Protein 7XKX (pdb70)

Radius of gyration: 36.02 Å; Cα contacts (8 Å, |Δi|>4): 1647; chains: 2; bounding box: 86×100×76 Å

Foldseek 3Di:
DDVLVVLLVLLVVCLVDLWFDWFFALLQLLLLLQFQPPCPDHVLSVVVNVVQQDPQLFHADVPQTQNNLLSNLSNLLHPPDPCSVVSNLSSVLSQVVQCPDVVRDEAHDLFQPSLQSRLLSQVVCCVSPVDSHCRHDHPSHNVVVNVVVLVCQVVLNADPLSCLQPCSSNQQRALSSLVVFDCDPQQHSQFGLSSSSSSVSNGDSNVVVNVCQCPVVRGRGRGTIFQSLLLLLLLLLLCLPLPDVRDRDVSSLVVLVVQQDPLGHDSGPSDDDFLQSRLRNQQSCVSVVHDHDCVNNCSQQDDQAGARDPPPPDGWLLSLLSNLLSQLVCCVVVVHNPVVVNLVSSLVVSLVQADPQLFHATSWFGKSLQNLLSNLSSLLSRPDCDCSSVVSNVSSLVSLLVQQDPLLAHTPPDGDLLSRLSSLSSLLSQLVVDDPCNVSSLVSLLSCQRNLVDDPDDDRFGTHHSGGIDSPSSSVSSSVSSNSSSVVD/DLLVVLLVLQVVCLVDLKFFWFFALQLLLLLLLQVPDDPRDCLSLVVLVVQADPQLFHADPLARQNNSLSNLNNLVNQPDPCSVVSNQSSLLSVQVQCDDDPGHSAHALFPCSQLRRLLSCVVPVPSNVPSHCSTDHHPHPVVVNVVVLVQSVLQVLSSNLQQDPVRLVVFDDDPCLDRQWGLSSSSSSVVDDSVVVNNVCQCPVVRRRGGGTIQQSLLLLLLSLLLCLVQPPVSDHDVSSVVVLVVQQDLLAHASHVNGDAFLQSRLSSQQNQVSVVHDHDLVNSCNQPDPQAGAGDPPHPDGWLLSLLSNLLSLLCCPPPVPDNPPLVVNVSSLVVSLVQQDPQLFHDTSFWAWSLQSLLSNLSNLVRRPCCDPSSVVSNCSSLVSLLVQQDQQLAHTPPDGALLSRLSSLNSLLSVLVVDDVSVVSSLVSLLSSQSNLVPPVGDHGQTTRHSGGIDSCSSSSSSSSSSNSSSVVD

Structure (mmCIF, N/CA/C/O backbone):
data_7XKX
#
_entry.id   7XKX
#
_cell.length_a   92.539
_cell.length_b   92.539
_cell.length_c   127.911
_cell.angle_alpha   90.000
_cell.angle_beta   90.000
_cell.angle_gamma   120.000
#
_symmetry.space_group_name_H-M   'P 31'
#
loop_
_entity.id
_entity.type
_entity.pdbx_description
1 polymer 'SQHop_cyclase_C domain-containing protein'
2 water water
#
loop_
_atom_site.group_PDB
_atom_site.id
_atom_site.type_symbol
_atom_site.label_atom_id
_atom_site.label_alt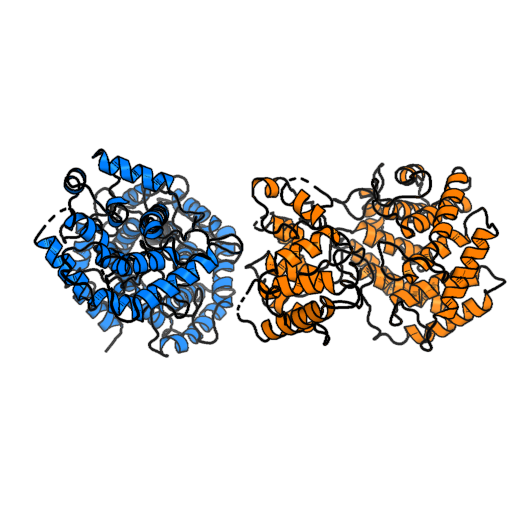_id
_atom_site.label_comp_id
_atom_site.label_asym_id
_atom_site.label_entity_id
_atom_site.label_seq_id
_atom_site.pdbx_PDB_ins_code
_atom_site.Cartn_x
_atom_site.Cartn_y
_atom_site.Cartn_z
_atom_site.occupancy
_atom_site.B_iso_or_equiv
_atom_site.auth_seq_id
_atom_site.auth_comp_id
_atom_site.auth_asym_id
_atom_site.auth_atom_id
_atom_site.pdbx_PDB_model_num
ATOM 1 N N . MET A 1 24 ? -74.282 55.073 8.597 1.00 83.70 1 MET A N 1
ATOM 2 C CA . MET A 1 24 ? -73.451 55.358 7.384 1.00 83.53 1 MET A CA 1
ATOM 3 C C . MET A 1 24 ? -72.635 54.115 7.028 1.00 80.23 1 MET A C 1
ATOM 4 O O . MET A 1 24 ? -71.621 53.839 7.710 1.00 75.00 1 MET A O 1
ATOM 9 N N . SER A 1 25 ? -73.054 53.427 5.967 1.00 77.37 2 SER A N 1
ATOM 10 C CA . SER A 1 25 ? -72.658 52.033 5.648 1.00 70.41 2 SER A CA 1
ATOM 11 C C . SER A 1 25 ? -71.454 52.026 4.704 1.00 66.29 2 SER A C 1
ATOM 12 O O . SER A 1 25 ? -71.250 53.024 3.988 1.00 66.95 2 SER A O 1
ATOM 15 N N . ASP A 1 26 ? -70.680 50.940 4.731 1.00 65.67 3 ASP A N 1
ATOM 16 C CA . ASP A 1 26 ? -69.678 50.618 3.680 1.00 69.63 3 ASP A CA 1
ATOM 17 C C . ASP A 1 26 ? -70.430 50.391 2.361 1.00 65.74 3 ASP A C 1
ATOM 18 O O . ASP A 1 26 ? -69.960 50.891 1.318 1.00 61.19 3 ASP A O 1
ATOM 23 N N . ALA A 1 27 ? -71.560 49.677 2.412 1.00 62.10 4 ALA A N 1
ATOM 24 C CA . ALA A 1 27 ? -72.469 49.460 1.259 1.00 62.89 4 ALA A CA 1
ATOM 25 C C . ALA A 1 27 ? -72.789 50.814 0.624 1.00 63.55 4 ALA A C 1
ATOM 26 O O . ALA A 1 27 ? -72.540 50.975 -0.593 1.00 66.01 4 ALA A O 1
ATOM 28 N N . ASP A 1 28 ? -73.299 51.746 1.437 1.00 61.83 5 ASP A N 1
ATOM 29 C CA . ASP A 1 28 ? -73.587 53.153 1.039 1.00 60.93 5 ASP A CA 1
ATOM 30 C C . ASP A 1 28 ? -72.294 53.791 0.506 1.00 60.86 5 ASP A C 1
ATOM 31 O O . ASP A 1 28 ? -72.376 54.553 -0.478 1.00 56.72 5 ASP A O 1
ATOM 36 N N . ARG A 1 29 ? -71.143 53.470 1.110 1.00 59.01 6 ARG A N 1
ATOM 37 C CA . ARG A 1 29 ? -69.822 54.008 0.688 1.00 55.34 6 ARG A CA 1
ATOM 38 C C . ARG A 1 29 ? -69.488 53.491 -0.717 1.00 53.42 6 ARG A C 1
ATOM 39 O O . ARG A 1 29 ? -69.170 54.329 -1.577 1.00 52.68 6 ARG A O 1
ATOM 47 N N . ILE A 1 30 ? -69.556 52.176 -0.952 1.00 51.89 7 ILE A N 1
ATOM 48 C CA . ILE A 1 30 ? -69.251 51.584 -2.291 1.00 52.35 7 ILE A CA 1
ATOM 49 C C . ILE A 1 30 ? -70.129 52.280 -3.325 1.00 52.91 7 ILE A C 1
ATOM 50 O O . ILE A 1 30 ? -69.612 52.630 -4.399 1.00 54.07 7 ILE A O 1
ATOM 55 N N . ALA A 1 31 ? -71.415 52.430 -3.008 1.00 53.47 8 ALA A N 1
ATOM 56 C CA . ALA A 1 31 ? -72.419 53.083 -3.876 1.00 51.04 8 ALA A CA 1
ATOM 57 C C . ALA A 1 31 ? -71.996 54.536 -4.115 1.00 51.54 8 ALA A C 1
ATOM 58 O O . ALA A 1 31 ? -72.140 55.019 -5.260 1.00 54.69 8 ALA A O 1
ATOM 60 N N . ALA A 1 32 ? -71.465 55.195 -3.080 1.00 50.39 9 ALA A N 1
ATOM 61 C CA . ALA A 1 32 ? -70.920 56.574 -3.157 1.00 48.42 9 ALA A CA 1
ATOM 62 C C . ALA A 1 32 ? -69.634 56.570 -3.997 1.00 48.62 9 ALA A C 1
ATOM 63 O O . ALA A 1 32 ? -69.482 57.460 -4.862 1.00 48.71 9 ALA A O 1
ATOM 65 N N . LEU A 1 33 ? -68.752 55.591 -3.777 1.00 47.15 10 LEU A N 1
ATOM 66 C CA . LEU A 1 33 ? -67.532 55.410 -4.608 1.00 45.29 10 LEU A CA 1
ATOM 67 C C . LEU A 1 33 ? -67.968 55.252 -6.069 1.00 45.68 10 LEU A C 1
ATOM 68 O O . LEU A 1 33 ? -67.368 55.925 -6.933 1.00 47.64 10 LEU A O 1
ATOM 73 N N . LEU A 1 34 ? -68.975 54.411 -6.334 1.00 46.28 11 LEU A N 1
ATOM 74 C CA . LEU A 1 34 ? -69.369 54.032 -7.720 1.00 47.18 11 LEU A CA 1
ATOM 75 C C . LEU A 1 34 ? -69.909 55.264 -8.441 1.00 45.65 11 LEU A C 1
ATOM 76 O O . LEU A 1 34 ? -69.583 55.439 -9.619 1.00 45.27 11 LEU A O 1
ATOM 81 N N . LYS A 1 35 ? -70.634 56.124 -7.741 1.00 50.39 12 LYS A N 1
ATOM 82 C CA . LYS A 1 35 ? -71.143 57.380 -8.344 1.00 51.66 12 LYS A CA 1
ATOM 83 C C . LYS A 1 35 ? -69.973 58.310 -8.658 1.00 53.75 12 LYS A C 1
ATOM 84 O O . LYS A 1 35 ? -69.971 58.898 -9.748 1.00 55.88 12 LYS A O 1
ATOM 90 N N . ASP A 1 36 ? -69.011 58.425 -7.742 1.00 56.11 13 ASP A N 1
ATOM 91 C CA . ASP A 1 36 ? -67.855 59.342 -7.922 1.00 56.24 13 ASP A CA 1
ATOM 92 C C . ASP A 1 36 ? -66.923 58.798 -9.006 1.00 52.15 13 ASP A C 1
ATOM 93 O O . ASP A 1 36 ? -66.329 59.607 -9.714 1.00 50.79 13 ASP A O 1
ATOM 98 N N . ARG A 1 37 ? -66.793 57.480 -9.111 1.00 50.35 14 ARG A N 1
ATOM 99 C CA . ARG A 1 37 ? -65.975 56.852 -10.173 1.00 51.86 14 ARG A CA 1
ATOM 100 C C . ARG A 1 37 ? -66.537 57.261 -11.527 1.00 53.79 14 ARG A C 1
ATOM 101 O O . ARG A 1 37 ? -65.756 57.619 -12.414 1.00 51.95 14 ARG A O 1
ATOM 109 N N . ALA A 1 38 ? -67.857 57.233 -11.654 1.00 56.75 15 ALA A N 1
ATOM 110 C CA . ALA A 1 38 ? -68.517 57.604 -12.919 1.00 58.45 15 ALA A CA 1
ATOM 111 C C . ALA A 1 38 ? -68.379 59.105 -13.181 1.00 59.07 15 ALA A C 1
ATOM 112 O O . ALA A 1 38 ? -68.558 59.504 -14.341 1.00 57.94 15 ALA A O 1
ATOM 114 N N . ALA A 1 39 ? -68.083 59.895 -12.147 1.00 59.84 16 ALA A N 1
ATOM 115 C CA . ALA A 1 39 ? -67.947 61.359 -12.298 1.00 62.77 16 ALA A CA 1
ATOM 116 C C . ALA A 1 39 ? -66.533 61.704 -12.754 1.00 63.44 16 ALA A C 1
ATOM 117 O O . ALA A 1 39 ? -66.406 62.444 -13.735 1.00 63.92 16 ALA A O 1
ATOM 119 N N . ASP A 1 40 ? -65.527 61.203 -12.044 1.00 62.83 17 ASP A N 1
ATOM 120 C CA . ASP A 1 40 ? -64.112 61.427 -12.419 1.00 63.23 17 ASP A CA 1
ATOM 121 C C . ASP A 1 40 ? -63.543 60.114 -12.965 1.00 62.04 17 ASP A C 1
ATOM 122 O O . ASP A 1 40 ? -63.097 59.292 -12.158 1.00 62.60 17 ASP A O 1
ATOM 127 N N . PRO A 1 41 ? -63.567 59.853 -14.287 1.00 56.93 18 PRO A N 1
ATOM 128 C CA . PRO A 1 41 ? -62.962 58.642 -14.841 1.00 58.07 18 PRO A CA 1
ATOM 129 C C . PRO A 1 41 ? -61.424 58.713 -14.816 1.00 54.45 18 PRO A C 1
ATOM 130 O O . PRO A 1 41 ? -60.805 57.860 -15.411 1.00 53.55 18 PRO A O 1
ATOM 134 N N . VAL A 1 42 ? -60.855 59.701 -14.129 1.00 48.67 19 VAL A N 1
ATOM 135 C CA . VAL A 1 42 ? -59.379 59.880 -13.982 1.00 48.45 19 VAL A CA 1
ATOM 136 C C . VAL A 1 42 ? -58.867 58.795 -13.034 1.00 46.03 19 VAL A C 1
ATOM 137 O O . VAL A 1 42 ? -59.329 58.752 -11.876 1.00 44.63 19 VAL A O 1
ATOM 141 N N . THR A 1 43 ? -57.905 58.001 -13.496 1.00 43.40 20 THR A N 1
ATOM 142 C CA . THR A 1 43 ? -57.369 56.829 -12.766 1.00 45.89 20 THR A CA 1
ATOM 143 C C . THR A 1 43 ? -56.490 57.286 -11.606 1.00 44.14 20 THR A C 1
ATOM 144 O O . THR A 1 43 ? -55.784 58.291 -11.759 1.00 45.54 20 THR A O 1
ATOM 148 N N . LYS A 1 44 ? -56.530 56.535 -10.508 1.00 42.41 21 LYS A N 1
ATOM 149 C CA . LYS A 1 44 ? -55.828 56.868 -9.248 1.00 43.06 21 LYS A CA 1
ATOM 150 C C . LYS A 1 44 ? -54.810 55.776 -8.944 1.00 42.53 21 LYS A C 1
ATOM 151 O O . LYS A 1 44 ? -55.179 54.790 -8.275 1.00 43.31 21 LYS A O 1
ATOM 157 N N . PHE A 1 45 ? -53.595 55.945 -9.467 1.00 42.10 22 PHE A N 1
ATOM 158 C CA . PHE A 1 45 ? -52.403 55.125 -9.137 1.00 40.71 22 PHE A CA 1
ATOM 159 C C . PHE A 1 45 ? -51.465 55.968 -8.276 1.00 40.88 22 PHE A C 1
ATOM 160 O O . PHE A 1 45 ? -51.259 57.159 -8.597 1.00 45.07 22 PHE A O 1
ATOM 168 N N . SER A 1 46 ? -50.929 55.354 -7.221 1.00 39.55 23 SER A N 1
ATOM 169 C CA . SER A 1 46 ? -50.031 55.984 -6.220 1.00 39.06 23 SER A CA 1
ATOM 170 C C . SER A 1 46 ? -48.780 56.521 -6.912 1.00 41.06 23 SER A C 1
ATOM 171 O O . SER A 1 46 ? -48.337 55.991 -7.932 1.00 43.69 23 SER A O 1
ATOM 174 N N . PRO A 1 47 ? -48.174 57.597 -6.377 1.00 38.15 24 PRO A N 1
ATOM 175 C CA . PRO A 1 47 ? -46.918 58.098 -6.918 1.00 39.12 24 PRO A CA 1
ATOM 176 C C . PRO A 1 47 ? -45.790 57.069 -6.752 1.00 39.35 24 PRO A C 1
ATOM 177 O O . PRO A 1 47 ? -45.921 56.143 -5.960 1.00 39.61 24 PRO A O 1
ATOM 181 N N . SER A 1 48 ? -44.729 57.266 -7.534 1.00 38.98 25 SER A N 1
ATOM 182 C CA . SER A 1 48 ? -43.516 56.415 -7.614 1.00 42.20 25 SER A CA 1
ATOM 183 C C . SER A 1 48 ? -42.302 57.331 -7.637 1.00 44.29 25 SER A C 1
ATOM 184 O O . SER A 1 48 ? -42.378 58.431 -8.184 1.00 46.93 25 SER A O 1
ATOM 187 N N . PRO A 1 49 ? -41.189 56.960 -6.969 1.00 42.73 26 PRO A N 1
ATOM 188 C CA . PRO A 1 49 ? -39.933 57.690 -7.130 1.00 42.53 26 PRO A CA 1
ATOM 189 C C . PRO A 1 49 ? -39.339 57.617 -8.544 1.00 42.99 26 PRO A C 1
ATOM 190 O O . PRO A 1 49 ? -38.751 58.593 -8.959 1.00 44.90 26 PRO A O 1
ATOM 194 N N . TYR A 1 50 ? -39.487 56.483 -9.238 1.00 42.51 27 TYR A N 1
ATOM 195 C CA . TYR A 1 50 ? -39.062 56.322 -10.657 1.00 41.50 27 TYR A CA 1
ATOM 196 C C . TYR A 1 50 ? -39.752 57.371 -11.545 1.00 39.91 27 TYR A C 1
ATOM 197 O O . TYR A 1 50 ? -39.060 58.105 -12.276 1.00 34.47 27 TYR A O 1
ATOM 206 N N . GLU A 1 51 ? -41.085 57.426 -11.492 1.00 39.33 28 GLU A N 1
ATOM 207 C CA . GLU A 1 51 ? -41.911 58.249 -12.415 1.00 39.39 28 GLU A CA 1
ATOM 208 C C . GLU A 1 51 ? -41.717 59.740 -12.101 1.00 39.07 28 GLU A C 1
ATOM 209 O O . GLU A 1 51 ? -41.632 60.548 -13.056 1.00 36.75 28 GLU A O 1
ATOM 215 N N . THR A 1 52 ? -41.674 60.094 -10.815 1.00 39.30 29 THR A N 1
ATOM 216 C CA . THR A 1 52 ? -41.271 61.441 -10.324 1.00 41.43 29 THR A CA 1
ATOM 217 C C . THR A 1 52 ? -39.827 61.717 -10.773 1.00 41.49 29 THR A C 1
ATOM 218 O O . THR A 1 52 ? -39.565 62.813 -11.314 1.00 42.04 29 THR A O 1
ATOM 222 N N . GLY A 1 53 ? -38.931 60.751 -10.569 1.00 40.06 30 GLY A N 1
ATOM 223 C CA . GLY A 1 53 ? -37.504 60.848 -10.933 1.00 43.50 30 GLY A CA 1
ATOM 224 C C . GLY A 1 53 ? -37.269 61.158 -12.406 1.00 44.30 30 GLY A C 1
ATOM 225 O O . GLY A 1 53 ? -36.316 61.899 -12.703 1.00 47.88 30 GLY A O 1
ATOM 226 N N . GLN A 1 54 ? -38.085 60.605 -13.306 1.00 45.98 31 GLN A N 1
ATOM 227 C CA . GLN A 1 54 ? -37.949 60.777 -14.782 1.00 46.72 31 GLN A CA 1
ATOM 228 C C . GLN A 1 54 ? -38.614 62.085 -15.228 1.00 47.15 31 GLN A C 1
ATOM 229 O O . GLN A 1 54 ? -38.063 62.772 -16.128 1.00 42.96 31 GLN A O 1
ATOM 235 N N . PHE A 1 55 ? -39.781 62.387 -14.653 1.00 47.64 32 PHE A N 1
ATOM 236 C CA . PHE A 1 55 ? -40.569 63.614 -14.938 1.00 44.90 32 PHE A CA 1
ATOM 237 C C . PHE A 1 55 ? -39.713 64.846 -14.631 1.00 44.97 32 PHE A C 1
ATOM 238 O O . PHE A 1 55 ? -39.708 65.788 -15.448 1.00 46.60 32 PHE A O 1
ATOM 246 N N . LEU A 1 56 ? -39.004 64.832 -13.499 1.00 46.17 33 LEU A N 1
ATOM 247 C CA . LEU A 1 56 ? -38.147 65.964 -13.038 1.00 47.84 33 LEU A CA 1
ATOM 248 C C . LEU A 1 56 ? -37.068 66.220 -14.092 1.00 49.06 33 LEU A C 1
ATOM 249 O O . LEU A 1 56 ? -36.860 67.397 -14.466 1.00 49.52 33 LEU A O 1
ATOM 254 N N . ARG A 1 57 ? -36.469 65.135 -14.590 1.00 52.89 34 ARG A N 1
ATOM 255 C CA . ARG A 1 57 ? -35.375 65.142 -15.596 1.00 51.39 34 ARG A CA 1
ATOM 256 C C . ARG A 1 57 ? -35.867 65.659 -16.955 1.00 52.48 34 ARG A C 1
ATOM 257 O O . ARG A 1 57 ? -35.015 66.178 -17.706 1.00 55.07 34 ARG A O 1
ATOM 265 N N . ILE A 1 58 ? -37.159 65.522 -17.283 1.00 52.32 35 ILE A N 1
ATOM 266 C CA . ILE A 1 58 ? -37.612 65.605 -18.705 1.00 53.44 35 ILE A CA 1
ATOM 267 C C . ILE A 1 58 ? -38.530 66.819 -18.944 1.00 56.42 35 ILE A C 1
ATOM 268 O O . ILE A 1 58 ? -38.302 67.499 -19.967 1.00 58.88 35 ILE A O 1
ATOM 273 N N . SER A 1 59 ? -39.518 67.111 -18.087 1.00 56.11 36 SER A N 1
ATOM 274 C CA . SER A 1 59 ? -40.407 68.295 -18.286 1.00 59.79 36 SER A CA 1
ATOM 275 C C . SER A 1 59 ? -39.586 69.591 -18.181 1.00 59.54 36 SER A C 1
ATOM 276 O O . SER A 1 59 ? -39.123 69.939 -17.074 1.00 48.40 36 SER A O 1
ATOM 279 N N . GLU A 1 60 ? -39.416 70.276 -19.312 1.00 67.08 37 GLU A N 1
ATOM 280 C CA . GLU A 1 60 ? -38.269 71.199 -19.530 1.00 77.05 37 GLU A CA 1
ATOM 281 C C . GLU A 1 60 ? -38.602 72.589 -18.992 1.00 78.53 37 GLU A C 1
ATOM 282 O O . GLU A 1 60 ? -39.765 72.810 -18.589 1.00 79.66 37 GLU A O 1
ATOM 288 N N . ARG A 1 61 ? -37.597 73.473 -18.996 1.00 81.69 38 ARG A N 1
ATOM 289 C CA . ARG A 1 61 ? -37.689 74.903 -18.595 1.00 87.04 38 ARG A CA 1
ATOM 290 C C . ARG A 1 61 ? -38.137 74.990 -17.127 1.00 93.04 38 ARG A C 1
ATOM 291 O O . ARG A 1 61 ? -38.542 76.095 -16.709 1.00 95.78 38 ARG A O 1
ATOM 299 N N . ALA A 1 62 ? -38.152 73.842 -16.437 1.00 95.03 39 ALA A N 1
ATOM 300 C CA . ALA A 1 62 ? -38.531 73.763 -15.008 1.00 92.70 39 ALA A CA 1
ATOM 301 C C . ALA A 1 62 ? -39.923 74.344 -14.789 1.00 88.37 39 ALA A C 1
ATOM 302 O O . ALA A 1 62 ? -40.055 75.198 -13.887 1.00 87.07 39 ALA A O 1
ATOM 304 N N . ASP A 1 63 ? -40.917 73.904 -15.570 1.00 80.66 40 ASP A N 1
ATOM 305 C CA . ASP A 1 63 ? -42.312 74.336 -15.290 1.00 74.48 40 ASP A CA 1
ATOM 306 C C . ASP A 1 63 ? -42.484 74.142 -13.783 1.00 73.08 40 ASP A C 1
ATOM 307 O O . ASP A 1 63 ? -43.055 75.044 -13.152 1.00 68.61 40 ASP A O 1
ATOM 312 N N . VAL A 1 64 ? -41.923 73.055 -13.249 1.00 69.35 41 VAL A N 1
ATOM 313 C CA . VAL A 1 64 ? -41.890 72.815 -11.777 1.00 65.80 41 VAL A CA 1
ATOM 314 C C . VAL A 1 64 ? -40.736 71.827 -11.531 1.00 64.79 41 VAL A C 1
ATOM 315 O O . VAL A 1 64 ? -40.521 70.943 -12.389 1.00 65.04 41 VAL A O 1
ATOM 319 N N . GLY A 1 65 ? -39.972 72.024 -10.454 1.00 59.79 42 GLY A N 1
ATOM 320 C CA . GLY A 1 65 ? -38.836 71.146 -10.125 1.00 56.75 42 GLY A CA 1
ATOM 321 C C . GLY A 1 65 ? -38.769 70.805 -8.650 1.00 54.58 42 GLY A C 1
ATOM 322 O O . GLY A 1 65 ? -38.775 69.619 -8.327 1.00 50.92 42 GLY A O 1
ATOM 323 N N . THR A 1 66 ? -38.715 71.816 -7.787 1.00 55.00 43 THR A N 1
ATOM 324 C CA . THR A 1 66 ? -38.671 71.603 -6.311 1.00 58.36 43 THR A CA 1
ATOM 325 C C . THR A 1 66 ? -39.836 70.735 -5.799 1.00 57.54 43 THR A C 1
ATOM 326 O O . THR A 1 66 ? -39.551 69.897 -4.930 1.00 59.55 43 THR A O 1
ATOM 330 N N . PRO A 1 67 ? -41.118 70.860 -6.228 1.00 51.18 44 PRO A N 1
ATOM 331 C CA . PRO A 1 67 ? -42.148 69.994 -5.654 1.00 50.95 44 PRO A CA 1
ATOM 332 C C . PRO A 1 67 ? -41.763 68.507 -5.740 1.00 50.73 44 PRO A C 1
ATOM 333 O O . PRO A 1 67 ? -41.950 67.802 -4.767 1.00 54.87 44 PRO A O 1
ATOM 337 N N . GLN A 1 68 ? -41.192 68.072 -6.864 1.00 47.99 45 GLN A N 1
ATOM 338 C CA . GLN A 1 68 ? -40.762 66.661 -7.057 1.00 48.99 45 GLN A CA 1
ATOM 339 C C . GLN A 1 68 ? -39.606 66.332 -6.106 1.00 50.73 45 GLN A C 1
ATOM 340 O O . GLN A 1 68 ? -39.591 65.210 -5.547 1.00 46.44 45 GLN A O 1
ATOM 346 N N . ILE A 1 69 ? -38.684 67.280 -5.920 1.00 54.01 46 ILE A N 1
ATOM 347 C CA . ILE A 1 69 ? -37.447 67.104 -5.101 1.00 53.16 46 ILE A CA 1
ATOM 348 C C . ILE A 1 69 ? -37.840 66.780 -3.656 1.00 52.85 46 ILE A C 1
ATOM 349 O O . ILE A 1 69 ? -37.361 65.752 -3.132 1.00 50.08 46 ILE A O 1
ATOM 354 N N . ASP A 1 70 ? -38.677 67.626 -3.051 1.00 52.79 47 ASP A N 1
ATOM 355 C CA . ASP A 1 70 ? -39.209 67.438 -1.675 1.00 53.69 47 ASP A CA 1
ATOM 356 C C . ASP A 1 70 ? -39.776 66.019 -1.542 1.00 55.06 47 ASP A C 1
ATOM 357 O O . ASP A 1 70 ? -39.442 65.319 -0.551 1.00 50.90 47 ASP A O 1
ATOM 362 N N . TYR A 1 71 ? -40.599 65.598 -2.505 1.00 55.51 48 TYR A N 1
ATOM 363 C CA . TYR A 1 71 ? -41.265 64.273 -2.460 1.00 52.50 48 TYR A CA 1
ATOM 364 C C . TYR A 1 71 ? -40.210 63.158 -2.535 1.00 51.28 48 TYR A C 1
ATOM 365 O O . TYR A 1 71 ? -40.368 62.157 -1.807 1.00 56.22 48 TYR A O 1
ATOM 374 N N . LEU A 1 72 ? -39.171 63.309 -3.365 1.00 47.50 49 LEU A N 1
ATOM 375 C CA . LEU A 1 72 ? -38.126 62.259 -3.543 1.00 47.64 49 LEU A CA 1
ATOM 376 C C . LEU A 1 72 ? -37.347 62.050 -2.234 1.00 51.10 49 LEU A C 1
ATOM 377 O O . LEU A 1 72 ? -37.067 60.882 -1.903 1.00 51.84 49 LEU A O 1
ATOM 382 N N . LEU A 1 73 ? -37.030 63.123 -1.499 1.00 53.45 50 LEU A N 1
ATOM 383 C CA . LEU A 1 73 ? -36.191 63.055 -0.268 1.00 50.91 50 LEU A CA 1
ATOM 384 C C . LEU A 1 73 ? -36.957 62.448 0.915 1.00 49.86 50 LEU A C 1
ATOM 385 O O . LEU A 1 73 ? -36.311 61.717 1.687 1.00 45.32 50 LEU A O 1
ATOM 390 N N . ALA A 1 74 ? -38.256 62.734 1.072 1.00 53.80 51 ALA A N 1
ATOM 391 C CA . ALA A 1 74 ? -39.070 62.242 2.216 1.00 56.32 51 ALA A CA 1
ATOM 392 C C . ALA A 1 74 ? -39.334 60.735 2.089 1.00 57.35 51 ALA A C 1
ATOM 393 O O . ALA A 1 74 ? -39.442 60.072 3.141 1.00 67.28 51 ALA A O 1
ATOM 395 N N . THR A 1 75 ? -39.426 60.213 0.862 1.00 55.92 52 THR A N 1
ATOM 396 C CA . THR A 1 75 ? -39.790 58.797 0.575 1.00 51.13 52 THR A CA 1
ATOM 397 C C . THR A 1 75 ? -38.539 57.925 0.466 1.00 53.35 52 THR A C 1
ATOM 398 O O . THR A 1 75 ? -38.697 56.688 0.523 1.00 58.69 52 THR A O 1
ATOM 402 N N . GLN A 1 76 ? -37.355 58.526 0.302 1.00 53.71 53 GLN A N 1
ATOM 403 C CA . GLN A 1 76 ? -36.072 57.774 0.310 1.00 53.62 53 GLN A CA 1
ATOM 404 C C . GLN A 1 76 ? -36.005 56.978 1.615 1.00 54.23 53 GLN A C 1
ATOM 405 O O . GLN A 1 76 ? -36.536 57.457 2.639 1.00 50.81 53 GLN A O 1
ATOM 411 N N . ARG A 1 77 ? -35.414 55.788 1.559 1.00 59.00 54 ARG A N 1
ATOM 412 C CA . ARG A 1 77 ? -35.318 54.881 2.727 1.00 64.57 54 ARG A CA 1
ATOM 413 C C . ARG A 1 77 ? -34.071 55.237 3.527 1.00 66.38 54 ARG A C 1
ATOM 414 O O . ARG A 1 77 ? -33.078 55.692 2.960 1.00 70.13 54 ARG A O 1
ATOM 422 N N . PRO A 1 78 ? -34.102 55.041 4.864 1.00 64.76 55 PRO A N 1
ATOM 423 C CA . PRO A 1 78 ? -32.915 55.179 5.703 1.00 65.83 55 PRO A CA 1
ATOM 424 C C . PRO A 1 78 ? -31.621 54.661 5.056 1.00 64.90 55 PRO A C 1
ATOM 425 O O . PRO A 1 78 ? -30.626 55.358 5.143 1.00 66.54 55 PRO A O 1
ATOM 429 N N . ASP A 1 79 ? -31.658 53.493 4.405 1.00 64.36 56 ASP A N 1
ATOM 430 C CA . ASP A 1 79 ? -30.449 52.900 3.765 1.00 65.52 56 ASP A CA 1
ATOM 431 C C . ASP A 1 79 ? -30.073 53.689 2.503 1.00 62.47 56 ASP A C 1
ATOM 432 O O . ASP A 1 79 ? -29.105 53.285 1.848 1.00 62.81 56 ASP A O 1
ATOM 437 N N . GLY A 1 80 ? -30.805 54.762 2.174 1.00 59.98 57 GLY A N 1
ATOM 438 C CA . GLY A 1 80 ? -30.482 55.675 1.059 1.00 57.03 57 GLY A CA 1
ATOM 439 C C . GLY A 1 80 ? -31.177 55.294 -0.233 1.00 56.49 57 GLY A C 1
ATOM 440 O O . GLY A 1 80 ? -31.131 56.107 -1.162 1.00 55.65 57 GLY A O 1
ATOM 441 N N . LEU A 1 81 ? -31.809 54.116 -0.288 1.00 61.15 58 LEU A N 1
ATOM 442 C CA . LEU A 1 81 ? -32.462 53.563 -1.510 1.00 57.81 58 LEU A CA 1
ATOM 443 C C . LEU A 1 81 ? -33.924 54.023 -1.590 1.00 56.89 58 LEU A C 1
ATOM 444 O O . LEU A 1 81 ? -34.431 54.607 -0.612 1.00 54.90 58 LEU A O 1
ATOM 449 N N . TRP A 1 82 ? -34.561 53.747 -2.733 1.00 56.00 59 TRP A N 1
ATOM 450 C CA . TRP A 1 82 ? -36.014 53.940 -2.990 1.00 53.60 59 TRP A CA 1
ATOM 451 C C . TRP A 1 82 ? -36.674 52.595 -3.306 1.00 53.59 59 TRP A C 1
ATOM 452 O O . TRP A 1 82 ? -36.022 51.742 -3.944 1.00 54.33 59 TRP A O 1
ATOM 463 N N . GLY A 1 83 ? -37.923 52.428 -2.866 1.00 53.05 60 GLY A N 1
ATOM 464 C CA . GLY A 1 83 ? -38.825 51.350 -3.312 1.00 51.05 60 GLY A CA 1
ATOM 465 C C . GLY A 1 83 ? -39.079 50.315 -2.236 1.00 50.41 60 GLY A C 1
ATOM 466 O O . GLY A 1 83 ? -38.676 50.525 -1.078 1.00 53.96 60 GLY A O 1
ATOM 467 N N . SER A 1 84 ? -39.751 49.233 -2.619 1.00 49.16 61 SER A N 1
ATOM 468 C CA . SER A 1 84 ? -40.103 48.091 -1.740 1.00 49.80 61 SER A CA 1
ATOM 469 C C . SER A 1 84 ? -39.009 47.025 -1.829 1.00 48.64 61 SER A C 1
ATOM 470 O O . SER A 1 84 ? -38.420 46.861 -2.918 1.00 44.32 61 SER A O 1
ATOM 473 N N . VAL A 1 85 ? -38.773 46.322 -0.720 1.00 47.88 62 VAL A N 1
ATOM 474 C CA . VAL A 1 85 ? -37.581 45.444 -0.516 1.00 48.33 62 VAL A CA 1
ATOM 475 C C . VAL A 1 85 ? -37.579 44.350 -1.589 1.00 49.57 62 VAL A C 1
ATOM 476 O O . VAL A 1 85 ? -38.452 43.451 -1.518 1.00 48.90 62 VAL A O 1
ATOM 480 N N . GLY A 1 86 ? -36.618 44.428 -2.521 1.00 50.11 63 GLY A N 1
ATOM 481 C CA . GLY A 1 86 ? -36.464 43.517 -3.673 1.00 51.47 63 GLY A CA 1
ATOM 482 C C . GLY A 1 86 ? -36.946 44.131 -4.983 1.00 55.06 63 GLY A C 1
ATOM 483 O O . GLY A 1 86 ? -36.931 43.410 -6.000 1.00 58.95 63 GLY A O 1
ATOM 484 N N . PHE A 1 87 ? -37.363 45.405 -4.977 1.00 53.29 64 PHE A N 1
ATOM 485 C CA . PHE A 1 87 ? -37.811 46.145 -6.189 1.00 51.88 64 PHE A CA 1
ATOM 486 C C . PHE A 1 87 ? -37.219 47.559 -6.202 1.00 51.29 64 PHE A C 1
ATOM 487 O O . PHE A 1 87 ? -37.913 48.500 -6.642 1.00 51.81 64 PHE A O 1
ATOM 495 N N . GLU A 1 88 ? -35.951 47.687 -5.804 1.00 49.81 65 GLU A N 1
ATOM 496 C CA . GLU A 1 88 ? -35.308 48.985 -5.465 1.00 51.25 65 GLU A CA 1
ATOM 497 C C . GLU A 1 88 ? -34.608 49.617 -6.675 1.00 48.56 65 GLU A C 1
ATOM 498 O O . GLU A 1 88 ? -34.674 50.862 -6.788 1.00 50.09 65 GLU A O 1
ATOM 504 N N . LEU A 1 89 ? -33.967 48.824 -7.537 1.00 44.70 66 LEU A N 1
ATOM 505 C CA . LEU A 1 89 ? -33.092 49.360 -8.618 1.00 46.24 66 LEU A CA 1
ATOM 506 C C . LEU A 1 89 ? -33.838 50.418 -9.442 1.00 45.29 66 LEU A C 1
ATOM 507 O O . LEU A 1 89 ? -33.410 51.577 -9.414 1.00 47.46 66 LEU A O 1
ATOM 512 N N . VAL A 1 90 ? -34.889 50.033 -10.172 1.00 46.61 67 VAL A N 1
ATOM 513 C CA . VAL A 1 90 ? -35.601 50.930 -11.135 1.00 46.17 67 VAL A CA 1
ATOM 514 C C . VAL A 1 90 ? -35.986 52.237 -10.444 1.00 45.31 67 VAL A C 1
ATOM 515 O O . VAL A 1 90 ? -35.719 53.299 -10.999 1.00 45.28 67 VAL A O 1
ATOM 519 N N . PRO A 1 91 ? -36.664 52.226 -9.267 1.00 46.43 68 PRO A N 1
ATOM 520 C CA . PRO A 1 91 ? -36.940 53.470 -8.547 1.00 47.04 68 PRO A CA 1
ATOM 521 C C . PRO A 1 91 ? -35.680 54.230 -8.100 1.00 46.36 68 PRO A C 1
ATOM 522 O O . PRO A 1 91 ? -35.664 55.430 -8.287 1.00 49.38 68 PRO A O 1
ATOM 526 N N . THR A 1 92 ? -34.667 53.555 -7.547 1.00 45.00 69 THR A N 1
ATOM 527 C CA . THR A 1 92 ? -33.449 54.234 -7.020 1.00 50.28 69 THR A CA 1
ATOM 528 C C . THR A 1 92 ? -32.685 54.926 -8.160 1.00 49.93 69 THR A C 1
ATOM 529 O O . THR A 1 92 ? -32.266 56.084 -7.964 1.00 49.25 69 THR A O 1
ATOM 533 N N . LEU A 1 93 ? -32.496 54.249 -9.292 1.00 49.25 70 LEU A N 1
ATOM 534 C CA . LEU A 1 93 ? -31.921 54.862 -10.523 1.00 51.01 70 LEU A CA 1
ATOM 535 C C . LEU A 1 93 ? -32.788 56.032 -11.000 1.00 50.72 70 LEU A C 1
ATOM 536 O O . LEU A 1 93 ? -32.216 57.050 -11.437 1.00 50.94 70 LEU A O 1
ATOM 541 N N . GLY A 1 94 ? -34.114 55.869 -10.981 1.00 47.91 71 GLY A N 1
ATOM 542 C CA . GLY A 1 94 ? -35.049 56.891 -11.483 1.00 46.67 71 GLY A CA 1
ATOM 543 C C . GLY A 1 94 ? -34.895 58.193 -10.722 1.00 45.54 71 GLY A C 1
ATOM 544 O O . GLY A 1 94 ? -34.791 59.252 -11.378 1.00 42.33 71 GLY A O 1
ATOM 545 N N . ALA A 1 95 ? -34.862 58.114 -9.388 1.00 47.53 72 ALA A N 1
ATOM 546 C CA . ALA A 1 95 ? -34.818 59.287 -8.477 1.00 54.48 72 ALA A CA 1
ATOM 547 C C . ALA A 1 95 ? -33.484 60.029 -8.647 1.00 58.51 72 ALA A C 1
ATOM 548 O O . ALA A 1 95 ? -33.490 61.276 -8.824 1.00 53.55 72 ALA A O 1
ATOM 550 N N . VAL A 1 96 ? -32.376 59.287 -8.600 1.00 61.72 73 VAL A N 1
ATOM 551 C CA . VAL A 1 96 ? -31.005 59.871 -8.651 1.00 63.63 73 VAL A CA 1
ATOM 552 C C . VAL A 1 96 ? -30.801 60.542 -10.015 1.00 62.68 73 VAL A C 1
ATOM 553 O O . VAL A 1 96 ? -30.161 61.607 -10.037 1.00 70.13 73 VAL A O 1
ATOM 557 N N . ALA A 1 97 ? -31.335 59.962 -11.097 1.00 60.79 74 ALA A N 1
ATOM 558 C CA . ALA A 1 97 ? -31.341 60.576 -12.450 1.00 59.33 74 ALA A CA 1
ATOM 559 C C . ALA A 1 97 ? -32.039 61.934 -12.382 1.00 59.49 74 ALA A C 1
ATOM 560 O O . ALA A 1 97 ? -31.509 62.900 -12.964 1.00 62.72 74 ALA A O 1
ATOM 562 N N . GLY A 1 98 ? -33.185 61.984 -11.699 1.00 59.42 75 GLY A N 1
ATOM 563 C CA . GLY A 1 98 ? -33.969 63.215 -11.491 1.00 59.42 75 GLY A CA 1
ATOM 564 C C . GLY A 1 98 ? -33.205 64.235 -10.670 1.00 58.00 75 GLY A C 1
ATOM 565 O O . GLY A 1 98 ? -33.232 65.423 -11.049 1.00 56.78 75 GLY A O 1
ATOM 566 N N . LEU A 1 99 ? -32.550 63.791 -9.591 1.00 58.47 76 LEU A N 1
ATOM 567 C CA . LEU A 1 99 ? -31.832 64.675 -8.628 1.00 55.73 76 LEU A CA 1
ATOM 568 C C . LEU A 1 99 ? -30.411 64.954 -9.119 1.00 56.23 76 LEU A C 1
ATOM 569 O O . LEU A 1 99 ? -29.727 65.777 -8.485 1.00 57.31 76 LEU A O 1
ATOM 574 N N . SER A 1 100 ? -29.976 64.288 -10.190 1.00 59.07 77 SER A N 1
ATOM 575 C CA . SER A 1 100 ? -28.675 64.564 -10.855 1.00 59.38 77 SER A CA 1
ATOM 576 C C . SER A 1 100 ? -28.886 65.556 -12.002 1.00 61.76 77 SER A C 1
ATOM 577 O O . SER A 1 100 ? -27.965 66.355 -12.262 1.00 68.37 77 SER A O 1
ATOM 580 N N . SER A 1 101 ? -30.046 65.505 -12.662 1.00 64.49 78 SER A N 1
ATOM 581 C CA . SER A 1 101 ? -30.435 66.469 -13.724 1.00 67.09 78 SER A CA 1
ATOM 582 C C . SER A 1 101 ? -30.491 67.866 -13.102 1.00 73.57 78 SER A C 1
ATOM 583 O O . SER A 1 101 ? -30.996 67.980 -11.961 1.00 80.97 78 SER A O 1
ATOM 586 N N . ARG A 1 102 ? -29.973 68.871 -13.814 1.00 73.48 79 ARG A N 1
ATOM 587 C CA . ARG A 1 102 ? -30.002 70.302 -13.400 1.00 72.18 79 ARG A CA 1
ATOM 588 C C . ARG A 1 102 ? -29.478 70.445 -11.964 1.00 72.08 79 ARG A C 1
ATOM 589 O O . ARG A 1 102 ? -28.318 70.039 -11.733 1.00 71.65 79 ARG A O 1
ATOM 597 N N . ASP A 1 107 ? -27.262 71.228 -5.594 1.00 92.78 84 ASP A N 1
ATOM 598 C CA . ASP A 1 107 ? -28.579 71.665 -6.139 1.00 94.73 84 ASP A CA 1
ATOM 599 C C . ASP A 1 107 ? -29.373 72.362 -5.025 1.00 92.40 84 ASP A C 1
ATOM 600 O O . ASP A 1 107 ? -29.353 73.612 -4.983 1.00 88.24 84 ASP A O 1
ATOM 605 N N . ARG A 1 108 ? -30.033 71.583 -4.160 1.00 86.73 85 ARG A N 1
ATOM 606 C CA . ARG A 1 108 ? -30.799 72.078 -2.983 1.00 81.61 85 ARG A CA 1
ATOM 607 C C . ARG A 1 108 ? -30.333 71.328 -1.729 1.00 76.69 85 ARG A C 1
ATOM 608 O O . ARG A 1 108 ? -29.247 70.715 -1.777 1.00 74.31 85 ARG A O 1
ATOM 616 N N . ALA A 1 109 ? -31.125 71.380 -0.653 1.00 71.81 86 ALA A N 1
ATOM 617 C CA . ALA A 1 109 ? -30.770 70.857 0.687 1.00 71.16 86 ALA A CA 1
ATOM 618 C C . ALA A 1 109 ? -30.898 69.333 0.701 1.00 67.43 86 ALA A C 1
ATOM 619 O O . ALA A 1 109 ? -31.989 68.836 0.388 1.00 69.15 86 ALA A O 1
ATOM 621 N N . GLY A 1 110 ? -29.810 68.633 1.032 1.00 66.76 87 GLY A N 1
ATOM 622 C CA . GLY A 1 110 ? -29.779 67.166 1.194 1.00 66.12 87 GLY A CA 1
ATOM 623 C C . GLY A 1 110 ? -29.899 66.406 -0.119 1.00 64.18 87 GLY A C 1
ATOM 624 O O . GLY A 1 110 ? -30.007 65.167 -0.047 1.00 67.03 87 GLY A O 1
ATOM 625 N N . VAL A 1 111 ? -29.873 67.090 -1.271 1.00 62.57 88 VAL A N 1
ATOM 626 C CA . VAL A 1 111 ? -30.033 66.450 -2.614 1.00 62.03 88 VAL A CA 1
ATOM 627 C C . VAL A 1 111 ? -28.809 65.579 -2.902 1.00 63.51 88 VAL A C 1
ATOM 628 O O . VAL A 1 111 ? -29.002 64.381 -3.169 1.00 67.52 88 VAL A O 1
ATOM 632 N N . THR A 1 112 ? -27.607 66.164 -2.892 1.00 65.71 89 THR A N 1
ATOM 633 C CA . THR A 1 112 ? -26.331 65.437 -3.146 1.00 65.33 89 THR A CA 1
ATOM 634 C C . THR A 1 112 ? -26.106 64.425 -2.017 1.00 69.32 89 THR A C 1
ATOM 635 O O . THR A 1 112 ? -25.646 63.307 -2.317 1.00 73.71 89 THR A O 1
ATOM 639 N N . ASP A 1 113 ? -26.430 64.806 -0.776 1.00 68.64 90 ASP A N 1
ATOM 640 C CA . ASP A 1 113 ? -26.470 63.889 0.397 1.00 68.76 90 ASP A CA 1
ATOM 641 C C . ASP A 1 113 ? -27.328 62.667 0.040 1.00 67.49 90 ASP A C 1
ATOM 642 O O . ASP A 1 113 ? -26.819 61.533 0.167 1.00 71.51 90 ASP A O 1
ATOM 647 N N . ALA A 1 114 ? -28.571 62.887 -0.404 1.00 64.13 91 ALA A N 1
ATOM 648 C CA . ALA A 1 114 ? -29.437 61.838 -0.997 1.00 60.57 91 ALA A CA 1
ATOM 649 C C . ALA A 1 114 ? -28.652 61.113 -2.098 1.00 61.01 91 ALA A C 1
ATOM 650 O O . ALA A 1 114 ? -28.456 59.891 -1.963 1.00 63.26 91 ALA A O 1
ATOM 652 N N . VAL A 1 115 ? -28.200 61.850 -3.121 1.00 58.34 92 VAL A N 1
ATOM 653 C CA . VAL A 1 115 ? -27.535 61.294 -4.341 1.00 59.51 92 VAL A CA 1
ATOM 654 C C . VAL A 1 115 ? -26.265 60.530 -3.938 1.00 63.97 92 VAL A C 1
ATOM 655 O O . VAL A 1 115 ? -25.969 59.506 -4.597 1.00 62.58 92 VAL A O 1
ATOM 659 N N . ALA A 1 116 ? -25.544 61.005 -2.914 1.00 65.75 93 ALA A N 1
ATOM 660 C CA . ALA A 1 116 ? -24.248 60.441 -2.459 1.00 64.42 93 ALA A CA 1
ATOM 661 C C . ALA A 1 116 ? -24.491 59.118 -1.725 1.00 62.12 93 ALA A C 1
ATOM 662 O O . ALA A 1 116 ? -23.801 58.134 -2.037 1.00 60.53 93 ALA A O 1
ATOM 664 N N . ARG A 1 117 ? -25.446 59.116 -0.792 1.00 64.31 94 ARG A N 1
ATOM 665 C CA . ARG A 1 117 ? -25.784 57.965 0.092 1.00 63.30 94 ARG A CA 1
ATOM 666 C C . ARG A 1 117 ? -26.540 56.893 -0.706 1.00 61.63 94 ARG A C 1
ATOM 667 O O . ARG A 1 117 ? -26.381 55.697 -0.389 1.00 55.17 94 ARG A O 1
ATOM 675 N N . ALA A 1 118 ? -27.344 57.306 -1.690 1.00 63.69 95 ALA A N 1
ATOM 676 C CA . ALA A 1 118 ? -28.064 56.395 -2.610 1.00 67.14 95 ALA A CA 1
ATOM 677 C C . ALA A 1 118 ? -27.053 55.609 -3.455 1.00 70.25 95 ALA A C 1
ATOM 678 O O . ALA A 1 118 ? -27.222 54.378 -3.615 1.00 66.45 95 ALA A O 1
ATOM 680 N N . CYS A 1 119 ? -26.048 56.297 -3.998 1.00 74.82 96 CYS A N 1
ATOM 681 C CA . CYS A 1 119 ? -25.073 55.710 -4.953 1.00 78.02 96 CYS A CA 1
ATOM 682 C C . CYS A 1 119 ? -24.058 54.854 -4.192 1.00 83.34 96 CYS A C 1
ATOM 683 O O . CYS A 1 119 ? -23.674 53.794 -4.731 1.00 80.62 96 CYS A O 1
ATOM 686 N N . GLU A 1 120 ? -23.680 55.279 -2.980 1.00 86.95 97 GLU A N 1
ATOM 687 C CA . GLU A 1 120 ? -22.767 54.526 -2.073 1.00 89.13 97 GLU A CA 1
ATOM 688 C C . GLU A 1 120 ? -23.385 53.167 -1.714 1.00 84.33 97 GLU A C 1
ATOM 689 O O . GLU A 1 120 ? -22.611 52.199 -1.560 1.00 84.37 97 GLU A O 1
ATOM 695 N N . LYS A 1 121 ? -24.717 53.092 -1.594 1.00 81.59 98 LYS A N 1
ATOM 696 C CA . LYS A 1 121 ? -25.442 51.850 -1.206 1.00 79.29 98 LYS A CA 1
ATOM 697 C C . LYS A 1 121 ? -25.754 51.011 -2.450 1.00 81.59 98 LYS A C 1
ATOM 698 O O . LYS A 1 121 ? -26.185 49.855 -2.279 1.00 82.66 98 LYS A O 1
ATOM 704 N N . LEU A 1 122 ? -25.545 51.559 -3.651 1.00 81.10 99 LEU A N 1
ATOM 705 C CA . LEU A 1 122 ? -25.797 50.833 -4.928 1.00 79.20 99 LEU A CA 1
ATOM 706 C C . LEU A 1 122 ? -24.558 50.028 -5.333 1.00 82.05 99 LEU A C 1
ATOM 707 O O . LEU A 1 122 ? -24.724 48.863 -5.754 1.00 80.36 99 LEU A O 1
ATOM 712 N N . TRP A 1 123 ? -23.369 50.626 -5.230 1.00 84.98 100 TRP A N 1
ATOM 713 C CA . TRP A 1 123 ? -22.083 49.921 -5.478 1.00 81.44 100 TRP A CA 1
ATOM 714 C C . TRP A 1 123 ? -21.797 48.926 -4.358 1.00 73.38 100 TRP A C 1
ATOM 715 O O . TRP A 1 123 ? -21.096 47.947 -4.630 1.00 69.98 100 TRP A O 1
ATOM 726 N N . GLU A 1 124 ? -22.300 49.190 -3.151 1.00 74.20 101 GLU A N 1
ATOM 727 C CA . GLU A 1 124 ? -22.208 48.244 -2.007 1.00 75.91 101 GLU A CA 1
ATOM 728 C C . GLU A 1 124 ? -22.790 46.885 -2.427 1.00 75.86 101 GLU A C 1
ATOM 729 O O . GLU A 1 124 ? -22.248 45.860 -1.965 1.00 80.38 101 GLU A O 1
ATOM 735 N N . LEU A 1 125 ? -23.837 46.865 -3.265 1.00 72.87 102 LEU A N 1
ATOM 736 C CA . LEU A 1 125 ? -24.507 45.605 -3.696 1.00 70.86 102 LEU A CA 1
ATOM 737 C C . LEU A 1 125 ? -23.877 45.091 -4.997 1.00 69.47 102 LEU A C 1
ATOM 738 O O . LEU A 1 125 ? -23.574 43.890 -5.053 1.00 70.27 102 LEU A O 1
ATOM 743 N N . ALA A 1 126 ? -23.684 45.956 -6.000 1.00 69.84 103 ALA A N 1
ATOM 744 C CA . ALA A 1 126 ? -23.097 45.578 -7.311 1.00 69.53 103 ALA A CA 1
ATOM 745 C C . ALA A 1 126 ? -21.693 45.006 -7.087 1.00 69.62 103 ALA A C 1
ATOM 746 O O . ALA A 1 126 ? -21.179 44.332 -8.004 1.00 69.79 103 ALA A O 1
ATOM 748 N N . LEU A 1 127 ? -21.107 45.278 -5.915 1.00 66.41 104 LEU A N 1
ATOM 749 C CA . LEU A 1 127 ? -19.808 44.712 -5.460 1.00 68.32 104 LEU A CA 1
ATOM 750 C C . LEU A 1 127 ? -20.035 43.858 -4.212 1.00 69.53 104 LEU A C 1
ATOM 751 O O . LEU A 1 127 ? -19.744 44.345 -3.099 1.00 66.42 104 LEU A O 1
ATOM 756 N N . GLY A 1 128 ? -20.531 42.634 -4.399 1.00 74.07 105 GLY A N 1
ATOM 757 C CA . GLY A 1 128 ? -20.851 41.713 -3.291 1.00 80.33 105 GLY A CA 1
ATOM 758 C C . GLY A 1 128 ? -20.969 40.274 -3.758 1.00 86.88 105 GLY A C 1
ATOM 759 O O . GLY A 1 128 ? -20.251 39.896 -4.712 1.00 84.14 105 GLY A O 1
ATOM 760 N N . GLU A 1 129 ? -21.838 39.498 -3.103 1.00 94.43 106 GLU A N 1
ATOM 761 C CA . GLU A 1 129 ? -22.100 38.073 -3.441 1.00 98.36 106 GLU A CA 1
ATOM 762 C C . GLU A 1 129 ? -23.118 38.020 -4.582 1.00 100.48 106 GLU A C 1
ATOM 763 O O . GLU A 1 129 ? -24.251 38.508 -4.384 1.00 106.49 106 GLU A O 1
ATOM 769 N N . GLY A 1 130 ? -22.710 37.477 -5.733 1.00 98.16 107 GLY A N 1
ATOM 770 C CA . GLY A 1 130 ? -23.549 37.364 -6.942 1.00 95.55 107 GLY A CA 1
ATOM 771 C C . GLY A 1 130 ? -23.742 38.697 -7.651 1.00 91.57 107 GLY A C 1
ATOM 772 O O . GLY A 1 130 ? -24.389 38.694 -8.719 1.00 93.34 107 GLY A O 1
ATOM 773 N N . GLY A 1 131 ? -23.200 39.792 -7.101 1.00 84.85 108 GLY A N 1
ATOM 774 C CA . GLY A 1 131 ? -23.380 41.157 -7.633 1.00 81.72 108 GLY A CA 1
ATOM 775 C C . GLY A 1 131 ? -24.788 41.668 -7.377 1.00 77.42 108 GLY A C 1
ATOM 776 O O . GLY A 1 131 ? -25.228 41.634 -6.208 1.00 74.04 108 GLY A O 1
ATOM 777 N N . LEU A 1 132 ? -25.480 42.107 -8.433 1.00 74.58 109 LEU A N 1
ATOM 778 C CA . LEU A 1 132 ? -26.834 42.714 -8.340 1.00 71.43 109 LEU A CA 1
ATOM 779 C C . LEU A 1 132 ? -27.898 41.623 -8.418 1.00 70.05 109 LEU A C 1
ATOM 780 O O . LEU A 1 132 ? -27.808 40.714 -9.241 1.00 67.19 109 LEU A O 1
ATOM 785 N N . PRO A 1 133 ? -28.930 41.673 -7.545 1.00 67.45 110 PRO A N 1
ATOM 786 C CA . PRO A 1 133 ? -30.062 40.761 -7.652 1.00 66.71 110 PRO A CA 1
ATOM 787 C C . PRO A 1 133 ? -30.738 40.912 -9.018 1.00 69.00 110 PRO A C 1
ATOM 788 O O . PRO A 1 133 ? -30.864 42.029 -9.486 1.00 75.73 110 PRO A O 1
ATOM 792 N N . ARG A 1 134 ? -31.156 39.790 -9.603 1.00 72.56 111 ARG A N 1
ATOM 793 C CA . ARG A 1 134 ? -31.872 39.735 -10.905 1.00 71.53 111 ARG A CA 1
ATOM 794 C C . ARG A 1 134 ? -32.972 40.802 -10.925 1.00 71.13 111 ARG A C 1
ATOM 795 O O . ARG A 1 134 ? -33.557 41.075 -9.856 1.00 75.01 111 ARG A O 1
ATOM 803 N N . LEU A 1 135 ? -33.233 41.378 -12.101 1.00 69.02 112 LEU A N 1
ATOM 804 C CA . LEU A 1 135 ? -34.289 42.404 -12.295 1.00 65.20 112 LEU A CA 1
ATOM 805 C C . LEU A 1 135 ? -35.639 41.782 -11.979 1.00 64.00 112 LEU A C 1
ATOM 806 O O . LEU A 1 135 ? -35.997 40.760 -12.561 1.00 67.41 112 LEU A O 1
ATOM 811 N N . PRO A 1 136 ? -36.449 42.398 -11.093 1.00 62.24 113 PRO A N 1
ATOM 812 C CA . PRO A 1 136 ? -37.836 41.973 -10.944 1.00 58.95 113 PRO A CA 1
ATOM 813 C C . PRO A 1 136 ? -38.481 42.159 -12.325 1.00 57.29 113 PRO A C 1
ATOM 814 O O . PRO A 1 136 ? -37.963 42.929 -13.119 1.00 56.53 113 PRO A O 1
ATOM 818 N N . ASP A 1 137 ? -39.572 41.447 -12.594 1.00 57.99 114 ASP A N 1
ATOM 819 C CA . ASP A 1 137 ? -40.244 41.460 -13.921 1.00 57.12 114 ASP A CA 1
ATOM 820 C C . ASP A 1 137 ? -41.229 42.626 -13.961 1.00 53.23 114 ASP A C 1
ATOM 821 O O . ASP A 1 137 ? -42.346 42.455 -14.470 1.00 50.96 114 ASP A O 1
ATOM 826 N N . THR A 1 138 ? -40.798 43.776 -13.451 1.00 55.06 115 THR A N 1
ATOM 827 C CA . THR A 1 138 ? -41.556 45.045 -13.504 1.00 53.90 115 THR A CA 1
ATOM 828 C C . THR A 1 138 ? -41.503 45.536 -14.953 1.00 55.97 115 THR A C 1
ATOM 829 O O . THR A 1 138 ? -40.524 45.198 -15.661 1.00 57.61 115 THR A O 1
ATOM 833 N N . VAL A 1 139 ? -42.501 46.307 -15.374 1.00 53.83 116 VAL A N 1
ATOM 834 C CA . VAL A 1 139 ? -42.684 46.656 -16.811 1.00 53.67 116 VAL A CA 1
ATOM 835 C C . VAL A 1 139 ? -41.396 47.315 -17.315 1.00 57.63 116 VAL A C 1
ATOM 836 O O . VAL A 1 139 ? -40.879 48.235 -16.628 1.00 56.80 116 VAL A O 1
ATOM 840 N N . ALA A 1 140 ? -40.887 46.801 -18.443 1.00 58.15 117 ALA A N 1
ATOM 841 C CA . ALA A 1 140 ? -39.710 47.298 -19.191 1.00 56.90 117 ALA A CA 1
ATOM 842 C C . ALA A 1 140 ? -38.540 47.568 -18.240 1.00 57.24 117 ALA A C 1
ATOM 843 O O . ALA A 1 140 ? -37.819 48.551 -18.467 1.00 52.74 117 ALA A O 1
ATOM 845 N N . SER A 1 141 ? -38.338 46.718 -17.229 1.00 61.32 118 SER A N 1
ATOM 846 C CA . SER A 1 141 ? -37.066 46.679 -16.460 1.00 64.54 118 SER A CA 1
ATOM 847 C C . SER A 1 141 ? -35.929 46.439 -17.458 1.00 68.95 118 SER A C 1
ATOM 848 O O . SER A 1 141 ? -34.895 47.128 -17.355 1.00 71.17 118 SER A O 1
ATOM 851 N N . GLU A 1 142 ? -36.170 45.549 -18.430 1.00 71.25 119 GLU A N 1
ATOM 852 C CA . GLU A 1 142 ? -35.210 45.143 -19.497 1.00 70.34 119 GLU A CA 1
ATOM 853 C C . GLU A 1 142 ? -34.580 46.380 -20.148 1.00 68.77 119 GLU A C 1
ATOM 854 O O . GLU A 1 142 ? -33.414 46.288 -20.573 1.00 63.45 119 GLU A O 1
ATOM 860 N N . ILE A 1 143 ? -35.334 47.478 -20.260 1.00 67.88 120 ILE A N 1
ATOM 861 C CA . ILE A 1 143 ? -34.885 48.708 -20.976 1.00 66.74 120 ILE A CA 1
ATOM 862 C C . ILE A 1 143 ? -34.559 49.816 -19.976 1.00 63.73 120 ILE A C 1
ATOM 863 O O . ILE A 1 143 ? -33.491 50.444 -20.119 1.00 64.94 120 ILE A O 1
ATOM 868 N N . ILE A 1 144 ? -35.462 50.072 -19.032 1.00 59.87 121 ILE A N 1
ATOM 869 C CA . ILE A 1 144 ? -35.318 51.192 -18.061 1.00 56.65 121 ILE A CA 1
ATOM 870 C C . ILE A 1 144 ? -33.921 51.133 -17.444 1.00 58.07 121 ILE A C 1
ATOM 871 O O . ILE A 1 144 ? -33.287 52.198 -17.289 1.00 59.18 121 ILE A O 1
ATOM 876 N N . VAL A 1 145 ? -33.461 49.930 -17.114 1.00 56.67 122 VAL A N 1
ATOM 877 C CA . VAL A 1 145 ? -32.241 49.751 -16.281 1.00 58.60 122 VAL A CA 1
ATOM 878 C C . VAL A 1 145 ? -30.982 50.021 -17.103 1.00 60.89 122 VAL A C 1
ATOM 879 O O . VAL A 1 145 ? -30.151 50.797 -16.642 1.00 64.22 122 VAL A O 1
ATOM 883 N N . PRO A 1 146 ? -30.756 49.410 -18.296 1.00 61.89 123 PRO A N 1
ATOM 884 C CA . PRO A 1 146 ? -29.602 49.777 -19.117 1.00 62.86 123 PRO A CA 1
ATOM 885 C C . PRO A 1 146 ? -29.549 51.279 -19.437 1.00 61.57 123 PRO A C 1
ATOM 886 O O . PRO A 1 146 ? -28.496 51.858 -19.256 1.00 62.33 123 PRO A O 1
ATOM 890 N N . SER A 1 147 ? -30.665 51.858 -19.891 1.00 60.42 124 SER A N 1
ATOM 891 C CA . SER A 1 147 ? -30.768 53.290 -20.281 1.00 61.53 124 SER A CA 1
ATOM 892 C C . SER A 1 147 ? -30.295 54.180 -19.125 1.00 64.68 124 SER A C 1
ATOM 893 O O . SER A 1 147 ? -29.447 55.066 -19.368 1.00 72.36 124 SER A O 1
ATOM 896 N N . LEU A 1 148 ? -30.816 53.968 -17.915 1.00 62.80 125 LEU A N 1
ATOM 897 C CA . LEU A 1 148 ? -30.521 54.862 -16.764 1.00 62.47 125 LEU A CA 1
ATOM 898 C C . LEU A 1 148 ? -29.058 54.709 -16.345 1.00 64.32 125 LEU A C 1
ATOM 899 O O . LEU A 1 148 ? -28.482 55.718 -15.906 1.00 66.50 125 LEU A O 1
ATOM 904 N N . ILE A 1 149 ? -28.469 53.520 -16.492 1.00 63.81 126 ILE A N 1
ATOM 905 C CA . ILE A 1 149 ? -27.063 53.270 -16.052 1.00 64.36 126 ILE A CA 1
ATOM 906 C C . ILE A 1 149 ? -26.083 53.875 -17.066 1.00 67.64 126 ILE A C 1
ATOM 907 O O . ILE A 1 149 ? -25.024 54.343 -16.613 1.00 67.54 126 ILE A O 1
ATOM 912 N N . ASP A 1 150 ? -26.396 53.876 -18.368 1.00 65.49 127 ASP A N 1
ATOM 913 C CA . ASP A 1 150 ? -25.562 54.596 -19.367 1.00 67.21 127 ASP A CA 1
ATOM 914 C C . ASP A 1 150 ? -25.575 56.086 -19.017 1.00 71.52 127 ASP A C 1
ATOM 915 O O . ASP A 1 150 ? -24.481 56.671 -18.862 1.00 67.20 127 ASP A O 1
ATOM 920 N N . LEU A 1 151 ? -26.772 56.668 -18.896 1.00 74.83 128 LEU A N 1
ATOM 921 C CA . LEU A 1 151 ? -26.953 58.110 -18.582 1.00 74.79 128 LEU A CA 1
ATOM 922 C C . LEU A 1 151 ? -26.338 58.409 -17.209 1.00 75.72 128 LEU A C 1
ATOM 923 O O . LEU A 1 151 ? -25.595 59.405 -17.110 1.00 73.26 128 LEU A O 1
ATOM 928 N N . LEU A 1 152 ? -26.618 57.570 -16.202 1.00 77.98 129 LEU A N 1
ATOM 929 C CA . LEU A 1 152 ? -26.181 57.791 -14.791 1.00 78.43 129 LEU A CA 1
ATOM 930 C C . LEU A 1 152 ? -24.777 57.230 -14.553 1.00 78.55 129 LEU A C 1
ATOM 931 O O . LEU A 1 152 ? -24.178 57.593 -13.529 1.00 80.54 129 LEU A O 1
ATOM 936 N N . GLY A 1 153 ? -24.286 56.348 -15.420 1.00 83.27 130 GLY A N 1
ATOM 937 C CA . GLY A 1 153 ? -22.852 56.011 -15.437 1.00 88.30 130 GLY A CA 1
ATOM 938 C C . GLY A 1 153 ? -22.052 57.293 -15.560 1.00 94.36 130 GLY A C 1
ATOM 939 O O . GLY A 1 153 ? -21.223 57.565 -14.671 1.00 94.49 130 GLY A O 1
ATOM 940 N N . GLU A 1 154 ? -22.337 58.089 -16.591 1.00 95.24 131 GLU A N 1
ATOM 941 C CA . GLU A 1 154 ? -21.544 59.320 -16.840 1.00 89.65 131 GLU A CA 1
ATOM 942 C C . GLU A 1 154 ? -21.823 60.305 -15.707 1.00 90.99 131 GLU A C 1
ATOM 943 O O . GLU A 1 154 ? -20.911 61.071 -15.356 1.00 94.97 131 GLU A O 1
ATOM 949 N N . VAL A 1 155 ? -23.024 60.255 -15.137 1.00 94.62 132 VAL A N 1
ATOM 950 C CA . VAL A 1 155 ? -23.342 61.117 -13.963 1.00 97.79 132 VAL A CA 1
ATOM 951 C C . VAL A 1 155 ? -22.556 60.627 -12.740 1.00 100.40 132 VAL A C 1
ATOM 952 O O . VAL A 1 155 ? -21.744 61.405 -12.216 1.00 107.41 132 VAL A O 1
ATOM 956 N N . LEU A 1 156 ? -22.778 59.385 -12.307 1.00 98.38 133 LEU A N 1
ATOM 957 C CA . LEU A 1 156 ? -22.116 58.912 -11.067 1.00 95.98 133 LEU A CA 1
ATOM 958 C C . LEU A 1 156 ? -21.150 57.752 -11.308 1.00 97.09 133 LEU A C 1
ATOM 959 O O . LEU A 1 156 ? -21.338 56.747 -10.640 1.00 92.02 133 LEU A O 1
ATOM 964 N N . GLN A 1 157 ? -20.273 57.821 -12.310 1.00 97.21 134 GLN A N 1
ATOM 965 C CA . GLN A 1 157 ? -19.116 56.893 -12.413 1.00 97.37 134 GLN A CA 1
ATOM 966 C C . GLN A 1 157 ? -18.222 57.125 -11.192 1.00 95.28 134 GLN A C 1
ATOM 967 O O . GLN A 1 157 ? -17.540 56.176 -10.770 1.00 90.96 134 GLN A O 1
ATOM 973 N N . ARG A 1 158 ? -18.232 58.352 -10.660 1.00 94.37 135 ARG A N 1
ATOM 974 C CA . ARG A 1 158 ? -17.646 58.685 -9.334 1.00 94.29 135 ARG A CA 1
ATOM 975 C C . ARG A 1 158 ? -18.522 58.082 -8.233 1.00 96.48 135 ARG A C 1
ATOM 976 O O . ARG A 1 158 ? -19.503 57.407 -8.579 1.00 103.67 135 ARG A O 1
ATOM 984 N N . HIS A 1 159 ? -18.171 58.322 -6.964 1.00 95.04 136 HIS A N 1
ATOM 985 C CA . HIS A 1 159 ? -18.732 57.652 -5.755 1.00 96.28 136 HIS A CA 1
ATOM 986 C C . HIS A 1 159 ? -18.354 56.165 -5.764 1.00 94.46 136 HIS A C 1
ATOM 987 O O . HIS A 1 159 ? -19.001 55.379 -5.047 1.00 87.95 136 HIS A O 1
ATOM 994 N N . ARG A 1 160 ? -17.302 55.829 -6.514 1.00 97.89 137 ARG A N 1
ATOM 995 C CA . ARG A 1 160 ? -16.737 54.464 -6.690 1.00 100.38 137 ARG A CA 1
ATOM 996 C C . ARG A 1 160 ? -15.797 54.222 -5.508 1.00 104.07 137 ARG A C 1
ATOM 997 O O . ARG A 1 160 ? -15.661 55.108 -4.665 1.00 105.24 137 ARG A O 1
ATOM 1005 N N . PRO A 1 161 ? -15.150 53.038 -5.352 1.00 104.71 138 PRO A N 1
ATOM 1006 C CA . PRO A 1 161 ? -14.086 52.855 -4.364 1.00 106.95 138 PRO A CA 1
ATOM 1007 C C . PRO A 1 161 ? -13.308 54.131 -4.000 1.00 106.52 138 PRO A C 1
ATOM 1008 O O . PRO A 1 161 ? -12.271 54.365 -4.597 1.00 108.44 138 PRO A O 1
ATOM 1012 N N . PHE A 1 173 ? -18.768 49.572 -12.511 1.00 107.63 150 PHE A N 1
ATOM 1013 C CA . PHE A 1 173 ? -19.969 49.349 -13.356 1.00 104.59 150 PHE A CA 1
ATOM 1014 C C . PHE A 1 173 ? -20.975 48.503 -12.587 1.00 99.32 150 PHE A C 1
ATOM 1015 O O . PHE A 1 173 ? -20.604 47.693 -11.740 1.00 95.34 150 PHE A O 1
ATOM 1023 N N . PRO A 1 174 ? -22.287 48.700 -12.817 1.00 96.42 151 PRO A N 1
ATOM 1024 C CA . PRO A 1 174 ? -23.277 47.682 -12.498 1.00 96.97 151 PRO A CA 1
ATOM 1025 C C . PRO A 1 174 ? -23.544 46.852 -13.763 1.00 92.63 151 PRO A C 1
ATOM 1026 O O . PRO A 1 174 ? -23.080 47.239 -14.822 1.00 88.14 151 PRO A O 1
ATOM 1030 N N . SER A 1 175 ? -24.255 45.733 -13.621 1.00 90.11 152 SER A N 1
ATOM 1031 C CA . SER A 1 175 ? -24.621 44.818 -14.735 1.00 89.67 152 SER A CA 1
ATOM 1032 C C . SER A 1 175 ? -25.714 43.853 -14.281 1.00 87.80 152 SER A C 1
ATOM 1033 O O . SER A 1 175 ? -25.422 42.710 -13.932 1.00 93.39 152 SER A O 1
ATOM 1036 N N . PRO A 1 176 ? -27.000 44.279 -14.256 1.00 80.83 153 PRO A N 1
ATOM 1037 C CA . PRO A 1 176 ? -28.070 43.437 -13.722 1.00 79.19 153 PRO A CA 1
ATOM 1038 C C . PRO A 1 176 ? -28.284 42.187 -14.571 1.00 78.69 153 PRO A C 1
ATOM 1039 O O . PRO A 1 176 ? -28.158 42.235 -15.793 1.00 85.63 153 PRO A O 1
ATOM 1043 N N . PRO A 1 177 ? -28.609 41.032 -13.950 1.00 73.29 154 PRO A N 1
ATOM 1044 C CA . PRO A 1 177 ? -28.699 39.766 -14.677 1.00 72.67 154 PRO A CA 1
ATOM 1045 C C . PRO A 1 177 ? -29.807 39.759 -15.741 1.00 71.99 154 PRO A C 1
ATOM 1046 O O . PRO A 1 177 ? -29.537 39.319 -16.846 1.00 78.61 154 PRO A O 1
ATOM 1050 N N . GLY A 1 178 ? -31.001 40.251 -15.400 1.00 67.76 155 GLY A N 1
ATOM 1051 C CA . GLY A 1 178 ? -32.145 40.326 -16.333 1.00 69.95 155 GLY A CA 1
ATOM 1052 C C . GLY A 1 178 ? -32.061 41.512 -17.281 1.00 69.12 155 GLY A C 1
ATOM 1053 O O . GLY A 1 178 ? -32.933 41.601 -18.168 1.00 70.44 155 GLY A O 1
ATOM 1054 N N . ALA A 1 179 ? -31.064 42.392 -17.111 1.00 69.93 156 ALA A N 1
ATOM 1055 C CA . ALA A 1 179 ? -30.902 43.648 -17.886 1.00 70.14 156 ALA A CA 1
ATOM 1056 C C . ALA A 1 179 ? -30.395 43.329 -19.292 1.00 70.02 156 ALA A C 1
ATOM 1057 O O . ALA A 1 179 ? -29.312 42.723 -19.405 1.00 67.66 156 ALA A O 1
ATOM 1059 N N . LYS A 1 180 ? -31.144 43.771 -20.305 1.00 69.88 157 LYS A N 1
ATOM 1060 C CA . LYS A 1 180 ? -30.879 43.498 -21.740 1.00 69.34 157 LYS A CA 1
ATOM 1061 C C . LYS A 1 180 ? -30.455 44.789 -22.434 1.00 66.46 157 LYS A C 1
ATOM 1062 O O . LYS A 1 180 ? -31.245 45.399 -23.153 1.00 62.71 157 LYS A O 1
ATOM 1068 N N . PRO A 1 181 ? -29.189 45.239 -22.266 1.00 67.25 158 PRO A N 1
ATOM 1069 C CA . PRO A 1 181 ? -28.718 46.435 -22.961 1.00 66.51 158 PRO A CA 1
ATOM 1070 C C . PRO A 1 181 ? -28.887 46.264 -24.478 1.00 66.67 158 PRO A C 1
ATOM 1071 O O . PRO A 1 181 ? -29.356 47.183 -25.107 1.00 71.71 158 PRO A O 1
ATOM 1075 N N . GLU A 1 182 ? -28.562 45.082 -25.010 1.00 67.64 159 GLU A N 1
ATOM 1076 C CA . GLU A 1 182 ? -28.706 44.759 -26.457 1.00 69.89 159 GLU A CA 1
ATOM 1077 C C . GLU A 1 182 ? -30.081 45.230 -26.948 1.00 65.89 159 GLU A C 1
ATOM 1078 O O . GLU A 1 182 ? -30.113 45.976 -27.942 1.00 68.35 159 GLU A O 1
ATOM 1084 N N . LEU A 1 183 ? -31.165 44.835 -26.272 1.00 64.12 160 LEU A N 1
ATOM 1085 C CA . LEU A 1 183 ? -32.549 45.233 -26.649 1.00 65.81 160 LEU A CA 1
ATOM 1086 C C . LEU A 1 183 ? -32.664 46.759 -26.563 1.00 67.38 160 LEU A C 1
ATOM 1087 O O . LEU A 1 183 ? -33.379 47.336 -27.404 1.00 65.45 160 LEU A O 1
ATOM 1092 N N . TRP A 1 184 ? -32.016 47.380 -25.566 1.00 67.37 161 TRP A N 1
ATOM 1093 C CA . TRP A 1 184 ? -32.097 48.848 -25.334 1.00 66.07 161 TRP A CA 1
ATOM 1094 C C . TRP A 1 184 ? -31.498 49.594 -26.530 1.00 66.69 161 TRP A C 1
ATOM 1095 O O . TRP A 1 184 ? -32.214 50.422 -27.132 1.00 64.30 161 TRP A O 1
ATOM 1106 N N . ARG A 1 185 ? -30.236 49.299 -26.852 1.00 68.20 162 ARG A N 1
ATOM 1107 C CA . ARG A 1 185 ? -29.475 49.961 -27.948 1.00 67.60 162 ARG A CA 1
ATOM 1108 C C . ARG A 1 185 ? -30.166 49.665 -29.286 1.00 66.22 162 ARG A C 1
ATOM 1109 O O . ARG A 1 185 ? -30.074 50.516 -30.195 1.00 64.80 162 ARG A O 1
ATOM 1117 N N . ARG A 1 186 ? -30.823 48.506 -29.413 1.00 62.58 163 ARG A N 1
ATOM 1118 C CA . ARG A 1 186 ? -31.508 48.118 -30.673 1.00 64.34 163 ARG A CA 1
ATOM 1119 C C . ARG A 1 186 ? -32.635 49.115 -30.953 1.00 66.97 163 ARG A C 1
ATOM 1120 O O . ARG A 1 186 ? -32.608 49.737 -32.036 1.00 68.90 163 ARG A O 1
ATOM 1128 N N . LEU A 1 187 ? -33.580 49.239 -30.014 1.00 68.39 164 LEU A N 1
ATOM 1129 C CA . LEU A 1 187 ? -34.745 50.162 -30.102 1.00 66.86 164 LEU A CA 1
ATOM 1130 C C . LEU A 1 187 ? -34.248 51.601 -30.248 1.00 66.95 164 LEU A C 1
ATOM 1131 O O . LEU A 1 187 ? -34.893 52.372 -30.985 1.00 69.69 164 LEU A O 1
ATOM 1136 N N . SER A 1 188 ? -33.154 51.942 -29.565 1.00 66.47 165 SER A N 1
ATOM 1137 C CA . SER A 1 188 ? -32.539 53.295 -29.606 1.00 67.19 165 SER A CA 1
ATOM 1138 C C . SER A 1 188 ? -32.344 53.716 -31.066 1.00 68.11 165 SER A C 1
ATOM 1139 O O . SER A 1 188 ? -32.810 54.818 -31.443 1.00 65.20 165 SER A O 1
ATOM 1142 N N . ASP A 1 189 ? -31.679 52.869 -31.855 1.00 69.43 166 ASP A N 1
ATOM 1143 C CA . ASP A 1 189 ? -31.246 53.219 -33.234 1.00 74.00 166 ASP A CA 1
ATOM 1144 C C . ASP A 1 189 ? -32.379 52.902 -34.210 1.00 72.71 166 ASP A C 1
ATOM 1145 O O . ASP A 1 189 ? -32.367 53.492 -35.305 1.00 72.71 166 ASP A O 1
ATOM 1150 N N . ARG A 1 190 ? -33.328 52.038 -33.831 1.00 68.39 167 ARG A N 1
ATOM 1151 C CA . ARG A 1 190 ? -34.590 51.878 -34.600 1.00 71.03 167 ARG A CA 1
ATOM 1152 C C . ARG A 1 190 ? -35.314 53.228 -34.582 1.00 73.95 167 ARG A C 1
ATOM 1153 O O . ARG A 1 190 ? -35.782 53.661 -35.657 1.00 81.18 167 ARG A O 1
ATOM 1161 N N . ILE A 1 191 ? -35.362 53.874 -33.411 1.00 71.43 168 ILE A N 1
ATOM 1162 C CA . ILE A 1 191 ? -35.998 55.211 -33.201 1.00 72.36 168 ILE A CA 1
ATOM 1163 C C . ILE A 1 191 ? -35.291 56.247 -34.084 1.00 70.31 168 ILE A C 1
ATOM 1164 O O . ILE A 1 191 ? -35.991 56.938 -34.838 1.00 69.75 168 ILE A O 1
ATOM 1169 N N . ALA A 1 192 ? -33.961 56.335 -34.006 1.00 72.28 169 ALA A N 1
ATOM 1170 C CA . ALA A 1 192 ? -33.145 57.349 -34.719 1.00 73.46 169 ALA A CA 1
ATOM 1171 C C . ALA A 1 192 ? -33.282 57.174 -36.239 1.00 73.06 169 ALA A C 1
ATOM 1172 O O . ALA A 1 192 ? -33.229 58.192 -36.957 1.00 73.45 169 ALA A O 1
ATOM 1174 N N . ARG A 1 193 ? -33.476 55.944 -36.720 1.00 73.63 170 ARG A N 1
ATOM 1175 C CA . ARG A 1 193 ? -33.662 55.671 -38.172 1.00 78.01 170 ARG A CA 1
ATOM 1176 C C . ARG A 1 193 ? -35.099 56.034 -38.575 1.00 76.44 170 ARG A C 1
ATOM 1177 O O . ARG A 1 193 ? -35.398 55.993 -39.784 1.00 70.76 170 ARG A O 1
ATOM 1185 N N . GLY A 1 194 ? -35.940 56.404 -37.603 1.00 77.66 171 GLY A N 1
ATOM 1186 C CA . GLY A 1 194 ? -37.326 56.849 -37.840 1.00 77.72 171 GLY A CA 1
ATOM 1187 C C . GLY A 1 194 ? -38.224 55.679 -38.184 1.00 78.42 171 GLY A C 1
ATOM 1188 O O . GLY A 1 194 ? -39.323 55.914 -38.722 1.00 79.23 171 GLY A O 1
ATOM 1189 N N . GLN A 1 195 ? -37.756 54.461 -37.903 1.00 78.01 172 GLN A N 1
ATOM 1190 C CA . GLN A 1 195 ? -38.539 53.212 -38.070 1.00 78.81 172 GLN A CA 1
ATOM 1191 C C . GLN A 1 195 ? -39.461 53.094 -36.853 1.00 77.68 172 GLN A C 1
ATOM 1192 O O . GLN A 1 195 ? -38.995 53.363 -35.725 1.00 78.31 172 GLN A O 1
ATOM 1198 N N . ALA A 1 196 ? -40.730 52.757 -37.070 1.00 73.69 173 ALA A N 1
ATOM 1199 C CA . ALA A 1 196 ? -41.731 52.680 -35.984 1.00 76.12 173 ALA A CA 1
ATOM 1200 C C . ALA A 1 196 ? -41.227 51.702 -34.918 1.00 80.96 173 ALA A C 1
ATOM 1201 O O . ALA A 1 196 ? -40.414 50.813 -35.252 1.00 83.78 173 ALA A O 1
ATOM 1203 N N . ILE A 1 197 ? -41.674 51.898 -33.677 1.00 82.49 174 ILE A N 1
ATOM 1204 C CA . ILE A 1 197 ? -41.373 51.014 -32.514 1.00 80.14 174 ILE A CA 1
ATOM 1205 C C . ILE A 1 197 ? -42.692 50.393 -32.066 1.00 80.11 174 ILE A C 1
ATOM 1206 O O . ILE A 1 197 ? -43.747 50.992 -32.268 1.00 85.05 174 ILE A O 1
ATOM 1211 N N . PRO A 1 198 ? -42.714 49.166 -31.464 1.00 79.53 175 PRO A N 1
ATOM 1212 C CA . PRO A 1 198 ? -43.959 48.635 -30.904 1.00 79.30 175 PRO A CA 1
ATOM 1213 C C . PRO A 1 198 ? -44.641 49.659 -29.988 1.00 76.94 175 PRO A C 1
ATOM 1214 O O . PRO A 1 198 ? -43.982 50.203 -29.136 1.00 73.40 175 PRO A O 1
ATOM 1218 N N . GLU A 1 199 ? -45.950 49.850 -30.153 1.00 74.56 176 GLU A N 1
ATOM 1219 C CA . GLU A 1 199 ? -46.723 50.810 -29.324 1.00 71.76 176 GLU A CA 1
ATOM 1220 C C . GLU A 1 199 ? -46.618 50.438 -27.844 1.00 71.59 176 GLU A C 1
ATOM 1221 O O . GLU A 1 199 ? -47.092 51.231 -27.021 1.00 77.79 176 GLU A O 1
ATOM 1227 N N . THR A 1 200 ? -46.051 49.276 -27.518 1.00 66.38 177 THR A N 1
ATOM 1228 C CA . THR A 1 200 ? -45.806 48.892 -26.108 1.00 65.02 177 THR A CA 1
ATOM 1229 C C . THR A 1 200 ? -44.639 49.716 -25.544 1.00 63.67 177 THR A C 1
ATOM 1230 O O . THR A 1 200 ? -44.660 49.987 -24.340 1.00 62.40 177 THR A O 1
ATOM 1234 N N . ALA A 1 201 ? -43.656 50.076 -26.377 1.00 58.71 178 ALA A N 1
ATOM 1235 C CA . ALA A 1 201 ? -42.497 50.882 -25.920 1.00 60.04 178 ALA A CA 1
ATOM 1236 C C . ALA A 1 201 ? -42.893 52.357 -25.818 1.00 56.46 178 ALA A C 1
ATOM 1237 O O . ALA A 1 201 ? -42.156 53.100 -25.177 1.00 55.09 178 ALA A O 1
ATOM 1239 N N . TRP A 1 202 ? -43.959 52.771 -26.500 1.00 53.23 179 TRP A N 1
ATOM 1240 C CA . TRP A 1 202 ? -44.524 54.139 -26.334 1.00 52.20 179 TRP A CA 1
ATOM 1241 C C . TRP A 1 202 ? -44.850 54.375 -24.861 1.00 50.21 179 TRP A C 1
ATOM 1242 O O . TRP A 1 202 ? -45.022 55.547 -24.473 1.00 50.90 179 TRP A O 1
ATOM 1253 N N . HIS A 1 203 ? -44.995 53.294 -24.093 1.00 47.40 180 HIS A N 1
ATOM 1254 C CA . HIS A 1 203 ? -45.249 53.349 -22.632 1.00 44.71 180 HIS A CA 1
ATOM 1255 C C . HIS A 1 203 ? -44.002 53.850 -21.904 1.00 44.55 180 HIS A C 1
ATOM 1256 O O . HIS A 1 203 ? -44.171 54.468 -20.833 1.00 46.61 180 HIS A O 1
ATOM 1263 N N . THR A 1 204 ? -42.811 53.608 -22.460 1.00 43.05 181 THR A N 1
ATOM 1264 C CA . THR A 1 204 ? -41.520 53.906 -21.786 1.00 45.98 181 THR A CA 1
ATOM 1265 C C . THR A 1 204 ? -40.577 54.636 -22.757 1.00 47.93 181 THR A C 1
ATOM 1266 O O . THR A 1 204 ? -39.393 54.244 -22.845 1.00 50.09 181 THR A O 1
ATOM 1270 N N . LEU A 1 205 ? -41.058 55.705 -23.403 1.00 49.48 182 LEU A N 1
ATOM 1271 C CA . LEU A 1 205 ? -40.223 56.580 -24.278 1.00 51.22 182 LEU A CA 1
ATOM 1272 C C . LEU A 1 205 ? -39.122 57.257 -23.444 1.00 49.83 182 LEU A C 1
ATOM 1273 O O . LEU A 1 205 ? -38.015 57.458 -23.992 1.00 47.22 182 LEU A O 1
ATOM 1278 N N . GLU A 1 206 ? -39.395 57.565 -22.168 1.00 47.23 183 GLU A N 1
ATOM 1279 C CA . GLU A 1 206 ? -38.430 58.204 -21.225 1.00 46.10 183 GLU A CA 1
ATOM 1280 C C . GLU A 1 206 ? -37.138 57.378 -21.098 1.00 45.15 183 GLU A C 1
ATOM 1281 O O . GLU A 1 206 ? -36.180 57.895 -20.529 1.00 42.31 183 GLU A O 1
ATOM 1287 N N . ALA A 1 207 ? -37.120 56.123 -21.553 1.00 48.70 184 ALA A N 1
ATOM 1288 C CA . ALA A 1 207 ? -35.883 55.318 -21.684 1.00 52.29 184 ALA A CA 1
ATOM 1289 C C . ALA A 1 207 ? -35.023 55.876 -22.825 1.00 53.98 184 ALA A C 1
ATOM 1290 O O . ALA A 1 207 ? -33.803 55.669 -22.783 1.00 60.36 184 ALA A O 1
ATOM 1292 N N . PHE A 1 208 ? -35.636 56.515 -23.812 1.00 52.36 185 PHE A N 1
ATOM 1293 C CA . PHE A 1 208 ? -34.907 57.131 -24.949 1.00 59.19 185 PHE A CA 1
ATOM 1294 C C . PHE A 1 208 ? -34.916 58.626 -24.643 1.00 59.61 185 PHE A C 1
ATOM 1295 O O . PHE A 1 208 ? -35.735 59.352 -25.208 1.00 57.33 185 PHE A O 1
ATOM 1303 N N . HIS A 1 209 ? -34.022 59.049 -23.755 1.00 66.52 186 HIS A N 1
ATOM 1304 C CA . HIS A 1 209 ? -34.005 60.437 -23.217 1.00 72.31 186 HIS A CA 1
ATOM 1305 C C . HIS A 1 209 ? -33.972 61.520 -24.298 1.00 73.36 186 HIS A C 1
ATOM 1306 O O . HIS A 1 209 ? -34.964 62.262 -24.360 1.00 85.10 186 HIS A O 1
ATOM 1313 N N . PRO A 1 210 ? -32.918 61.718 -25.119 1.00 68.03 187 PRO A N 1
ATOM 1314 C CA . PRO A 1 210 ? -32.984 62.708 -26.184 1.00 66.90 187 PRO A CA 1
ATOM 1315 C C . PRO A 1 210 ? -33.802 62.088 -27.321 1.00 65.04 187 PRO A C 1
ATOM 1316 O O . PRO A 1 210 ? -33.257 61.356 -28.115 1.00 65.42 187 PRO A O 1
ATOM 1320 N N . LEU A 1 211 ? -35.097 62.377 -27.343 1.00 65.81 188 LEU A N 1
ATOM 1321 C CA . LEU A 1 211 ? -35.990 61.790 -28.369 1.00 69.19 188 LEU A CA 1
ATOM 1322 C C . LEU A 1 211 ? -35.913 62.642 -29.632 1.00 71.23 188 LEU A C 1
ATOM 1323 O O . LEU A 1 211 ? -36.164 63.849 -29.549 1.00 69.87 188 LEU A O 1
ATOM 1328 N N . PRO A 1 212 ? -35.526 62.078 -30.792 1.00 69.72 189 PRO A N 1
ATOM 1329 C CA . PRO A 1 212 ? -35.533 62.830 -32.047 1.00 72.52 189 PRO A CA 1
ATOM 1330 C C . PRO A 1 212 ? -36.959 63.207 -32.474 1.00 75.63 189 PRO A C 1
ATOM 1331 O O . PRO A 1 212 ? -37.867 62.439 -32.216 1.00 72.78 189 PRO A O 1
ATOM 1335 N N . GLU A 1 213 ? -37.107 64.368 -33.121 1.00 82.85 190 GLU A N 1
ATOM 1336 C CA . GLU A 1 213 ? -38.423 64.966 -33.485 1.00 85.57 190 GLU A CA 1
ATOM 1337 C C . GLU A 1 213 ? -39.115 64.127 -34.560 1.00 86.97 190 GLU A C 1
ATOM 1338 O O . GLU A 1 213 ? -40.352 63.966 -34.465 1.00 92.81 190 GLU A O 1
ATOM 1344 N N . GLN A 1 214 ? -38.359 63.638 -35.550 1.00 85.62 191 GLN A N 1
ATOM 1345 C CA . GLN A 1 214 ? -38.913 62.860 -36.693 1.00 83.57 191 GLN A CA 1
ATOM 1346 C C . GLN A 1 214 ? -39.573 61.576 -36.172 1.00 77.48 191 GLN A C 1
ATOM 1347 O O . GLN A 1 214 ? -40.485 61.080 -36.854 1.00 79.79 191 GLN A O 1
ATOM 1353 N N . PHE A 1 215 ? -39.139 61.067 -35.013 1.00 75.13 192 PHE A N 1
ATOM 1354 C CA . PHE A 1 215 ? -39.753 59.891 -34.339 1.00 74.59 192 PHE A CA 1
ATOM 1355 C C . PHE A 1 215 ? -40.923 60.325 -33.450 1.00 69.78 192 PHE A C 1
ATOM 1356 O O . PHE A 1 215 ? -41.914 59.578 -33.389 1.00 67.99 192 PHE A O 1
ATOM 1364 N N . ALA A 1 216 ? -40.796 61.459 -32.752 1.00 69.30 193 ALA A N 1
ATOM 1365 C CA . ALA A 1 216 ? -41.863 62.035 -31.894 1.00 69.63 193 ALA A CA 1
ATOM 1366 C C . ALA A 1 216 ? -43.116 62.292 -32.742 1.00 67.74 193 ALA A C 1
ATOM 1367 O O . ALA A 1 216 ? -44.227 62.161 -32.204 1.00 64.51 193 ALA A O 1
ATOM 1369 N N . ALA A 1 217 ? -42.937 62.625 -34.023 1.00 68.50 194 ALA A N 1
ATOM 1370 C CA . ALA A 1 217 ? -44.031 62.864 -34.997 1.00 66.58 194 ALA A CA 1
ATOM 1371 C C . ALA A 1 217 ? -44.780 61.562 -35.321 1.00 65.23 194 ALA A C 1
ATOM 1372 O O . ALA A 1 217 ? -45.932 61.660 -35.772 1.00 67.30 194 ALA A O 1
ATOM 1374 N N . THR A 1 218 ? -44.158 60.393 -35.133 1.00 65.02 195 THR A N 1
ATOM 1375 C CA . THR A 1 218 ? -44.841 59.068 -35.207 1.00 65.30 195 THR A CA 1
ATOM 1376 C C . THR A 1 218 ? -45.892 58.974 -34.091 1.00 65.48 195 THR A C 1
ATOM 1377 O O . THR A 1 218 ? -46.949 58.339 -34.316 1.00 62.20 195 THR A O 1
ATOM 1381 N N . VAL A 1 219 ? -45.622 59.592 -32.937 1.00 64.76 196 VAL A N 1
ATOM 1382 C CA . VAL A 1 219 ? -46.416 59.377 -31.693 1.00 61.75 196 VAL A CA 1
ATOM 1383 C C . VAL A 1 219 ? -47.697 60.206 -31.760 1.00 60.70 196 VAL A C 1
ATOM 1384 O O . VAL A 1 219 ? -47.647 61.356 -32.227 1.00 64.88 196 VAL A O 1
ATOM 1388 N N . THR A 1 220 ? -48.800 59.611 -31.313 1.00 59.44 197 THR A N 1
ATOM 1389 C CA . THR A 1 220 ? -50.062 60.316 -30.981 1.00 61.91 197 THR A CA 1
ATOM 1390 C C . THR A 1 220 ? -50.462 59.901 -29.570 1.00 58.62 197 THR A C 1
ATOM 1391 O O . THR A 1 220 ? -50.454 58.715 -29.251 1.00 57.36 197 THR A O 1
ATOM 1395 N N . PRO A 1 221 ? -50.767 60.863 -28.670 1.00 56.66 198 PRO A N 1
ATOM 1396 C CA . PRO A 1 221 ? -51.239 60.531 -27.330 1.00 57.73 198 PRO A CA 1
ATOM 1397 C C . PRO A 1 221 ? -52.723 60.155 -27.390 1.00 59.09 198 PRO A C 1
ATOM 1398 O O . PRO A 1 221 ? -53.346 60.407 -28.402 1.00 61.31 198 PRO A O 1
ATOM 1402 N N . ALA A 1 222 ? -53.250 59.574 -26.313 1.00 58.16 199 ALA A N 1
ATOM 1403 C CA . ALA A 1 222 ? -54.672 59.169 -26.214 1.00 55.53 199 ALA A CA 1
ATOM 1404 C C . ALA A 1 222 ? -55.567 60.411 -26.155 1.00 52.07 199 ALA A C 1
ATOM 1405 O O . ALA A 1 222 ? -55.033 61.545 -26.168 1.00 53.74 199 ALA A O 1
ATOM 1407 N N . ALA A 1 223 ? -56.880 60.186 -26.066 1.00 48.76 200 ALA A N 1
ATOM 1408 C CA . ALA A 1 223 ? -57.935 61.227 -26.026 1.00 49.82 200 ALA A CA 1
ATOM 1409 C C . ALA A 1 223 ? -57.968 61.925 -24.662 1.00 49.73 200 ALA A C 1
ATOM 1410 O O . ALA A 1 223 ? -58.883 62.742 -24.448 1.00 53.58 200 ALA A O 1
ATOM 1412 N N . ASP A 1 224 ? -57.011 61.627 -23.785 1.00 47.94 201 ASP A N 1
ATOM 1413 C CA . ASP A 1 224 ? -56.981 62.214 -22.422 1.00 47.66 201 ASP A CA 1
ATOM 1414 C C . ASP A 1 224 ? -55.670 62.972 -22.232 1.00 49.44 201 ASP A C 1
ATOM 1415 O O . ASP A 1 224 ? -55.498 63.583 -21.171 1.00 55.26 201 ASP A O 1
ATOM 1420 N N . GLY A 1 225 ? -54.786 62.925 -23.219 1.00 46.52 202 GLY A N 1
ATOM 1421 C CA . GLY A 1 225 ? -53.510 63.658 -23.187 1.00 45.04 202 GLY A CA 1
ATOM 1422 C C . GLY A 1 225 ? -52.346 62.759 -22.833 1.00 44.42 202 GLY A C 1
ATOM 1423 O O . GLY A 1 225 ? -51.210 63.253 -22.864 1.00 44.78 202 GLY A O 1
ATOM 1424 N N . ALA A 1 226 ? -52.589 61.478 -22.597 1.00 46.34 203 ALA A N 1
ATOM 1425 C CA . ALA A 1 226 ? -51.493 60.591 -22.155 1.00 44.94 203 ALA A CA 1
ATOM 1426 C C . ALA A 1 226 ? -50.884 59.815 -23.311 1.00 42.24 203 ALA A C 1
ATOM 1427 O O . ALA A 1 226 ? -51.633 59.320 -24.147 1.00 41.75 203 ALA A O 1
ATOM 1429 N N . VAL A 1 227 ? -49.562 59.711 -23.329 1.00 42.59 204 VAL A N 1
ATOM 1430 C CA . VAL A 1 227 ? -48.952 58.812 -24.343 1.00 44.56 204 VAL A CA 1
ATOM 1431 C C . VAL A 1 227 ? -48.842 57.439 -23.676 1.00 45.21 204 VAL A C 1
ATOM 1432 O O . VAL A 1 227 ? -48.157 57.318 -22.642 1.00 46.24 204 VAL A O 1
ATOM 1436 N N . THR A 1 228 ? -49.638 56.496 -24.168 1.00 40.37 205 THR A N 1
ATOM 1437 C CA . THR A 1 228 ? -49.651 55.102 -23.652 1.00 41.15 205 THR A CA 1
ATOM 1438 C C . THR A 1 228 ? -49.527 55.055 -22.121 1.00 40.55 205 THR A C 1
ATOM 1439 O O . THR A 1 228 ? -48.504 54.567 -21.649 1.00 41.71 205 THR A O 1
ATOM 1443 N N . CYS A 1 229 ? -50.487 55.624 -21.393 1.00 41.38 206 CYS A N 1
ATOM 1444 C CA . CYS A 1 229 ? -50.627 55.435 -19.919 1.00 44.13 206 CYS A CA 1
ATOM 1445 C C . CYS A 1 229 ? -49.437 55.774 -18.994 1.00 42.83 206 CYS A C 1
ATOM 1446 O O . CYS A 1 229 ? -49.369 55.161 -17.928 1.00 41.66 206 CYS A O 1
ATOM 1449 N N . SER A 1 230 ? -48.585 56.741 -19.323 1.00 41.78 207 SER A N 1
ATOM 1450 C CA . SER A 1 230 ? -47.388 57.063 -18.483 1.00 41.84 207 SER A CA 1
ATOM 1451 C C . SER A 1 230 ? -47.004 58.541 -18.542 1.00 43.07 207 SER A C 1
ATOM 1452 O O . SER A 1 230 ? -46.515 59.026 -19.561 1.00 43.47 207 SER A O 1
ATOM 1455 N N . PRO A 1 231 ? -47.181 59.295 -17.432 1.00 42.76 208 PRO A N 1
ATOM 1456 C CA . PRO A 1 231 ? -46.874 60.725 -17.421 1.00 42.44 208 PRO A CA 1
ATOM 1457 C C . PRO A 1 231 ? -45.449 61.071 -17.879 1.00 42.50 208 PRO A C 1
ATOM 1458 O O . PRO A 1 231 ? -45.282 62.069 -18.551 1.00 40.22 208 PRO A O 1
ATOM 1462 N N . SER A 1 232 ? -44.464 60.255 -17.504 1.00 43.28 209 SER A N 1
ATOM 1463 C CA . SER A 1 232 ? -43.026 60.496 -17.795 1.00 44.00 209 SER A CA 1
ATOM 1464 C C . SER A 1 232 ? -42.712 60.185 -19.268 1.00 46.20 209 SER A C 1
ATOM 1465 O O . SER A 1 232 ? -41.727 60.746 -19.784 1.00 51.33 209 SER A O 1
ATOM 1468 N N . SER A 1 233 ? -43.474 59.300 -19.916 1.00 43.96 210 SER A N 1
ATOM 1469 C CA . SER A 1 233 ? -43.314 59.002 -21.364 1.00 46.75 210 SER A CA 1
ATOM 1470 C C . SER A 1 233 ? -43.943 60.139 -22.177 1.00 48.74 210 SER A C 1
ATOM 1471 O O . SER A 1 233 ? -43.348 60.564 -23.189 1.00 48.77 210 SER A O 1
ATOM 1474 N N . THR A 1 234 ? -45.105 60.616 -21.731 1.00 50.73 211 THR A N 1
ATOM 1475 C CA . THR A 1 234 ? -45.790 61.820 -22.270 1.00 50.99 211 THR A CA 1
ATOM 1476 C C . THR A 1 234 ? -44.850 63.025 -22.186 1.00 51.42 211 THR A C 1
ATOM 1477 O O . THR A 1 234 ? -44.745 63.749 -23.182 1.00 52.84 211 THR A O 1
ATOM 1481 N N . ALA A 1 235 ? -44.187 63.207 -21.041 1.00 53.10 212 ALA A N 1
ATOM 1482 C CA . ALA A 1 235 ? -43.160 64.251 -20.813 1.00 52.26 212 ALA A CA 1
ATOM 1483 C C . ALA A 1 235 ? -42.085 64.171 -21.904 1.00 51.85 212 ALA A C 1
ATOM 1484 O O . ALA A 1 235 ? -41.804 65.208 -22.528 1.00 54.42 212 ALA A O 1
ATOM 1486 N N . ALA A 1 236 ? -41.501 62.990 -22.121 1.00 52.03 213 ALA A N 1
ATOM 1487 C CA . ALA A 1 236 ? -40.429 62.768 -23.123 1.00 53.28 213 ALA A CA 1
ATOM 1488 C C . ALA A 1 236 ? -40.928 63.202 -24.507 1.00 56.48 213 ALA A C 1
ATOM 1489 O O . ALA A 1 236 ? -40.186 63.938 -25.205 1.00 57.35 213 ALA A O 1
ATOM 1491 N N . TRP A 1 237 ? -42.136 62.769 -24.884 1.00 52.84 214 TRP A N 1
ATOM 1492 C CA . TRP A 1 237 ? -42.814 63.187 -26.142 1.00 54.54 214 TRP A CA 1
ATOM 1493 C C . TRP A 1 237 ? -42.850 64.722 -26.234 1.00 52.31 214 TRP A C 1
ATOM 1494 O O . TRP A 1 237 ? -42.368 65.257 -27.249 1.00 53.50 214 TRP A O 1
ATOM 1505 N N . VAL A 1 238 ? -43.371 65.394 -25.201 1.00 48.60 215 VAL A N 1
ATOM 1506 C CA . VAL A 1 238 ? -43.618 66.870 -25.171 1.00 47.48 215 VAL A CA 1
ATOM 1507 C C . VAL A 1 238 ? -42.281 67.622 -25.269 1.00 47.33 215 VAL A C 1
ATOM 1508 O O . VAL A 1 238 ? -42.171 68.528 -26.120 1.00 47.15 215 VAL A O 1
ATOM 1512 N N . SER A 1 239 ? -41.296 67.254 -24.448 1.00 48.66 216 SER A N 1
ATOM 1513 C CA . SER A 1 239 ? -39.957 67.905 -24.414 1.00 52.99 216 SER A CA 1
ATOM 1514 C C . SER A 1 239 ? -39.293 67.842 -25.794 1.00 55.96 216 SER A C 1
ATOM 1515 O O . SER A 1 239 ? -38.427 68.676 -26.057 1.00 60.75 216 SER A O 1
ATOM 1518 N N . ALA A 1 240 ? -39.676 66.876 -26.628 1.00 63.06 217 ALA A N 1
ATOM 1519 C CA . ALA A 1 240 ? -39.199 66.719 -28.021 1.00 64.79 217 ALA A CA 1
ATOM 1520 C C . ALA A 1 240 ? -40.325 67.110 -28.986 1.00 64.57 217 ALA A C 1
ATOM 1521 O O . ALA A 1 240 ? -40.001 67.378 -30.159 1.00 66.41 217 ALA A O 1
ATOM 1523 N N . GLY A 1 246 ? -51.808 70.562 -28.016 1.00 57.91 223 GLY A N 1
ATOM 1524 C CA . GLY A 1 246 ? -51.151 70.362 -26.710 1.00 57.50 223 GLY A CA 1
ATOM 1525 C C . GLY A 1 246 ? -52.086 70.586 -25.529 1.00 57.01 223 GLY A C 1
ATOM 1526 O O . GLY A 1 246 ? -51.637 70.358 -24.387 1.00 56.15 223 GLY A O 1
ATOM 1527 N N . ALA A 1 247 ? -53.338 70.995 -25.766 1.00 54.47 224 ALA A N 1
ATOM 1528 C CA . ALA A 1 247 ? -54.305 71.350 -24.697 1.00 60.68 224 ALA A CA 1
ATOM 1529 C C . ALA A 1 247 ? -54.589 70.124 -23.812 1.00 64.87 224 ALA A C 1
ATOM 1530 O O . ALA A 1 247 ? -54.232 70.172 -22.613 1.00 69.75 224 ALA A O 1
ATOM 1532 N N . SER A 1 248 ? -55.182 69.066 -24.381 1.00 62.59 225 SER A N 1
ATOM 1533 C CA . SER A 1 248 ? -55.485 67.776 -23.698 1.00 60.95 225 SER A CA 1
ATOM 1534 C C . SER A 1 248 ? -54.283 67.304 -22.867 1.00 59.77 225 SER A C 1
ATOM 1535 O O . SER A 1 248 ? -54.488 66.870 -21.702 1.00 58.57 225 SER A O 1
ATOM 1538 N N . THR A 1 249 ? -53.081 67.360 -23.447 1.00 54.06 226 THR A N 1
ATOM 1539 C CA . THR A 1 249 ? -51.833 66.829 -22.835 1.00 48.00 226 THR A CA 1
ATOM 1540 C C . THR A 1 249 ? -51.399 67.727 -21.672 1.00 47.14 226 THR A C 1
ATOM 1541 O O . THR A 1 249 ? -50.907 67.167 -20.657 1.00 41.81 226 THR A O 1
ATOM 1545 N N . ARG A 1 250 ? -51.549 69.050 -21.788 1.00 45.88 227 ARG A N 1
ATOM 1546 C CA . ARG A 1 250 ? -51.111 69.934 -20.678 1.00 49.24 227 ARG A CA 1
ATOM 1547 C C . ARG A 1 250 ? -52.065 69.725 -19.501 1.00 44.41 227 ARG A C 1
ATOM 1548 O O . ARG A 1 250 ? -51.564 69.473 -18.405 1.00 42.01 227 ARG A O 1
ATOM 1556 N N . ALA A 1 251 ? -53.378 69.805 -19.728 1.00 42.18 228 ALA A N 1
ATOM 1557 C CA . ALA A 1 251 ? -54.406 69.522 -18.698 1.00 43.42 228 ALA A CA 1
ATOM 1558 C C . ALA A 1 251 ? -54.060 68.206 -17.980 1.00 47.56 228 ALA A C 1
ATOM 1559 O O . ALA A 1 251 ? -54.054 68.184 -16.720 1.00 49.49 228 ALA A O 1
ATOM 1561 N N . TYR A 1 252 ? -53.737 67.159 -18.745 1.00 44.79 229 TYR A N 1
ATOM 1562 C CA . TYR A 1 252 ? -53.328 65.836 -18.201 1.00 43.06 229 TYR A CA 1
ATOM 1563 C C . TYR A 1 252 ? -52.080 66.000 -17.327 1.00 41.51 229 TYR A C 1
ATOM 1564 O O . TYR A 1 252 ? -52.040 65.391 -16.231 1.00 43.65 229 TYR A O 1
ATOM 1573 N N . LEU A 1 253 ? -51.097 66.753 -17.797 1.00 39.65 230 LEU A N 1
ATOM 1574 C CA . LEU A 1 253 ? -49.844 66.858 -17.013 1.00 41.00 230 LEU A CA 1
ATOM 1575 C C . LEU A 1 253 ? -50.069 67.853 -15.870 1.00 41.01 230 LEU A C 1
ATOM 1576 O O . LEU A 1 253 ? -49.469 67.634 -14.835 1.00 44.66 230 LEU A O 1
ATOM 1581 N N . ASP A 1 254 ? -50.964 68.833 -16.026 1.00 40.11 231 ASP A N 1
ATOM 1582 C CA . ASP A 1 254 ? -51.327 69.762 -14.927 1.00 41.28 231 ASP A CA 1
ATOM 1583 C C . ASP A 1 254 ? -51.859 68.922 -13.773 1.00 43.44 231 ASP A C 1
ATOM 1584 O O . ASP A 1 254 ? -51.285 68.971 -12.667 1.00 41.62 231 ASP A O 1
ATOM 1589 N N . GLU A 1 255 ? -52.896 68.140 -14.051 1.00 44.84 232 GLU A N 1
ATOM 1590 C CA . GLU A 1 255 ? -53.497 67.245 -13.034 1.00 46.07 232 GLU A CA 1
ATOM 1591 C C . GLU A 1 255 ? -52.455 66.283 -12.460 1.00 45.17 232 GLU A C 1
ATOM 1592 O O . GLU A 1 255 ? -52.490 66.044 -11.248 1.00 44.60 232 GLU A O 1
ATOM 1598 N N . ALA A 1 256 ? -51.561 65.761 -13.292 1.00 43.38 233 ALA A N 1
ATOM 1599 C CA . ALA A 1 256 ? -50.632 64.726 -12.795 1.00 44.13 233 ALA A CA 1
ATOM 1600 C C . ALA A 1 256 ? -49.531 65.337 -11.920 1.00 44.55 233 ALA A C 1
ATOM 1601 O O . ALA A 1 256 ? -48.996 64.613 -11.070 1.00 43.57 233 ALA A O 1
ATOM 1603 N N . GLN A 1 257 ? -49.219 66.617 -12.109 1.00 43.41 234 GLN A N 1
ATOM 1604 C CA . GLN A 1 257 ? -48.209 67.269 -11.244 1.00 45.08 234 GLN A CA 1
ATOM 1605 C C . GLN A 1 257 ? -48.908 67.962 -10.064 1.00 46.33 234 GLN A C 1
ATOM 1606 O O . GLN A 1 257 ? -48.194 68.406 -9.118 1.00 45.93 234 GLN A O 1
ATOM 1612 N N . SER A 1 258 ? -50.248 67.973 -10.079 1.00 47.20 235 SER A N 1
ATOM 1613 C CA . SER A 1 258 ? -51.012 68.592 -8.963 1.00 46.62 235 SER A CA 1
ATOM 1614 C C . SER A 1 258 ? -51.646 67.593 -7.984 1.00 45.17 235 SER A C 1
ATOM 1615 O O . SER A 1 258 ? -51.566 67.899 -6.781 1.00 44.26 235 SER A O 1
ATOM 1618 N N . ARG A 1 259 ? -52.221 66.489 -8.443 1.00 43.80 236 ARG A N 1
ATOM 1619 C CA . ARG A 1 259 ? -52.957 65.575 -7.532 1.00 42.66 236 ARG A CA 1
ATOM 1620 C C . ARG A 1 259 ? -52.280 65.474 -6.166 1.00 42.37 236 ARG A C 1
ATOM 1621 O O . ARG A 1 259 ? -53.002 65.563 -5.164 1.00 43.74 236 ARG A O 1
ATOM 1629 N N . TYR A 1 260 ? -50.958 65.324 -6.125 1.00 41.25 237 TYR A N 1
ATOM 1630 C CA . TYR A 1 260 ? -50.275 65.067 -4.835 1.00 41.72 237 TYR A CA 1
ATOM 1631 C C . TYR A 1 260 ? -49.209 66.104 -4.494 1.00 43.46 237 TYR A C 1
ATOM 1632 O O . TYR A 1 260 ? -48.341 65.778 -3.675 1.00 48.68 237 TYR A O 1
ATOM 1641 N N . GLY A 1 261 ? -49.230 67.292 -5.085 1.00 44.14 238 GLY A N 1
ATOM 1642 C CA . GLY A 1 261 ? -48.199 68.255 -4.656 1.00 44.12 238 GLY A CA 1
ATOM 1643 C C . GLY A 1 261 ? -46.860 68.111 -5.353 1.00 43.39 238 GLY A C 1
ATOM 1644 O O . GLY A 1 261 ? -45.898 68.717 -4.868 1.00 52.46 238 GLY A O 1
ATOM 1645 N N . GLY A 1 262 ? -46.797 67.374 -6.456 1.00 39.79 239 GLY A N 1
ATOM 1646 C CA . GLY A 1 262 ? -45.559 67.237 -7.237 1.00 38.35 239 GLY A CA 1
ATOM 1647 C C . GLY A 1 262 ? -45.228 65.790 -7.496 1.00 38.67 239 GLY A C 1
ATOM 1648 O O . GLY A 1 262 ? -44.679 65.496 -8.558 1.00 36.80 239 GLY A O 1
ATOM 1649 N N . ALA A 1 263 ? -45.557 64.924 -6.542 1.00 37.65 240 ALA A N 1
ATOM 1650 C CA . ALA A 1 263 ? -45.268 63.480 -6.682 1.00 37.25 240 ALA A CA 1
ATOM 1651 C C . ALA A 1 263 ? -46.066 62.995 -7.890 1.00 37.57 240 ALA A C 1
ATOM 1652 O O . ALA A 1 263 ? -47.236 63.429 -8.035 1.00 35.66 240 ALA A O 1
ATOM 1654 N N . ILE A 1 264 ? -45.439 62.207 -8.764 1.00 37.30 241 ILE A N 1
ATOM 1655 C CA . ILE A 1 264 ? -46.047 61.845 -10.078 1.00 36.00 241 ILE A CA 1
ATOM 1656 C C . ILE A 1 264 ? -46.652 60.459 -9.938 1.00 38.04 241 ILE A C 1
ATOM 1657 O O . ILE A 1 264 ? -45.957 59.524 -9.530 1.00 35.15 241 ILE A O 1
ATOM 1662 N N . PRO A 1 265 ? -47.978 60.341 -10.188 1.00 36.60 242 PRO A N 1
ATOM 1663 C CA . PRO A 1 265 ? -48.637 59.058 -10.341 1.00 36.53 242 PRO A CA 1
ATOM 1664 C C . PRO A 1 265 ? -47.835 58.101 -11.223 1.00 39.36 242 PRO A C 1
ATOM 1665 O O . PRO A 1 265 ? -47.470 58.460 -12.326 1.00 38.30 242 PRO A O 1
ATOM 1669 N N . MET A 1 266 ? -47.572 56.914 -10.686 1.00 43.44 243 MET A N 1
ATOM 1670 C CA . MET A 1 266 ? -46.980 55.778 -11.430 1.00 45.51 243 MET A CA 1
ATOM 1671 C C . MET A 1 266 ? -48.036 55.245 -12.405 1.00 45.07 243 MET A C 1
ATOM 1672 O O . MET A 1 266 ? -48.830 54.362 -12.015 1.00 50.82 243 MET A O 1
ATOM 1677 N N . GLY A 1 267 ? -48.070 55.807 -13.612 1.00 41.66 244 GLY A N 1
ATOM 1678 C CA . GLY A 1 267 ? -49.005 55.386 -14.669 1.00 40.09 244 GLY A CA 1
ATOM 1679 C C . GLY A 1 267 ? -50.298 56.164 -14.590 1.00 36.72 244 GLY A C 1
ATOM 1680 O O . GLY A 1 267 ? -50.524 56.843 -13.587 1.00 35.19 244 GLY A O 1
ATOM 1681 N N . SER A 1 268 ? -51.111 56.073 -15.634 1.00 39.26 245 SER A N 1
ATOM 1682 C CA . SER A 1 268 ? -52.409 56.785 -15.768 1.00 41.29 245 SER A CA 1
ATOM 1683 C C . SER A 1 268 ? -53.247 56.066 -16.818 1.00 40.26 245 SER A C 1
ATOM 1684 O O . SER A 1 268 ? -52.744 55.082 -17.381 1.00 42.58 245 SER A O 1
ATOM 1687 N N . SER A 1 269 ? -54.381 56.661 -17.198 1.00 41.09 246 SER A N 1
ATOM 1688 C CA . SER A 1 269 ? -55.213 56.209 -18.350 1.00 39.05 246 SER A CA 1
ATOM 1689 C C . SER A 1 269 ? -55.492 54.714 -18.372 1.00 37.75 246 SER A C 1
ATOM 1690 O O . SER A 1 269 ? -55.119 54.052 -19.342 1.00 40.89 246 SER A O 1
ATOM 1693 N N . MET A 1 270 ? -56.224 54.246 -17.381 1.00 37.44 247 MET A N 1
ATOM 1694 C CA . MET A 1 270 ? -56.554 52.804 -17.291 1.00 36.77 247 MET A CA 1
ATOM 1695 C C . MET A 1 270 ? -57.894 52.639 -16.583 1.00 37.80 247 MET A C 1
ATOM 1696 O O . MET A 1 270 ? -58.002 51.931 -15.584 1.00 36.11 247 MET A O 1
ATOM 1701 N N . PRO A 1 271 ? -58.964 53.284 -17.101 1.00 40.09 248 PRO A N 1
ATOM 1702 C CA . PRO A 1 271 ? -60.255 53.288 -16.421 1.00 39.06 248 PRO A CA 1
ATOM 1703 C C . PRO A 1 271 ? -61.002 51.951 -16.523 1.00 38.66 248 PRO A C 1
ATOM 1704 O O . PRO A 1 271 ? -61.875 51.713 -15.706 1.00 34.80 248 PRO A O 1
ATOM 1708 N N . TYR A 1 272 ? -60.660 51.113 -17.506 1.00 40.40 249 TYR A N 1
ATOM 1709 C CA . TYR A 1 272 ? -61.356 49.816 -17.720 1.00 40.93 249 TYR A CA 1
ATOM 1710 C C . TYR A 1 272 ? -60.876 48.845 -16.642 1.00 41.76 249 TYR A C 1
ATOM 1711 O O . TYR A 1 272 ? -61.730 48.315 -15.896 1.00 42.94 249 TYR A O 1
ATOM 1720 N N . PHE A 1 273 ? -59.559 48.672 -16.534 1.00 40.57 250 PHE A N 1
ATOM 1721 C CA . PHE A 1 273 ? -58.890 47.879 -15.468 1.00 43.26 250 PHE A CA 1
ATOM 1722 C C . PHE A 1 273 ? -59.510 48.191 -14.099 1.00 44.00 250 PHE A C 1
ATOM 1723 O O . PHE A 1 273 ? -60.034 47.267 -13.456 1.00 47.69 250 PHE A O 1
ATOM 1731 N N . GLU A 1 274 ? -59.464 49.452 -13.669 1.00 44.38 251 GLU A N 1
ATOM 1732 C CA . GLU A 1 274 ? -59.865 49.864 -12.292 1.00 45.44 251 GLU A CA 1
ATOM 1733 C C . GLU A 1 274 ? -61.395 49.816 -12.152 1.00 44.00 251 GLU A C 1
ATOM 1734 O O . GLU A 1 274 ? -61.874 49.697 -11.012 1.00 42.03 251 GLU A O 1
ATOM 1740 N N . VAL A 1 275 ? -62.133 49.886 -13.263 1.00 45.90 252 VAL A N 1
ATOM 1741 C CA . VAL A 1 275 ? -63.621 49.715 -13.297 1.00 45.91 252 VAL A CA 1
ATOM 1742 C C . VAL A 1 275 ? -63.974 48.224 -13.168 1.00 44.33 252 VAL A C 1
ATOM 1743 O O . VAL A 1 275 ? -64.812 47.883 -12.310 1.00 44.88 252 VAL A O 1
ATOM 1747 N N . LEU A 1 276 ? -63.385 47.363 -13.999 1.00 40.83 253 LEU A N 1
ATOM 1748 C CA . LEU A 1 276 ? -63.746 45.920 -14.032 1.00 40.68 253 LEU A CA 1
ATOM 1749 C C . LEU A 1 276 ? -63.371 45.245 -12.708 1.00 39.53 253 LEU A C 1
ATOM 1750 O O . LEU A 1 276 ? -64.121 44.352 -12.279 1.00 44.49 253 LEU A O 1
ATOM 1755 N N . TRP A 1 277 ? -62.246 45.616 -12.096 1.00 37.02 254 TRP A N 1
ATOM 1756 C CA . TRP A 1 277 ? -61.792 44.980 -10.832 1.00 34.82 254 TRP A CA 1
ATOM 1757 C C . TRP A 1 277 ? -62.681 45.434 -9.680 1.00 36.19 254 TRP A C 1
ATOM 1758 O O . TRP A 1 277 ? -62.901 44.635 -8.763 1.00 38.68 254 TRP A O 1
ATOM 1769 N N . VAL A 1 278 ? -63.119 46.689 -9.699 1.00 38.72 255 VAL A N 1
ATOM 1770 C CA . VAL A 1 278 ? -64.000 47.236 -8.629 1.00 39.84 255 VAL A CA 1
ATOM 1771 C C . VAL A 1 278 ? -65.362 46.540 -8.757 1.00 40.93 255 VAL A C 1
ATOM 1772 O O . VAL A 1 278 ? -65.821 45.961 -7.753 1.00 40.60 255 VAL A O 1
ATOM 1776 N N . LEU A 1 279 ? -65.936 46.547 -9.966 1.00 40.01 256 LEU A N 1
ATOM 1777 C CA . LEU A 1 279 ? -67.291 46.018 -10.265 1.00 39.84 256 LEU A CA 1
ATOM 1778 C C . LEU A 1 279 ? -67.342 44.512 -10.025 1.00 39.56 256 LEU A C 1
ATOM 1779 O O . LEU A 1 279 ? -68.419 44.036 -9.649 1.00 41.91 256 LEU A O 1
ATOM 1784 N N . ASN A 1 280 ? -66.245 43.795 -10.277 1.00 40.64 257 ASN A N 1
ATOM 1785 C CA . ASN A 1 280 ? -66.197 42.314 -10.150 1.00 41.61 257 ASN A CA 1
ATOM 1786 C C . ASN A 1 280 ? -66.013 41.917 -8.676 1.00 43.27 257 ASN A C 1
ATOM 1787 O O . ASN A 1 280 ? -66.074 40.705 -8.378 1.00 44.04 257 ASN A O 1
ATOM 1792 N N . LEU A 1 281 ? -65.783 42.892 -7.791 1.00 45.00 258 LEU A N 1
ATOM 1793 C CA . LEU A 1 281 ? -65.785 42.702 -6.314 1.00 45.24 258 LEU A CA 1
ATOM 1794 C C . LEU A 1 281 ? -67.081 43.242 -5.693 1.00 43.77 258 LEU A C 1
ATOM 1795 O O . LEU A 1 281 ? -67.472 42.749 -4.626 1.00 44.43 258 LEU A O 1
ATOM 1800 N N . VAL A 1 282 ? -67.723 44.226 -6.317 1.00 44.00 259 VAL A N 1
ATOM 1801 C CA . VAL A 1 282 ? -69.061 44.708 -5.867 1.00 44.80 259 VAL A CA 1
ATOM 1802 C C . VAL A 1 282 ? -70.075 43.586 -6.104 1.00 44.88 259 VAL A C 1
ATOM 1803 O O . VAL A 1 282 ? -71.018 43.482 -5.308 1.00 46.80 259 VAL A O 1
ATOM 1807 N N . LEU A 1 283 ? -69.867 42.768 -7.141 1.00 43.35 260 LEU A N 1
ATOM 1808 C CA . LEU A 1 283 ? -70.874 41.784 -7.629 1.00 42.65 260 LEU A CA 1
ATOM 1809 C C . LEU A 1 283 ? -70.861 40.500 -6.795 1.00 43.19 260 LEU A C 1
ATOM 1810 O O . LEU A 1 283 ? -71.806 39.709 -6.962 1.00 43.01 260 LEU A O 1
ATOM 1815 N N . LYS A 1 284 ? -69.836 40.307 -5.959 1.00 44.64 261 LYS A N 1
ATOM 1816 C CA . LYS A 1 284 ? -69.619 39.082 -5.143 1.00 46.61 261 LYS A CA 1
ATOM 1817 C C . LYS A 1 284 ? -69.936 39.367 -3.670 1.00 47.87 261 LYS A C 1
ATOM 1818 O O . LYS A 1 284 ? -70.424 38.439 -2.985 1.00 49.03 261 LYS A O 1
ATOM 1824 N N . TYR A 1 285 ? -69.620 40.578 -3.200 1.00 47.35 262 TYR A N 1
ATOM 1825 C CA . TYR A 1 285 ? -69.657 40.957 -1.760 1.00 49.46 262 TYR A CA 1
ATOM 1826 C C . TYR A 1 285 ? -70.645 42.099 -1.508 1.00 50.81 262 TYR A C 1
ATOM 1827 O O . TYR A 1 285 ? -70.914 42.385 -0.327 1.00 51.13 262 TYR A O 1
ATOM 1836 N N . PHE A 1 286 ? -71.168 42.734 -2.558 1.00 52.00 263 PHE A N 1
ATOM 1837 C CA . PHE A 1 286 ? -72.174 43.817 -2.412 1.00 53.61 263 PHE A CA 1
ATOM 1838 C C . PHE A 1 286 ? -73.240 43.685 -3.488 1.00 57.91 263 PHE A C 1
ATOM 1839 O O . PHE A 1 286 ? -73.417 44.586 -4.307 1.00 56.60 263 PHE A O 1
ATOM 1847 N N . PRO A 1 287 ? -74.003 42.571 -3.507 1.00 65.30 264 PRO A N 1
ATOM 1848 C CA . PRO A 1 287 ? -75.258 42.557 -4.244 1.00 66.28 264 PRO A CA 1
ATOM 1849 C C . PRO A 1 287 ? -76.178 43.498 -3.455 1.00 72.11 264 PRO A C 1
ATOM 1850 O O . PRO A 1 287 ? -75.956 43.651 -2.260 1.00 74.70 264 PRO A O 1
ATOM 1854 N N . ASP A 1 288 ? -77.137 44.126 -4.139 1.00 72.39 265 ASP A N 1
ATOM 1855 C CA . ASP A 1 288 ? -78.119 45.080 -3.555 1.00 72.24 265 ASP A CA 1
ATOM 1856 C C . ASP A 1 288 ? -77.431 46.418 -3.297 1.00 71.90 265 ASP A C 1
ATOM 1857 O O . ASP A 1 288 ? -77.961 47.207 -2.485 1.00 77.10 265 ASP A O 1
ATOM 1862 N N . VAL A 1 289 ? -76.291 46.648 -3.951 1.00 68.13 266 VAL A N 1
ATOM 1863 C CA . VAL A 1 289 ? -75.741 48.015 -4.169 1.00 65.52 266 VAL A CA 1
ATOM 1864 C C . VAL A 1 289 ? -75.933 48.325 -5.646 1.00 65.85 266 VAL A C 1
ATOM 1865 O O . VAL A 1 289 ? -75.555 47.523 -6.500 1.00 58.62 266 VAL A O 1
ATOM 1869 N N . PRO A 1 290 ? -76.532 49.491 -5.980 1.00 68.88 267 PRO A N 1
ATOM 1870 C CA . PRO A 1 290 ? -76.980 49.765 -7.337 1.00 68.02 267 PRO A CA 1
ATOM 1871 C C . PRO A 1 290 ? -75.830 50.345 -8.162 1.00 66.18 267 PRO A C 1
ATOM 1872 O O . PRO A 1 290 ? -75.298 51.366 -7.775 1.00 68.55 267 PRO A O 1
ATOM 1876 N N . ILE A 1 291 ? -75.497 49.678 -9.267 1.00 64.77 268 ILE A N 1
ATOM 1877 C CA . ILE A 1 291 ? -74.339 50.030 -10.137 1.00 61.54 268 ILE A CA 1
ATOM 1878 C C . ILE A 1 291 ? -74.764 51.175 -11.053 1.00 63.44 268 ILE A C 1
ATOM 1879 O O . ILE A 1 291 ? -75.841 51.133 -11.643 1.00 60.53 268 ILE A O 1
ATOM 1884 N N . PRO A 1 292 ? -73.963 52.258 -11.160 1.00 66.11 269 PRO A N 1
ATOM 1885 C CA . PRO A 1 292 ? -74.171 53.263 -12.198 1.00 67.97 269 PRO A CA 1
ATOM 1886 C C . PRO A 1 292 ? -74.231 52.629 -13.594 1.00 66.30 269 PRO A C 1
ATOM 1887 O O . PRO A 1 292 ? -73.316 51.917 -13.955 1.00 64.86 269 PRO A O 1
ATOM 1891 N N . ARG A 1 293 ? -75.321 52.887 -14.318 1.00 67.32 270 ARG A N 1
ATOM 1892 C CA . ARG A 1 293 ? -75.466 52.545 -15.756 1.00 70.17 270 ARG A CA 1
ATOM 1893 C C . ARG A 1 293 ? -74.264 53.123 -16.505 1.00 68.03 270 ARG A C 1
ATOM 1894 O O . ARG A 1 293 ? -73.588 52.359 -17.209 1.00 65.51 270 ARG A O 1
ATOM 1902 N N . GLU A 1 294 ? -73.989 54.415 -16.306 1.00 69.10 271 GLU A N 1
ATOM 1903 C CA . GLU A 1 294 ? -72.918 55.165 -17.020 1.00 70.28 271 GLU A CA 1
ATOM 1904 C C . GLU A 1 294 ? -71.590 54.402 -16.954 1.00 67.76 271 GLU A C 1
ATOM 1905 O O . GLU A 1 294 ? -70.775 54.580 -17.887 1.00 66.05 271 GLU A O 1
ATOM 1911 N N . ILE A 1 295 ? -71.366 53.603 -15.903 1.00 65.83 272 ILE A N 1
ATOM 1912 C CA . ILE A 1 295 ? -70.150 52.740 -15.776 1.00 64.08 272 ILE A CA 1
ATOM 1913 C C . ILE A 1 295 ? -70.315 51.523 -16.696 1.00 65.15 272 ILE A C 1
ATOM 1914 O O . ILE A 1 295 ? -69.338 51.173 -17.383 1.00 60.84 272 ILE A O 1
ATOM 1919 N N . ILE A 1 296 ? -71.511 50.928 -16.730 1.00 67.74 273 ILE A N 1
ATOM 1920 C CA . ILE A 1 296 ? -71.840 49.770 -17.615 1.00 68.19 273 ILE A CA 1
ATOM 1921 C C . ILE A 1 296 ? -71.514 50.163 -19.062 1.00 67.01 273 ILE A C 1
ATOM 1922 O O . ILE A 1 296 ? -70.713 49.455 -19.706 1.00 66.22 273 ILE A O 1
ATOM 1927 N N . GLU A 1 297 ? -72.118 51.254 -19.539 1.00 65.90 274 GLU A N 1
ATOM 1928 C CA . GLU A 1 297 ? -71.967 51.774 -20.927 1.00 65.31 274 GLU A CA 1
ATOM 1929 C C . GLU A 1 297 ? -70.489 52.075 -21.209 1.00 60.74 274 GLU A C 1
ATOM 1930 O O . GLU A 1 297 ? -70.043 51.860 -22.359 1.00 56.43 274 GLU A O 1
ATOM 1936 N N . GLU A 1 298 ? -69.750 52.550 -20.202 1.00 58.13 275 GLU A N 1
ATOM 1937 C CA . GLU A 1 298 ? -68.306 52.876 -20.344 1.00 54.56 275 GLU A CA 1
ATOM 1938 C C . GLU A 1 298 ? -67.548 51.608 -20.754 1.00 51.73 275 GLU A C 1
ATOM 1939 O O . GLU A 1 298 ? -66.843 51.673 -21.772 1.00 53.78 275 GLU A O 1
ATOM 1945 N N . ILE A 1 299 ? -67.697 50.502 -20.014 1.00 50.83 276 ILE A N 1
ATOM 1946 C CA . ILE A 1 299 ? -67.126 49.173 -20.402 1.00 51.52 276 ILE A CA 1
ATOM 1947 C C . ILE A 1 299 ? -67.589 48.851 -21.826 1.00 51.18 276 ILE A C 1
ATOM 1948 O O . ILE A 1 299 ? -66.719 48.529 -22.658 1.00 53.00 276 ILE A O 1
ATOM 1953 N N . ALA A 1 300 ? -68.902 48.916 -22.087 1.00 52.48 277 ALA A N 1
ATOM 1954 C CA . ALA A 1 300 ? -69.513 48.563 -23.396 1.00 51.57 277 ALA A CA 1
ATOM 1955 C C . ALA A 1 300 ? -68.862 49.369 -24.527 1.00 49.52 277 ALA A C 1
ATOM 1956 O O . ALA A 1 300 ? -68.756 48.822 -25.631 1.00 47.01 277 ALA A O 1
ATOM 1958 N N . ALA A 1 301 ? -68.424 50.603 -24.250 1.00 51.53 278 ALA A N 1
ATOM 1959 C CA . ALA A 1 301 ? -67.774 51.513 -25.228 1.00 52.88 278 ALA A CA 1
ATOM 1960 C C . ALA A 1 301 ? -66.421 50.948 -25.653 1.00 54.87 278 ALA A C 1
ATOM 1961 O O . ALA A 1 301 ? -66.124 50.967 -26.863 1.00 55.25 278 ALA A O 1
ATOM 1963 N N . GLY A 1 302 ? -65.625 50.512 -24.673 1.00 58.26 279 GLY A N 1
ATOM 1964 C CA . GLY A 1 302 ? -64.231 50.063 -24.865 1.00 57.49 279 GLY A CA 1
ATOM 1965 C C . GLY A 1 302 ? -64.154 48.618 -25.318 1.00 56.27 279 GLY A C 1
ATOM 1966 O O . GLY A 1 302 ? -63.154 48.262 -25.968 1.00 61.95 279 GLY A O 1
ATOM 1967 N N . PHE A 1 303 ? -65.153 47.800 -24.983 1.00 57.87 280 PHE A N 1
ATOM 1968 C CA . PHE A 1 303 ? -65.248 46.402 -25.477 1.00 61.56 280 PHE A CA 1
ATOM 1969 C C . PHE A 1 303 ? -65.503 46.458 -26.987 1.00 62.99 280 PHE A C 1
ATOM 1970 O O . PHE A 1 303 ? -66.352 47.261 -27.434 1.00 59.83 280 PHE A O 1
ATOM 1978 N N . SER A 1 304 ? -64.759 45.651 -27.743 1.00 64.03 281 SER A N 1
ATOM 1979 C CA . SER A 1 304 ? -64.761 45.646 -29.228 1.00 64.43 281 SER A CA 1
ATOM 1980 C C . SER A 1 304 ? -64.640 44.212 -29.741 1.00 66.59 281 SER A C 1
ATOM 1981 O O . SER A 1 304 ? -64.623 43.273 -28.912 1.00 62.82 281 SER A O 1
ATOM 1984 N N . GLU A 1 305 ? -64.548 44.079 -31.066 1.00 68.08 282 GLU A N 1
ATOM 1985 C CA . GLU A 1 305 ? -64.379 42.789 -31.783 1.00 68.48 282 GLU A CA 1
ATOM 1986 C C . GLU A 1 305 ? -63.354 41.933 -31.026 1.00 65.26 282 GLU A C 1
ATOM 1987 O O . GLU A 1 305 ? -63.726 40.819 -30.613 1.00 62.20 282 GLU A O 1
ATOM 1993 N N . SER A 1 306 ? -62.151 42.472 -30.787 1.00 64.54 283 SER A N 1
ATOM 1994 C CA . SER A 1 306 ? -60.967 41.749 -30.243 1.00 62.54 283 SER A CA 1
ATOM 1995 C C . SER A 1 306 ? -60.920 41.850 -28.712 1.00 59.59 283 SER A C 1
ATOM 1996 O O . SER A 1 306 ? -59.922 41.374 -28.140 1.00 59.14 283 SER A O 1
ATOM 1999 N N . GLY A 1 307 ? -61.939 42.453 -28.084 1.00 55.08 284 GLY A N 1
ATOM 2000 C CA . GLY A 1 307 ? -62.143 42.455 -26.620 1.00 54.13 284 GLY A CA 1
ATOM 2001 C C . GLY A 1 307 ? -62.055 43.845 -26.013 1.00 51.38 284 GLY A C 1
ATOM 2002 O O . GLY A 1 307 ? -62.622 44.779 -26.607 1.00 53.07 284 GLY A O 1
ATOM 2003 N N . ILE A 1 308 ? -61.406 43.961 -24.845 1.00 48.36 285 ILE A N 1
ATOM 2004 C CA . ILE A 1 308 ? -61.181 45.248 -24.116 1.00 47.45 285 ILE A CA 1
ATOM 2005 C C . ILE A 1 308 ? -59.795 45.239 -23.461 1.00 45.83 285 ILE A C 1
ATOM 2006 O O . ILE A 1 308 ? -59.403 44.200 -22.911 1.00 47.37 285 ILE A O 1
ATOM 2011 N N . GLY A 1 309 ? -59.115 46.388 -23.467 1.00 45.60 286 GLY A N 1
ATOM 2012 C CA . GLY A 1 309 ? -57.824 46.588 -22.778 1.00 42.47 286 GLY A CA 1
ATOM 2013 C C . GLY A 1 309 ? -58.000 47.191 -21.394 1.00 39.80 286 GLY A C 1
ATOM 2014 O O . GLY A 1 309 ? -59.144 47.516 -21.021 1.00 36.93 286 GLY A O 1
ATOM 2015 N N . GLY A 1 310 ? -56.902 47.340 -20.648 1.00 40.96 287 GLY A N 1
ATOM 2016 C CA . GLY A 1 310 ? -56.903 48.020 -19.338 1.00 42.83 287 GLY A CA 1
ATOM 2017 C C . GLY A 1 310 ? -57.469 49.418 -19.481 1.00 45.92 287 GLY A C 1
ATOM 2018 O O . GLY A 1 310 ? -58.170 49.889 -18.560 1.00 48.75 287 GLY A O 1
ATOM 2019 N N . GLY A 1 311 ? -57.192 50.041 -20.627 1.00 48.79 288 GLY A N 1
ATOM 2020 C CA . GLY A 1 311 ? -57.692 51.373 -21.002 1.00 48.36 288 GLY A CA 1
ATOM 2021 C C . GLY A 1 311 ? -57.520 51.622 -22.496 1.00 48.44 288 GLY A C 1
ATOM 2022 O O . GLY A 1 311 ? -56.835 50.865 -23.186 1.00 44.15 288 GLY A O 1
ATOM 2023 N N . PRO A 1 312 ? -58.124 52.705 -23.030 1.00 50.87 289 PRO A N 1
ATOM 2024 C CA . PRO A 1 312 ? -57.863 53.124 -24.407 1.00 53.26 289 PRO A CA 1
ATOM 2025 C C . PRO A 1 312 ? -56.378 53.497 -24.535 1.00 53.01 289 PRO A C 1
ATOM 2026 O O . PRO A 1 312 ? -55.828 54.026 -23.579 1.00 51.15 289 PRO A O 1
ATOM 2030 N N . GLY A 1 313 ? -55.764 53.192 -25.680 1.00 53.83 290 GLY A N 1
ATOM 2031 C CA . GLY A 1 313 ? -54.317 53.398 -25.909 1.00 54.25 290 GLY A CA 1
ATOM 2032 C C . GLY A 1 313 ? -53.527 52.137 -25.614 1.00 55.06 290 GLY A C 1
ATOM 2033 O O . GLY A 1 313 ? -52.336 52.077 -25.996 1.00 52.36 290 GLY A O 1
ATOM 2034 N N . LEU A 1 314 ? -54.173 51.169 -24.950 1.00 55.55 291 LEU A N 1
ATOM 2035 C CA . LEU A 1 314 ? -53.659 49.791 -24.744 1.00 52.18 291 LEU A CA 1
ATOM 2036 C C . LEU A 1 314 ? -54.390 48.855 -25.696 1.00 51.07 291 LEU A C 1
ATOM 2037 O O . LEU A 1 314 ? -55.582 49.033 -25.957 1.00 53.41 291 LEU A O 1
ATOM 2042 N N . PRO A 1 315 ? -53.709 47.808 -26.205 1.00 45.30 292 PRO A N 1
ATOM 2043 C CA . PRO A 1 315 ? -54.370 46.807 -27.032 1.00 47.29 292 PRO A CA 1
ATOM 2044 C C . PRO A 1 315 ? -55.280 45.964 -26.144 1.00 49.96 292 PRO A C 1
ATOM 2045 O O . PRO A 1 315 ? -55.275 46.110 -24.918 1.00 46.92 292 PRO A O 1
ATOM 2049 N N . PRO A 1 316 ? -56.155 45.118 -26.733 1.00 54.92 293 PRO A N 1
ATOM 2050 C CA . PRO A 1 316 ? -56.953 44.179 -25.944 1.00 52.24 293 PRO A CA 1
ATOM 2051 C C . PRO A 1 316 ? -56.060 43.195 -25.183 1.00 49.18 293 PRO A C 1
ATOM 2052 O O . PRO A 1 316 ? -55.015 42.848 -25.697 1.00 48.68 293 PRO A O 1
ATOM 2056 N N . ASP A 1 317 ? -56.481 42.802 -23.978 1.00 47.32 294 ASP A N 1
ATOM 2057 C CA . ASP A 1 317 ? -55.745 41.823 -23.136 1.00 45.63 294 ASP A CA 1
ATOM 2058 C C . ASP A 1 317 ? -56.745 40.810 -22.579 1.00 44.54 294 ASP A C 1
ATOM 2059 O O . ASP A 1 317 ? -57.945 41.154 -22.479 1.00 41.79 294 ASP A O 1
ATOM 2064 N N . GLY A 1 318 ? -56.252 39.610 -22.257 1.00 44.87 295 GLY A N 1
ATOM 2065 C CA . GLY A 1 318 ? -57.059 38.469 -21.774 1.00 45.12 295 GLY A CA 1
ATOM 2066 C C . GLY A 1 318 ? -57.630 38.719 -20.385 1.00 43.48 295 GLY A C 1
ATOM 2067 O O . GLY A 1 318 ? -58.748 38.233 -20.098 1.00 38.52 295 GLY A O 1
ATOM 2068 N N . ASP A 1 319 ? -56.903 39.465 -19.551 1.00 41.25 296 ASP A N 1
ATOM 2069 C CA . ASP A 1 319 ? -57.298 39.724 -18.143 1.00 40.24 296 ASP A CA 1
ATOM 2070 C C . ASP A 1 319 ? -58.614 40.508 -18.123 1.00 39.56 296 ASP A C 1
ATOM 2071 O O . ASP A 1 319 ? -59.570 40.050 -17.468 1.00 37.21 296 ASP A O 1
ATOM 2076 N N . ASP A 1 320 ? -58.642 41.656 -18.810 1.00 39.98 297 ASP A N 1
ATOM 2077 C CA . ASP A 1 320 ? -59.798 42.590 -18.846 1.00 38.44 297 ASP A CA 1
ATOM 2078 C C . ASP A 1 320 ? -60.920 42.000 -19.700 1.00 38.32 297 ASP A C 1
ATOM 2079 O O . ASP A 1 320 ? -62.097 42.217 -19.345 1.00 37.01 297 ASP A O 1
ATOM 2084 N N . THR A 1 321 ? -60.592 41.310 -20.797 1.00 37.77 298 THR A N 1
ATOM 2085 C CA . THR A 1 321 ? -61.627 40.636 -21.623 1.00 37.91 298 THR A CA 1
ATOM 2086 C C . THR A 1 321 ? -62.275 39.545 -20.765 1.00 37.99 298 THR A C 1
ATOM 2087 O O . THR A 1 321 ? -63.512 39.490 -20.736 1.00 36.31 298 THR A O 1
ATOM 2091 N N . ALA A 1 322 ? -61.478 38.757 -20.039 1.00 39.58 299 ALA A N 1
ATOM 2092 C CA . ALA A 1 322 ? -61.979 37.682 -19.151 1.00 41.93 299 ALA A CA 1
ATOM 2093 C C . ALA A 1 322 ? -62.551 38.251 -17.849 1.00 43.80 299 ALA A C 1
ATOM 2094 O O . ALA A 1 322 ? -62.908 37.418 -16.986 1.00 49.39 299 ALA A O 1
ATOM 2096 N N . TYR A 1 323 ? -62.624 39.578 -17.679 1.00 42.88 300 TYR A N 1
ATOM 2097 C CA . TYR A 1 323 ? -63.355 40.205 -16.538 1.00 41.60 300 TYR A CA 1
ATOM 2098 C C . TYR A 1 323 ? -64.508 41.090 -17.019 1.00 39.94 300 TYR A C 1
ATOM 2099 O O . TYR A 1 323 ? -65.510 41.188 -16.273 1.00 38.04 300 TYR A O 1
ATOM 2108 N N . ALA A 1 324 ? -64.402 41.698 -18.200 1.00 38.93 301 ALA A N 1
ATOM 2109 C CA . ALA A 1 324 ? -65.548 42.370 -18.853 1.00 40.03 301 ALA A CA 1
ATOM 2110 C C . ALA A 1 324 ? -66.666 41.340 -19.009 1.00 40.39 301 ALA A C 1
ATOM 2111 O O . ALA A 1 324 ? -67.745 41.528 -18.431 1.00 42.46 301 ALA A O 1
ATOM 2113 N N . ASN A 1 325 ? -66.379 40.246 -19.706 1.00 42.65 302 ASN A N 1
ATOM 2114 C CA . ASN A 1 325 ? -67.321 39.109 -19.856 1.00 45.16 302 ASN A CA 1
ATOM 2115 C C . ASN A 1 325 ? -67.980 38.788 -18.510 1.00 45.47 302 ASN A C 1
ATOM 2116 O O . ASN A 1 325 ? -69.205 38.958 -18.428 1.00 50.67 302 ASN A O 1
ATOM 2121 N N . LEU A 1 326 ? -67.210 38.362 -17.501 1.00 42.17 303 LEU A N 1
ATOM 2122 C CA . LEU A 1 326 ? -67.776 37.881 -16.209 1.00 42.52 303 LEU A CA 1
ATOM 2123 C C . LEU A 1 326 ? -68.773 38.892 -15.639 1.00 44.54 303 LEU A C 1
ATOM 2124 O O . LEU A 1 326 ? -69.882 38.476 -15.298 1.00 46.61 303 LEU A O 1
ATOM 2129 N N . ALA A 1 327 ? -68.380 40.156 -15.479 1.00 49.37 304 ALA A N 1
ATOM 2130 C CA . ALA A 1 327 ? -69.270 41.229 -14.968 1.00 46.77 304 ALA A CA 1
ATOM 2131 C C . ALA A 1 327 ? -70.487 41.384 -15.890 1.00 46.56 304 ALA A C 1
ATOM 2132 O O . ALA A 1 327 ? -71.609 41.498 -15.367 1.00 49.27 304 ALA A O 1
ATOM 2134 N N . GLY A 1 328 ? -70.275 41.395 -17.209 1.00 47.29 305 GLY A N 1
ATOM 2135 C CA . GLY A 1 328 ? -71.365 41.399 -18.205 1.00 51.43 305 GLY A CA 1
ATOM 2136 C C . GLY A 1 328 ? -72.379 40.304 -17.916 1.00 54.96 305 GLY A C 1
ATOM 2137 O O . GLY A 1 328 ? -73.566 40.636 -17.726 1.00 55.20 305 GLY A O 1
ATOM 2138 N N . ASP A 1 329 ? -71.925 39.047 -17.847 1.00 58.80 306 ASP A N 1
ATOM 2139 C CA . ASP A 1 329 ? -72.780 37.885 -17.486 1.00 63.24 306 ASP A CA 1
ATOM 2140 C C . ASP A 1 329 ? -73.625 38.252 -16.271 1.00 64.08 306 ASP A C 1
ATOM 2141 O O . ASP A 1 329 ? -74.868 38.311 -16.402 1.00 66.84 306 ASP A O 1
ATOM 2146 N N . LYS A 1 330 ? -72.939 38.512 -15.153 1.00 59.53 307 LYS A N 1
ATOM 2147 C CA . LYS A 1 330 ? -73.537 38.712 -13.809 1.00 57.21 307 LYS A CA 1
ATOM 2148 C C . LYS A 1 330 ? -74.622 39.789 -13.884 1.00 60.12 307 LYS A C 1
ATOM 2149 O O . LYS A 1 330 ? -75.475 39.798 -12.972 1.00 70.08 307 LYS A O 1
ATOM 2155 N N . LEU A 1 331 ? -74.630 40.613 -14.941 1.00 60.86 308 LEU A N 1
ATOM 2156 C CA . LEU A 1 331 ? -75.542 41.788 -15.062 1.00 59.69 308 LEU A CA 1
ATOM 2157 C C . LEU A 1 331 ? -76.491 41.665 -16.266 1.00 59.79 308 LEU A C 1
ATOM 2158 O O . LEU A 1 331 ? -77.112 42.684 -16.625 1.00 57.61 308 LEU A O 1
ATOM 2163 N N . GLY A 1 332 ? -76.632 40.465 -16.839 1.00 58.08 309 GLY A N 1
ATOM 2164 C CA . GLY A 1 332 ? -77.614 40.172 -17.902 1.00 58.46 309 GLY A CA 1
ATOM 2165 C C . GLY A 1 332 ? -77.169 40.630 -19.282 1.00 61.26 309 GLY A C 1
ATOM 2166 O O . GLY A 1 332 ? -77.980 40.482 -20.217 1.00 63.08 309 GLY A O 1
ATOM 2167 N N . ALA A 1 333 ? -75.948 41.167 -19.425 1.00 63.48 310 ALA A N 1
ATOM 2168 C CA . ALA A 1 333 ? -75.365 41.577 -20.728 1.00 61.08 310 ALA A CA 1
ATOM 2169 C C . ALA A 1 333 ? -75.091 40.331 -21.560 1.00 61.79 310 ALA A C 1
ATOM 2170 O O . ALA A 1 333 ? -74.598 39.336 -21.034 1.00 58.90 310 ALA A O 1
ATOM 2172 N N . PRO A 1 334 ? -75.416 40.332 -22.874 1.00 66.87 311 PRO A N 1
ATOM 2173 C CA . PRO A 1 334 ? -75.001 39.248 -23.762 1.00 65.24 311 PRO A CA 1
ATOM 2174 C C . PRO A 1 334 ? -73.474 39.264 -23.906 1.00 62.43 311 PRO A C 1
ATOM 2175 O O . PRO A 1 334 ? -72.948 40.233 -24.427 1.00 60.22 311 PRO A O 1
ATOM 2179 N N . THR A 1 335 ? -72.831 38.189 -23.444 1.00 58.45 312 THR A N 1
ATOM 2180 C CA . THR A 1 335 ? -71.356 38.028 -23.322 1.00 59.10 312 THR A CA 1
ATOM 2181 C C . THR A 1 335 ? -70.916 36.889 -24.243 1.00 57.22 312 THR A C 1
ATOM 2182 O O . THR A 1 335 ? -71.734 35.978 -24.458 1.00 60.53 312 THR A O 1
ATOM 2186 N N . HIS A 1 336 ? -69.688 36.937 -24.766 1.00 55.02 313 HIS A N 1
ATOM 2187 C CA . HIS A 1 336 ? -69.201 35.945 -25.762 1.00 58.10 313 HIS A CA 1
ATOM 2188 C C . HIS A 1 336 ? -67.842 35.359 -25.384 1.00 56.94 313 HIS A C 1
ATOM 2189 O O . HIS A 1 336 ? -66.821 36.032 -25.499 1.00 56.46 313 HIS A O 1
ATOM 2196 N N . PRO A 1 337 ? -67.800 34.072 -24.959 1.00 55.06 314 PRO A N 1
ATOM 2197 C CA . PRO A 1 337 ? -66.548 33.330 -24.810 1.00 58.56 314 PRO A CA 1
ATOM 2198 C C . PRO A 1 337 ? -65.660 33.282 -26.063 1.00 61.71 314 PRO A C 1
ATOM 2199 O O . PRO A 1 337 ? -64.452 33.143 -25.896 1.00 64.07 314 PRO A O 1
ATOM 2203 N N . GLU A 1 338 ? -66.264 33.369 -27.259 1.00 62.45 315 GLU A N 1
ATOM 2204 C CA . GLU A 1 338 ? -65.550 33.356 -28.570 1.00 63.90 315 GLU A CA 1
ATOM 2205 C C . GLU A 1 338 ? -64.425 34.392 -28.560 1.00 62.37 315 GLU A C 1
ATOM 2206 O O . GLU A 1 338 ? -63.365 34.118 -29.158 1.00 62.71 315 GLU A O 1
ATOM 2212 N N . ILE A 1 339 ? -64.647 35.538 -27.913 1.00 60.36 316 ILE A N 1
ATOM 2213 C CA . ILE A 1 339 ? -63.627 36.620 -27.860 1.00 59.84 316 ILE A CA 1
ATOM 2214 C C . ILE A 1 339 ? -62.482 36.168 -26.957 1.00 59.09 316 ILE A C 1
ATOM 2215 O O . ILE A 1 339 ? -61.320 36.480 -27.284 1.00 59.65 316 ILE A O 1
ATOM 2220 N N . LEU A 1 340 ? -62.809 35.493 -25.853 1.00 57.03 317 LEU A N 1
ATOM 2221 C CA . LEU A 1 340 ? -61.805 35.105 -24.836 1.00 55.61 317 LEU A CA 1
ATOM 2222 C C . LEU A 1 340 ? -60.872 34.066 -25.443 1.00 57.49 317 LEU A C 1
ATOM 2223 O O . LEU A 1 340 ? -59.645 34.207 -25.264 1.00 58.35 317 LEU A O 1
ATOM 2228 N N . MET A 1 341 ? -61.447 33.093 -26.154 1.00 57.69 318 MET A N 1
ATOM 2229 C CA . MET A 1 341 ? -60.691 32.059 -26.908 1.00 56.66 318 MET A CA 1
ATOM 2230 C C . MET A 1 341 ? -59.636 32.727 -27.795 1.00 50.74 318 MET A C 1
ATOM 2231 O O . MET A 1 341 ? -58.626 32.072 -28.074 1.00 53.04 318 MET A O 1
ATOM 2236 N N . LYS A 1 342 ? -59.840 33.982 -28.198 1.00 48.65 319 LYS A N 1
ATOM 2237 C CA . LYS A 1 342 ? -58.840 34.748 -28.991 1.00 50.12 319 LYS A CA 1
ATOM 2238 C C . LYS A 1 342 ? -57.595 35.079 -28.148 1.00 52.28 319 LYS A C 1
ATOM 2239 O O . LYS A 1 342 ? -56.557 35.382 -28.771 1.00 52.85 319 LYS A O 1
ATOM 2245 N N . PHE A 1 343 ? -57.669 35.015 -26.811 1.00 51.74 320 PHE A N 1
ATOM 2246 C CA . PHE A 1 343 ? -56.505 35.206 -25.894 1.00 49.04 320 PHE A CA 1
ATOM 2247 C C . PHE A 1 343 ? -55.934 33.865 -25.441 1.00 49.73 320 PHE A C 1
ATOM 2248 O O . PHE A 1 343 ? -54.937 33.850 -24.692 1.00 47.37 320 PHE A O 1
ATOM 2256 N N . TRP A 1 344 ? -56.531 32.774 -25.907 1.00 47.74 321 TRP A N 1
ATOM 2257 C CA . TRP A 1 344 ? -56.042 31.409 -25.611 1.00 49.26 321 TRP A CA 1
ATOM 2258 C C . TRP A 1 344 ? -54.855 31.098 -26.531 1.00 50.37 321 TRP A C 1
ATOM 2259 O O . TRP A 1 344 ? -54.950 31.346 -27.750 1.00 47.91 321 TRP A O 1
ATOM 2270 N N . ALA A 1 345 ? -53.800 30.497 -25.983 1.00 55.10 322 ALA A N 1
ATOM 2271 C CA . ALA A 1 345 ? -52.647 30.048 -26.789 1.00 55.88 322 ALA A CA 1
ATOM 2272 C C . ALA A 1 345 ? -52.705 28.520 -26.870 1.00 60.74 322 ALA A C 1
ATOM 2273 O O . ALA A 1 345 ? -53.750 27.999 -27.236 1.00 63.89 322 ALA A O 1
ATOM 2275 N N . GLU A 1 346 ? -51.605 27.829 -26.595 1.00 62.27 323 GLU A N 1
ATOM 2276 C CA . GLU A 1 346 ? -51.643 26.349 -26.719 1.00 62.94 323 GLU A CA 1
ATOM 2277 C C . GLU A 1 346 ? -52.196 25.756 -25.412 1.00 57.56 323 GLU A C 1
ATOM 2278 O O . GLU A 1 346 ? -53.170 24.985 -25.491 1.00 55.08 323 GLU A O 1
ATOM 2284 N N . ASP A 1 347 ? -51.643 26.143 -24.260 1.00 56.55 324 ASP A N 1
ATOM 2285 C CA . ASP A 1 347 ? -51.929 25.502 -22.947 1.00 57.68 324 ASP A CA 1
ATOM 2286 C C . ASP A 1 347 ? -52.518 26.515 -21.960 1.00 54.50 324 ASP A C 1
ATOM 2287 O O . ASP A 1 347 ? -52.806 26.103 -20.820 1.00 55.01 324 ASP A O 1
ATOM 2292 N N . HIS A 1 348 ? -52.695 27.779 -22.358 1.00 52.08 325 HIS A N 1
ATOM 2293 C CA . HIS A 1 348 ? -53.030 28.881 -21.414 1.00 49.71 325 HIS A CA 1
ATOM 2294 C C . HIS A 1 348 ? -53.481 30.139 -22.155 1.00 47.02 325 HIS A C 1
ATOM 2295 O O . HIS A 1 348 ? -53.020 30.362 -23.285 1.00 43.04 325 HIS A O 1
ATOM 2302 N N . PHE A 1 349 ? -54.347 30.924 -21.511 1.00 49.67 326 PHE A N 1
ATOM 2303 C CA . PHE A 1 349 ? -54.726 32.290 -21.952 1.00 53.39 326 PHE A CA 1
ATOM 2304 C C . PHE A 1 349 ? -53.541 33.225 -21.710 1.00 54.32 326 PHE A C 1
ATOM 2305 O O . PHE A 1 349 ? -52.818 33.038 -20.716 1.00 60.43 326 PHE A O 1
ATOM 2313 N N . VAL A 1 350 ? -53.372 34.213 -22.586 1.00 54.34 327 VAL A N 1
ATOM 2314 C CA . VAL A 1 350 ? -52.217 35.157 -22.559 1.00 54.91 327 VAL A CA 1
ATOM 2315 C C . VAL A 1 350 ? -52.728 36.525 -22.120 1.00 54.56 327 VAL A C 1
ATOM 2316 O O . VAL A 1 350 ? -53.842 36.889 -22.530 1.00 57.40 327 VAL A O 1
ATOM 2320 N N . SER A 1 351 ? -51.951 37.250 -21.315 1.00 52.21 328 SER A N 1
ATOM 2321 C CA . SER A 1 351 ? -52.214 38.687 -21.056 1.00 53.41 328 SER A CA 1
ATOM 2322 C C . SER A 1 351 ? -52.179 39.374 -22.422 1.00 53.13 328 SER A C 1
ATOM 2323 O O . SER A 1 351 ? -53.218 39.918 -22.854 1.00 46.66 328 SER A O 1
ATOM 2326 N N . TYR A 1 352 ? -51.039 39.252 -23.104 1.00 54.83 329 TYR A N 1
ATOM 2327 C CA . TYR A 1 352 ? -50.785 39.872 -24.428 1.00 54.62 329 TYR A CA 1
ATOM 2328 C C . TYR A 1 352 ? -50.300 38.829 -25.425 1.00 52.81 329 TYR A C 1
ATOM 2329 O O . TYR A 1 352 ? -49.349 38.105 -25.155 1.00 53.19 329 TYR A O 1
ATOM 2338 N N . PRO A 1 353 ? -50.943 38.763 -26.611 1.00 56.34 330 PRO A N 1
ATOM 2339 C CA . PRO A 1 353 ? -50.635 37.772 -27.646 1.00 59.60 330 PRO A CA 1
ATOM 2340 C C . PRO A 1 353 ? -49.140 37.495 -27.884 1.00 61.28 330 PRO A C 1
ATOM 2341 O O . PRO A 1 353 ? -48.790 36.351 -28.131 1.00 64.69 330 PRO A O 1
ATOM 2345 N N . GLY A 1 354 ? -48.306 38.534 -27.835 1.00 62.55 331 GLY A N 1
ATOM 2346 C CA . GLY A 1 354 ? -46.848 38.385 -27.659 1.00 65.20 331 GLY A CA 1
ATOM 2347 C C . GLY A 1 354 ? -46.513 38.192 -26.188 1.00 62.91 331 GLY A C 1
ATOM 2348 O O . GLY A 1 354 ? -46.488 39.193 -25.447 1.00 59.56 331 GLY A O 1
ATOM 2349 N N . GLU A 1 355 ? -46.318 36.948 -25.752 1.00 63.94 332 GLU A N 1
ATOM 2350 C CA . GLU A 1 355 ? -46.086 36.647 -24.318 1.00 63.28 332 GLU A CA 1
ATOM 2351 C C . GLU A 1 355 ? -44.639 36.192 -24.139 1.00 61.99 332 GLU A C 1
ATOM 2352 O O . GLU A 1 355 ? -44.322 35.046 -24.509 1.00 62.22 332 GLU A O 1
ATOM 2358 N N . GLN A 1 356 ? -43.807 37.084 -23.598 1.00 62.56 333 GLN A N 1
ATOM 2359 C CA . GLN A 1 356 ? -42.400 36.789 -23.214 1.00 60.89 333 GLN A CA 1
ATOM 2360 C C . GLN A 1 356 ? -42.455 35.812 -22.037 1.00 59.16 333 GLN A C 1
ATOM 2361 O O . GLN A 1 356 ? -42.031 34.649 -22.207 1.00 57.46 333 GLN A O 1
ATOM 2367 N N . THR A 1 357 ? -42.992 36.293 -20.907 1.00 59.47 334 THR A N 1
ATOM 2368 C CA . THR A 1 357 ? -43.356 35.507 -19.694 1.00 59.45 334 THR A CA 1
ATOM 2369 C C . THR A 1 357 ? -44.866 35.593 -19.484 1.00 57.67 334 THR A C 1
ATOM 2370 O O . THR A 1 357 ? -45.438 36.681 -19.550 1.00 59.27 334 THR A O 1
ATOM 2374 N N . PRO A 1 358 ? -45.559 34.453 -19.258 1.00 55.61 335 PRO A N 1
ATOM 2375 C CA . PRO A 1 358 ? -47.001 34.465 -18.999 1.00 53.02 335 PRO A CA 1
ATOM 2376 C C . PRO A 1 358 ? -47.446 34.878 -17.585 1.00 49.76 335 PRO A C 1
ATOM 2377 O O . PRO A 1 358 ? -46.612 35.073 -16.710 1.00 49.77 335 PRO A O 1
ATOM 2381 N N . SER A 1 359 ? -48.767 35.010 -17.430 1.00 47.16 336 SER A N 1
ATOM 2382 C CA . SER A 1 359 ? -49.481 35.549 -16.241 1.00 46.65 336 SER A CA 1
ATOM 2383 C C . SER A 1 359 ? -50.436 34.500 -15.669 1.00 47.38 336 SER A C 1
ATOM 2384 O O . SER A 1 359 ? -51.229 33.920 -16.443 1.00 47.77 336 SER A O 1
ATOM 2387 N N . GLU A 1 360 ? -50.440 34.343 -14.350 1.00 48.18 337 GLU A N 1
ATOM 2388 C CA . GLU A 1 360 ? -51.171 33.242 -13.669 1.00 51.71 337 GLU A CA 1
ATOM 2389 C C . GLU A 1 360 ? -52.567 33.699 -13.255 1.00 51.38 337 GLU A C 1
ATOM 2390 O O . GLU A 1 360 ? -53.483 32.853 -13.233 1.00 55.04 337 GLU A O 1
ATOM 2396 N N . THR A 1 361 ? -52.726 34.982 -12.942 1.00 48.72 338 THR A N 1
ATOM 2397 C CA . THR A 1 361 ? -54.043 35.569 -12.600 1.00 48.52 338 THR A CA 1
ATOM 2398 C C . THR A 1 361 ? -54.915 35.648 -13.858 1.00 46.94 338 THR A C 1
ATOM 2399 O O . THR A 1 361 ? -56.140 35.461 -13.725 1.00 46.43 338 THR A O 1
ATOM 2403 N N . VAL A 1 362 ? -54.326 35.904 -15.028 1.00 45.17 339 VAL A N 1
ATOM 2404 C CA . VAL A 1 362 ? -55.097 35.935 -16.308 1.00 46.56 339 VAL A CA 1
ATOM 2405 C C . VAL A 1 362 ? -55.839 34.599 -16.453 1.00 41.21 339 VAL A C 1
ATOM 2406 O O . VAL A 1 362 ? -57.047 34.625 -16.715 1.00 41.53 339 VAL A O 1
ATOM 2410 N N . ASN A 1 363 ? -55.145 33.481 -16.259 1.00 40.09 340 ASN A N 1
ATOM 2411 C CA . ASN A 1 363 ? -55.740 32.123 -16.377 1.00 41.94 340 ASN A CA 1
ATOM 2412 C C . ASN A 1 363 ? -56.761 31.906 -15.257 1.00 42.13 340 ASN A C 1
ATOM 2413 O O . ASN A 1 363 ? -57.823 31.333 -15.547 1.00 48.79 340 ASN A O 1
ATOM 2418 N N . ALA A 1 364 ? -56.470 32.357 -14.038 1.00 38.40 341 ALA A N 1
ATOM 2419 C CA . ALA A 1 364 ? -57.427 32.317 -12.908 1.00 37.90 341 ALA A CA 1
ATOM 2420 C C . ALA A 1 364 ? -58.689 33.089 -13.280 1.00 38.42 341 ALA A C 1
ATOM 2421 O O . ALA A 1 364 ? -59.792 32.565 -13.060 1.00 35.55 341 ALA A O 1
ATOM 2423 N N . HIS A 1 365 ? -58.521 34.314 -13.784 1.00 40.96 342 HIS A N 1
ATOM 2424 C CA . HIS A 1 365 ? -59.637 35.246 -14.076 1.00 40.71 342 HIS A CA 1
ATOM 2425 C C . HIS A 1 365 ? -60.465 34.683 -15.227 1.00 41.97 342 HIS A C 1
ATOM 2426 O O . HIS A 1 365 ? -61.700 34.852 -15.191 1.00 43.54 342 HIS A O 1
ATOM 2433 N N . ALA A 1 366 ? -59.816 34.035 -16.199 1.00 42.16 343 ALA A N 1
ATOM 2434 C CA . ALA A 1 366 ? -60.498 33.451 -17.379 1.00 44.26 343 ALA A CA 1
ATOM 2435 C C . ALA A 1 366 ? -61.269 32.194 -16.961 1.00 41.05 343 ALA A C 1
ATOM 2436 O O . ALA A 1 366 ? -62.432 32.046 -17.380 1.00 38.75 343 ALA A O 1
ATOM 2438 N N . LEU A 1 367 ? -60.675 31.318 -16.153 1.00 39.72 344 LEU A N 1
ATOM 2439 C CA . LEU A 1 367 ? -61.338 30.061 -15.708 1.00 40.92 344 LEU A CA 1
ATOM 2440 C C . LEU A 1 367 ? -62.561 30.402 -14.870 1.00 40.90 344 LEU A C 1
ATOM 2441 O O . LEU A 1 367 ? -63.563 29.729 -15.030 1.00 39.04 344 LEU A O 1
ATOM 2446 N N . GLU A 1 368 ? -62.456 31.413 -14.017 1.00 40.59 345 GLU A N 1
ATOM 2447 C CA . GLU A 1 368 ? -63.590 31.865 -13.184 1.00 40.79 345 GLU A CA 1
ATOM 2448 C C . GLU A 1 368 ? -64.782 32.154 -14.086 1.00 42.23 345 GLU A C 1
ATOM 2449 O O . GLU A 1 368 ? -65.882 31.692 -13.766 1.00 46.19 345 GLU A O 1
ATOM 2455 N N . TYR A 1 369 ? -64.553 32.885 -15.166 1.00 41.85 346 TYR A N 1
ATOM 2456 C CA . TYR A 1 369 ? -65.625 33.207 -16.127 1.00 43.12 346 TYR A CA 1
ATOM 2457 C C . TYR A 1 369 ? -66.160 31.925 -16.759 1.00 46.67 346 TYR A C 1
ATOM 2458 O O . TYR A 1 369 ? -67.384 31.810 -16.897 1.00 54.76 346 TYR A O 1
ATOM 2467 N N . LEU A 1 370 ? -65.279 31.002 -17.130 1.00 46.74 347 LEU A N 1
ATOM 2468 C CA . LEU A 1 370 ? -65.701 29.763 -17.830 1.00 45.05 347 LEU A CA 1
ATOM 2469 C C . LEU A 1 370 ? -66.474 28.867 -16.861 1.00 45.00 347 LEU A C 1
ATOM 2470 O O . LEU A 1 370 ? -67.435 28.229 -17.299 1.00 42.71 347 LEU A O 1
ATOM 2475 N N . ASN A 1 371 ? -66.085 28.857 -15.589 1.00 47.69 348 ASN A N 1
ATOM 2476 C CA . ASN A 1 371 ? -66.799 28.067 -14.555 1.00 45.79 348 ASN A CA 1
ATOM 2477 C C . ASN A 1 371 ? -68.189 28.667 -14.362 1.00 46.15 348 ASN A C 1
ATOM 2478 O O . ASN A 1 371 ? -69.151 27.908 -14.429 1.00 48.76 348 ASN A O 1
ATOM 2483 N N . HIS A 1 372 ? -68.279 29.984 -14.189 1.00 45.42 349 HIS A N 1
ATOM 2484 C CA . HIS A 1 372 ? -69.577 30.677 -13.980 1.00 46.56 349 HIS A CA 1
ATOM 2485 C C . HIS A 1 372 ? -70.528 30.412 -15.150 1.00 47.38 349 HIS A C 1
ATOM 2486 O O . HIS A 1 372 ? -71.715 30.230 -14.894 1.00 47.00 349 HIS A O 1
ATOM 2493 N N . LEU A 1 373 ? -70.015 30.405 -16.376 1.00 48.38 350 LEU A N 1
ATOM 2494 C CA . LEU A 1 373 ? -70.868 30.214 -17.572 1.00 49.81 350 LEU A CA 1
ATOM 2495 C C . LEU A 1 373 ? -71.358 28.766 -17.609 1.00 45.90 350 LEU A C 1
ATOM 2496 O O . LEU A 1 373 ? -72.528 28.571 -17.856 1.00 41.40 350 LEU A O 1
ATOM 2501 N N . ARG A 1 374 ? -70.489 27.803 -17.318 1.00 45.69 351 ARG A N 1
ATOM 2502 C CA . ARG A 1 374 ? -70.875 26.372 -17.295 1.00 44.96 351 ARG A CA 1
ATOM 2503 C C . ARG A 1 374 ? -71.913 26.133 -16.191 1.00 46.31 351 ARG A C 1
ATOM 2504 O O . ARG A 1 374 ? -72.898 25.437 -16.450 1.00 48.56 351 ARG A O 1
ATOM 2512 N N . LEU A 1 375 ? -71.717 26.733 -15.024 1.00 49.88 352 LEU A N 1
ATOM 2513 C CA . LEU A 1 375 ? -72.661 26.556 -13.895 1.00 52.63 352 LEU A CA 1
ATOM 2514 C C . LEU A 1 375 ? -74.003 27.224 -14.211 1.00 50.78 352 LEU A C 1
ATOM 2515 O O . LEU A 1 375 ? -75.036 26.641 -13.864 1.00 50.14 352 LEU A O 1
ATOM 2520 N N . ARG A 1 376 ? -73.983 28.387 -14.854 1.00 51.20 353 ARG A N 1
ATOM 2521 C CA . ARG A 1 376 ? -75.227 29.124 -15.179 1.00 55.31 353 ARG A CA 1
ATOM 2522 C C . ARG A 1 376 ? -75.879 28.517 -16.416 1.00 54.18 353 ARG A C 1
ATOM 2523 O O . ARG A 1 376 ? -77.027 28.076 -16.310 1.00 52.80 353 ARG A O 1
ATOM 2531 N N . ARG A 1 377 ? -75.151 28.452 -17.526 1.00 54.55 354 ARG A N 1
ATOM 2532 C CA . ARG A 1 377 ? -75.735 27.975 -18.806 1.00 55.65 354 ARG A CA 1
ATOM 2533 C C . ARG A 1 377 ? -76.043 26.472 -18.748 1.00 55.87 354 ARG A C 1
ATOM 2534 O O . ARG A 1 377 ? -76.928 26.046 -19.503 1.00 60.42 354 ARG A O 1
ATOM 2542 N N . GLY A 1 378 ? -75.367 25.693 -17.907 1.00 52.80 355 GLY A N 1
ATOM 2543 C CA . GLY A 1 378 ? -75.749 24.273 -17.776 1.00 51.27 355 GLY A CA 1
ATOM 2544 C C . GLY A 1 378 ? -75.016 23.389 -18.753 1.00 50.55 355 GLY A C 1
ATOM 2545 O O . GLY A 1 378 ? -75.220 22.180 -18.700 1.00 54.99 355 GLY A O 1
ATOM 2546 N N . ILE A 1 379 ? -74.182 23.979 -19.600 1.00 50.43 356 ILE A N 1
ATOM 2547 C CA . ILE A 1 379 ? -73.379 23.213 -20.590 1.00 49.02 356 ILE A CA 1
ATOM 2548 C C . ILE A 1 379 ? -71.902 23.509 -20.356 1.00 49.33 356 ILE A C 1
ATOM 2549 O O . ILE A 1 379 ? -71.587 24.645 -19.989 1.00 54.71 356 ILE A O 1
ATOM 2554 N N . ALA A 1 380 ? -71.036 22.523 -20.564 1.00 47.42 357 ALA A N 1
ATOM 2555 C CA . ALA A 1 380 ? -69.579 22.755 -20.502 1.00 45.74 357 ALA A CA 1
ATOM 2556 C C . ALA A 1 380 ? -69.125 22.938 -21.941 1.00 45.05 357 ALA A C 1
ATOM 2557 O O . ALA A 1 380 ? -68.551 22.007 -22.515 1.00 48.51 357 ALA A O 1
ATOM 2559 N N . GLU A 1 381 ? -69.372 24.114 -22.487 1.00 44.38 358 GLU A N 1
ATOM 2560 C CA . GLU A 1 381 ? -69.107 24.425 -23.915 1.00 42.82 358 GLU A CA 1
ATOM 2561 C C . GLU A 1 381 ? -67.595 24.449 -24.173 1.00 44.79 358 GLU A C 1
ATOM 2562 O O . GLU A 1 381 ? -67.168 24.021 -25.267 1.00 43.41 358 GLU A O 1
ATOM 2568 N N . TYR A 1 382 ? -66.810 24.923 -23.203 1.00 45.16 359 TYR A N 1
ATOM 2569 C CA . TYR A 1 382 ? -65.334 25.041 -23.330 1.00 43.78 359 TYR A CA 1
ATOM 2570 C C . TYR A 1 382 ? -64.680 23.969 -22.473 1.00 46.40 359 TYR A C 1
ATOM 2571 O O . TYR A 1 382 ? -63.557 24.191 -21.974 1.00 50.49 359 TYR A O 1
ATOM 2580 N N . GLY A 1 383 ? -65.348 22.816 -22.388 1.00 44.82 360 GLY A N 1
ATOM 2581 C CA . GLY A 1 383 ? -64.909 21.693 -21.547 1.00 43.66 360 GLY A CA 1
ATOM 2582 C C . GLY A 1 383 ? -63.415 21.494 -21.682 1.00 43.57 360 GLY A C 1
ATOM 2583 O O . GLY A 1 383 ? -62.756 21.298 -20.645 1.00 46.03 360 GLY A O 1
ATOM 2584 N N . ALA A 1 384 ? -62.909 21.595 -22.917 1.00 44.44 361 ALA A N 1
ATOM 2585 C CA . ALA A 1 384 ? -61.500 21.335 -23.299 1.00 44.08 361 ALA A CA 1
ATOM 2586 C C . ALA A 1 384 ? -60.577 22.389 -22.678 1.00 43.44 361 ALA A C 1
ATOM 2587 O O . ALA A 1 384 ? -59.571 21.999 -22.066 1.00 39.23 361 ALA A O 1
ATOM 2589 N N . VAL A 1 385 ? -60.927 23.671 -22.787 1.00 47.97 362 VAL A N 1
ATOM 2590 C CA . VAL A 1 385 ? -60.050 24.792 -22.332 1.00 49.02 362 VAL A CA 1
ATOM 2591 C C . VAL A 1 385 ? -60.039 24.841 -20.800 1.00 47.85 362 VAL A C 1
ATOM 2592 O O . VAL A 1 385 ? -58.968 25.121 -20.228 1.00 48.67 362 VAL A O 1
ATOM 2596 N N . GLU A 1 386 ? -61.191 24.606 -20.170 1.00 45.75 363 GLU A N 1
ATOM 2597 C CA . GLU A 1 386 ? -61.338 24.619 -18.690 1.00 47.61 363 GLU A CA 1
ATOM 2598 C C . GLU A 1 386 ? -60.292 23.707 -18.065 1.00 49.32 363 GLU A C 1
ATOM 2599 O O . GLU A 1 386 ? -59.485 24.197 -17.254 1.00 61.52 363 GLU A O 1
ATOM 2605 N N . ASP A 1 387 ? -60.338 22.432 -18.440 1.00 47.22 364 ASP A N 1
ATOM 2606 C CA . ASP A 1 387 ? -59.443 21.377 -17.909 1.00 45.80 364 ASP A CA 1
ATOM 2607 C C . ASP A 1 387 ? -57.997 21.758 -18.212 1.00 42.62 364 ASP A C 1
ATOM 2608 O O . ASP A 1 387 ? -57.197 21.787 -17.271 1.00 45.87 364 ASP A O 1
ATOM 2613 N N . ALA A 1 388 ? -57.682 22.052 -19.472 1.00 42.57 365 ALA A N 1
ATOM 2614 C CA . ALA A 1 388 ? -56.300 22.376 -19.900 1.00 44.60 365 ALA A CA 1
ATOM 2615 C C . ALA A 1 388 ? -55.794 23.593 -19.108 1.00 43.72 365 ALA A C 1
ATOM 2616 O O . ALA A 1 388 ? -54.697 23.490 -18.531 1.00 40.29 365 ALA A O 1
ATOM 2618 N N . CYS A 1 389 ? -56.575 24.681 -19.047 1.00 44.96 366 CYS A N 1
ATOM 2619 C CA . CYS A 1 389 ? -56.248 25.911 -18.268 1.00 45.31 366 CYS A CA 1
ATOM 2620 C C . CYS A 1 389 ? -56.102 25.551 -16.784 1.00 45.44 366 CYS A C 1
ATOM 2621 O O . CYS A 1 389 ? -55.226 26.140 -16.124 1.00 45.25 366 CYS A O 1
ATOM 2624 N N . ALA A 1 390 ? -56.915 24.610 -16.286 1.00 47.30 367 ALA A N 1
ATOM 2625 C CA . ALA A 1 390 ? -56.832 24.074 -14.902 1.00 47.38 367 ALA A CA 1
ATOM 2626 C C . ALA A 1 390 ? -55.486 23.361 -14.694 1.00 47.15 367 ALA A C 1
ATOM 2627 O O . ALA A 1 390 ? -54.777 23.734 -13.733 1.00 41.81 367 ALA A O 1
ATOM 2629 N N . GLU A 1 391 ? -55.164 22.374 -15.548 1.00 47.58 368 GLU A N 1
ATOM 2630 C CA . GLU A 1 391 ? -53.837 21.689 -15.581 1.00 48.79 368 GLU A CA 1
ATOM 2631 C C . GLU A 1 391 ? -52.747 22.768 -15.492 1.00 46.17 368 GLU A C 1
ATOM 2632 O O . GLU A 1 391 ? -51.948 22.740 -14.537 1.00 44.21 368 GLU A O 1
ATOM 2638 N N . TRP A 1 392 ? -52.751 23.717 -16.430 1.00 45.86 369 TRP A N 1
ATOM 2639 C CA . TRP A 1 392 ? -51.682 24.741 -16.575 1.00 45.92 369 TRP A CA 1
ATOM 2640 C C . TRP A 1 392 ? -51.539 25.559 -15.289 1.00 45.41 369 TRP A C 1
ATOM 2641 O O . TRP A 1 392 ? -50.389 25.794 -14.867 1.00 45.47 369 TRP A O 1
ATOM 2652 N N . VAL A 1 393 ? -52.655 26.007 -14.709 1.00 41.63 370 VAL A N 1
ATOM 2653 C CA . VAL A 1 393 ? -52.633 26.795 -13.442 1.00 39.53 370 VAL A CA 1
ATOM 2654 C C . VAL A 1 393 ? -51.886 25.991 -12.376 1.00 39.91 370 VAL A C 1
ATOM 2655 O O . VAL A 1 393 ? -51.061 26.584 -11.648 1.00 41.86 370 VAL A O 1
ATOM 2659 N N . ILE A 1 394 ? -52.158 24.689 -12.295 1.00 40.07 371 ILE A N 1
ATOM 2660 C CA . ILE A 1 394 ? -51.658 23.826 -11.187 1.00 39.53 371 ILE A CA 1
ATOM 2661 C C . ILE A 1 394 ? -50.137 23.706 -11.305 1.00 40.62 371 ILE A C 1
ATOM 2662 O O . ILE A 1 394 ? -49.461 23.853 -10.273 1.00 41.42 371 ILE A O 1
ATOM 2667 N N . SER A 1 395 ? -49.626 23.537 -12.528 1.00 43.26 372 SER A N 1
ATOM 2668 C CA . SER A 1 395 ? -48.185 23.317 -12.820 1.00 43.83 372 SER A CA 1
ATOM 2669 C C . SER A 1 395 ? -47.357 24.594 -12.598 1.00 46.21 372 SER A C 1
ATOM 2670 O O . SER A 1 395 ? -46.122 24.487 -12.708 1.00 48.50 372 SER A O 1
ATOM 2673 N N . GLN A 1 396 ? -47.987 25.737 -12.280 1.00 46.68 373 GLN A N 1
ATOM 2674 C CA . GLN A 1 396 ? -47.295 27.028 -11.996 1.00 46.57 373 GLN A CA 1
ATOM 2675 C C . GLN A 1 396 ? -47.216 27.281 -10.489 1.00 49.54 373 GLN A C 1
ATOM 2676 O O . GLN A 1 396 ? -46.574 28.283 -10.094 1.00 52.37 373 GLN A O 1
ATOM 2682 N N . GLN A 1 397 ? -47.855 26.434 -9.678 1.00 55.06 374 GLN A N 1
ATOM 2683 C CA . GLN A 1 397 ? -47.798 26.535 -8.193 1.00 55.01 374 GLN A CA 1
ATOM 2684 C C . GLN A 1 397 ? -46.382 26.162 -7.757 1.00 56.07 374 GLN A C 1
ATOM 2685 O O . GLN A 1 397 ? -45.790 25.267 -8.400 1.00 57.51 374 GLN A O 1
ATOM 2691 N N . THR A 1 398 ? -45.849 26.834 -6.734 1.00 54.59 375 THR A N 1
ATOM 2692 C CA . THR A 1 398 ? -44.495 26.539 -6.196 1.00 55.83 375 THR A CA 1
ATOM 2693 C C . THR A 1 398 ? -44.600 25.498 -5.081 1.00 55.73 375 THR A C 1
ATOM 2694 O O . THR A 1 398 ? -45.711 25.301 -4.543 1.00 50.47 375 THR A O 1
ATOM 2698 N N . GLU A 1 399 ? -43.464 24.881 -4.744 1.00 59.68 376 GLU A N 1
ATOM 2699 C CA . GLU A 1 399 ? -43.378 23.761 -3.769 1.00 62.87 376 GLU A CA 1
ATOM 2700 C C . GLU A 1 399 ? -43.947 24.208 -2.414 1.00 62.49 376 GLU A C 1
ATOM 2701 O O . GLU A 1 399 ? -44.317 23.311 -1.620 1.00 57.55 376 GLU A O 1
ATOM 2707 N N . ASP A 1 400 ? -44.039 25.521 -2.160 1.00 59.28 377 ASP A N 1
ATOM 2708 C CA . ASP A 1 400 ? -44.474 26.060 -0.843 1.00 58.10 377 ASP A CA 1
ATOM 2709 C C . ASP A 1 400 ? -46.002 26.129 -0.770 1.00 56.26 377 ASP A C 1
ATOM 2710 O O . ASP A 1 400 ? -46.514 26.278 0.363 1.00 55.63 377 ASP A O 1
ATOM 2715 N N . GLY A 1 401 ? -46.699 26.054 -1.913 1.00 53.68 378 GLY A N 1
ATOM 2716 C CA . GLY A 1 401 ? -48.174 25.943 -1.961 1.00 51.10 378 GLY A CA 1
ATOM 2717 C C . GLY A 1 401 ? -48.879 27.151 -2.566 1.00 49.86 378 GLY A C 1
ATOM 2718 O O . GLY A 1 401 ? -50.046 26.993 -2.940 1.00 48.66 378 GLY A O 1
ATOM 2719 N N . CYS A 1 402 ? -48.235 28.321 -2.643 1.00 48.00 379 CYS A N 1
ATOM 2720 C CA . CYS A 1 402 ? -48.852 29.570 -3.174 1.00 47.03 379 CYS A CA 1
ATOM 2721 C C . CYS A 1 402 ? -48.562 29.710 -4.670 1.00 46.02 379 CYS A C 1
ATOM 2722 O O . CYS A 1 402 ? -47.778 28.902 -5.214 1.00 47.39 379 CYS A O 1
ATOM 2725 N N . TRP A 1 403 ? -49.209 30.682 -5.309 1.00 43.90 380 TRP A N 1
ATOM 2726 C CA . TRP A 1 403 ? -48.886 31.126 -6.689 1.00 45.03 380 TRP A CA 1
ATOM 2727 C C . TRP A 1 403 ? -48.249 32.509 -6.597 1.00 46.10 380 TRP A C 1
ATOM 2728 O O . TRP A 1 403 ? -48.416 33.169 -5.562 1.00 50.39 380 TRP A O 1
ATOM 2739 N N . TYR A 1 404 ? -47.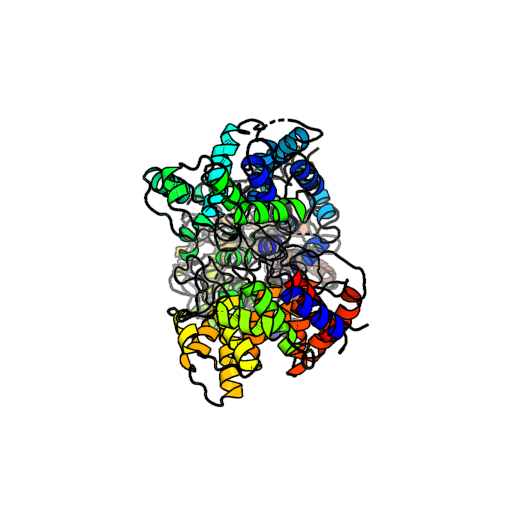585 32.928 -7.669 1.00 48.00 381 TYR A N 1
ATOM 2740 C CA . TYR A 1 404 ? -47.273 34.350 -7.952 1.00 46.70 381 TYR A CA 1
ATOM 2741 C C . TYR A 1 404 ? -47.942 34.754 -9.257 1.00 48.61 381 TYR A C 1
ATOM 2742 O O . TYR A 1 404 ? -48.624 33.920 -9.899 1.00 49.07 381 TYR A O 1
ATOM 2751 N N . ASP A 1 405 ? -47.730 36.009 -9.635 1.00 46.36 382 ASP A N 1
ATOM 2752 C CA . ASP A 1 405 ? -48.318 36.575 -10.867 1.00 44.37 382 ASP A CA 1
ATOM 2753 C C . ASP A 1 405 ? -47.358 37.595 -11.479 1.00 43.53 382 ASP A C 1
ATOM 2754 O O . ASP A 1 405 ? -46.533 38.180 -10.754 1.00 38.01 382 ASP A O 1
ATOM 2759 N N . LYS A 1 406 ? -47.501 37.775 -12.788 1.00 46.64 383 LYS A N 1
ATOM 2760 C CA . LYS A 1 406 ? -46.790 38.778 -13.616 1.00 46.68 383 LYS A CA 1
ATOM 2761 C C . LYS A 1 406 ? -47.211 40.200 -13.224 1.00 45.09 383 LYS A C 1
ATOM 2762 O O . LYS A 1 406 ? -46.383 41.104 -13.382 1.00 45.24 383 LYS A O 1
ATOM 2768 N N . TRP A 1 407 ? -48.442 40.387 -12.729 1.00 47.71 384 TRP A N 1
ATOM 2769 C CA . TRP A 1 407 ? -49.130 41.709 -12.637 1.00 48.13 384 TRP A CA 1
ATOM 2770 C C . TRP A 1 407 ? -49.238 42.246 -11.210 1.00 43.44 384 TRP A C 1
ATOM 2771 O O . TRP A 1 407 ? -49.431 43.459 -11.066 1.00 43.19 384 TRP A O 1
ATOM 2782 N N . ASN A 1 408 ? -49.215 41.376 -10.208 1.00 43.31 385 ASN A N 1
ATOM 2783 C CA . ASN A 1 408 ? -49.190 41.765 -8.774 1.00 43.69 385 ASN A CA 1
ATOM 2784 C C . ASN A 1 408 ? -48.206 40.817 -8.115 1.00 42.35 385 ASN A C 1
ATOM 2785 O O . ASN A 1 408 ? -48.196 39.635 -8.495 1.00 45.61 385 ASN A O 1
ATOM 2790 N N . VAL A 1 409 ? -47.401 41.331 -7.198 1.00 41.60 386 VAL A N 1
ATOM 2791 C CA . VAL A 1 409 ? -46.123 40.677 -6.807 1.00 41.36 386 VAL A CA 1
ATOM 2792 C C . VAL A 1 409 ? -46.279 40.042 -5.423 1.00 41.74 386 VAL A C 1
ATOM 2793 O O . VAL A 1 409 ? -45.307 39.423 -4.940 1.00 42.29 386 VAL A O 1
ATOM 2797 N N . SER A 1 410 ? -47.462 40.164 -4.823 1.00 40.63 387 SER A N 1
ATOM 2798 C CA . SER A 1 410 ? -47.820 39.471 -3.563 1.00 42.78 387 SER A CA 1
ATOM 2799 C C . SER A 1 410 ? -48.547 38.180 -3.918 1.00 45.06 387 SER A C 1
ATOM 2800 O O . SER A 1 410 ? -49.611 38.227 -4.535 1.00 47.92 387 SER A O 1
ATOM 2803 N N . PRO A 1 411 ? -48.034 37.006 -3.484 1.00 43.05 388 PRO A N 1
ATOM 2804 C CA . PRO A 1 411 ? -48.687 35.730 -3.770 1.00 44.08 388 PRO A CA 1
ATOM 2805 C C . PRO A 1 411 ? -50.152 35.685 -3.307 1.00 42.80 388 PRO A C 1
ATOM 2806 O O . PRO A 1 411 ? -50.889 34.857 -3.776 1.00 44.24 388 PRO A O 1
ATOM 2810 N N . TYR A 1 412 ? -50.536 36.580 -2.398 1.00 41.93 389 TYR A N 1
ATOM 2811 C CA . TYR A 1 412 ? -51.903 36.658 -1.813 1.00 42.72 389 TYR A CA 1
ATOM 2812 C C . TYR A 1 412 ? -52.937 37.053 -2.871 1.00 41.46 389 TYR A C 1
ATOM 2813 O O . TYR A 1 412 ? -54.082 36.560 -2.812 1.00 36.71 389 TYR A O 1
ATOM 2822 N N . TYR A 1 413 ? -52.552 37.911 -3.810 1.00 39.17 390 TYR A N 1
ATOM 2823 C CA . TYR A 1 413 ? -53.429 38.295 -4.937 1.00 38.98 390 TYR A CA 1
ATOM 2824 C C . TYR A 1 413 ? -53.637 37.076 -5.834 1.00 42.35 390 TYR A C 1
ATOM 2825 O O . TYR A 1 413 ? -54.800 36.683 -6.079 1.00 44.27 390 TYR A O 1
ATOM 2834 N N . SER A 1 414 ? -52.520 36.517 -6.305 1.00 43.04 391 SER A N 1
ATOM 2835 C CA . SER A 1 414 ? -52.445 35.386 -7.265 1.00 44.30 391 SER A CA 1
ATOM 2836 C C . SER A 1 414 ? -53.038 34.115 -6.646 1.00 44.89 391 SER A C 1
ATOM 2837 O O . SER A 1 414 ? -53.773 33.415 -7.353 1.00 48.75 391 SER A O 1
ATOM 2840 N N . THR A 1 415 ? -52.728 33.809 -5.386 1.00 44.21 392 THR A N 1
ATOM 2841 C CA . THR A 1 415 ? -53.182 32.550 -4.739 1.00 44.73 392 THR A CA 1
ATOM 2842 C C . THR A 1 415 ? -54.701 32.602 -4.549 1.00 45.22 392 THR A C 1
ATOM 2843 O O . THR A 1 415 ? -55.365 31.609 -4.879 1.00 47.07 392 THR A O 1
ATOM 2847 N N . ALA A 1 416 ? -55.235 33.711 -4.039 1.00 46.15 393 ALA A N 1
ATOM 2848 C CA . ALA A 1 416 ? -56.683 33.855 -3.769 1.00 46.81 393 ALA A CA 1
ATOM 2849 C C . ALA A 1 416 ? -57.461 33.765 -5.089 1.00 48.03 393 ALA A C 1
ATOM 2850 O O . ALA A 1 416 ? -58.555 33.168 -5.077 1.00 52.27 393 ALA A O 1
ATOM 2852 N N . ALA A 1 417 ? -56.913 34.310 -6.183 1.00 45.68 394 ALA A N 1
ATOM 2853 C CA . ALA A 1 417 ? -57.533 34.301 -7.531 1.00 44.15 394 ALA A CA 1
ATOM 2854 C C . ALA A 1 417 ? -57.535 32.882 -8.111 1.00 44.71 394 ALA A C 1
ATOM 2855 O O . ALA A 1 417 ? -58.603 32.437 -8.565 1.00 45.54 394 ALA A O 1
ATOM 2857 N N . CYS A 1 418 ? -56.377 32.218 -8.127 1.00 44.68 395 CYS A N 1
ATOM 2858 C CA . CYS A 1 418 ? -56.222 30.809 -8.575 1.00 44.74 395 CYS A CA 1
ATOM 2859 C C . CYS A 1 418 ? -57.135 29.911 -7.747 1.00 44.20 395 CYS A C 1
ATOM 2860 O O . CYS A 1 418 ? -57.631 28.910 -8.298 1.00 44.21 395 CYS A O 1
ATOM 2863 N N . VAL A 1 419 ? -57.366 30.261 -6.483 1.00 44.24 396 VAL A N 1
ATOM 2864 C CA . VAL A 1 419 ? -58.186 29.409 -5.578 1.00 42.84 396 VAL A CA 1
ATOM 2865 C C . VAL A 1 419 ? -59.674 29.615 -5.873 1.00 43.07 396 VAL A C 1
ATOM 2866 O O . VAL A 1 419 ? -60.408 28.634 -5.770 1.00 42.21 396 VAL A O 1
ATOM 2870 N N . GLU A 1 420 ? -60.118 30.815 -6.253 1.00 47.75 397 GLU A N 1
ATOM 2871 C CA . GLU A 1 420 ? -61.556 31.020 -6.584 1.00 50.15 397 GLU A CA 1
ATOM 2872 C C . GLU A 1 420 ? -61.870 30.184 -7.828 1.00 47.44 397 GLU A C 1
ATOM 2873 O O . GLU A 1 420 ? -62.911 29.482 -7.826 1.00 39.71 397 GLU A O 1
ATOM 2879 N N . ALA A 1 421 ? -60.971 30.243 -8.820 1.00 45.36 398 ALA A N 1
ATOM 2880 C CA . ALA A 1 421 ? -61.099 29.550 -10.122 1.00 45.31 398 ALA A CA 1
ATOM 2881 C C . ALA A 1 421 ? -61.175 28.035 -9.898 1.00 43.42 398 ALA A C 1
ATOM 2882 O O . ALA A 1 421 ? -62.047 27.413 -10.503 1.00 44.04 398 ALA A O 1
ATOM 2884 N N . LEU A 1 422 ? -60.314 27.490 -9.033 1.00 44.20 399 LEU A N 1
ATOM 2885 C CA . LEU A 1 422 ? -60.097 26.024 -8.876 1.00 48.27 399 LEU A CA 1
ATOM 2886 C C . LEU A 1 422 ? -61.243 25.363 -8.099 1.00 47.94 399 LEU A C 1
ATOM 2887 O O . LEU A 1 422 ? -61.613 24.227 -8.475 1.00 43.94 399 LEU A O 1
ATOM 2892 N N . LEU A 1 423 ? -61.767 26.011 -7.054 1.00 45.82 400 LEU A N 1
ATOM 2893 C CA . LEU A 1 423 ? -62.871 25.454 -6.223 1.00 42.58 400 LEU A CA 1
ATOM 2894 C C . LEU A 1 423 ? -64.065 25.109 -7.118 1.00 42.98 400 LEU A C 1
ATOM 2895 O O . LEU A 1 423 ? -64.640 24.024 -6.917 1.00 46.87 400 LEU A O 1
ATOM 2900 N N . ASP A 1 424 ? -64.425 25.981 -8.069 1.00 41.26 401 ASP A N 1
ATOM 2901 C CA . ASP A 1 424 ? -65.557 25.737 -9.010 1.00 41.56 401 ASP A CA 1
ATOM 2902 C C . ASP A 1 424 ? -65.076 25.100 -10.324 1.00 39.91 401 ASP A C 1
ATOM 2903 O O . ASP A 1 424 ? -65.877 25.072 -11.272 1.00 37.18 401 ASP A O 1
ATOM 2908 N N . ALA A 1 425 ? -63.857 24.560 -10.392 1.00 41.51 402 ALA A N 1
ATOM 2909 C CA . ALA A 1 425 ? -63.357 23.875 -11.610 1.00 45.63 402 ALA A CA 1
ATOM 2910 C C . ALA A 1 425 ? -64.026 22.495 -11.724 1.00 47.65 402 ALA A C 1
ATOM 2911 O O . ALA A 1 425 ? -64.075 21.774 -10.714 1.00 45.30 402 ALA A O 1
ATOM 2913 N N . ARG A 1 426 ? -64.498 22.152 -12.927 1.00 52.35 403 ARG A N 1
ATOM 2914 C CA . ARG A 1 426 ? -65.544 21.124 -13.199 1.00 56.13 403 ARG A CA 1
ATOM 2915 C C . ARG A 1 426 ? -65.094 19.744 -12.702 1.00 56.29 403 ARG A C 1
ATOM 2916 O O . ARG A 1 426 ? -65.755 19.193 -11.790 1.00 53.50 403 ARG A O 1
ATOM 2924 N N . LYS A 1 427 ? -64.026 19.204 -13.298 1.00 59.93 404 LYS A N 1
ATOM 2925 C CA . LYS A 1 427 ? -63.294 18.017 -12.786 1.00 59.33 404 LYS A CA 1
ATOM 2926 C C . LYS A 1 427 ? -62.932 18.272 -11.329 1.00 63.11 404 LYS A C 1
ATOM 2927 O O . LYS A 1 427 ? -62.690 19.435 -10.997 1.00 74.87 404 LYS A O 1
ATOM 2933 N N . GLN A 1 428 ? -62.881 17.258 -10.481 1.00 66.47 405 GLN A N 1
ATOM 2934 C CA . GLN A 1 428 ? -62.353 17.502 -9.116 1.00 63.77 405 GLN A CA 1
ATOM 2935 C C . GLN A 1 428 ? -61.155 16.569 -8.997 1.00 64.56 405 GLN A C 1
ATOM 2936 O O . GLN A 1 428 ? -61.065 15.855 -7.996 1.00 72.39 405 GLN A O 1
ATOM 2942 N N . ASP A 1 429 ? -60.281 16.595 -10.004 1.00 67.07 406 ASP A N 1
ATOM 2943 C CA . ASP A 1 429 ? -59.081 15.725 -10.061 1.00 68.26 406 ASP A CA 1
ATOM 2944 C C . ASP A 1 429 ? -58.266 15.829 -8.779 1.00 70.35 406 ASP A C 1
ATOM 2945 O O . ASP A 1 429 ? -58.284 16.880 -8.139 1.00 75.02 406 ASP A O 1
ATOM 2950 N N . GLU A 1 430 ? -57.565 14.750 -8.443 1.00 73.39 407 GLU A N 1
ATOM 2951 C CA . GLU A 1 430 ? -56.661 14.810 -7.269 1.00 74.20 407 GLU A CA 1
ATOM 2952 C C . GLU A 1 430 ? -55.692 15.968 -7.490 1.00 69.61 407 GLU A C 1
ATOM 2953 O O . GLU A 1 430 ? -55.543 16.728 -6.545 1.00 73.46 407 GLU A O 1
ATOM 2959 N N . PRO A 1 431 ? -55.028 16.152 -8.658 1.00 65.17 408 PRO A N 1
ATOM 2960 C CA . PRO A 1 431 ? -54.212 17.338 -8.895 1.00 59.99 408 PRO A CA 1
ATOM 2961 C C . PRO A 1 431 ? -54.899 18.601 -8.368 1.00 58.39 408 PRO A C 1
ATOM 2962 O O . PRO A 1 431 ? -54.243 19.329 -7.699 1.00 53.43 408 PRO A O 1
ATOM 2966 N N . GLN A 1 432 ? -56.187 18.787 -8.656 1.00 58.63 409 GLN A N 1
ATOM 2967 C CA . GLN A 1 432 ? -56.935 19.998 -8.232 1.00 55.76 409 GLN A CA 1
ATOM 2968 C C . GLN A 1 432 ? -57.114 20.018 -6.720 1.00 55.82 409 GLN A C 1
ATOM 2969 O O . GLN A 1 432 ? -56.782 21.025 -6.127 1.00 56.96 409 GLN A O 1
ATOM 2975 N N . LEU A 1 433 ? -57.614 18.944 -6.124 1.00 56.83 410 LEU A N 1
ATOM 2976 C CA . LEU A 1 433 ? -57.910 18.979 -4.670 1.00 57.10 410 LEU A CA 1
ATOM 2977 C C . LEU A 1 433 ? -56.608 18.930 -3.868 1.00 56.04 410 LEU A C 1
ATOM 2978 O O . LEU A 1 433 ? -56.591 19.535 -2.811 1.00 55.66 410 LEU A O 1
ATOM 2983 N N . ASP A 1 434 ? -55.574 18.242 -4.349 1.00 58.27 411 ASP A N 1
ATOM 2984 C CA . ASP A 1 434 ? -54.247 18.267 -3.678 1.00 60.66 411 ASP A CA 1
ATOM 2985 C C . ASP A 1 434 ? -53.644 19.674 -3.806 1.00 61.94 411 ASP A C 1
ATOM 2986 O O . ASP 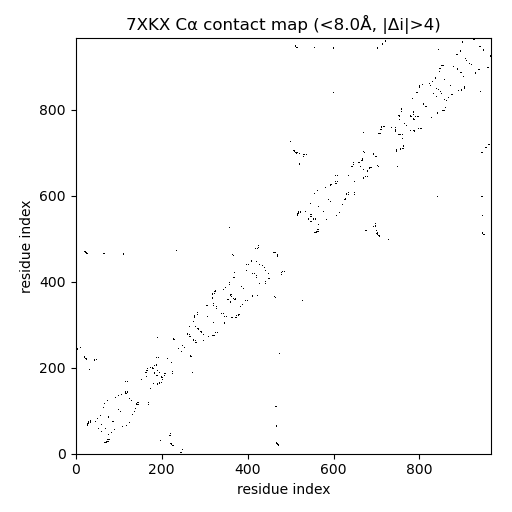A 1 434 ? -53.088 20.168 -2.799 1.00 66.35 411 ASP A O 1
ATOM 2991 N N . SER A 1 435 ? -53.737 20.283 -4.993 1.00 58.74 412 SER A N 1
ATOM 2992 C CA . SER A 1 435 ? -53.360 21.701 -5.243 1.00 57.34 412 SER A CA 1
ATOM 2993 C C . SER A 1 435 ? -54.032 22.582 -4.185 1.00 53.54 412 SER A C 1
ATOM 2994 O O . SER A 1 435 ? -53.308 23.146 -3.344 1.00 56.03 412 SER A O 1
ATOM 2997 N N . LEU A 1 436 ? -55.366 22.644 -4.224 1.00 49.67 413 LEU A N 1
ATOM 2998 C CA . LEU A 1 436 ? -56.243 23.407 -3.291 1.00 51.21 413 LEU A CA 1
ATOM 2999 C C . LEU A 1 436 ? -55.926 23.070 -1.825 1.00 53.46 413 LEU A C 1
ATOM 3000 O O . LEU A 1 436 ? -56.068 23.972 -0.970 1.00 50.04 413 LEU A O 1
ATOM 3005 N N . ARG A 1 437 ? -55.560 21.817 -1.533 1.00 58.15 414 ARG A N 1
ATOM 3006 C CA . ARG A 1 437 ? -55.212 21.360 -0.158 1.00 60.22 414 ARG A CA 1
ATOM 3007 C C . ARG A 1 437 ? -53.920 22.053 0.277 1.00 62.76 414 ARG A C 1
ATOM 3008 O O . ARG A 1 437 ? -53.850 22.505 1.438 1.00 64.47 414 ARG A O 1
ATOM 3016 N N . ARG A 1 438 ? -52.935 22.135 -0.618 1.00 65.81 415 ARG A N 1
ATOM 3017 C CA . ARG A 1 438 ? -51.632 22.786 -0.313 1.00 66.44 415 ARG A CA 1
ATOM 3018 C C . ARG A 1 438 ? -51.844 24.302 -0.211 1.00 62.93 415 ARG A C 1
ATOM 3019 O O . ARG A 1 438 ? -51.281 24.910 0.720 1.00 61.08 415 ARG A O 1
ATOM 3027 N N . ALA A 1 439 ? -52.647 24.882 -1.110 1.00 59.29 416 ALA A N 1
ATOM 3028 C CA . ALA A 1 439 ? -52.903 26.340 -1.172 1.00 58.45 416 ALA A CA 1
ATOM 3029 C C . ALA A 1 439 ? -53.366 26.817 0.207 1.00 59.64 416 ALA A C 1
ATOM 3030 O O . ALA A 1 439 ? -52.682 27.669 0.804 1.00 63.25 416 ALA A O 1
ATOM 3032 N N . ARG A 1 440 ? -54.481 26.253 0.678 1.00 58.77 417 ARG A N 1
ATOM 3033 C CA . ARG A 1 440 ? -55.114 26.538 1.992 1.00 56.74 417 ARG A CA 1
ATOM 3034 C C . ARG A 1 440 ? -54.068 26.417 3.104 1.00 55.45 417 ARG A C 1
ATOM 3035 O O . ARG A 1 440 ? -53.864 27.385 3.851 1.00 50.59 417 ARG A O 1
ATOM 3043 N N . GLU A 1 441 ? -53.445 25.247 3.208 1.00 55.77 418 GLU A N 1
ATOM 3044 C CA . GLU A 1 441 ? -52.364 24.974 4.185 1.00 57.12 418 GLU A CA 1
ATOM 3045 C C . GLU A 1 441 ? -51.431 26.188 4.237 1.00 55.73 418 GLU A C 1
ATOM 3046 O O . GLU A 1 441 ? -51.273 26.752 5.341 1.00 53.78 418 GLU A O 1
ATOM 3052 N N . TRP A 1 442 ? -50.863 26.583 3.088 1.00 54.90 419 TRP A N 1
ATOM 3053 C CA . TRP A 1 442 ? -50.016 27.803 2.966 1.00 52.03 419 TRP A CA 1
ATOM 3054 C C . TRP A 1 442 ? -50.738 28.962 3.653 1.00 49.52 419 TRP A C 1
ATOM 3055 O O . TRP A 1 442 ? -50.127 29.609 4.521 1.00 53.96 419 TRP A O 1
ATOM 3066 N N . LEU A 1 443 ? -52.005 29.179 3.299 1.00 46.21 420 LEU A N 1
ATOM 3067 C CA . LEU A 1 443 ? -52.788 30.346 3.772 1.00 47.12 420 LEU A CA 1
ATOM 3068 C C . LEU A 1 443 ? -52.818 30.354 5.306 1.00 49.93 420 LEU A C 1
ATOM 3069 O O . LEU A 1 443 ? -52.634 31.448 5.873 1.00 49.19 420 LEU A O 1
ATOM 3074 N N . LEU A 1 444 ? -53.058 29.204 5.952 1.00 51.64 421 LEU A N 1
ATOM 3075 C CA . LEU A 1 444 ? -53.244 29.129 7.432 1.00 50.36 421 LEU A CA 1
ATOM 3076 C C . LEU A 1 444 ? -51.901 29.330 8.139 1.00 54.57 421 LEU A C 1
ATOM 3077 O O . LEU A 1 444 ? -51.922 29.893 9.254 1.00 57.09 421 LEU A O 1
ATOM 3082 N N . ARG A 1 445 ? -50.791 28.865 7.549 1.00 54.75 422 ARG A N 1
ATOM 3083 C CA . ARG A 1 445 ? -49.492 28.751 8.273 1.00 56.44 422 ARG A CA 1
ATOM 3084 C C . ARG A 1 445 ? -48.803 30.127 8.295 1.00 58.13 422 ARG A C 1
ATOM 3085 O O . ARG A 1 445 ? -47.901 30.331 9.144 1.00 56.71 422 ARG A O 1
ATOM 3093 N N . HIS A 1 446 ? -49.227 31.060 7.435 1.00 57.14 423 HIS A N 1
ATOM 3094 C CA . HIS A 1 446 ? -48.545 32.370 7.254 1.00 54.99 423 HIS A CA 1
ATOM 3095 C C . HIS A 1 446 ? -49.293 33.510 7.946 1.00 53.55 423 HIS A C 1
ATOM 3096 O O . HIS A 1 446 ? -48.783 34.640 7.904 1.00 53.07 423 HIS A O 1
ATOM 3103 N N . GLN A 1 447 ? -50.413 33.228 8.612 1.00 53.83 424 GLN A N 1
ATOM 3104 C CA . GLN A 1 447 ? -51.101 34.253 9.435 1.00 52.78 424 GLN A CA 1
ATOM 3105 C C . GLN A 1 447 ? -50.142 34.699 10.543 1.00 52.17 424 GLN A C 1
ATOM 3106 O O . GLN A 1 447 ? -49.333 33.862 11.014 1.00 47.96 424 GLN A O 1
ATOM 3112 N N . THR A 1 448 ? -50.218 35.978 10.913 1.00 49.95 425 THR A N 1
ATOM 3113 C CA . THR A 1 448 ? -49.335 36.615 11.919 1.00 50.06 425 THR A CA 1
ATOM 3114 C C . THR A 1 448 ? -50.119 36.834 13.211 1.00 53.19 425 THR A C 1
ATOM 3115 O O . THR A 1 448 ? -51.347 36.584 13.218 1.00 51.41 425 THR A O 1
ATOM 3119 N N . ASP A 1 449 ? -49.413 37.291 14.247 1.00 55.06 426 ASP A N 1
ATOM 3120 C CA . ASP A 1 449 ? -49.974 37.607 15.586 1.00 57.25 426 ASP A CA 1
ATOM 3121 C C . ASP A 1 449 ? -51.035 38.703 15.456 1.00 56.49 426 ASP A C 1
ATOM 3122 O O . ASP A 1 449 ? -52.019 38.650 16.209 1.00 60.90 426 ASP A O 1
ATOM 3127 N N . SER A 1 450 ? -50.831 39.664 14.551 1.00 57.03 427 SER A N 1
ATOM 3128 C CA . SER A 1 450 ? -51.752 40.809 14.311 1.00 54.54 427 SER A CA 1
ATOM 3129 C C . SER A 1 450 ? -53.112 40.319 13.779 1.00 53.48 427 SER A C 1
ATOM 3130 O O . SER A 1 450 ? -54.113 41.043 13.967 1.00 51.46 427 SER A O 1
ATOM 3133 N N . GLY A 1 451 ? -53.152 39.140 13.146 1.00 51.08 428 GLY A N 1
ATOM 3134 C CA . GLY A 1 451 ? -54.380 38.530 12.599 1.00 52.25 428 GLY A CA 1
ATOM 3135 C C . GLY A 1 451 ? -54.401 38.591 11.084 1.00 53.67 428 GLY A C 1
ATOM 3136 O O . GLY A 1 451 ? -55.262 37.918 10.478 1.00 51.60 428 GLY A O 1
ATOM 3137 N N . GLY A 1 452 ? -53.474 39.361 10.505 1.00 54.63 429 GLY A N 1
ATOM 3138 C CA . GLY A 1 452 ? -53.365 39.602 9.055 1.00 53.88 429 GLY A CA 1
ATOM 3139 C C . GLY A 1 452 ? -52.254 38.785 8.426 1.00 52.31 429 GLY A C 1
ATOM 3140 O O . GLY A 1 452 ? -51.529 38.086 9.161 1.00 48.21 429 GLY A O 1
ATOM 3141 N N . TRP A 1 453 ? -52.095 38.959 7.114 1.00 52.32 430 TRP A N 1
ATOM 3142 C CA . TRP A 1 453 ? -51.105 38.201 6.321 1.00 52.22 430 TRP A CA 1
ATOM 3143 C C . TRP A 1 453 ? -50.339 39.172 5.427 1.00 52.99 430 TRP A C 1
ATOM 3144 O O . TRP A 1 453 ? -50.830 40.289 5.218 1.00 55.69 430 TRP A O 1
ATOM 3155 N N . GLY A 1 454 ? -49.212 38.733 4.864 1.00 52.14 431 GLY A N 1
ATOM 3156 C CA . GLY A 1 454 ? -48.406 39.603 3.986 1.00 49.42 431 GLY A CA 1
ATOM 3157 C C . GLY A 1 454 ? -47.172 38.938 3.412 1.00 46.63 431 GLY A C 1
ATOM 3158 O O . GLY A 1 454 ? -46.617 38.064 4.085 1.00 42.61 431 GLY A O 1
ATOM 3159 N N . MET A 1 455 ? -46.758 39.350 2.210 1.00 44.90 432 MET A N 1
ATOM 3160 C CA . MET A 1 455 ? -45.512 38.815 1.596 1.00 45.03 432 MET A CA 1
ATOM 3161 C C . MET A 1 455 ? -44.333 39.204 2.482 1.00 47.83 432 MET A C 1
ATOM 3162 O O . MET A 1 455 ? -43.286 38.559 2.366 1.00 55.09 432 MET A O 1
ATOM 3167 N N . ALA A 1 456 ? -44.516 40.193 3.349 1.00 46.71 433 ALA A N 1
ATOM 3168 C CA . ALA A 1 456 ? -43.476 40.577 4.332 1.00 46.55 433 ALA A CA 1
ATOM 3169 C C . ALA A 1 456 ? -44.195 41.125 5.566 1.00 48.42 433 ALA A C 1
ATOM 3170 O O . ALA A 1 456 ? -44.591 40.310 6.423 1.00 46.17 433 ALA A O 1
ATOM 3172 N N . GLU A 1 457 ? -44.371 42.447 5.645 1.00 50.73 434 GLU A N 1
ATOM 3173 C CA . GLU A 1 457 ? -45.169 43.033 6.755 1.00 53.55 434 GLU A CA 1
ATOM 3174 C C . GLU A 1 457 ? -46.651 42.827 6.421 1.00 55.09 434 GLU A C 1
ATOM 3175 O O . GLU A 1 457 ? -47.008 42.950 5.237 1.00 61.50 434 GLU A O 1
ATOM 3181 N N . PRO A 1 458 ? -47.542 42.480 7.375 1.00 55.96 435 PRO A N 1
ATOM 3182 C CA . PRO A 1 458 ? -48.963 42.350 7.055 1.00 53.48 435 PRO A CA 1
ATOM 3183 C C . PRO A 1 458 ? -49.568 43.666 6.552 1.00 48.59 435 PRO A C 1
ATOM 3184 O O . PRO A 1 458 ? -49.036 44.726 6.849 1.00 44.88 435 PRO A O 1
ATOM 3188 N N . SER A 1 459 ? -50.657 43.559 5.792 1.00 47.57 436 SER A N 1
ATOM 3189 C CA . SER A 1 459 ? -51.341 44.712 5.150 1.00 45.56 436 SER A CA 1
ATOM 3190 C C . SER A 1 459 ? -52.827 44.411 4.974 1.00 45.82 436 SER A C 1
ATOM 3191 O O . SER A 1 459 ? -53.237 43.247 4.994 1.00 44.72 436 SER A O 1
ATOM 3194 N N . PRO A 1 460 ? -53.683 45.453 4.859 1.00 45.02 437 PRO A N 1
ATOM 3195 C CA . PRO A 1 460 ? -55.115 45.251 4.634 1.00 46.70 437 PRO A CA 1
ATOM 3196 C C . PRO A 1 460 ? -55.474 44.679 3.253 1.00 47.95 437 PRO A C 1
ATOM 3197 O O . PRO A 1 460 ? -56.495 44.021 3.153 1.00 52.88 437 PRO A O 1
ATOM 3201 N N . GLU A 1 461 ? -54.669 44.942 2.223 1.00 46.80 438 GLU A N 1
ATOM 3202 C CA . GLU A 1 461 ? -54.966 44.423 0.864 1.00 46.86 438 GLU A CA 1
ATOM 3203 C C . GLU A 1 461 ? -54.725 42.913 0.874 1.00 47.99 438 GLU A C 1
ATOM 3204 O O . GLU A 1 461 ? -55.634 42.166 0.444 1.00 48.15 438 GLU A O 1
ATOM 3210 N N . GLU A 1 462 ? -53.543 42.503 1.342 1.00 45.44 439 GLU A N 1
ATOM 3211 C CA . GLU A 1 462 ? -53.110 41.082 1.363 1.00 46.43 439 GLU A CA 1
ATOM 3212 C C . GLU A 1 462 ? -53.886 40.298 2.422 1.00 44.68 439 GLU A C 1
ATOM 3213 O O . GLU A 1 462 ? -53.998 39.070 2.262 1.00 41.46 439 GLU A O 1
ATOM 3219 N N . THR A 1 463 ? -54.342 40.959 3.486 1.00 44.83 440 THR A N 1
ATOM 3220 C CA . THR A 1 463 ? -55.158 40.305 4.539 1.00 46.01 440 THR A CA 1
ATOM 3221 C C . THR A 1 463 ? -56.537 40.030 3.937 1.00 46.46 440 THR A C 1
ATOM 3222 O O . THR A 1 463 ? -57.070 38.924 4.162 1.00 51.93 440 THR A O 1
ATOM 3226 N N . ALA A 1 464 ? -57.063 40.983 3.165 1.00 45.67 441 ALA A N 1
ATOM 3227 C CA . ALA A 1 464 ? -58.396 40.885 2.526 1.00 44.56 441 ALA A CA 1
ATOM 3228 C C . ALA A 1 464 ? -58.376 39.764 1.481 1.00 43.92 441 ALA A C 1
ATOM 3229 O O . ALA A 1 464 ? -59.451 39.169 1.237 1.00 43.65 441 ALA A O 1
ATOM 3231 N N . TYR A 1 465 ? -57.206 39.487 0.892 1.00 42.32 442 TYR A N 1
ATOM 3232 C CA . TYR A 1 465 ? -57.013 38.408 -0.113 1.00 40.58 442 TYR A CA 1
ATOM 3233 C C . TYR A 1 465 ? -57.092 37.036 0.578 1.00 41.16 442 TYR A C 1
ATOM 3234 O O . TYR A 1 465 ? -57.859 36.173 0.091 1.00 35.80 442 TYR A O 1
ATOM 3243 N N . ALA A 1 466 ? -56.343 36.845 1.671 1.00 42.93 443 ALA A N 1
ATOM 3244 C CA . ALA A 1 466 ? -56.282 35.590 2.460 1.00 45.68 443 ALA A CA 1
ATOM 3245 C C . ALA A 1 466 ? -57.674 35.249 3.008 1.00 48.25 443 ALA A C 1
ATOM 3246 O O . ALA A 1 466 ? -58.159 34.129 2.770 1.00 47.02 443 ALA A O 1
ATOM 3248 N N . VAL A 1 467 ? -58.278 36.201 3.717 1.00 49.73 444 VAL A N 1
ATOM 3249 C CA . VAL A 1 467 ? -59.626 36.087 4.349 1.00 50.42 444 VAL A CA 1
ATOM 3250 C C . VAL A 1 467 ? -60.687 35.810 3.274 1.00 51.05 444 VAL A C 1
ATOM 3251 O O . VAL A 1 467 ? -61.684 35.126 3.582 1.00 54.94 444 VAL A O 1
ATOM 3255 N N . MET A 1 468 ? -60.492 36.349 2.069 1.00 50.72 445 MET A N 1
ATOM 3256 C CA . MET A 1 468 ? -61.384 36.130 0.897 1.00 46.45 445 MET A CA 1
ATOM 3257 C C . MET A 1 468 ? -61.256 34.681 0.431 1.00 44.21 445 MET A C 1
ATOM 3258 O O . MET A 1 468 ? -62.287 34.066 0.094 1.00 41.43 445 MET A O 1
ATOM 3263 N N . ALA A 1 469 ? -60.019 34.189 0.365 1.00 45.34 446 ALA A N 1
ATOM 3264 C CA . ALA A 1 469 ? -59.678 32.832 -0.112 1.00 45.58 446 ALA A CA 1
ATOM 3265 C C . ALA A 1 469 ? -60.116 31.819 0.943 1.00 49.38 446 ALA A C 1
ATOM 3266 O O . ALA A 1 469 ? -60.576 30.726 0.544 1.00 53.46 446 ALA A O 1
ATOM 3268 N N . LEU A 1 470 ? -59.985 32.176 2.224 1.00 50.69 447 LEU A N 1
ATOM 3269 C CA . LEU A 1 470 ? -60.448 31.343 3.367 1.00 49.53 447 LEU A CA 1
ATOM 3270 C C . LEU A 1 470 ? -61.975 31.245 3.336 1.00 48.30 447 LEU A C 1
ATOM 3271 O O . LEU A 1 470 ? -62.498 30.128 3.464 1.00 50.10 447 LEU A O 1
ATOM 3276 N N . ASP A 1 471 ? -62.682 32.347 3.119 1.00 48.86 448 ASP A N 1
ATOM 3277 C CA . ASP A 1 471 ? -64.164 32.310 3.143 1.00 49.06 448 ASP A CA 1
ATOM 3278 C C . ASP A 1 471 ? -64.632 31.248 2.163 1.00 49.47 448 ASP A C 1
ATOM 3279 O O . ASP A 1 471 ? -65.463 30.421 2.545 1.00 51.97 448 ASP A O 1
ATOM 3284 N N . LEU A 1 472 ? -64.096 31.278 0.952 1.00 48.17 449 LEU A N 1
ATOM 3285 C CA . LEU A 1 472 ? -64.536 30.312 -0.091 1.00 48.41 449 LEU A CA 1
ATOM 3286 C C . LEU A 1 472 ? -64.297 28.872 0.389 1.00 49.27 449 LEU A C 1
ATOM 3287 O O . LEU A 1 472 ? -65.120 28.013 0.036 1.00 49.88 449 LEU A O 1
ATOM 3292 N N . PHE A 1 473 ? -63.239 28.623 1.172 1.00 48.78 450 PHE A N 1
ATOM 3293 C CA . PHE A 1 473 ? -62.918 27.286 1.752 1.00 51.25 450 PHE A CA 1
ATOM 3294 C C . PHE A 1 473 ? -63.941 26.915 2.831 1.00 50.78 450 PHE A C 1
ATOM 3295 O O . PHE A 1 473 ? -64.613 25.880 2.686 1.00 48.23 450 PHE A O 1
ATOM 3303 N N . ALA A 1 474 ? -64.053 27.741 3.873 1.00 49.80 451 ALA A N 1
ATOM 3304 C CA . ALA A 1 474 ? -65.006 27.552 4.993 1.00 52.42 451 ALA A CA 1
ATOM 3305 C C . ALA A 1 474 ? -66.400 27.224 4.443 1.00 53.55 451 ALA A C 1
ATOM 3306 O O . ALA A 1 474 ? -67.039 26.293 4.972 1.00 54.40 451 ALA A O 1
ATOM 3308 N N . SER A 1 475 ? -66.853 27.947 3.414 1.00 52.19 452 SER A N 1
ATOM 3309 C CA . SER A 1 475 ? -68.236 27.832 2.884 1.00 50.62 452 SER A CA 1
ATOM 3310 C C . SER A 1 475 ? -68.348 26.613 1.959 1.00 52.91 452 SER A C 1
ATOM 3311 O O . SER A 1 475 ? -69.427 26.447 1.364 1.00 57.85 452 SER A O 1
ATOM 3314 N N . ARG A 1 476 ? -67.298 25.792 1.824 1.00 51.37 453 ARG A N 1
ATOM 3315 C CA . ARG A 1 476 ? -67.372 24.537 1.026 1.00 55.68 453 ARG A CA 1
ATOM 3316 C C . ARG A 1 476 ? -67.506 23.331 1.960 1.00 56.49 453 ARG A C 1
ATOM 3317 O O . ARG A 1 476 ? -68.297 22.422 1.630 1.00 56.25 453 ARG A O 1
ATOM 3325 N N . GLY A 1 477 ? -66.727 23.313 3.044 1.00 56.26 454 GLY A N 1
ATOM 3326 C CA . GLY A 1 477 ? -66.842 22.333 4.139 1.00 59.90 454 GLY A CA 1
ATOM 3327 C C . GLY A 1 477 ? -65.655 21.392 4.198 1.00 59.91 454 GLY A C 1
ATOM 3328 O O . GLY A 1 477 ? -64.675 21.614 3.454 1.00 55.64 454 GLY A O 1
ATOM 3329 N N . GLY A 1 478 ? -65.743 20.395 5.081 1.00 59.63 455 GLY A N 1
ATOM 3330 C CA . GLY A 1 478 ? -64.806 19.260 5.142 1.00 61.78 455 GLY A CA 1
ATOM 3331 C C . GLY A 1 478 ? -63.527 19.618 5.869 1.00 64.71 455 GLY A C 1
ATOM 3332 O O . GLY A 1 478 ? -63.434 20.739 6.410 1.00 65.79 455 GLY A O 1
ATOM 3333 N N . LYS A 1 479 ? -62.572 18.687 5.864 1.00 68.79 456 LYS A N 1
ATOM 3334 C CA . LYS A 1 479 ? -61.277 18.809 6.580 1.00 70.66 456 LYS A CA 1
ATOM 3335 C C . LYS A 1 479 ? -60.721 20.213 6.328 1.00 72.00 456 LYS A C 1
ATOM 3336 O O . LYS A 1 479 ? -60.756 20.658 5.161 1.00 77.26 456 LYS A O 1
ATOM 3342 N N . GLY A 1 480 ? -60.286 20.895 7.393 1.00 69.16 457 GLY A N 1
ATOM 3343 C CA . GLY A 1 480 ? -59.640 22.219 7.315 1.00 64.99 457 GLY A CA 1
ATOM 3344 C C . GLY A 1 480 ? -60.632 23.368 7.363 1.00 61.50 457 GLY A C 1
ATOM 3345 O O . GLY A 1 480 ? -60.223 24.466 7.804 1.00 58.25 457 GLY A O 1
ATOM 3346 N N . ALA A 1 481 ? -61.879 23.148 6.927 1.00 59.38 458 ALA A N 1
ATOM 3347 C CA . ALA A 1 481 ? -62.874 24.222 6.684 1.00 59.61 458 ALA A CA 1
ATOM 3348 C C . ALA A 1 481 ? -63.118 25.053 7.956 1.00 63.09 458 ALA A C 1
ATOM 3349 O O . ALA A 1 481 ? -63.374 26.268 7.817 1.00 66.48 458 ALA A O 1
ATOM 3351 N N . GLU A 1 482 ? -63.060 24.442 9.145 1.00 63.05 459 GLU A N 1
ATOM 3352 C CA . GLU A 1 482 ? -63.368 25.136 10.429 1.00 65.58 459 GLU A CA 1
ATOM 3353 C C . GLU A 1 482 ? -62.151 25.944 10.901 1.00 66.01 459 GLU A C 1
ATOM 3354 O O . GLU A 1 482 ? -62.360 26.986 11.562 1.00 71.36 459 GLU A O 1
ATOM 3360 N N . GLU A 1 483 ? -60.935 25.499 10.574 1.00 64.05 460 GLU A N 1
ATOM 3361 C CA . GLU A 1 483 ? -59.684 26.271 10.820 1.00 60.71 460 GLU A CA 1
ATOM 3362 C C . GLU A 1 483 ? -59.629 27.480 9.879 1.00 58.82 460 GLU A C 1
ATOM 3363 O O . GLU A 1 483 ? -59.000 28.486 10.250 1.00 64.27 460 GLU A O 1
ATOM 3369 N N . CYS A 1 484 ? -60.242 27.382 8.698 1.00 55.75 461 CYS A N 1
ATOM 3370 C CA . CYS A 1 484 ? -60.303 28.496 7.715 1.00 55.45 461 CYS A CA 1
ATOM 3371 C C . CYS A 1 484 ? -61.126 29.643 8.305 1.00 57.41 461 CYS A C 1
ATOM 3372 O O . CYS A 1 484 ? -60.718 30.803 8.126 1.00 62.44 461 CYS A O 1
ATOM 3375 N N . ALA A 1 485 ? -62.231 29.324 8.986 1.00 58.81 462 ALA A N 1
ATOM 3376 C CA . ALA A 1 485 ? -63.169 30.310 9.577 1.00 58.17 462 ALA A CA 1
ATOM 3377 C C . ALA A 1 485 ? -62.551 30.949 10.826 1.00 58.70 462 ALA A C 1
ATOM 3378 O O . ALA A 1 485 ? -62.651 32.184 10.942 1.00 60.29 462 ALA A O 1
ATOM 3380 N N . ALA A 1 486 ? -61.952 30.155 11.725 1.00 57.19 463 ALA A N 1
ATOM 3381 C CA . ALA A 1 486 ? -61.268 30.666 12.942 1.00 56.06 463 ALA A CA 1
ATOM 3382 C C . ALA A 1 486 ? -60.241 31.711 12.502 1.00 54.33 463 ALA A C 1
ATOM 3383 O O . ALA A 1 486 ? -60.297 32.861 12.999 1.00 51.15 463 ALA A O 1
ATOM 3385 N N . ALA A 1 487 ? -59.382 31.325 11.556 1.00 53.06 464 ALA A N 1
ATOM 3386 C CA . ALA A 1 487 ? -58.394 32.202 10.886 1.00 52.65 464 ALA A CA 1
ATOM 3387 C C . ALA A 1 487 ? -59.038 33.549 10.527 1.00 56.30 464 ALA A C 1
ATOM 3388 O O . ALA A 1 487 ? -58.374 34.592 10.731 1.00 55.70 464 ALA A O 1
ATOM 3390 N N . ILE A 1 488 ? -60.279 33.538 10.025 1.00 56.97 465 ILE A N 1
ATOM 3391 C CA . ILE A 1 488 ? -60.986 34.773 9.562 1.00 57.34 465 ILE A CA 1
ATOM 3392 C C . ILE A 1 488 ? -61.420 35.604 10.771 1.00 58.74 465 ILE A C 1
ATOM 3393 O O . ILE A 1 488 ? -61.155 36.822 10.765 1.00 59.44 465 ILE A O 1
ATOM 3398 N N . SER A 1 489 ? -62.077 34.977 11.751 1.00 59.35 466 SER A N 1
ATOM 3399 C CA . SER A 1 489 ? -62.448 35.609 13.046 1.00 58.92 466 SER A CA 1
ATOM 3400 C C . SER A 1 489 ? -61.230 36.341 13.630 1.00 56.07 466 SER A C 1
ATOM 3401 O O . SER A 1 489 ? -61.421 37.414 14.246 1.00 50.55 466 SER A O 1
ATOM 3404 N N . ARG A 1 490 ? -60.029 35.782 13.449 1.00 52.52 467 ARG A N 1
ATOM 3405 C CA . ARG A 1 490 ? -58.771 36.372 13.974 1.00 53.91 467 ARG A CA 1
ATOM 3406 C C . ARG A 1 490 ? -58.395 37.620 13.172 1.00 56.48 467 ARG A C 1
ATOM 3407 O O . ARG A 1 490 ? -57.695 38.482 13.740 1.00 61.75 467 ARG A O 1
ATOM 3415 N N . ALA A 1 491 ? -58.805 37.702 11.903 1.00 53.55 468 ALA A N 1
ATOM 3416 C CA . ALA A 1 491 ? -58.537 38.872 11.034 1.00 55.45 468 ALA A CA 1
ATOM 3417 C C . ALA A 1 491 ? -59.370 40.068 11.508 1.00 54.14 468 ALA A C 1
ATOM 3418 O O . ALA A 1 491 ? -58.946 41.219 11.270 1.00 54.60 468 ALA A O 1
ATOM 3420 N N . LYS A 1 492 ? -60.507 39.816 12.157 1.00 55.39 469 LYS A N 1
ATOM 3421 C CA . LYS A 1 492 ? -61.373 40.894 12.705 1.00 56.45 469 LYS A CA 1
ATOM 3422 C C . LYS A 1 492 ? -60.490 41.966 13.343 1.00 58.97 469 LYS A C 1
ATOM 3423 O O . LYS A 1 492 ? -60.615 43.151 12.960 1.00 59.80 469 LYS A O 1
ATOM 3429 N N . GLU A 1 493 ? -59.624 41.564 14.275 1.00 60.45 470 GLU A N 1
ATOM 3430 C CA . GLU A 1 493 ? -58.816 42.526 15.069 1.00 59.60 470 GLU A CA 1
ATOM 3431 C C . GLU A 1 493 ? -57.951 43.351 14.109 1.00 57.98 470 GLU A C 1
ATOM 3432 O O . GLU A 1 493 ? -58.032 44.582 14.196 1.00 57.26 470 GLU A O 1
ATOM 3438 N N . PHE A 1 494 ? -57.212 42.700 13.199 1.00 57.37 471 PHE A N 1
ATOM 3439 C CA . PHE A 1 494 ? -56.252 43.352 12.265 1.00 57.80 471 PHE A CA 1
ATOM 3440 C C . PHE A 1 494 ? -56.931 44.516 11.523 1.00 57.85 471 PHE A C 1
ATOM 3441 O O . PHE A 1 494 ? -56.328 45.608 11.401 1.00 49.72 471 PHE A O 1
ATOM 3449 N N . PHE A 1 495 ? -58.147 44.280 11.026 1.00 59.96 472 PHE A N 1
ATOM 3450 C CA . PHE A 1 495 ? -58.897 45.223 10.155 1.00 61.66 472 PHE A CA 1
ATOM 3451 C C . PHE A 1 495 ? -59.464 46.383 10.975 1.00 66.32 472 PHE A C 1
ATOM 3452 O O . PHE A 1 495 ? -59.035 47.530 10.765 1.00 65.00 472 PHE A O 1
ATOM 3460 N N . LYS A 1 496 ? -60.410 46.092 11.870 1.00 70.81 473 LYS A N 1
ATOM 3461 C CA . LYS A 1 496 ? -61.023 47.101 12.779 1.00 73.90 473 LYS A CA 1
ATOM 3462 C C . LYS A 1 496 ? -59.927 47.874 13.532 1.00 72.93 473 LYS A C 1
ATOM 3463 O O . LYS A 1 496 ? -60.250 48.962 14.067 1.00 70.44 473 LYS A O 1
ATOM 3469 N N . ASP A 1 497 ? -58.692 47.352 13.586 1.00 71.83 474 ASP A N 1
ATOM 3470 C CA . ASP A 1 497 ? -57.572 48.009 14.313 1.00 68.83 474 ASP A CA 1
ATOM 3471 C C . ASP A 1 497 ? -57.089 49.198 13.485 1.00 65.77 474 ASP A C 1
ATOM 3472 O O . ASP A 1 497 ? -57.930 49.860 12.842 1.00 66.24 474 ASP A O 1
ATOM 3477 N N . GLU A 1 498 ? -55.783 49.460 13.500 1.00 65.31 475 GLU A N 1
ATOM 3478 C CA . GLU A 1 498 ? -55.245 50.765 13.056 1.00 69.40 475 GLU A CA 1
ATOM 3479 C C . GLU A 1 498 ? -55.664 51.001 11.603 1.00 72.94 475 GLU A C 1
ATOM 3480 O O . GLU A 1 498 ? -55.856 50.013 10.856 1.00 72.06 475 GLU A O 1
ATOM 3486 N N . SER A 1 499 ? -55.841 52.269 11.238 1.00 74.20 476 SER A N 1
ATOM 3487 C CA . SER A 1 499 ? -55.729 52.719 9.830 1.00 71.03 476 SER A CA 1
ATOM 3488 C C . SER A 1 499 ? -54.246 52.680 9.467 1.00 71.09 476 SER A C 1
ATOM 3489 O O . SER A 1 499 ? -53.527 53.665 9.726 1.00 76.01 476 SER A O 1
ATOM 3492 N N . ARG A 1 500 ? -53.828 51.526 8.952 1.00 67.40 477 ARG A N 1
ATOM 3493 C CA . ARG A 1 500 ? -52.476 51.254 8.411 1.00 61.54 477 ARG A CA 1
ATOM 3494 C C . ARG A 1 500 ? -52.439 51.790 6.983 1.00 57.26 477 ARG A C 1
ATOM 3495 O O . ARG A 1 500 ? -53.471 52.296 6.514 1.00 59.24 477 ARG A O 1
ATOM 3503 N N . GLU A 1 501 ? -51.309 51.638 6.305 1.00 52.59 478 GLU A N 1
ATOM 3504 C CA . GLU A 1 501 ? -51.133 52.128 4.919 1.00 51.01 478 GLU A CA 1
ATOM 3505 C C . GLU A 1 501 ? -51.047 50.945 3.955 1.00 50.26 478 GLU A C 1
ATOM 3506 O O . GLU A 1 501 ? -50.745 49.814 4.384 1.00 54.00 478 GLU A O 1
ATOM 3512 N N . ASN A 1 502 ? -51.295 51.233 2.684 1.00 46.87 479 ASN A N 1
ATOM 3513 C CA . ASN A 1 502 ? -51.335 50.233 1.598 1.00 44.93 479 ASN A CA 1
ATOM 3514 C C . ASN A 1 502 ? -49.975 50.204 0.913 1.00 43.19 479 ASN A C 1
ATOM 3515 O O . ASN A 1 502 ? -49.645 51.081 0.117 1.00 46.08 479 ASN A O 1
ATOM 3520 N N . PRO A 1 503 ? -49.149 49.171 1.172 1.00 39.19 480 PRO A N 1
ATOM 3521 C CA . PRO A 1 503 ? -47.947 48.968 0.372 1.00 39.15 480 PRO A CA 1
ATOM 3522 C C . PRO A 1 503 ? -48.340 48.775 -1.090 1.00 40.34 480 PRO A C 1
ATOM 3523 O O . PRO A 1 503 ? -49.408 48.230 -1.368 1.00 38.26 480 PRO A O 1
ATOM 3527 N N . PRO A 1 504 ? -47.494 49.225 -2.049 1.00 41.90 481 PRO A N 1
ATOM 3528 C CA . PRO A 1 504 ? -47.756 49.055 -3.479 1.00 41.71 481 PRO A CA 1
ATOM 3529 C C . PRO A 1 504 ? -47.325 47.672 -3.992 1.00 42.36 481 PRO A C 1
ATOM 3530 O O . PRO A 1 504 ? -46.144 47.399 -4.018 1.00 43.94 481 PRO A O 1
ATOM 3534 N N . LEU A 1 505 ? -48.287 46.834 -4.383 1.00 42.38 482 LEU A N 1
ATOM 3535 C CA . LEU A 1 505 ? -48.058 45.400 -4.716 1.00 42.91 482 LEU A CA 1
ATOM 3536 C C . LEU A 1 505 ? -48.262 45.154 -6.210 1.00 42.83 482 LEU A C 1
ATOM 3537 O O . LEU A 1 505 ? -47.815 44.094 -6.708 1.00 40.47 482 LEU A O 1
ATOM 3542 N N . TRP A 1 506 ? -48.933 46.086 -6.885 1.00 42.58 483 TRP A N 1
ATOM 3543 C CA . TRP A 1 506 ? -49.256 45.970 -8.327 1.00 42.86 483 TRP A CA 1
ATOM 3544 C C . TRP A 1 506 ? -48.018 46.383 -9.103 1.00 43.43 483 TRP A C 1
ATOM 3545 O O . TRP A 1 506 ? -47.210 47.137 -8.530 1.00 40.87 483 TRP A O 1
ATOM 3556 N N . MET A 1 507 ? -47.864 45.852 -10.317 1.00 44.50 484 MET A N 1
ATOM 3557 C CA . MET A 1 507 ? -46.616 45.979 -11.103 1.00 45.85 484 MET A CA 1
ATOM 3558 C C . MET A 1 507 ? -46.896 46.750 -12.390 1.00 44.24 484 MET A C 1
ATOM 3559 O O . MET A 1 507 ? -47.450 46.162 -13.325 1.00 49.29 484 MET A O 1
ATOM 3564 N N . GLY A 1 508 ? -46.535 48.028 -12.411 1.00 43.59 485 GLY A N 1
ATOM 3565 C CA . GLY A 1 508 ? -46.255 48.769 -13.650 1.00 42.46 485 GLY A CA 1
ATOM 3566 C C . GLY A 1 508 ? -44.757 48.811 -13.878 1.00 44.06 485 GLY A C 1
ATOM 3567 O O . GLY A 1 508 ? -44.076 47.841 -13.485 1.00 45.25 485 GLY A O 1
ATOM 3568 N N . LYS A 1 509 ? -44.248 49.898 -14.463 1.00 44.27 486 LYS A N 1
ATOM 3569 C CA . LYS A 1 509 ? -42.787 50.136 -14.614 1.00 41.65 486 LYS A CA 1
ATOM 3570 C C . LYS A 1 509 ? -42.142 50.209 -13.226 1.00 40.48 486 LYS A C 1
ATOM 3571 O O . LYS A 1 509 ? -40.945 49.914 -13.115 1.00 36.90 486 LYS A O 1
ATOM 3577 N N . ASP A 1 510 ? -42.913 50.628 -12.222 1.00 44.02 487 ASP A N 1
ATOM 3578 C CA . ASP A 1 510 ? -42.608 50.402 -10.787 1.00 45.45 487 ASP A CA 1
ATOM 3579 C C . ASP A 1 510 ? -43.909 50.035 -10.069 1.00 47.09 487 ASP A C 1
ATOM 3580 O O . ASP A 1 510 ? -44.991 50.086 -10.703 1.00 45.21 487 ASP A O 1
ATOM 3585 N N . LEU A 1 511 ? -43.802 49.655 -8.796 1.00 46.59 488 LEU A N 1
ATOM 3586 C CA . LEU A 1 511 ? -44.960 49.179 -8.005 1.00 43.92 488 LEU A CA 1
ATOM 3587 C C . LEU A 1 511 ? -45.834 50.378 -7.664 1.00 42.34 488 LEU A C 1
ATOM 3588 O O . LEU A 1 511 ? -45.310 51.502 -7.564 1.00 42.86 488 LEU A O 1
ATOM 3593 N N . TYR A 1 512 ? -47.122 50.132 -7.477 1.00 41.75 489 TYR A N 1
ATOM 3594 C CA . TYR A 1 512 ? -48.093 51.199 -7.158 1.00 39.08 489 TYR A CA 1
ATOM 3595 C C . TYR A 1 512 ? -49.326 50.583 -6.514 1.00 40.05 489 TYR A C 1
ATOM 3596 O O . TYR A 1 512 ? -49.528 49.358 -6.595 1.00 35.00 489 TYR A O 1
ATOM 3605 N N . THR A 1 513 ? -50.116 51.452 -5.887 1.00 42.46 490 THR A N 1
ATOM 3606 C CA . THR A 1 513 ? -51.474 51.147 -5.391 1.00 40.34 490 THR A CA 1
ATOM 3607 C C . THR A 1 513 ? -52.466 51.701 -6.405 1.00 42.01 490 THR A C 1
ATOM 3608 O O . THR A 1 513 ? -52.403 52.877 -6.753 1.00 42.83 490 THR A O 1
ATOM 3612 N N . PRO A 1 514 ? -53.359 50.854 -6.963 1.00 41.42 491 PRO A N 1
ATOM 3613 C CA . PRO A 1 514 ? -54.524 51.338 -7.695 1.00 40.25 491 PRO A CA 1
ATOM 3614 C C . PRO A 1 514 ? -55.641 51.611 -6.683 1.00 41.25 491 PRO A C 1
ATOM 3615 O O . PRO A 1 514 ? -56.358 50.697 -6.346 1.00 43.08 491 PRO A O 1
ATOM 3619 N N . PHE A 1 515 ? -55.735 52.853 -6.208 1.00 43.14 492 PHE A N 1
ATOM 3620 C CA . PHE A 1 515 ? -56.388 53.194 -4.917 1.00 42.50 492 PHE A CA 1
ATOM 3621 C C . PHE A 1 515 ? -57.841 52.734 -4.896 1.00 38.57 492 PHE A C 1
ATOM 3622 O O . PHE A 1 515 ? -58.279 52.192 -3.876 1.00 36.86 492 PHE A O 1
ATOM 3630 N N . ARG A 1 516 ? -58.575 52.968 -5.976 1.00 39.46 493 ARG A N 1
ATOM 3631 C CA . ARG A 1 516 ? -60.015 52.618 -6.018 1.00 40.36 493 ARG A CA 1
ATOM 3632 C C . ARG A 1 516 ? -60.122 51.106 -5.845 1.00 40.50 493 ARG A C 1
ATOM 3633 O O . ARG A 1 516 ? -60.947 50.652 -5.030 1.00 41.63 493 ARG A O 1
ATOM 3641 N N . ILE A 1 517 ? -59.282 50.359 -6.556 1.00 38.63 494 ILE A N 1
ATOM 3642 C CA . ILE A 1 517 ? -59.339 48.869 -6.541 1.00 38.35 494 ILE A CA 1
ATOM 3643 C C . ILE A 1 517 ? -59.008 48.383 -5.121 1.00 38.60 494 ILE A C 1
ATOM 3644 O O . ILE A 1 517 ? -59.699 47.468 -4.609 1.00 37.55 494 ILE A O 1
ATOM 3649 N N . VAL A 1 518 ? -57.977 48.955 -4.509 1.00 37.91 495 VAL A N 1
ATOM 3650 C CA . VAL A 1 518 ? -57.529 48.554 -3.144 1.00 39.99 495 VAL A CA 1
ATOM 3651 C C . VAL A 1 518 ? -58.550 49.054 -2.111 1.00 40.53 495 VAL A C 1
ATOM 3652 O O . VAL A 1 518 ? -58.740 48.349 -1.102 1.00 43.71 495 VAL A O 1
ATOM 3656 N N . GLU A 1 519 ? -59.181 50.212 -2.345 1.00 39.07 496 GLU A N 1
ATOM 3657 C CA . GLU A 1 519 ? -60.297 50.734 -1.512 1.00 40.43 496 GLU A CA 1
ATOM 3658 C C . GLU A 1 519 ? -61.380 49.657 -1.356 1.00 41.83 496 GLU A C 1
ATOM 3659 O O . GLU A 1 519 ? -61.892 49.492 -0.224 1.00 38.04 496 GLU A O 1
ATOM 3665 N N . VAL A 1 520 ? -61.733 48.972 -2.451 1.00 39.40 497 VAL A N 1
ATOM 3666 C CA . VAL A 1 520 ? -62.884 48.021 -2.500 1.00 39.88 497 VAL A CA 1
ATOM 3667 C C . VAL A 1 520 ? -62.448 46.685 -1.889 1.00 39.94 497 VAL A C 1
ATOM 3668 O O . VAL A 1 520 ? -63.223 46.126 -1.080 1.00 40.97 497 VAL A O 1
ATOM 3672 N N . THR A 1 521 ? -61.252 46.211 -2.240 1.00 37.96 498 THR A N 1
ATOM 3673 C CA . THR A 1 521 ? -60.685 44.923 -1.764 1.00 38.33 498 THR A CA 1
ATOM 3674 C C . THR A 1 521 ? -60.767 44.834 -0.240 1.00 40.74 498 THR A C 1
ATOM 3675 O O . THR A 1 521 ? -61.282 43.818 0.259 1.00 44.28 498 THR A O 1
ATOM 3679 N N . VAL A 1 522 ? -60.239 45.850 0.453 1.00 40.27 499 VAL A N 1
ATOM 3680 C CA . VAL A 1 522 ? -60.157 45.921 1.945 1.00 39.12 499 VAL A CA 1
ATOM 3681 C C . VAL A 1 522 ? -61.569 45.849 2.530 1.00 39.79 499 VAL A C 1
ATOM 3682 O O . VAL A 1 522 ? -61.762 45.168 3.557 1.00 39.72 499 VAL A O 1
ATOM 3686 N N . MET A 1 523 ? -62.526 46.535 1.913 1.00 41.99 500 MET A N 1
ATOM 3687 C CA . MET A 1 523 ? -63.920 46.557 2.424 1.00 45.16 500 MET A CA 1
ATOM 3688 C C . MET A 1 523 ? -64.569 45.183 2.217 1.00 44.91 500 MET A C 1
ATOM 3689 O O . MET A 1 523 ? -65.389 44.792 3.068 1.00 46.61 500 MET A O 1
ATOM 3694 N N . CYS A 1 524 ? -64.212 44.471 1.145 1.00 45.96 501 CYS A N 1
ATOM 3695 C CA . CYS A 1 524 ? -64.705 43.094 0.872 1.00 45.26 501 CYS A CA 1
ATOM 3696 C C . CYS A 1 524 ? -64.155 42.149 1.943 1.00 45.60 501 CYS A C 1
ATOM 3697 O O . CYS A 1 524 ? -64.944 41.369 2.508 1.00 51.96 501 CYS A O 1
ATOM 3700 N N . GLY A 1 525 ? -62.852 42.224 2.211 1.00 42.43 502 GLY A N 1
ATOM 3701 C CA . GLY A 1 525 ? -62.229 41.547 3.363 1.00 42.09 502 GLY A CA 1
ATOM 3702 C C . GLY A 1 525 ? -63.015 41.799 4.643 1.00 39.73 502 GLY A C 1
ATOM 3703 O O . GLY A 1 525 ? -63.292 40.832 5.356 1.00 38.65 502 GLY A O 1
ATOM 3704 N N . ARG A 1 526 ? -63.383 43.052 4.919 1.00 41.97 503 ARG A N 1
ATOM 3705 C CA . ARG A 1 526 ? -64.110 43.437 6.163 1.00 46.10 503 ARG A CA 1
ATOM 3706 C C . ARG A 1 526 ? -65.494 42.772 6.170 1.00 47.97 503 ARG A C 1
ATOM 3707 O O . ARG A 1 526 ? -65.842 42.134 7.186 1.00 48.19 503 ARG A O 1
ATOM 3715 N N . ALA A 1 527 ? -66.239 42.886 5.065 1.00 49.27 504 ALA A N 1
ATOM 3716 C CA . ALA A 1 527 ? -67.542 42.209 4.844 1.00 50.17 504 ALA A CA 1
ATOM 3717 C C . ALA A 1 527 ? -67.415 40.693 5.058 1.00 49.69 504 ALA A C 1
ATOM 3718 O O . ALA A 1 527 ? -68.306 40.115 5.712 1.00 50.03 504 ALA A O 1
ATOM 3720 N N . VAL A 1 528 ? -66.364 40.053 4.541 1.00 49.06 505 VAL A N 1
ATOM 3721 C CA . VAL A 1 528 ? -66.100 38.623 4.882 1.00 52.18 505 VAL A CA 1
ATOM 3722 C C . VAL A 1 528 ? -65.926 38.544 6.402 1.00 53.77 505 VAL A C 1
ATOM 3723 O O . VAL A 1 528 ? -66.635 37.746 7.042 1.00 51.15 505 VAL A O 1
ATOM 3727 N N . VAL A 1 529 ? -65.042 39.386 6.938 1.00 52.52 506 VAL A N 1
ATOM 3728 C CA . VAL A 1 529 ? -64.620 39.380 8.368 1.00 53.38 506 VAL A CA 1
ATOM 3729 C C . VAL A 1 529 ? -65.859 39.550 9.255 1.00 54.35 506 VAL A C 1
ATOM 3730 O O . VAL A 1 529 ? -66.011 38.772 10.226 1.00 51.03 506 VAL A O 1
ATOM 3734 N N . SER A 1 530 ? -66.737 40.493 8.913 1.00 56.65 507 SER A N 1
ATOM 3735 C CA . SER A 1 530 ? -67.935 40.827 9.723 1.00 59.73 507 SER A CA 1
ATOM 3736 C C . SER A 1 530 ? -69.077 39.883 9.342 1.00 61.85 507 SER A C 1
ATOM 3737 O O . SER A 1 530 ? -70.239 40.325 9.272 1.00 65.27 507 SER A O 1
ATOM 3740 N N . ARG A 1 531 ? -68.719 38.623 9.090 1.00 63.83 508 ARG A N 1
ATOM 3741 C CA . ARG A 1 531 ? -69.644 37.469 8.960 1.00 62.22 508 ARG A CA 1
ATOM 3742 C C . ARG A 1 531 ? -69.128 36.286 9.796 1.00 64.93 508 ARG A C 1
ATOM 3743 O O . ARG A 1 531 ? -69.725 35.193 9.686 1.00 68.59 508 ARG A O 1
ATOM 3751 N N . TYR A 1 532 ? -68.104 36.533 10.621 1.00 62.05 509 TYR A N 1
ATOM 3752 C CA . TYR A 1 532 ? -67.494 35.479 11.462 1.00 62.60 509 TYR A CA 1
ATOM 3753 C C . TYR A 1 532 ? -67.257 36.023 12.870 1.00 60.41 509 TYR A C 1
ATOM 3754 O O . TYR A 1 532 ? -68.191 36.631 13.407 1.00 54.81 509 TYR A O 1
ATOM 3763 N N . SER B 1 25 ? -33.316 -10.934 27.844 1.00 56.41 2 SER B N 1
ATOM 3764 C CA . SER B 1 25 ? -34.157 -9.846 27.238 1.00 54.81 2 SER B CA 1
ATOM 3765 C C . SER B 1 25 ? -33.315 -8.954 26.321 1.00 54.51 2 SER B C 1
ATOM 3766 O O . SER B 1 25 ? -33.897 -8.368 25.399 1.00 55.98 2 SER B O 1
ATOM 3769 N N . ASP B 1 26 ? -32.001 -8.948 26.492 1.00 56.12 3 ASP B N 1
ATOM 3770 C CA . ASP B 1 26 ? -31.125 -8.234 25.533 1.00 52.69 3 ASP B CA 1
ATOM 3771 C C . ASP B 1 26 ? -31.185 -8.996 24.211 1.00 48.97 3 ASP B C 1
ATOM 3772 O O . ASP B 1 26 ? -31.208 -8.351 23.169 1.00 47.69 3 ASP B O 1
ATOM 3777 N N . ALA B 1 27 ? -31.198 -10.324 24.270 1.00 48.64 4 ALA B N 1
ATOM 3778 C CA . ALA B 1 27 ? -31.299 -11.165 23.061 1.00 51.81 4 ALA B CA 1
ATOM 3779 C C . ALA B 1 27 ? -32.632 -10.924 22.377 1.00 52.03 4 ALA B C 1
ATOM 3780 O O . ALA B 1 27 ? -32.681 -10.961 21.144 1.00 52.31 4 ALA B O 1
ATOM 3782 N N . ASP B 1 28 ? -33.672 -10.720 23.177 1.00 54.18 5 ASP B N 1
ATOM 3783 C CA . ASP B 1 28 ? -35.014 -10.429 22.602 1.00 52.99 5 ASP B CA 1
ATOM 3784 C C . ASP B 1 28 ? -34.952 -9.099 21.850 1.00 52.49 5 ASP B C 1
ATOM 3785 O O . ASP B 1 28 ? -35.571 -8.980 20.768 1.00 51.94 5 ASP B O 1
ATOM 3790 N N . ARG B 1 29 ? -34.211 -8.144 22.404 1.00 51.16 6 ARG B N 1
ATOM 3791 C CA . ARG B 1 29 ? -34.103 -6.768 21.853 1.00 54.92 6 ARG B CA 1
ATOM 3792 C C . ARG B 1 29 ? -33.280 -6.776 20.567 1.00 51.29 6 ARG B C 1
ATOM 3793 O O . ARG B 1 29 ? -33.500 -5.899 19.727 1.00 51.12 6 ARG B O 1
ATOM 3801 N N . ILE B 1 30 ? -32.345 -7.712 20.448 1.00 51.59 7 ILE B N 1
ATOM 3802 C CA . ILE B 1 30 ? -31.524 -7.896 19.219 1.00 50.26 7 ILE B CA 1
ATOM 3803 C C . ILE B 1 30 ? -32.444 -8.474 18.144 1.00 49.81 7 ILE B C 1
ATOM 3804 O O . ILE B 1 30 ? -32.651 -7.805 17.117 1.00 51.41 7 ILE B O 1
ATOM 3809 N N . ALA B 1 31 ? -33.023 -9.645 18.411 1.00 51.24 8 ALA B N 1
ATOM 3810 C CA . ALA B 1 31 ? -33.938 -10.348 17.482 1.00 52.52 8 ALA B CA 1
ATOM 3811 C C . ALA B 1 31 ? -35.013 -9.375 16.969 1.00 54.14 8 ALA B C 1
ATOM 3812 O O . ALA B 1 31 ? -35.260 -9.383 15.744 1.00 57.23 8 ALA B O 1
ATOM 3814 N N . ALA B 1 32 ? -35.605 -8.560 17.856 1.00 49.56 9 ALA B N 1
ATOM 3815 C CA . ALA B 1 32 ? -36.622 -7.538 17.507 1.00 49.02 9 ALA B CA 1
ATOM 3816 C C . ALA B 1 32 ? -35.995 -6.474 16.598 1.00 50.21 9 ALA B C 1
ATOM 3817 O O . ALA B 1 32 ? -36.669 -6.061 15.622 1.00 51.89 9 ALA B O 1
ATOM 3819 N N . LEU B 1 33 ? -34.770 -6.032 16.913 1.00 49.15 10 LEU B N 1
ATOM 3820 C CA . LEU B 1 33 ? -33.983 -5.090 16.064 1.00 48.38 10 LEU B CA 1
ATOM 3821 C C . LEU B 1 33 ? -33.831 -5.722 14.677 1.00 47.75 10 LEU B C 1
ATOM 3822 O O . LEU B 1 33 ? -34.010 -4.999 13.676 1.00 43.27 10 LEU B O 1
ATOM 3827 N N . LEU B 1 34 ? -33.534 -7.026 14.642 1.00 48.90 11 LEU B N 1
ATOM 3828 C CA . LEU B 1 34 ? -33.360 -7.815 13.391 1.00 50.40 11 LEU B CA 1
ATOM 3829 C C . LEU B 1 34 ? -34.676 -7.869 12.596 1.00 54.14 11 LEU B C 1
ATOM 3830 O O . LEU B 1 34 ? -34.598 -7.668 11.361 1.00 54.81 11 LEU B O 1
ATOM 3835 N N . LYS B 1 35 ? -35.820 -8.124 13.251 1.00 55.90 12 LYS B N 1
ATOM 3836 C CA . LYS B 1 35 ? -37.148 -8.254 12.575 1.00 59.64 12 LYS B CA 1
ATOM 3837 C C . LYS B 1 35 ? -37.513 -6.894 11.972 1.00 56.72 12 LYS B C 1
ATOM 3838 O O . LYS B 1 35 ? -38.084 -6.875 10.866 1.00 60.04 12 LYS B O 1
ATOM 3844 N N . ASP B 1 36 ? -37.132 -5.813 12.657 1.00 56.55 13 ASP B N 1
ATOM 3845 C CA . ASP B 1 36 ? -37.466 -4.402 12.317 1.00 58.74 13 ASP B CA 1
ATOM 3846 C C . ASP B 1 36 ? -36.561 -3.890 11.195 1.00 56.55 13 ASP B C 1
ATOM 3847 O O . ASP B 1 36 ? -37.044 -3.133 10.330 1.00 59.86 13 ASP B O 1
ATOM 3852 N N . ARG B 1 37 ? -35.282 -4.253 11.251 1.00 56.31 14 ARG B N 1
ATOM 3853 C CA . ARG B 1 37 ? -34.239 -3.831 10.278 1.00 53.92 14 ARG B CA 1
ATOM 3854 C C . ARG B 1 37 ? -34.651 -4.309 8.879 1.00 52.57 14 ARG B C 1
ATOM 3855 O O . ARG B 1 37 ? -34.388 -3.569 7.903 1.00 54.14 14 ARG B O 1
ATOM 3863 N N . ALA B 1 38 ? -35.293 -5.481 8.798 1.00 50.69 15 ALA B N 1
ATOM 3864 C CA . ALA B 1 38 ? -35.833 -6.075 7.549 1.00 52.85 15 ALA B CA 1
ATOM 3865 C C . ALA B 1 38 ? -37.005 -5.241 7.021 1.00 56.47 15 ALA B C 1
ATOM 3866 O O . ALA B 1 38 ? -37.094 -5.071 5.789 1.00 59.30 15 ALA B O 1
ATOM 3868 N N . ALA B 1 39 ? -37.867 -4.750 7.918 1.00 60.38 16 ALA B N 1
ATOM 3869 C CA . ALA B 1 39 ? -39.107 -4.015 7.574 1.00 60.32 16 ALA B CA 1
ATOM 3870 C C . ALA B 1 39 ? -38.752 -2.818 6.696 1.00 62.89 16 ALA B C 1
ATOM 3871 O O . ALA B 1 39 ? -39.403 -2.649 5.645 1.00 67.26 16 ALA B O 1
ATOM 3873 N N . ASP B 1 40 ? -37.766 -2.024 7.129 1.00 65.65 17 ASP B N 1
ATOM 3874 C CA . ASP B 1 40 ? -37.254 -0.846 6.376 1.00 65.93 17 ASP B CA 1
ATOM 3875 C C . ASP B 1 40 ? -35.730 -0.904 6.355 1.00 66.42 17 ASP B C 1
ATOM 3876 O O . ASP B 1 40 ? -35.090 -0.915 7.406 1.00 65.36 17 ASP B O 1
ATOM 3881 N N . PRO B 1 41 ? -35.110 -0.952 5.152 1.00 66.30 18 PRO B N 1
ATOM 3882 C CA . PRO B 1 41 ? -33.662 -0.815 5.021 1.00 62.97 18 PRO B CA 1
ATOM 3883 C C . PRO B 1 41 ? -33.205 0.646 5.130 1.00 62.61 18 PRO B C 1
ATOM 3884 O O . PRO B 1 41 ? -32.017 0.886 4.961 1.00 65.86 18 PRO B O 1
ATOM 3888 N N . VAL B 1 42 ? -34.137 1.576 5.387 1.00 60.36 19 VAL B N 1
ATOM 3889 C CA . VAL B 1 42 ? -33.816 3.018 5.611 1.00 58.56 19 VAL B CA 1
ATOM 3890 C C . VAL B 1 42 ? -32.800 3.070 6.752 1.00 56.36 19 VAL B C 1
ATOM 3891 O O . VAL B 1 42 ? -33.082 2.500 7.830 1.00 57.66 19 VAL B O 1
ATOM 3895 N N . THR B 1 43 ? -31.655 3.700 6.505 1.00 51.39 20 THR B N 1
ATOM 3896 C CA . THR B 1 43 ? -30.515 3.699 7.448 1.00 53.28 20 THR B CA 1
ATOM 3897 C C . THR B 1 43 ? -30.707 4.863 8.415 1.00 56.01 20 THR B C 1
ATOM 3898 O O . THR B 1 43 ? -31.084 5.968 7.963 1.00 59.46 20 THR B O 1
ATOM 3902 N N . LYS B 1 44 ? -30.488 4.591 9.700 1.00 54.78 21 LYS B N 1
ATOM 3903 C CA . LYS B 1 44 ? -30.727 5.549 10.804 1.00 52.83 21 LYS B CA 1
ATOM 3904 C C . LYS B 1 44 ? -29.394 6.108 11.304 1.00 47.89 21 LYS B C 1
ATOM 3905 O O . LYS B 1 44 ? -28.783 5.488 12.197 1.00 46.35 21 LYS B O 1
ATOM 3911 N N . PHE B 1 45 ? -28.972 7.243 10.750 1.00 45.76 22 PHE B N 1
ATOM 3912 C CA . PHE B 1 45 ? -27.780 7.995 11.218 1.00 42.92 22 PHE B CA 1
ATOM 3913 C C . PHE B 1 45 ? -28.238 9.193 12.045 1.00 45.35 22 PHE B C 1
ATOM 3914 O O . PHE B 1 45 ? -29.235 9.872 11.688 1.00 45.26 22 PHE B O 1
ATOM 3922 N N . SER B 1 46 ? -27.517 9.426 13.141 1.00 46.22 23 SER B N 1
ATOM 3923 C CA . SER B 1 46 ? -27.771 10.540 14.087 1.00 44.24 23 SER B CA 1
ATOM 3924 C C . SER B 1 46 ? -27.795 11.840 13.292 1.00 44.03 23 SER B C 1
ATOM 3925 O O . SER B 1 46 ? -27.053 12.001 12.323 1.00 45.01 23 SER B O 1
ATOM 3928 N N . PRO B 1 47 ? -28.685 12.788 13.653 1.00 43.86 24 PRO B N 1
ATOM 3929 C CA . PRO B 1 47 ? -28.739 14.073 12.964 1.00 43.15 24 PRO B CA 1
ATOM 3930 C C . PRO B 1 47 ? -27.410 14.790 13.224 1.00 44.09 24 PRO B C 1
ATOM 3931 O O . PRO B 1 47 ? -26.766 14.441 14.190 1.00 43.44 24 PRO B O 1
ATOM 3935 N N . SER B 1 48 ? -27.016 15.726 12.356 1.00 48.62 25 SER B N 1
ATOM 3936 C CA . SER B 1 48 ? -25.780 16.541 12.527 1.00 49.78 25 SER B CA 1
ATOM 3937 C C . SER B 1 48 ? -26.084 18.032 12.467 1.00 47.27 25 SER B C 1
ATOM 3938 O O . SER B 1 48 ? -26.939 18.465 11.697 1.00 50.97 25 SER B O 1
ATOM 3941 N N . PRO B 1 49 ? -25.377 18.866 13.261 1.00 42.54 26 PRO B N 1
ATOM 3942 C CA . PRO B 1 49 ? -25.449 20.313 13.088 1.00 45.86 26 PRO B CA 1
ATOM 3943 C C . PRO B 1 49 ? -24.908 20.786 11.728 1.00 50.60 26 PRO B C 1
ATOM 3944 O O . PRO B 1 49 ? -25.319 21.840 11.296 1.00 58.25 26 PRO B O 1
ATOM 3948 N N . TYR B 1 50 ? -24.026 20.023 11.074 1.00 52.41 27 TYR B N 1
ATOM 3949 C CA . TYR B 1 50 ? -23.513 20.389 9.728 1.00 52.86 27 TYR B CA 1
ATOM 3950 C C . TYR B 1 50 ? -24.595 20.156 8.667 1.00 54.35 27 TYR B C 1
ATOM 3951 O O . TYR B 1 50 ? -24.947 21.113 7.952 1.00 59.22 27 TYR B O 1
ATOM 3960 N N . GLU B 1 51 ? -25.073 18.918 8.535 1.00 55.16 28 GLU B N 1
ATOM 3961 C CA . GLU B 1 51 ? -26.058 18.538 7.485 1.00 58.44 28 GLU B CA 1
ATOM 3962 C C . GLU B 1 51 ? -27.325 19.391 7.633 1.00 61.32 28 GLU B C 1
ATOM 3963 O O . GLU B 1 51 ? -27.864 19.825 6.589 1.00 62.75 28 GLU B O 1
ATOM 3969 N N . THR B 1 52 ? -27.779 19.626 8.871 1.00 60.89 29 THR B N 1
ATOM 3970 C CA . THR B 1 52 ? -28.958 20.481 9.177 1.00 58.51 29 THR B CA 1
ATOM 3971 C C . THR B 1 52 ? -28.709 21.886 8.625 1.00 60.28 29 THR B C 1
ATOM 3972 O O . THR B 1 52 ? -29.530 22.348 7.807 1.00 63.90 29 THR B O 1
ATOM 3976 N N . GLY B 1 53 ? -27.611 22.521 9.047 1.00 60.19 30 GLY B N 1
ATOM 3977 C CA . GLY B 1 53 ? -27.237 23.884 8.627 1.00 60.19 30 GLY B CA 1
ATOM 3978 C C . GLY B 1 53 ? -27.330 24.041 7.121 1.00 62.03 30 GLY B C 1
ATOM 3979 O O . GLY B 1 53 ? -27.950 25.020 6.670 1.00 66.03 30 GLY B O 1
ATOM 3980 N N . GLN B 1 54 ? -26.777 23.079 6.373 1.00 63.21 31 GLN B N 1
ATOM 3981 C CA . GLN B 1 54 ? -26.665 23.123 4.888 1.00 61.75 31 GLN B CA 1
ATOM 3982 C C . GLN B 1 54 ? -28.024 22.868 4.232 1.00 59.53 31 GLN B C 1
ATOM 3983 O O . GLN B 1 54 ? -28.231 23.362 3.104 1.00 56.42 31 GLN B O 1
ATOM 3989 N N . PHE B 1 55 ? -28.896 22.100 4.891 1.00 62.44 32 PHE B N 1
ATOM 3990 C CA . PHE B 1 55 ? -30.283 21.834 4.425 1.00 62.83 32 PHE B CA 1
ATOM 3991 C C . PHE B 1 55 ? -31.103 23.126 4.518 1.00 67.03 32 PHE B C 1
ATOM 3992 O O . PHE B 1 55 ? -31.835 23.432 3.557 1.00 70.42 32 PHE B O 1
ATOM 4000 N N . LEU B 1 56 ? -30.965 23.851 5.636 1.00 69.55 33 LEU B N 1
ATOM 4001 C CA . LEU B 1 56 ? -31.570 25.194 5.870 1.00 69.43 33 LEU B CA 1
ATOM 4002 C C . LEU B 1 56 ? -31.103 26.169 4.778 1.00 69.77 33 LEU B C 1
ATOM 4003 O O . LEU B 1 56 ? -31.962 26.909 4.253 1.00 72.70 33 LEU B O 1
ATOM 4008 N N . ARG B 1 57 ? -29.809 26.165 4.436 1.00 67.62 34 ARG B N 1
ATOM 4009 C CA . ARG B 1 57 ? -29.213 27.119 3.456 1.00 72.10 34 ARG B CA 1
ATOM 4010 C C . ARG B 1 57 ? -29.863 26.909 2.083 1.00 73.08 34 ARG B C 1
ATOM 4011 O O . ARG B 1 57 ? -30.349 27.893 1.506 1.00 78.43 34 ARG B O 1
ATOM 4019 N N . ILE B 1 58 ? -29.891 25.672 1.595 1.00 78.09 35 ILE B N 1
ATOM 4020 C CA . ILE B 1 58 ? -30.246 25.350 0.181 1.00 78.02 35 ILE B CA 1
ATOM 4021 C C . ILE B 1 58 ? -31.768 25.370 0.031 1.00 82.27 35 ILE B C 1
ATOM 4022 O O . ILE B 1 58 ? -32.271 26.179 -0.778 1.00 84.26 35 ILE B O 1
ATOM 4027 N N . SER B 1 59 ? -32.454 24.474 0.749 1.00 82.43 36 SER B N 1
ATOM 4028 C CA . SER B 1 59 ? -33.935 24.356 0.768 1.00 83.78 36 SER B CA 1
ATOM 4029 C C . SER B 1 59 ? -34.478 25.589 1.498 1.00 85.52 36 SER B C 1
ATOM 4030 O O . SER B 1 59 ? -34.189 25.724 2.699 1.00 85.14 36 SER B O 1
ATOM 4033 N N . GLU B 1 60 ? -35.155 26.495 0.784 1.00 89.93 37 GLU B N 1
ATOM 4034 C CA . GLU B 1 60 ? -35.467 27.863 1.290 1.00 93.13 37 GLU B CA 1
ATOM 4035 C C . GLU B 1 60 ? -36.873 27.901 1.883 1.00 94.15 37 GLU B C 1
ATOM 4036 O O . GLU B 1 60 ? -37.036 28.486 2.970 1.00 99.97 37 GLU B O 1
ATOM 4042 N N . ARG B 1 61 ? -37.840 27.308 1.184 1.00 94.41 38 ARG B N 1
ATOM 4043 C CA . ARG B 1 61 ? -39.270 27.323 1.580 1.00 91.38 38 ARG B CA 1
ATOM 4044 C C . ARG B 1 61 ? -39.826 25.902 1.444 1.00 91.18 38 ARG B C 1
ATOM 4045 O O . ARG B 1 61 ? -39.759 25.349 0.331 1.00 96.84 38 ARG B O 1
ATOM 4053 N N . ALA B 1 62 ? -40.331 25.345 2.543 1.00 87.34 39 ALA B N 1
ATOM 4054 C CA . ALA B 1 62 ? -41.054 24.049 2.539 1.00 88.40 39 ALA B CA 1
ATOM 4055 C C . ALA B 1 62 ? -41.655 23.980 3.937 1.00 84.07 39 ALA B C 1
ATOM 4056 O O . ALA B 1 62 ? -42.694 24.622 4.163 1.00 80.79 39 ALA B O 1
ATOM 4058 N N . ASP B 1 63 ? -41.056 23.199 4.820 1.00 79.99 40 ASP B N 1
ATOM 4059 C CA . ASP B 1 63 ? -41.392 23.255 6.259 1.00 79.10 40 ASP B CA 1
ATOM 4060 C C . ASP B 1 63 ? -40.043 23.665 6.855 1.00 72.66 40 ASP B C 1
ATOM 4061 O O . ASP B 1 63 ? -39.868 23.532 8.067 1.00 64.89 40 ASP B O 1
ATOM 4066 N N . VAL B 1 64 ? -39.134 24.162 6.004 1.00 69.51 41 VAL B N 1
ATOM 4067 C CA . VAL B 1 64 ? -37.743 24.512 6.407 1.00 67.80 41 VAL B CA 1
ATOM 4068 C C . VAL B 1 64 ? -37.738 25.868 7.093 1.00 64.82 41 VAL B C 1
ATOM 4069 O O . VAL B 1 64 ? -38.548 26.731 6.717 1.00 72.69 41 VAL B O 1
ATOM 4073 N N . GLY B 1 65 ? -36.827 26.042 8.038 1.00 65.38 42 GLY B N 1
ATOM 4074 C CA . GLY B 1 65 ? -36.786 27.270 8.837 1.00 65.11 42 GLY B CA 1
ATOM 4075 C C . GLY B 1 65 ? -36.803 26.869 10.286 1.00 64.85 42 GLY B C 1
ATOM 4076 O O . GLY B 1 65 ? -35.949 26.067 10.653 1.00 64.41 42 GLY B O 1
ATOM 4077 N N . THR B 1 66 ? -37.790 27.334 11.047 1.00 65.96 43 THR B N 1
ATOM 4078 C CA . THR B 1 66 ? -37.877 27.062 12.511 1.00 64.85 43 THR B CA 1
ATOM 4079 C C . THR B 1 66 ? -37.398 25.647 12.867 1.00 62.28 43 THR B C 1
ATOM 4080 O O . THR B 1 66 ? -36.498 25.580 13.668 1.00 67.10 43 THR B O 1
ATOM 4084 N N . PRO B 1 67 ? -37.914 24.523 12.323 1.00 61.43 44 PRO B N 1
ATOM 4085 C CA . PRO B 1 67 ? -37.500 23.191 12.780 1.00 59.12 44 PRO B CA 1
ATOM 4086 C C . PRO B 1 67 ? -35.980 22.966 12.773 1.00 55.78 44 PRO B C 1
ATOM 4087 O O . PRO B 1 67 ? -35.481 22.311 13.670 1.00 54.53 44 PRO B O 1
ATOM 4091 N N . GLN B 1 68 ? -35.297 23.516 11.769 1.00 50.97 45 GLN B N 1
ATOM 4092 C CA . GLN B 1 68 ? -33.819 23.490 11.650 1.00 51.43 45 GLN B CA 1
ATOM 4093 C C . GLN B 1 68 ? -33.241 24.526 12.618 1.00 52.42 45 GLN B C 1
ATOM 4094 O O . GLN B 1 68 ? -32.380 24.150 13.428 1.00 50.01 45 GLN B O 1
ATOM 4100 N N . ILE B 1 69 ? -33.722 25.774 12.530 1.00 54.81 46 ILE B N 1
ATOM 4101 C CA . ILE B 1 69 ? -33.305 26.915 13.402 1.00 54.85 46 ILE B CA 1
ATOM 4102 C C . ILE B 1 69 ? -33.326 26.397 14.838 1.00 54.13 46 ILE B C 1
ATOM 4103 O O . ILE B 1 69 ? -32.305 26.544 15.524 1.00 52.46 46 ILE B O 1
ATOM 4108 N N . ASP B 1 70 ? -34.449 25.786 15.234 1.00 55.47 47 ASP B N 1
ATOM 4109 C CA . ASP B 1 70 ? -34.726 25.285 16.609 1.00 54.84 47 ASP B CA 1
ATOM 4110 C C . ASP B 1 70 ? -33.612 24.335 17.049 1.00 50.94 47 ASP B C 1
ATOM 4111 O O . ASP B 1 70 ? -33.093 24.501 18.176 1.00 47.96 47 ASP B O 1
ATOM 4116 N N . TYR B 1 71 ? -33.278 23.376 16.183 1.00 48.60 48 TYR B N 1
ATOM 4117 C CA . TYR B 1 71 ? -32.296 22.294 16.443 1.00 48.26 48 TYR B CA 1
ATOM 4118 C C . TYR B 1 71 ? -30.925 22.924 16.694 1.00 50.85 48 TYR B C 1
ATOM 4119 O O . TYR B 1 71 ? -30.308 22.652 17.748 1.00 50.82 48 TYR B O 1
ATOM 4128 N N . LEU B 1 72 ? -30.484 23.768 15.758 1.00 53.48 49 LEU B N 1
ATOM 4129 C CA . LEU B 1 72 ? -29.128 24.378 15.776 1.00 54.16 49 LEU B CA 1
ATOM 4130 C C . LEU B 1 72 ? -28.924 25.159 17.083 1.00 52.72 49 LEU B C 1
ATOM 4131 O O . LEU B 1 72 ? -27.832 25.043 17.652 1.00 54.02 49 LEU B O 1
ATOM 4136 N N . LEU B 1 73 ? -29.954 25.828 17.606 1.00 52.38 50 LEU B N 1
ATOM 4137 C CA . LEU B 1 73 ? -29.811 26.737 18.780 1.00 56.30 50 LEU B CA 1
ATOM 4138 C C . LEU B 1 73 ? -29.571 25.930 20.066 1.00 60.38 50 LEU B C 1
ATOM 4139 O O . LEU B 1 73 ? -28.842 26.440 20.949 1.00 61.22 50 LEU B O 1
ATOM 4144 N N . ALA B 1 74 ? -30.156 24.733 20.184 1.00 60.31 51 ALA B N 1
ATOM 4145 C CA . ALA B 1 74 ? -30.107 23.901 21.413 1.00 60.07 51 ALA B CA 1
ATOM 4146 C C . ALA B 1 74 ? -28.971 22.871 21.356 1.00 58.93 51 ALA B C 1
ATOM 4147 O O . ALA B 1 74 ? -28.678 22.280 22.423 1.00 50.36 51 ALA B O 1
ATOM 4149 N N . THR B 1 75 ? -28.384 22.637 20.172 1.00 58.71 52 THR B N 1
ATOM 4150 C CA . THR B 1 75 ? -27.199 21.752 19.975 1.00 58.17 52 THR B CA 1
ATOM 4151 C C . THR B 1 75 ? -25.906 22.578 19.963 1.00 59.11 52 THR B C 1
ATOM 4152 O O . THR B 1 75 ? -24.834 21.982 19.729 1.00 59.55 52 THR B O 1
ATOM 4156 N N . GLN B 1 76 ? -25.990 23.888 20.207 1.00 60.98 53 GLN B N 1
ATOM 4157 C CA . GLN B 1 76 ? -24.794 24.743 20.436 1.00 62.31 53 GLN B CA 1
ATOM 4158 C C . GLN B 1 76 ? -24.345 24.546 21.888 1.00 60.50 53 GLN B C 1
ATOM 4159 O O . GLN B 1 76 ? -25.224 24.286 22.735 1.00 61.21 53 GLN B O 1
ATOM 4165 N N . ARG B 1 77 ? -23.032 24.640 22.116 1.00 61.41 54 ARG B N 1
ATOM 4166 C CA . ARG B 1 77 ? -22.450 24.471 23.469 1.00 61.01 54 ARG B CA 1
ATOM 4167 C C . ARG B 1 77 ? -22.076 25.842 24.041 1.00 58.19 54 ARG B C 1
ATOM 4168 O O . ARG B 1 77 ? -21.880 26.774 23.254 1.00 55.18 54 ARG B O 1
ATOM 4176 N N . PRO B 1 78 ? -21.991 26.005 25.379 1.00 57.97 55 PRO B N 1
ATOM 4177 C CA . PRO B 1 78 ? -21.582 27.260 25.996 1.00 57.82 55 PRO B CA 1
ATOM 4178 C C . PRO B 1 78 ? -20.413 27.938 25.289 1.00 59.28 55 PRO B C 1
ATOM 4179 O O . PRO B 1 78 ? -20.472 29.133 25.133 1.00 68.75 55 PRO B O 1
ATOM 4183 N N . ASP B 1 79 ? -19.411 27.166 24.874 1.00 58.77 56 ASP B N 1
ATOM 4184 C CA . ASP B 1 79 ? -18.191 27.720 24.234 1.00 65.13 56 ASP B CA 1
ATOM 4185 C C . ASP B 1 79 ? -18.535 28.471 22.950 1.00 67.12 56 ASP B C 1
ATOM 4186 O O . ASP B 1 79 ? -17.662 29.189 22.463 1.00 70.21 56 ASP B O 1
ATOM 4191 N N . GLY B 1 80 ? -19.746 28.303 22.426 1.00 65.18 57 GLY B N 1
ATOM 4192 C CA . GLY B 1 80 ? -20.175 29.034 21.225 1.00 67.63 57 GLY B CA 1
ATOM 4193 C C . GLY B 1 80 ? -20.051 28.168 19.999 1.00 67.09 57 GLY B C 1
ATOM 4194 O O . GLY B 1 80 ? -20.729 28.450 19.012 1.00 67.54 57 GLY B O 1
ATOM 4195 N N . LEU B 1 81 ? -19.239 27.122 20.081 1.00 66.44 58 LEU B N 1
ATOM 4196 C CA . LEU B 1 81 ? -19.003 26.279 18.892 1.00 67.58 58 LEU B CA 1
ATOM 4197 C C . LEU B 1 81 ? -19.993 25.119 18.833 1.00 67.67 58 LEU B C 1
ATOM 4198 O O . LEU B 1 81 ? -20.759 24.923 19.794 1.00 69.95 58 LEU B O 1
ATOM 4203 N N . TRP B 1 82 ? -19.959 24.382 17.734 1.00 66.13 59 TRP B N 1
ATOM 4204 C CA . TRP B 1 82 ? -20.834 23.206 17.511 1.00 61.43 59 TRP B CA 1
ATOM 4205 C C . TRP B 1 82 ? -19.977 21.949 17.429 1.00 59.78 59 TRP B C 1
ATOM 4206 O O . TRP B 1 82 ? -18.924 22.008 16.769 1.00 56.84 59 TRP B O 1
ATOM 4217 N N . GLY B 1 83 ? -20.417 20.887 18.110 1.00 57.73 60 GLY B N 1
ATOM 4218 C CA . GLY B 1 83 ? -19.876 19.521 17.983 1.00 55.82 60 GLY B CA 1
ATOM 4219 C C . GLY B 1 83 ? -18.903 19.168 19.091 1.00 55.62 60 GLY B C 1
ATOM 4220 O O . GLY B 1 83 ? -18.722 19.977 20.023 1.00 52.37 60 GLY B O 1
ATOM 4221 N N . SER B 1 84 ? -18.277 17.994 18.964 1.00 55.81 61 SER B N 1
ATOM 4222 C CA . SER B 1 84 ? -17.329 17.410 19.950 1.00 54.49 61 SER B CA 1
ATOM 4223 C C . SER B 1 84 ? -15.992 18.146 19.886 1.00 56.73 61 SER B C 1
ATOM 4224 O O . SER B 1 84 ? -15.738 18.863 18.890 1.00 54.67 61 SER B O 1
ATOM 4227 N N . VAL B 1 85 ? -15.163 17.949 20.910 1.00 58.24 62 VAL B N 1
ATOM 4228 C CA . VAL B 1 85 ? -13.833 18.614 21.016 1.00 59.06 62 VAL B CA 1
ATOM 4229 C C . VAL B 1 85 ? -12.946 18.079 19.892 1.00 58.32 62 VAL B C 1
ATOM 4230 O O . VAL B 1 85 ? -12.836 16.841 19.775 1.00 53.99 62 VAL B O 1
ATOM 4234 N N . GLY B 1 86 ? -12.367 18.991 19.101 1.00 57.24 63 GLY B N 1
ATOM 4235 C CA . GLY B 1 86 ? -11.489 18.670 17.961 1.00 59.76 63 GLY B CA 1
ATOM 4236 C C . GLY B 1 86 ? -12.161 18.907 16.618 1.00 63.46 63 GLY B C 1
ATOM 4237 O O . GLY B 1 86 ? -11.464 19.372 15.689 1.00 70.58 63 GLY B O 1
ATOM 4238 N N . PHE B 1 87 ? -13.465 18.635 16.504 1.00 64.98 64 PHE B N 1
ATOM 4239 C CA . PHE B 1 87 ? -14.175 18.582 15.196 1.00 62.37 64 PHE B CA 1
ATOM 4240 C C . PHE B 1 87 ? -15.229 19.683 15.111 1.00 60.63 64 PHE B C 1
ATOM 4241 O O . PHE B 1 87 ? -16.201 19.503 14.352 1.00 65.93 64 PHE B O 1
ATOM 4249 N N . GLU B 1 88 ? -15.016 20.797 15.815 1.00 61.95 65 GLU B N 1
ATOM 4250 C CA . GLU B 1 88 ? -16.021 21.890 15.929 1.00 64.61 65 GLU B CA 1
ATOM 4251 C C . GLU B 1 88 ? -16.204 22.588 14.577 1.00 63.66 65 GLU B C 1
ATOM 4252 O O . GLU B 1 88 ? -17.306 23.121 14.330 1.00 65.61 65 GLU B O 1
ATOM 4258 N N . LEU B 1 89 ? -15.174 22.602 13.734 1.00 62.51 66 LEU B N 1
ATOM 4259 C CA . LEU B 1 89 ? -15.138 23.546 12.591 1.00 63.90 66 LEU B CA 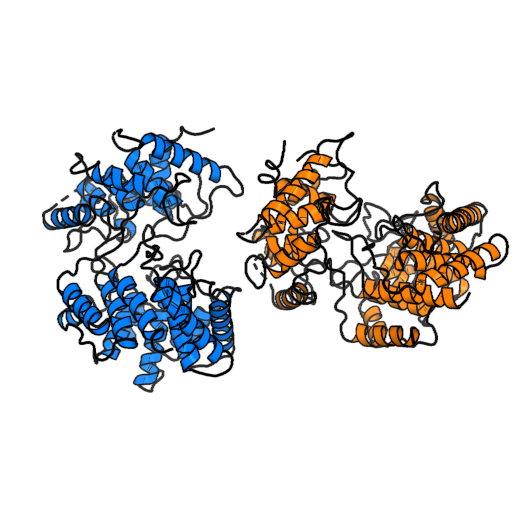1
ATOM 4260 C C . LEU B 1 89 ? -16.226 23.174 11.588 1.00 61.68 66 LEU B C 1
ATOM 4261 O O . LEU B 1 89 ? -17.040 24.054 11.256 1.00 66.12 66 LEU B O 1
ATOM 4266 N N . VAL B 1 90 ? -16.244 21.917 11.151 1.00 59.55 67 VAL B N 1
ATOM 4267 C CA . VAL B 1 90 ? -17.053 21.477 9.979 1.00 59.78 67 VAL B CA 1
ATOM 4268 C C . VAL B 1 90 ? -18.539 21.678 10.269 1.00 60.86 67 VAL B C 1
ATOM 4269 O O . VAL B 1 90 ? -19.246 22.164 9.391 1.00 61.67 67 VAL B O 1
ATOM 4273 N N . PRO B 1 91 ? -19.075 21.306 11.461 1.00 60.28 68 PRO B N 1
ATOM 4274 C CA . PRO B 1 91 ? -20.440 21.699 11.821 1.00 57.46 68 PRO B CA 1
ATOM 4275 C C . PRO B 1 91 ? -20.646 23.081 12.470 1.00 57.73 68 PRO B C 1
ATOM 4276 O O . PRO B 1 91 ? -21.765 23.551 12.388 1.00 55.84 68 PRO B O 1
ATOM 4280 N N . THR B 1 92 ? -19.627 23.754 13.010 1.00 57.97 69 THR B N 1
ATOM 4281 C CA . THR B 1 92 ? -19.868 25.146 13.496 1.00 60.17 69 THR B CA 1
ATOM 4282 C C . THR B 1 92 ? -20.087 26.030 12.267 1.00 60.76 69 THR B C 1
ATOM 4283 O O . THR B 1 92 ? -20.986 26.872 12.316 1.00 63.89 69 THR B O 1
ATOM 4287 N N . LEU B 1 93 ? -19.317 25.815 11.205 1.00 60.69 70 LEU B N 1
ATOM 4288 C CA . LEU B 1 93 ? -19.479 26.544 9.920 1.00 61.01 70 LEU B CA 1
ATOM 4289 C C . LEU B 1 93 ? -20.807 26.157 9.272 1.00 59.22 70 LEU B C 1
ATOM 4290 O O . LEU B 1 93 ? -21.437 27.036 8.660 1.00 63.32 70 LEU B O 1
ATOM 4295 N N . GLY B 1 94 ? -21.184 24.882 9.359 1.00 59.48 71 GLY B N 1
ATOM 4296 C CA . GLY B 1 94 ? -22.439 24.373 8.773 1.00 62.21 71 GLY B CA 1
ATOM 4297 C C . GLY B 1 94 ? -23.646 25.018 9.432 1.00 63.86 71 GLY B C 1
ATOM 4298 O O . GLY B 1 94 ? -24.651 25.245 8.733 1.00 66.46 71 GLY B O 1
ATOM 4299 N N . ALA B 1 95 ? -23.540 25.330 10.727 1.00 62.64 72 ALA B N 1
ATOM 4300 C CA . ALA B 1 95 ? -24.627 25.929 11.537 1.00 64.68 72 ALA B CA 1
ATOM 4301 C C . ALA B 1 95 ? -24.785 27.402 11.155 1.00 65.09 72 ALA B C 1
ATOM 4302 O O . ALA B 1 95 ? -25.897 27.791 10.719 1.00 57.94 72 ALA B O 1
ATOM 4304 N N . VAL B 1 96 ? -23.701 28.175 11.297 1.00 66.55 73 VAL B N 1
ATOM 4305 C CA . VAL B 1 96 ? -23.673 29.643 11.015 1.00 65.36 73 VAL B CA 1
ATOM 4306 C C . VAL B 1 96 ? -24.176 29.882 9.585 1.00 63.69 73 VAL B C 1
ATOM 4307 O O . VAL B 1 96 ? -24.889 30.886 9.387 1.00 63.31 73 VAL B O 1
ATOM 4311 N N . ALA B 1 97 ? -23.853 28.976 8.651 1.00 61.32 74 ALA B N 1
ATOM 4312 C CA . ALA B 1 97 ? -24.291 29.012 7.231 1.00 62.73 74 ALA B CA 1
ATOM 4313 C C . ALA B 1 97 ? -25.821 29.041 7.150 1.00 62.83 74 ALA B C 1
ATOM 4314 O O . ALA B 1 97 ? -26.360 29.910 6.426 1.00 65.83 74 ALA B O 1
ATOM 4316 N N . GLY B 1 98 ? -26.475 28.096 7.831 1.00 60.11 75 GLY B N 1
ATOM 4317 C CA . GLY B 1 98 ? -27.944 27.975 7.885 1.00 60.84 75 GLY B CA 1
ATOM 4318 C C . GLY B 1 98 ? -28.589 29.164 8.580 1.00 62.58 75 GLY B C 1
ATOM 4319 O O . GLY B 1 98 ? -29.521 29.747 8.001 1.00 65.53 75 GLY B O 1
ATOM 4320 N N . LEU B 1 99 ? -28.112 29.523 9.775 1.00 61.69 76 LEU B N 1
ATOM 4321 C CA . LEU B 1 99 ? -28.684 30.631 10.593 1.00 61.25 76 LEU B CA 1
ATOM 4322 C C . LEU B 1 99 ? -28.547 31.972 9.858 1.00 61.44 76 LEU B C 1
ATOM 4323 O O . LEU B 1 99 ? -29.502 32.777 9.918 1.00 58.22 76 LEU B O 1
ATOM 4328 N N . SER B 1 100 ? -27.405 32.209 9.201 1.00 63.93 77 SER B N 1
ATOM 4329 C CA . SER B 1 100 ? -27.067 33.502 8.545 1.00 64.38 77 SER B CA 1
ATOM 4330 C C . SER B 1 100 ? -28.017 33.757 7.373 1.00 66.57 77 SER B C 1
ATOM 4331 O O . SER B 1 100 ? -28.588 34.860 7.300 1.00 67.75 77 SER B O 1
ATOM 4334 N N . SER B 1 101 ? -28.175 32.759 6.503 1.00 69.29 78 SER B N 1
ATOM 4335 C CA . SER B 1 101 ? -28.922 32.849 5.222 1.00 72.39 78 SER B CA 1
ATOM 4336 C C . SER B 1 101 ? -30.196 33.684 5.410 1.00 80.28 78 SER B C 1
ATOM 4337 O O . SER B 1 101 ? -30.381 34.654 4.645 1.00 83.65 78 SER B O 1
ATOM 4340 N N . ARG B 1 102 ? -31.009 33.328 6.414 1.00 83.94 79 ARG B N 1
ATOM 4341 C CA . ARG B 1 102 ? -32.317 33.964 6.749 1.00 81.84 79 ARG B CA 1
ATOM 4342 C C . ARG B 1 102 ? -32.160 35.490 6.783 1.00 77.62 79 ARG B C 1
ATOM 4343 O O . ARG B 1 102 ? -32.987 36.160 6.130 1.00 73.51 79 ARG B O 1
ATOM 4351 N N . ASP B 1 107 ? -36.033 38.982 12.388 1.00 96.59 84 ASP B N 1
ATOM 4352 C CA . ASP B 1 107 ? -35.938 37.524 12.092 1.00 97.06 84 ASP B CA 1
ATOM 4353 C C . ASP B 1 107 ? -36.251 36.741 13.377 1.00 97.94 84 ASP B C 1
ATOM 4354 O O . ASP B 1 107 ? -37.139 37.193 14.130 1.00 101.04 84 ASP B O 1
ATOM 4359 N N . ARG B 1 108 ? -35.549 35.627 13.624 1.00 94.76 85 ARG B N 1
ATOM 4360 C CA . ARG B 1 108 ? -35.799 34.711 14.772 1.00 90.49 85 ARG B CA 1
ATOM 4361 C C . ARG B 1 108 ? -35.142 35.277 16.038 1.00 90.26 85 ARG B C 1
ATOM 4362 O O . ARG B 1 108 ? -34.437 36.304 15.943 1.00 90.84 85 ARG B O 1
ATOM 4370 N N . ALA B 1 109 ? -35.362 34.610 17.174 1.00 88.81 86 ALA B N 1
ATOM 4371 C CA . ALA B 1 109 ? -34.950 35.053 18.526 1.00 88.38 86 ALA B CA 1
ATOM 4372 C C . ALA B 1 109 ? -33.586 34.453 18.877 1.00 87.16 86 ALA B C 1
ATOM 4373 O O . ALA B 1 109 ? -33.452 33.219 18.795 1.00 90.63 86 ALA B O 1
ATOM 4375 N N . GLY B 1 110 ? -32.623 35.304 19.248 1.00 83.30 87 GLY B N 1
ATOM 4376 C CA . GLY B 1 110 ? -31.280 34.898 19.705 1.00 81.13 87 GLY B CA 1
ATOM 4377 C C . GLY B 1 110 ? -30.485 34.176 18.628 1.00 79.86 87 GLY B C 1
ATOM 4378 O O . GLY B 1 110 ? -29.524 33.477 18.992 1.00 75.03 87 GLY B O 1
ATOM 4379 N N . VAL B 1 111 ? -30.870 34.320 17.355 1.00 81.56 88 VAL B N 1
ATOM 4380 C CA . VAL B 1 111 ? -30.103 33.776 16.192 1.00 86.30 88 VAL B CA 1
ATOM 4381 C C . VAL B 1 111 ? -28.771 34.527 16.108 1.00 89.61 88 VAL B C 1
ATOM 4382 O O . VAL B 1 111 ? -27.730 33.850 16.047 1.00 96.06 88 VAL B O 1
ATOM 4386 N N . THR B 1 112 ? -28.809 35.863 16.122 1.00 87.86 89 THR B N 1
ATOM 4387 C CA . THR B 1 112 ? -27.622 36.743 15.929 1.00 89.03 89 THR B CA 1
ATOM 4388 C C . THR B 1 112 ? -26.657 36.577 17.106 1.00 94.76 89 THR B C 1
ATOM 4389 O O . THR B 1 112 ? -25.445 36.446 16.846 1.00 99.84 89 THR B O 1
ATOM 4393 N N . ASP B 1 113 ? -27.173 36.589 18.342 1.00 98.17 90 ASP B N 1
ATOM 4394 C CA . ASP B 1 113 ? -26.357 36.406 19.576 1.00 97.70 90 ASP B CA 1
ATOM 4395 C C . ASP B 1 113 ? -25.604 35.074 19.481 1.00 96.15 90 ASP B C 1
ATOM 4396 O O . ASP B 1 113 ? -24.493 34.991 20.036 1.00 98.75 90 ASP B O 1
ATOM 4401 N N . ALA B 1 114 ? -26.191 34.081 18.803 1.00 92.51 91 ALA B N 1
ATOM 4402 C CA . ALA B 1 114 ? -25.588 32.750 18.546 1.00 90.61 91 ALA B CA 1
ATOM 4403 C C . ALA B 1 114 ? -24.500 32.866 17.475 1.00 86.53 91 ALA B C 1
ATOM 4404 O O . ALA B 1 114 ? -23.372 32.388 17.723 1.00 83.29 91 ALA B O 1
ATOM 4406 N N . VAL B 1 115 ? -24.837 33.468 16.328 1.00 84.72 92 VAL B N 1
ATOM 4407 C CA . VAL B 1 115 ? -23.896 33.679 15.182 1.00 84.86 92 VAL B CA 1
ATOM 4408 C C . VAL B 1 115 ? -22.717 34.541 15.663 1.00 83.57 92 VAL B C 1
ATOM 4409 O O . VAL B 1 115 ? -21.634 34.447 15.055 1.00 83.78 92 VAL B O 1
ATOM 4413 N N . ALA B 1 116 ? -22.911 35.329 16.727 1.00 82.98 93 ALA B N 1
ATOM 4414 C CA . ALA B 1 116 ? -21.883 36.213 17.327 1.00 83.08 93 ALA B CA 1
ATOM 4415 C C . ALA B 1 116 ? -20.897 35.402 18.179 1.00 81.66 93 ALA B C 1
ATOM 4416 O O . ALA B 1 116 ? -19.701 35.376 17.819 1.00 81.60 93 ALA B O 1
ATOM 4418 N N . ARG B 1 117 ? -21.371 34.780 19.267 1.00 80.99 94 ARG B N 1
ATOM 4419 C CA . ARG B 1 117 ? -20.508 34.077 20.264 1.00 79.88 94 ARG B CA 1
ATOM 4420 C C . ARG B 1 117 ? -19.797 32.902 19.581 1.00 78.05 94 ARG B C 1
ATOM 4421 O O . ARG B 1 117 ? -18.739 32.476 20.088 1.00 75.48 94 ARG B O 1
ATOM 4429 N N . ALA B 1 118 ? -20.371 32.395 18.483 1.00 77.13 95 ALA B N 1
ATOM 4430 C CA . ALA B 1 118 ? -19.792 31.326 17.636 1.00 79.72 95 ALA B CA 1
ATOM 4431 C C . ALA B 1 118 ? -18.613 31.888 16.833 1.00 80.51 95 ALA B C 1
ATOM 4432 O O . ALA B 1 118 ? -17.495 31.341 16.946 1.00 79.77 95 ALA B O 1
ATOM 4434 N N . CYS B 1 119 ? -18.868 32.931 16.038 1.00 81.76 96 CYS B N 1
ATOM 4435 C CA . CYS B 1 119 ? -17.837 33.695 15.288 1.00 79.39 96 CYS B CA 1
ATOM 4436 C C . CYS B 1 119 ? -16.800 34.240 16.275 1.00 81.48 96 CYS B C 1
ATOM 4437 O O . CYS B 1 119 ? -15.601 34.193 15.942 1.00 86.54 96 CYS B O 1
ATOM 4440 N N . GLU B 1 120 ? -17.247 34.718 17.442 1.00 80.97 97 GLU B N 1
ATOM 4441 C CA . GLU B 1 120 ? -16.355 35.240 18.515 1.00 83.96 97 GLU B CA 1
ATOM 4442 C C . GLU B 1 120 ? -15.286 34.188 18.835 1.00 82.62 97 GLU B C 1
ATOM 4443 O O . GLU B 1 120 ? -14.084 34.536 18.778 1.00 75.52 97 GLU B O 1
ATOM 4449 N N . LYS B 1 121 ? -15.712 32.955 19.137 1.00 82.72 98 LYS B N 1
ATOM 4450 C CA . LYS B 1 121 ? -14.804 31.820 19.464 1.00 79.67 98 LYS B CA 1
ATOM 4451 C C . LYS B 1 121 ? -14.106 31.338 18.184 1.00 79.54 98 LYS B C 1
ATOM 4452 O O . LYS B 1 121 ? -12.988 30.785 18.290 1.00 71.18 98 LYS B O 1
ATOM 4458 N N . LEU B 1 122 ? -14.738 31.536 17.023 1.00 79.57 99 LEU B N 1
ATOM 4459 C CA . LEU B 1 122 ? -14.153 31.179 15.701 1.00 82.53 99 LEU B CA 1
ATOM 4460 C C . LEU B 1 122 ? -13.013 32.134 15.329 1.00 81.07 99 LEU B C 1
ATOM 4461 O O . LEU B 1 122 ? -12.119 31.693 14.586 1.00 73.22 99 LEU B O 1
ATOM 4466 N N . TRP B 1 123 ? -13.071 33.392 15.776 1.00 83.25 100 TRP B N 1
ATOM 4467 C CA . TRP B 1 123 ? -11.955 34.366 15.625 1.00 86.49 100 TRP B CA 1
ATOM 4468 C C . TRP B 1 123 ? -10.989 34.235 16.806 1.00 87.47 100 TRP B C 1
ATOM 4469 O O . TRP B 1 123 ? -9.774 34.418 16.591 1.00 95.89 100 TRP B O 1
ATOM 4480 N N . GLU B 1 124 ? -11.506 33.933 18.000 1.00 81.94 101 GLU B N 1
ATOM 4481 C CA . GLU B 1 124 ? -10.677 33.666 19.203 1.00 77.50 101 GLU B CA 1
ATOM 4482 C C . GLU B 1 124 ? -9.593 32.644 18.850 1.00 83.26 101 GLU B C 1
ATOM 4483 O O . GLU B 1 124 ? -8.422 32.889 19.196 1.00 91.75 101 GLU B O 1
ATOM 4489 N N . LEU B 1 125 ? -9.974 31.543 18.194 1.00 88.57 102 LEU B N 1
ATOM 4490 C CA . LEU B 1 125 ? -9.041 30.462 17.765 1.00 88.71 102 LEU B CA 1
ATOM 4491 C C . LEU B 1 125 ? -8.284 30.886 16.499 1.00 93.22 102 LEU B C 1
ATOM 4492 O O . LEU B 1 125 ? -7.111 30.487 16.361 1.00 93.81 102 LEU B O 1
ATOM 4497 N N . ALA B 1 126 ? -8.936 31.645 15.610 1.00 98.97 103 ALA B N 1
ATOM 4498 C CA . ALA B 1 126 ? -8.393 32.097 14.302 1.00 101.17 103 ALA B CA 1
ATOM 4499 C C . ALA B 1 126 ? -7.173 33.006 14.503 1.00 104.84 103 ALA B C 1
ATOM 4500 O O . ALA B 1 126 ? -6.461 33.264 13.512 1.00 105.65 103 ALA B O 1
ATOM 4502 N N . LEU B 1 127 ? -6.958 33.498 15.726 1.00 106.12 104 LEU B N 1
ATOM 4503 C CA . LEU B 1 127 ? -5.691 34.147 16.154 1.00 103.65 104 LEU B CA 1
ATOM 4504 C C . LEU B 1 127 ? -5.142 33.371 17.353 1.00 102.92 104 LEU B C 1
ATOM 4505 O O . LEU B 1 127 ? -5.692 33.537 18.462 1.00 106.55 104 LEU B O 1
ATOM 4510 N N . GLY B 1 128 ? -4.123 32.534 17.137 1.00 102.74 105 GLY B N 1
ATOM 4511 C CA . GLY B 1 128 ? -3.574 31.662 18.193 1.00 104.12 105 GLY B CA 1
ATOM 4512 C C . GLY B 1 128 ? -2.210 31.099 17.847 1.00 105.86 105 GLY B C 1
ATOM 4513 O O . GLY B 1 128 ? -1.582 31.586 16.887 1.00 108.95 105 GLY B O 1
ATOM 4514 N N . GLU B 1 129 ? -1.781 30.088 18.601 1.00 108.24 106 GLU B N 1
ATOM 4515 C CA . GLU B 1 129 ? -0.394 29.554 18.561 1.00 116.03 106 GLU B CA 1
ATOM 4516 C C . GLU B 1 129 ? -0.199 28.727 17.281 1.00 120.09 106 GLU B C 1
ATOM 4517 O O . GLU B 1 129 ? -0.437 27.501 17.320 1.00 120.88 106 GLU B O 1
ATOM 4523 N N . GLY B 1 130 ? 0.200 29.390 16.188 1.00 119.80 107 GLY B N 1
ATOM 4524 C CA . GLY B 1 130 ? 0.769 28.754 14.980 1.00 117.72 107 GLY B CA 1
ATOM 4525 C C . GLY B 1 130 ? -0.281 28.190 14.033 1.00 113.33 107 GLY B C 1
ATOM 4526 O O . GLY B 1 130 ? -0.078 27.057 13.548 1.00 109.82 107 GLY B O 1
ATOM 4527 N N . GLY B 1 131 ? -1.341 28.954 13.751 1.00 109.24 108 GLY B N 1
ATOM 4528 C CA . GLY B 1 131 ? -2.420 28.572 12.815 1.00 109.25 108 GLY B CA 1
ATOM 4529 C C . GLY B 1 131 ? -3.727 28.283 13.536 1.00 109.91 108 GLY B C 1
ATOM 4530 O O . GLY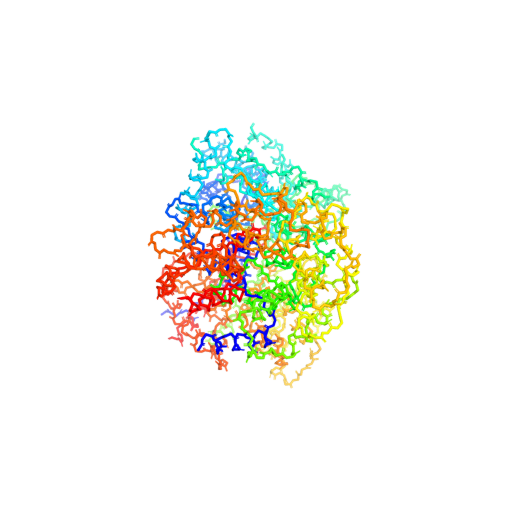 B 1 131 ? -3.903 28.788 14.665 1.00 110.39 108 GLY B O 1
ATOM 4531 N N . LEU B 1 132 ? -4.612 27.504 12.904 1.00 107.21 109 LEU B N 1
ATOM 4532 C CA . LEU B 1 132 ? -5.875 26.993 13.510 1.00 104.48 109 LEU B CA 1
ATOM 4533 C C . LEU B 1 132 ? -5.689 25.525 13.888 1.00 103.53 109 LEU B C 1
ATOM 4534 O O . LEU B 1 132 ? -4.892 24.828 13.263 1.00 110.62 109 LEU B O 1
ATOM 4539 N N . PRO B 1 133 ? -6.398 25.002 14.917 1.00 99.38 110 PRO B N 1
ATOM 4540 C CA . PRO B 1 133 ? -6.384 23.567 15.197 1.00 95.63 110 PRO B CA 1
ATOM 4541 C C . PRO B 1 133 ? -6.634 22.782 13.905 1.00 93.47 110 PRO B C 1
ATOM 4542 O O . PRO B 1 133 ? -7.712 22.893 13.347 1.00 95.02 110 PRO B O 1
ATOM 4546 N N . ARG B 1 134 ? -5.625 22.034 13.460 1.00 88.10 111 ARG B N 1
ATOM 4547 C CA . ARG B 1 134 ? -5.595 21.419 12.109 1.00 84.25 111 ARG B CA 1
ATOM 4548 C C . ARG B 1 134 ? -6.939 20.754 11.799 1.00 81.19 111 ARG B C 1
ATOM 4549 O O . ARG B 1 134 ? -7.532 20.143 12.711 1.00 84.63 111 ARG B O 1
ATOM 4557 N N . LEU B 1 135 ? -7.375 20.863 10.544 1.00 78.19 112 LEU B N 1
ATOM 4558 C CA . LEU B 1 135 ? -8.597 20.201 10.020 1.00 77.26 112 LEU B CA 1
ATOM 4559 C C . LEU B 1 135 ? -8.525 18.704 10.294 1.00 76.92 112 LEU B C 1
ATOM 4560 O O . LEU B 1 135 ? -7.515 18.073 9.992 1.00 82.95 112 LEU B O 1
ATOM 4565 N N . PRO B 1 136 ? -9.587 18.084 10.862 1.00 73.74 113 PRO B N 1
ATOM 4566 C CA . PRO B 1 136 ? -9.619 16.634 11.037 1.00 71.04 113 PRO B CA 1
ATOM 4567 C C . PRO B 1 136 ? -9.851 15.933 9.690 1.00 69.10 113 PRO B C 1
ATOM 4568 O O . PRO B 1 136 ? -10.220 16.595 8.732 1.00 69.63 113 PRO B O 1
ATOM 4572 N N . ASP B 1 137 ? -9.648 14.614 9.652 1.00 65.05 114 ASP B N 1
ATOM 4573 C CA . ASP B 1 137 ? -9.648 13.816 8.397 1.00 66.19 114 ASP B CA 1
ATOM 4574 C C . ASP B 1 137 ? -11.086 13.421 8.033 1.00 68.80 114 ASP B C 1
ATOM 4575 O O . ASP B 1 137 ? -11.255 12.419 7.293 1.00 67.49 114 ASP B O 1
ATOM 4580 N N . THR B 1 138 ? -12.084 14.178 8.509 1.00 63.11 115 THR B N 1
ATOM 4581 C CA . THR B 1 138 ? -13.515 13.947 8.178 1.00 57.58 115 THR B CA 1
ATOM 4582 C C . THR B 1 138 ? -13.700 14.166 6.671 1.00 58.29 115 THR B C 1
ATOM 4583 O O . THR B 1 138 ? -13.064 15.087 6.116 1.00 51.24 115 THR B O 1
ATOM 4587 N N . VAL B 1 139 ? -14.536 13.332 6.049 1.00 59.61 116 VAL B N 1
ATOM 4588 C CA . VAL B 1 139 ? -14.721 13.260 4.569 1.00 58.79 116 VAL B CA 1
ATOM 4589 C C . VAL B 1 139 ? -14.981 14.669 4.028 1.00 62.12 116 VAL B C 1
ATOM 4590 O O . VAL B 1 139 ? -15.875 15.359 4.565 1.00 66.08 116 VAL B O 1
ATOM 4594 N N . ALA B 1 140 ? -14.230 15.059 2.995 1.00 65.26 117 ALA B N 1
ATOM 4595 C CA . ALA B 1 140 ? -14.387 16.325 2.240 1.00 63.66 117 ALA B CA 1
ATOM 4596 C C . ALA B 1 140 ? -14.140 17.546 3.132 1.00 65.40 117 ALA B C 1
ATOM 4597 O O . ALA B 1 140 ? -14.662 18.625 2.787 1.00 68.51 117 ALA B O 1
ATOM 4599 N N . SER B 1 141 ? -13.371 17.408 4.217 1.00 67.34 118 SER B N 1
ATOM 4600 C CA . SER B 1 141 ? -12.942 18.555 5.063 1.00 71.00 118 SER B CA 1
ATOM 4601 C C . SER B 1 141 ? -12.128 19.524 4.199 1.00 76.44 118 SER B C 1
ATOM 4602 O O . SER B 1 141 ? -12.205 20.748 4.438 1.00 81.78 118 SER B O 1
ATOM 4605 N N . GLU B 1 142 ? -11.380 18.980 3.231 1.00 79.59 119 GLU B N 1
ATOM 4606 C CA . GLU B 1 142 ? -10.538 19.754 2.280 1.00 78.39 119 GLU B CA 1
ATOM 4607 C C . GLU B 1 142 ? -11.426 20.693 1.445 1.00 76.19 119 GLU B C 1
ATOM 4608 O O . GLU B 1 142 ? -10.976 21.820 1.173 1.00 69.45 119 GLU B O 1
ATOM 4614 N N . ILE B 1 143 ? -12.644 20.265 1.086 1.00 73.98 120 ILE B N 1
ATOM 4615 C CA . ILE B 1 143 ? -13.547 20.996 0.141 1.00 74.31 120 ILE B CA 1
ATOM 4616 C C . ILE B 1 143 ? -14.632 21.763 0.913 1.00 72.70 120 ILE B C 1
ATOM 4617 O O . ILE B 1 143 ? -14.994 22.875 0.471 1.00 63.52 120 ILE B O 1
ATOM 4622 N N . ILE B 1 144 ? -15.152 21.193 2.002 1.00 74.55 121 ILE B N 1
ATOM 4623 C CA . ILE B 1 144 ? -16.276 21.794 2.783 1.00 73.53 121 ILE B CA 1
ATOM 4624 C C . ILE B 1 144 ? -15.789 23.074 3.471 1.00 71.67 121 ILE B C 1
ATOM 4625 O O . ILE B 1 144 ? -16.444 24.119 3.299 1.00 67.27 121 ILE B O 1
ATOM 4630 N N . VAL B 1 145 ? -14.684 22.997 4.213 1.00 70.44 122 VAL B N 1
ATOM 4631 C CA . VAL B 1 145 ? -14.205 24.114 5.080 1.00 71.51 122 VAL B CA 1
ATOM 4632 C C . VAL B 1 145 ? -13.896 25.346 4.228 1.00 75.63 122 VAL B C 1
ATOM 4633 O O . VAL B 1 145 ? -14.383 26.428 4.550 1.00 72.28 122 VAL B O 1
ATOM 4637 N N . PRO B 1 146 ? -13.094 25.265 3.135 1.00 82.69 123 PRO B N 1
ATOM 4638 C CA . PRO B 1 146 ? -12.872 26.439 2.286 1.00 84.66 123 PRO B CA 1
ATOM 4639 C C . PRO B 1 146 ? -14.102 26.923 1.499 1.00 86.72 123 PRO B C 1
ATOM 4640 O O . PRO B 1 146 ? -14.151 28.096 1.181 1.00 92.54 123 PRO B O 1
ATOM 4644 N N . SER B 1 147 ? -15.088 26.060 1.265 1.00 86.57 124 SER B N 1
ATOM 4645 C CA . SER B 1 147 ? -16.332 26.528 0.608 1.00 84.20 124 SER B CA 1
ATOM 4646 C C . SER B 1 147 ? -17.093 27.435 1.565 1.00 87.15 124 SER B C 1
ATOM 4647 O O . SER B 1 147 ? -17.765 28.354 1.079 1.00 95.51 124 SER B O 1
ATOM 4650 N N . LEU B 1 148 ? -16.989 27.181 2.868 1.00 88.81 125 LEU B N 1
ATOM 4651 C CA . LEU B 1 148 ? -17.789 27.954 3.854 1.00 87.89 125 LEU B CA 1
ATOM 4652 C C . LEU B 1 148 ? -16.982 29.151 4.357 1.00 90.32 125 LEU B C 1
ATOM 4653 O O . LEU B 1 148 ? -17.610 30.147 4.732 1.00 92.01 125 LEU B O 1
ATOM 4658 N N . ILE B 1 149 ? -15.649 29.074 4.347 1.00 90.02 126 ILE B N 1
ATOM 4659 C CA . ILE B 1 149 ? -14.871 30.301 4.699 1.00 89.80 126 ILE B CA 1
ATOM 4660 C C . ILE B 1 149 ? -15.086 31.310 3.561 1.00 91.45 126 ILE B C 1
ATOM 4661 O O . ILE B 1 149 ? -14.938 32.514 3.817 1.00 95.80 126 ILE B O 1
ATOM 4666 N N . ASP B 1 150 ? -15.428 30.838 2.359 1.00 89.87 127 ASP B N 1
ATOM 4667 C CA . ASP B 1 150 ? -15.746 31.753 1.239 1.00 89.21 127 ASP B CA 1
ATOM 4668 C C . ASP B 1 150 ? -17.177 32.245 1.413 1.00 89.73 127 ASP B C 1
ATOM 4669 O O . ASP B 1 150 ? -17.355 33.469 1.488 1.00 90.11 127 ASP B O 1
ATOM 4674 N N . LEU B 1 151 ? -18.142 31.322 1.474 1.00 88.66 128 LEU B N 1
ATOM 4675 C CA . LEU B 1 151 ? -19.572 31.709 1.598 1.00 90.33 128 LEU B CA 1
ATOM 4676 C C . LEU B 1 151 ? -19.704 32.709 2.741 1.00 91.23 128 LEU B C 1
ATOM 4677 O O . LEU B 1 151 ? -20.046 33.872 2.466 1.00 91.83 128 LEU B O 1
ATOM 4682 N N . LEU B 1 152 ? -19.474 32.259 3.973 1.00 92.72 129 LEU B N 1
ATOM 4683 C CA . LEU B 1 152 ? -19.482 33.208 5.107 1.00 97.17 129 LEU B CA 1
ATOM 4684 C C . LEU B 1 152 ? -18.166 33.968 5.044 1.00 100.05 129 LEU B C 1
ATOM 4685 O O . LEU B 1 152 ? -17.194 33.510 5.666 1.00 96.87 129 LEU B O 1
ATOM 4690 N N . GLY B 1 153 ? -18.141 35.045 4.263 1.00 103.54 130 GLY B N 1
ATOM 4691 C CA . GLY B 1 153 ? -16.929 35.871 4.132 1.00 101.88 130 GLY B CA 1
ATOM 4692 C C . GLY B 1 153 ? -17.242 37.320 4.411 1.00 99.74 130 GLY B C 1
ATOM 4693 O O . GLY B 1 153 ? -16.297 38.111 4.447 1.00 103.04 130 GLY B O 1
ATOM 4694 N N . GLU B 1 154 ? -18.522 37.658 4.563 1.00 99.11 131 GLU B N 1
ATOM 4695 C CA . GLU B 1 154 ? -18.917 39.043 4.913 1.00 96.91 131 GLU B CA 1
ATOM 4696 C C . GLU B 1 154 ? -19.185 39.060 6.407 1.00 97.02 131 GLU B C 1
ATOM 4697 O O . GLU B 1 154 ? -18.562 39.864 7.087 1.00 94.31 131 GLU B O 1
ATOM 4703 N N . VAL B 1 155 ? -20.044 38.157 6.879 1.00 101.28 132 VAL B N 1
ATOM 4704 C CA . VAL B 1 155 ? -20.339 38.042 8.339 1.00 99.96 132 VAL B CA 1
ATOM 4705 C C . VAL B 1 155 ? -19.091 37.545 9.073 1.00 97.04 132 VAL B C 1
ATOM 4706 O O . VAL B 1 155 ? -18.941 37.894 10.245 1.00 94.84 132 VAL B O 1
ATOM 4710 N N . LEU B 1 156 ? -18.253 36.735 8.425 1.00 97.60 133 LEU B N 1
ATOM 4711 C CA . LEU B 1 156 ? -16.974 36.344 9.072 1.00 101.28 133 LEU B CA 1
ATOM 4712 C C . LEU B 1 156 ? -15.999 37.514 8.941 1.00 106.77 133 LEU B C 1
ATOM 4713 O O . LEU B 1 156 ? -15.035 37.559 9.711 1.00 110.41 133 LEU B O 1
ATOM 4718 N N . GLN B 1 157 ? -16.215 38.410 7.979 1.00 110.16 134 GLN B N 1
ATOM 4719 C CA . GLN B 1 157 ? -15.351 39.620 7.901 1.00 111.75 134 GLN B CA 1
ATOM 4720 C C . GLN B 1 157 ? -15.772 40.586 9.016 1.00 110.42 134 GLN B C 1
ATOM 4721 O O . GLN B 1 157 ? -14.921 41.381 9.463 1.00 110.25 134 GLN B O 1
ATOM 4727 N N . ARG B 1 158 ? -16.945 40.324 9.590 1.00 110.23 135 ARG B N 1
ATOM 4728 C CA . ARG B 1 158 ? -17.359 41.059 10.804 1.00 108.71 135 ARG B CA 1
ATOM 4729 C C . ARG B 1 158 ? -16.947 40.176 11.994 1.00 110.53 135 ARG B C 1
ATOM 4730 O O . ARG B 1 158 ? -16.204 39.197 11.777 1.00 107.12 135 ARG B O 1
ATOM 4738 N N . HIS B 1 159 ? -17.467 40.466 13.191 1.00 110.34 136 HIS B N 1
ATOM 4739 C CA . HIS B 1 159 ? -17.179 39.650 14.405 1.00 105.75 136 HIS B CA 1
ATOM 4740 C C . HIS B 1 159 ? -15.665 39.505 14.608 1.00 105.10 136 HIS B C 1
ATOM 4741 O O . HIS B 1 159 ? -15.251 38.637 15.397 1.00 102.63 136 HIS B O 1
ATOM 4748 N N . ARG B 1 160 ? -14.883 40.357 13.952 1.00 103.75 137 ARG B N 1
ATOM 4749 C CA . ARG B 1 160 ? -13.412 40.276 14.058 1.00 104.26 137 ARG B CA 1
ATOM 4750 C C . ARG B 1 160 ? -12.902 41.499 14.804 1.00 102.92 137 ARG B C 1
ATOM 4751 O O . ARG B 1 160 ? -13.115 42.619 14.302 1.00 92.26 137 ARG B O 1
ATOM 4759 N N . PRO B 1 161 ? -12.269 41.358 15.984 1.00 104.23 138 PRO B N 1
ATOM 4760 C CA . PRO B 1 161 ? -11.636 42.496 16.637 1.00 105.94 138 PRO B CA 1
ATOM 4761 C C . PRO B 1 161 ? -10.153 42.546 16.239 1.00 106.99 138 PRO B C 1
ATOM 4762 O O . PRO B 1 161 ? -9.848 42.329 15.079 1.00 114.64 138 PRO B O 1
ATOM 4766 N N . PHE B 1 173 ? -11.027 34.388 8.455 1.00 100.67 150 PHE B N 1
ATOM 4767 C CA . PHE B 1 173 ? -10.564 33.768 7.183 1.00 99.60 150 PHE B CA 1
ATOM 4768 C C . PHE B 1 173 ? -9.140 33.206 7.235 1.00 96.58 150 PHE B C 1
ATOM 4769 O O . PHE B 1 173 ? -8.659 32.763 6.193 1.00 98.40 150 PHE B O 1
ATOM 4777 N N . PRO B 1 174 ? -8.398 33.151 8.372 1.00 97.12 151 PRO B N 1
ATOM 4778 C CA . PRO B 1 174 ? -7.004 32.707 8.314 1.00 98.51 151 PRO B CA 1
ATOM 4779 C C . PRO B 1 174 ? -6.910 31.233 7.903 1.00 100.32 151 PRO B C 1
ATOM 4780 O O . PRO B 1 174 ? -7.872 30.509 8.083 1.00 101.33 151 PRO B O 1
ATOM 4784 N N . SER B 1 175 ? -5.755 30.831 7.373 1.00 103.52 152 SER B N 1
ATOM 4785 C CA . SER B 1 175 ? -5.531 29.493 6.769 1.00 102.18 152 SER B CA 1
ATOM 4786 C C . SER B 1 175 ? -5.514 28.423 7.857 1.00 99.55 152 SER B C 1
ATOM 4787 O O . SER B 1 175 ? -4.631 28.435 8.715 1.00 88.17 152 SER B O 1
ATOM 4790 N N . PRO B 1 176 ? -6.491 27.481 7.866 1.00 99.41 153 PRO B N 1
ATOM 4791 C CA . PRO B 1 176 ? -6.423 26.306 8.731 1.00 94.75 153 PRO B CA 1
ATOM 4792 C C . PRO B 1 176 ? -5.679 25.175 8.032 1.00 84.59 153 PRO B C 1
ATOM 4793 O O . PRO B 1 176 ? -5.971 24.863 6.880 1.00 84.42 153 PRO B O 1
ATOM 4797 N N . PRO B 1 177 ? -4.692 24.536 8.696 1.00 78.16 154 PRO B N 1
ATOM 4798 C CA . PRO B 1 177 ? -3.953 23.433 8.085 1.00 81.37 154 PRO B CA 1
ATOM 4799 C C . PRO B 1 177 ? -4.874 22.248 7.765 1.00 80.61 154 PRO B C 1
ATOM 4800 O O . PRO B 1 177 ? -5.755 21.968 8.559 1.00 83.95 154 PRO B O 1
ATOM 4804 N N . GLY B 1 178 ? -4.645 21.600 6.618 1.00 76.30 155 GLY B N 1
ATOM 4805 C CA . GLY B 1 178 ? -5.478 20.500 6.097 1.00 74.58 155 GLY B CA 1
ATOM 4806 C C . GLY B 1 178 ? -6.444 20.966 5.020 1.00 77.39 155 GLY B C 1
ATOM 4807 O O . GLY B 1 178 ? -6.970 20.091 4.297 1.00 81.31 155 GLY B O 1
ATOM 4808 N N . ALA B 1 179 ? -6.690 22.277 4.902 1.00 73.39 156 ALA B N 1
ATOM 4809 C CA . ALA B 1 179 ? -7.589 22.846 3.867 1.00 71.07 156 ALA B CA 1
ATOM 4810 C C . ALA B 1 179 ? -7.000 22.595 2.475 1.00 69.38 156 ALA B C 1
ATOM 4811 O O . ALA B 1 179 ? -5.765 22.498 2.334 1.00 62.14 156 ALA B O 1
ATOM 4813 N N . LYS B 1 180 ? -7.878 22.467 1.486 1.00 72.05 157 LYS B N 1
ATOM 4814 C CA . LYS B 1 180 ? -7.520 22.307 0.055 1.00 75.28 157 LYS B CA 1
ATOM 4815 C C . LYS B 1 180 ? -8.396 23.256 -0.754 1.00 76.67 157 LYS B C 1
ATOM 4816 O O . LYS B 1 180 ? -9.107 22.831 -1.663 1.00 70.39 157 LYS B O 1
ATOM 4822 N N . PRO B 1 181 ? -8.363 24.577 -0.472 1.00 80.37 158 PRO B N 1
ATOM 4823 C CA . PRO B 1 181 ? -9.136 25.530 -1.264 1.00 83.46 158 PRO B CA 1
ATOM 4824 C C . PRO B 1 181 ? -8.742 25.316 -2.729 1.00 88.39 158 PRO B C 1
ATOM 4825 O O . PRO B 1 181 ? -9.582 25.443 -3.604 1.00 92.15 158 PRO B O 1
ATOM 4829 N N . GLU B 1 182 ? -7.470 24.956 -2.926 1.00 91.68 159 GLU B N 1
ATOM 4830 C CA . GLU B 1 182 ? -6.882 24.531 -4.224 1.00 95.79 159 GLU B CA 1
ATOM 4831 C C . GLU B 1 182 ? -7.831 23.544 -4.917 1.00 93.71 159 GLU B C 1
ATOM 4832 O O . GLU B 1 182 ? -8.027 23.683 -6.136 1.00 101.21 159 GLU B O 1
ATOM 4838 N N . LEU B 1 183 ? -8.401 22.590 -4.175 1.00 93.01 160 LEU B N 1
ATOM 4839 C CA . LEU B 1 183 ? -9.258 21.519 -4.752 1.00 94.43 160 LEU B CA 1
ATOM 4840 C C . LEU B 1 183 ? -10.634 22.103 -5.095 1.00 93.76 160 LEU B C 1
ATOM 4841 O O . LEU B 1 183 ? -11.135 21.803 -6.197 1.00 97.07 160 LEU B O 1
ATOM 4846 N N . TRP B 1 184 ? -11.212 22.921 -4.209 1.00 93.98 161 TRP B N 1
ATOM 4847 C CA . TRP B 1 184 ? -12.588 23.465 -4.386 1.00 91.36 161 TRP B CA 1
ATOM 4848 C C . TRP B 1 184 ? -12.623 24.398 -5.602 1.00 90.07 161 TRP B C 1
ATOM 4849 O O . TRP B 1 184 ? -13.620 24.347 -6.348 1.00 87.10 161 TRP B O 1
ATOM 4860 N N . ARG B 1 185 ? -11.572 25.200 -5.800 1.00 89.53 162 ARG B N 1
ATOM 4861 C CA . ARG B 1 185 ? -11.432 26.078 -6.992 1.00 89.50 162 ARG B CA 1
ATOM 4862 C C . ARG B 1 185 ? -11.398 25.218 -8.261 1.00 87.21 162 ARG B C 1
ATOM 4863 O O . ARG B 1 185 ? -12.153 25.537 -9.206 1.00 78.50 162 ARG B O 1
ATOM 4871 N N . ARG B 1 186 ? -10.576 24.163 -8.269 1.00 85.93 163 ARG B N 1
ATOM 4872 C CA . ARG B 1 186 ? -10.376 23.279 -9.452 1.00 85.12 163 ARG B CA 1
ATOM 4873 C C . ARG B 1 186 ? -11.670 22.506 -9.759 1.00 87.43 163 ARG B C 1
ATOM 4874 O O . ARG B 1 186 ? -11.827 22.080 -10.927 1.00 82.53 163 ARG B O 1
ATOM 4882 N N . LEU B 1 187 ? -12.566 22.340 -8.777 1.00 87.03 164 LEU B N 1
ATOM 4883 C CA . LEU B 1 187 ? -13.883 21.673 -8.978 1.00 89.79 164 LEU B CA 1
ATOM 4884 C C . LEU B 1 187 ? -14.972 22.711 -9.286 1.00 87.01 164 LEU B C 1
ATOM 4885 O O . LEU B 1 187 ? -15.828 22.412 -10.147 1.00 80.26 164 LEU B O 1
ATOM 4890 N N . SER B 1 188 ? -14.944 23.882 -8.636 1.00 88.89 165 SER B N 1
ATOM 4891 C CA . SER B 1 188 ? -15.909 24.992 -8.876 1.00 93.34 165 SER B CA 1
ATOM 4892 C C . SER B 1 188 ? -16.158 25.127 -10.382 1.00 97.24 165 SER B C 1
ATOM 4893 O O . SER B 1 188 ? -17.325 25.332 -10.781 1.00 97.15 165 SER B O 1
ATOM 4896 N N . ASP B 1 189 ? -15.084 25.005 -11.170 1.00 99.56 166 ASP B N 1
ATOM 4897 C CA . ASP B 1 189 ? -15.078 25.136 -12.651 1.00 95.96 166 ASP B CA 1
ATOM 4898 C C . ASP B 1 189 ? -15.225 23.737 -13.265 1.00 95.23 166 ASP B C 1
ATOM 4899 O O . ASP B 1 189 ? -14.802 23.571 -14.425 1.00 95.00 166 ASP B O 1
ATOM 4904 N N . GLU B 1 199 ? -17.592 11.223 -8.681 1.00 79.11 176 GLU B N 1
ATOM 4905 C CA . GLU B 1 199 ? -18.977 11.044 -8.149 1.00 80.06 176 GLU B CA 1
ATOM 4906 C C . GLU B 1 199 ? -18.969 10.771 -6.634 1.00 81.90 176 GLU B C 1
ATOM 4907 O O . GLU B 1 199 ? -20.066 10.542 -6.079 1.00 81.62 176 GLU B O 1
ATOM 4913 N N . THR B 1 200 ? -17.789 10.749 -6.002 1.00 79.43 177 THR B N 1
ATOM 4914 C CA . THR B 1 200 ? -17.606 10.809 -4.523 1.00 76.00 177 THR B CA 1
ATOM 4915 C C . THR B 1 200 ? -17.458 12.283 -4.126 1.00 73.51 177 THR B C 1
ATOM 4916 O O . THR B 1 200 ? -17.604 12.606 -2.921 1.00 70.89 177 THR B O 1
ATOM 4920 N N . ALA B 1 201 ? -17.172 13.144 -5.106 1.00 69.02 178 ALA B N 1
ATOM 4921 C CA . ALA B 1 201 ? -17.358 14.607 -4.994 1.00 73.21 178 ALA B CA 1
ATOM 4922 C C . ALA B 1 201 ? -18.860 14.907 -4.936 1.00 77.90 178 ALA B C 1
ATOM 4923 O O . ALA B 1 201 ? -19.235 15.912 -4.300 1.00 82.81 178 ALA B O 1
ATOM 4925 N N . TRP B 1 202 ? -19.684 14.059 -5.563 1.00 77.85 179 TRP B N 1
ATOM 4926 C CA . TRP B 1 202 ? -21.162 14.230 -5.615 1.00 80.93 179 TRP B CA 1
ATOM 4927 C C . TRP B 1 202 ? -21.765 14.186 -4.207 1.00 81.78 179 TRP B C 1
ATOM 4928 O O . TRP B 1 202 ? -22.785 14.860 -3.997 1.00 81.39 179 TRP B O 1
ATOM 4939 N N . HIS B 1 203 ? -21.171 13.426 -3.284 1.00 80.05 180 HIS B N 1
ATOM 4940 C CA . HIS B 1 203 ? -21.693 13.242 -1.900 1.00 73.27 180 HIS B CA 1
ATOM 4941 C C . HIS B 1 203 ? -21.709 14.582 -1.160 1.00 69.78 180 HIS B C 1
ATOM 4942 O O . HIS B 1 203 ? -22.659 14.822 -0.402 1.00 68.12 180 HIS B O 1
ATOM 4949 N N . THR B 1 204 ? -20.697 15.420 -1.387 1.00 69.97 181 THR B N 1
ATOM 4950 C CA . THR B 1 204 ? -20.532 16.752 -0.739 1.00 70.99 181 THR B CA 1
ATOM 4951 C C . THR B 1 204 ? -20.829 17.833 -1.785 1.00 75.84 181 THR B C 1
ATOM 4952 O O . THR B 1 204 ? -20.123 18.867 -1.795 1.00 77.34 181 THR B O 1
ATOM 4956 N N . LEU B 1 205 ? -21.864 17.613 -2.607 1.00 77.30 182 LEU B N 1
ATOM 4957 C CA . LEU B 1 205 ? -22.245 18.517 -3.727 1.00 77.82 182 LEU B CA 1
ATOM 4958 C C . LEU B 1 205 ? -22.773 19.845 -3.174 1.00 77.35 182 LEU B C 1
ATOM 4959 O O . LEU B 1 205 ? -22.997 20.754 -3.987 1.00 85.08 182 LEU B O 1
ATOM 4964 N N . GLU B 1 206 ? -22.964 19.946 -1.853 1.00 77.40 183 GLU B N 1
ATOM 4965 C CA . GLU B 1 206 ? -23.458 21.171 -1.161 1.00 73.30 183 GLU B CA 1
ATOM 4966 C C . GLU B 1 206 ? -22.334 22.203 -0.981 1.00 74.80 183 GLU B C 1
ATOM 4967 O O . GLU B 1 206 ? -22.625 23.301 -0.450 1.00 64.65 183 GLU B O 1
ATOM 4973 N N . ALA B 1 207 ? -21.096 21.869 -1.362 1.00 80.66 184 ALA B N 1
ATOM 4974 C CA . ALA B 1 207 ? -19.948 22.809 -1.331 1.00 82.15 184 ALA B CA 1
ATOM 4975 C C . ALA B 1 207 ? -20.110 23.851 -2.444 1.00 81.43 184 ALA B C 1
ATOM 4976 O O . ALA B 1 207 ? -19.589 24.968 -2.275 1.00 74.19 184 ALA B O 1
ATOM 4978 N N . PHE B 1 208 ? -20.821 23.494 -3.520 1.00 84.82 185 PHE B N 1
ATOM 4979 C CA . PHE B 1 208 ? -21.033 24.328 -4.737 1.00 89.11 185 PHE B CA 1
ATOM 4980 C C . PHE B 1 208 ? -22.533 24.606 -4.912 1.00 90.96 185 PHE B C 1
ATOM 4981 O O . PHE B 1 208 ? -23.061 24.358 -6.013 1.00 87.09 185 PHE B O 1
ATOM 4989 N N . HIS B 1 209 ? -23.183 25.142 -3.870 1.00 90.29 186 HIS B N 1
ATOM 4990 C CA . HIS B 1 209 ? -24.666 25.169 -3.711 1.00 86.09 186 HIS B CA 1
ATOM 4991 C C . HIS B 1 209 ? -25.367 25.572 -5.010 1.00 88.28 186 HIS B C 1
ATOM 4992 O O . HIS B 1 209 ? -26.196 24.807 -5.503 1.00 88.29 186 HIS B O 1
ATOM 4999 N N . PRO B 1 210 ? -25.117 26.773 -5.590 1.00 83.22 187 PRO B N 1
ATOM 5000 C CA . PRO B 1 210 ? -25.756 27.144 -6.854 1.00 80.77 187 PRO B CA 1
ATOM 5001 C C . PRO B 1 210 ? -25.234 26.293 -8.025 1.00 79.85 187 PRO B C 1
ATOM 5002 O O . PRO B 1 210 ? -24.361 26.745 -8.755 1.00 76.61 187 PRO B O 1
ATOM 5006 N N . LEU B 1 211 ? -25.771 25.077 -8.172 1.00 78.81 188 LEU B N 1
ATOM 5007 C CA . LEU B 1 211 ? -25.492 24.176 -9.324 1.00 80.48 188 LEU B CA 1
ATOM 5008 C C . LEU B 1 211 ? -26.150 24.773 -10.567 1.00 85.26 188 LEU B C 1
ATOM 5009 O O . LEU B 1 211 ? -27.369 24.934 -10.593 1.00 85.46 188 LEU B O 1
ATOM 5014 N N . PRO B 1 212 ? -25.390 25.146 -11.624 1.00 90.26 189 PRO B N 1
ATOM 5015 C CA . PRO B 1 212 ? -26.001 25.591 -12.876 1.00 92.98 189 PRO B CA 1
ATOM 5016 C C . PRO B 1 212 ? -26.652 24.409 -13.609 1.00 95.08 189 PRO B C 1
ATOM 5017 O O . PRO B 1 212 ? -26.357 23.276 -13.268 1.00 95.25 189 PRO B O 1
ATOM 5021 N N . GLU B 1 213 ? -27.506 24.707 -14.591 1.00 98.04 190 GLU B N 1
ATOM 5022 C CA . GLU B 1 213 ? -28.341 23.703 -15.310 1.00 101.33 190 GLU B CA 1
ATOM 5023 C C . GLU B 1 213 ? -27.431 22.798 -16.156 1.00 102.29 190 GLU B C 1
ATOM 5024 O O . GLU B 1 213 ? -27.806 21.623 -16.364 1.00 101.86 190 GLU B O 1
ATOM 5030 N N . GLN B 1 214 ? -26.295 23.327 -16.628 1.00 101.79 191 GLN B N 1
ATOM 5031 C CA . GLN B 1 214 ? -25.263 22.567 -17.387 1.00 99.06 191 GLN B CA 1
ATOM 5032 C C . GLN B 1 214 ? -24.800 21.374 -16.540 1.00 101.02 191 GLN B C 1
ATOM 5033 O O . GLN B 1 214 ? -24.774 20.248 -17.078 1.00 105.30 191 GLN B O 1
ATOM 5039 N N . PHE B 1 215 ? -24.470 21.623 -15.267 1.00 101.70 192 PHE B N 1
ATOM 5040 C CA . PHE B 1 215 ? -23.860 20.648 -14.318 1.00 100.99 192 PHE B CA 1
ATOM 5041 C C . PHE B 1 215 ? -24.940 19.891 -13.524 1.00 102.52 192 PHE B C 1
ATOM 5042 O O . PHE B 1 215 ? -24.666 18.741 -13.139 1.00 103.24 192 PHE B O 1
ATOM 5050 N N . ALA B 1 216 ? -26.110 20.494 -13.272 1.00 101.20 193 ALA B N 1
ATOM 5051 C CA . ALA B 1 216 ? -27.129 19.962 -12.331 1.00 100.40 193 ALA B CA 1
ATOM 5052 C C . ALA B 1 216 ? -27.803 18.715 -12.917 1.00 104.36 193 ALA B C 1
ATOM 5053 O O . ALA B 1 216 ? -27.875 17.702 -12.198 1.00 101.33 193 ALA B O 1
ATOM 5055 N N . ALA B 1 217 ? -28.267 18.784 -14.170 1.00 107.13 194 ALA B N 1
ATOM 5056 C CA . ALA B 1 217 ? -28.946 17.671 -14.882 1.00 107.15 194 ALA B CA 1
ATOM 5057 C C . ALA B 1 217 ? -27.939 16.599 -15.323 1.00 104.27 194 ALA B C 1
ATOM 5058 O O . ALA B 1 217 ? -28.394 15.556 -15.831 1.00 109.04 194 ALA B O 1
ATOM 5060 N N . THR B 1 218 ? -26.633 16.842 -15.159 1.00 99.09 195 THR B N 1
ATOM 5061 C CA . THR B 1 218 ? -25.558 15.836 -15.390 1.00 97.91 195 THR B CA 1
ATOM 5062 C C . THR B 1 218 ? -25.612 14.767 -14.293 1.00 96.24 195 THR B C 1
ATOM 5063 O O . THR B 1 218 ? -25.063 13.670 -14.515 1.00 93.82 195 THR B O 1
ATOM 5067 N N . VAL B 1 219 ? -26.227 15.090 -13.151 1.00 96.64 196 VAL B N 1
ATOM 5068 C CA . VAL B 1 219 ? -26.358 14.171 -11.980 1.00 91.18 196 VAL B CA 1
ATOM 5069 C C . VAL B 1 219 ? -27.737 13.503 -12.046 1.00 89.07 196 VAL B C 1
ATOM 5070 O O . VAL B 1 219 ? -28.718 14.184 -12.426 1.00 82.26 196 VAL B O 1
ATOM 5074 N N . THR B 1 220 ? -27.792 12.201 -11.751 1.00 86.48 197 THR B N 1
ATOM 5075 C CA . THR B 1 220 ? -29.051 11.443 -11.511 1.00 86.99 197 THR B CA 1
ATOM 5076 C C . THR B 1 220 ? -28.925 10.753 -10.157 1.00 85.32 197 THR B C 1
ATOM 5077 O O . THR B 1 220 ? -27.818 10.445 -9.719 1.00 90.09 197 THR B O 1
ATOM 5081 N N . PRO B 1 221 ? -30.043 10.513 -9.438 1.00 81.38 198 PRO B N 1
ATOM 5082 C CA . PRO B 1 221 ? -29.986 9.927 -8.107 1.00 79.99 198 PRO B CA 1
ATOM 5083 C C . PRO B 1 221 ? -30.151 8.408 -8.206 1.00 76.58 198 PRO B C 1
ATOM 5084 O O . PRO B 1 221 ? -30.178 7.891 -9.317 1.00 73.55 198 PRO B O 1
ATOM 5088 N N . ALA B 1 222 ? -30.273 7.751 -7.050 1.00 72.24 199 ALA B N 1
ATOM 5089 C CA . ALA B 1 222 ? -30.464 6.290 -6.918 1.00 68.64 199 ALA B CA 1
ATOM 5090 C C . ALA B 1 222 ? -31.931 5.993 -6.580 1.00 68.87 199 ALA B C 1
ATOM 5091 O O . ALA B 1 222 ? -32.693 6.954 -6.348 1.00 70.82 199 ALA B O 1
ATOM 5093 N N . ALA B 1 223 ? -32.307 4.710 -6.557 1.00 67.35 200 ALA B N 1
ATOM 5094 C CA . ALA B 1 223 ? -33.690 4.225 -6.321 1.00 71.37 200 ALA B CA 1
ATOM 5095 C C . ALA B 1 223 ? -34.242 4.744 -4.986 1.00 72.24 200 ALA B C 1
ATOM 5096 O O . ALA B 1 223 ? -35.475 4.782 -4.847 1.00 76.56 200 ALA B O 1
ATOM 5098 N N . ASP B 1 224 ? -33.372 5.108 -4.039 1.00 73.08 201 ASP B N 1
ATOM 5099 C CA . ASP B 1 224 ? -33.775 5.680 -2.724 1.00 74.19 201 ASP B CA 1
ATOM 5100 C C . ASP B 1 224 ? -34.221 7.134 -2.908 1.00 70.12 201 ASP B C 1
ATOM 5101 O O . ASP B 1 224 ? -34.859 7.667 -1.980 1.00 68.34 201 ASP B O 1
ATOM 5106 N N . GLY B 1 225 ? -33.876 7.746 -4.047 1.00 67.62 202 GLY B N 1
ATOM 5107 C CA . GLY B 1 225 ? -34.102 9.180 -4.320 1.00 65.60 202 GLY B CA 1
ATOM 5108 C C . GLY B 1 225 ? -33.010 10.047 -3.722 1.00 62.03 202 GLY B C 1
ATOM 5109 O O . GLY B 1 225 ? -32.985 11.253 -4.012 1.00 61.94 202 GLY B O 1
ATOM 5110 N N . ALA B 1 226 ? -32.142 9.465 -2.895 1.00 63.21 203 ALA B N 1
ATOM 5111 C CA . ALA B 1 226 ? -30.960 10.153 -2.337 1.00 62.29 203 ALA B CA 1
ATOM 5112 C C . ALA B 1 226 ? -29.905 10.249 -3.437 1.00 64.67 203 ALA B C 1
ATOM 5113 O O . ALA B 1 226 ? -29.725 9.260 -4.186 1.00 64.47 203 ALA B O 1
ATOM 5115 N N . VAL B 1 227 ? -29.266 11.412 -3.543 1.00 64.29 204 VAL B N 1
ATOM 5116 C CA . VAL B 1 227 ? -28.051 11.614 -4.379 1.00 65.01 204 VAL B CA 1
ATOM 5117 C C . VAL B 1 227 ? -26.841 11.282 -3.501 1.00 66.67 204 VAL B C 1
ATOM 5118 O O . VAL B 1 227 ? -26.594 12.015 -2.517 1.00 68.50 204 VAL B O 1
ATOM 5122 N N . THR B 1 228 ? -26.154 10.185 -3.834 1.00 69.00 205 THR B N 1
ATOM 5123 C CA . THR B 1 228 ? -24.911 9.686 -3.180 1.00 69.46 205 THR B CA 1
ATOM 5124 C C . THR B 1 228 ? -24.918 9.994 -1.672 1.00 65.13 205 THR B C 1
ATOM 5125 O O . THR B 1 228 ? -23.952 10.611 -1.188 1.00 58.10 205 THR B O 1
ATOM 5129 N N . CYS B 1 229 ? -25.985 9.585 -0.975 1.00 63.28 206 CYS B N 1
ATOM 5130 C CA . CYS B 1 229 ? -26.026 9.310 0.493 1.00 62.20 206 CYS B CA 1
ATOM 5131 C C . CYS B 1 229 ? -26.100 10.580 1.358 1.00 61.45 206 CYS B C 1
ATOM 5132 O O . CYS B 1 229 ? -26.012 10.426 2.592 1.00 60.70 206 CYS B O 1
ATOM 5135 N N . SER B 1 230 ? -26.270 11.777 0.780 1.00 63.73 207 SER B N 1
ATOM 5136 C CA . SER B 1 230 ? -26.239 13.060 1.541 1.00 65.49 207 SER B CA 1
ATOM 5137 C C . SER B 1 230 ? -27.508 13.885 1.324 1.00 67.43 207 SER B C 1
ATOM 5138 O O . SER B 1 230 ? -27.843 14.254 0.196 1.00 63.69 207 SER B O 1
ATOM 5141 N N . PRO B 1 231 ? -28.252 14.197 2.411 1.00 67.18 208 PRO B N 1
ATOM 5142 C CA . PRO B 1 231 ? -29.392 15.111 2.325 1.00 65.64 208 PRO B CA 1
ATOM 5143 C C . PRO B 1 231 ? -29.054 16.470 1.693 1.00 63.25 208 PRO B C 1
ATOM 5144 O O . PRO B 1 231 ? -29.706 16.824 0.723 1.00 60.15 208 PRO B O 1
ATOM 5148 N N . SER B 1 232 ? -28.071 17.194 2.237 1.00 63.52 209 SER B N 1
ATOM 5149 C CA . SER B 1 232 ? -27.722 18.568 1.780 1.00 67.37 209 SER B CA 1
ATOM 5150 C C . SER B 1 232 ? -27.367 18.521 0.289 1.00 66.83 209 SER B C 1
ATOM 5151 O O . SER B 1 232 ? -27.856 19.383 -0.461 1.00 71.61 209 SER B O 1
ATOM 5154 N N . SER B 1 233 ? -26.592 17.514 -0.122 1.00 67.06 210 SER B N 1
ATOM 5155 C CA . SER B 1 233 ? -26.185 17.266 -1.530 1.00 67.29 210 SER B CA 1
ATOM 5156 C C . SER B 1 233 ? -27.423 17.141 -2.421 1.00 67.65 210 SER B C 1
ATOM 5157 O O . SER B 1 233 ? -27.561 17.951 -3.353 1.00 68.88 210 SER B O 1
ATOM 5160 N N . THR B 1 234 ? -28.269 16.143 -2.152 1.00 69.44 211 THR B N 1
ATOM 5161 C CA . THR B 1 234 ? -29.553 15.919 -2.867 1.00 73.09 211 THR B CA 1
ATOM 5162 C C . THR B 1 234 ? -30.336 17.238 -2.916 1.00 76.18 211 THR B C 1
ATOM 5163 O O . THR B 1 234 ? -30.793 17.607 -4.018 1.00 80.26 211 THR B O 1
ATOM 5167 N N . ALA B 1 235 ? -30.469 17.917 -1.769 1.00 72.12 212 ALA B N 1
ATOM 5168 C CA . ALA B 1 235 ? -31.188 19.206 -1.623 1.00 68.72 212 ALA B CA 1
ATOM 5169 C C . ALA B 1 235 ? -30.638 20.236 -2.618 1.00 71.98 212 ALA B C 1
ATOM 5170 O O . ALA B 1 235 ? -31.455 20.993 -3.181 1.00 75.11 212 ALA B O 1
ATOM 5172 N N . ALA B 1 236 ? -29.313 20.272 -2.814 1.00 71.88 213 ALA B N 1
ATOM 5173 C CA . ALA B 1 236 ? -28.613 21.208 -3.732 1.00 72.86 213 ALA B CA 1
ATOM 5174 C C . ALA B 1 236 ? -28.968 20.875 -5.184 1.00 72.91 213 ALA B C 1
ATOM 5175 O O . ALA B 1 236 ? -29.156 21.813 -5.972 1.00 77.22 213 ALA B O 1
ATOM 5177 N N . TRP B 1 237 ? -29.021 19.584 -5.514 1.00 74.32 214 TRP B N 1
ATOM 5178 C CA . TRP B 1 237 ? -29.527 19.055 -6.808 1.00 76.40 214 TRP B CA 1
ATOM 5179 C C . TRP B 1 237 ? -30.923 19.635 -7.063 1.00 78.77 214 TRP B C 1
ATOM 5180 O O . TRP B 1 237 ? -31.139 20.252 -8.129 1.00 73.15 214 TRP B O 1
ATOM 5191 N N . VAL B 1 238 ? -31.813 19.469 -6.081 1.00 80.07 215 VAL B N 1
ATOM 5192 C CA . VAL B 1 238 ? -33.233 19.930 -6.127 1.00 80.86 215 VAL B CA 1
ATOM 5193 C C . VAL B 1 238 ? -33.266 21.443 -6.384 1.00 81.09 215 VAL B C 1
ATOM 5194 O O . VAL B 1 238 ? -34.069 21.867 -7.237 1.00 78.97 215 VAL B O 1
ATOM 5198 N N . SER B 1 239 ? -32.425 22.213 -5.685 1.00 82.39 216 SER B N 1
ATOM 5199 C CA . SER B 1 239 ? -32.319 23.694 -5.814 1.00 83.35 216 SER B CA 1
ATOM 5200 C C . SER B 1 239 ? -31.238 24.053 -6.842 1.00 84.32 216 SER B C 1
ATOM 5201 O O . SER B 1 239 ? -30.529 25.055 -6.610 1.00 82.43 216 SER B O 1
ATOM 5204 N N . GLY B 1 246 ? -36.792 15.626 -8.329 1.00 80.68 223 GLY B N 1
ATOM 5205 C CA . GLY B 1 246 ? -37.090 14.186 -8.452 1.00 82.82 223 GLY B CA 1
ATOM 5206 C C . GLY B 1 246 ? -38.401 13.817 -7.776 1.00 86.88 223 GLY B C 1
ATOM 5207 O O . GLY B 1 246 ? -39.068 14.727 -7.244 1.00 85.83 223 GLY B O 1
ATOM 5208 N N . ALA B 1 247 ? -38.751 12.526 -7.788 1.00 89.81 224 ALA B N 1
ATOM 5209 C CA . ALA B 1 247 ? -40.041 11.981 -7.291 1.00 90.69 224 ALA B CA 1
ATOM 5210 C C . ALA B 1 247 ? -39.799 11.070 -6.083 1.00 86.82 224 ALA B C 1
ATOM 5211 O O . ALA B 1 247 ? -40.529 11.207 -5.072 1.00 82.55 224 ALA B O 1
ATOM 5213 N N . SER B 1 248 ? -38.827 10.159 -6.198 1.00 82.03 225 SER B N 1
ATOM 5214 C CA . SER B 1 248 ? -38.259 9.389 -5.061 1.00 76.16 225 SER B CA 1
ATOM 5215 C C . SER B 1 248 ? -37.472 10.341 -4.158 1.00 72.05 225 SER B C 1
ATOM 5216 O O . SER B 1 248 ? -37.418 10.078 -2.940 1.00 68.19 225 SER B O 1
ATOM 5219 N N . THR B 1 249 ? -36.887 11.395 -4.744 1.00 70.90 226 THR B N 1
ATOM 5220 C CA . THR B 1 249 ? -36.007 12.367 -4.038 1.00 69.66 226 THR B CA 1
ATOM 5221 C C . THR B 1 249 ? -36.862 13.163 -3.051 1.00 74.26 226 THR B C 1
ATOM 5222 O O . THR B 1 249 ? -36.465 13.244 -1.870 1.00 85.64 226 THR B O 1
ATOM 5226 N N . ARG B 1 250 ? -37.993 13.710 -3.499 1.00 71.86 227 ARG B N 1
ATOM 5227 C CA . ARG B 1 250 ? -38.887 14.484 -2.599 1.00 73.86 227 ARG B CA 1
ATOM 5228 C C . ARG B 1 250 ? -39.382 13.571 -1.469 1.00 72.06 227 ARG B C 1
ATOM 5229 O O . ARG B 1 250 ? -39.400 14.036 -0.314 1.00 72.90 227 ARG B O 1
ATOM 5237 N N . ALA B 1 251 ? -39.748 12.324 -1.787 1.00 68.21 228 ALA B N 1
ATOM 5238 C CA . ALA B 1 251 ? -40.223 11.307 -0.815 1.00 68.30 228 ALA B CA 1
ATOM 5239 C C . ALA B 1 251 ? -39.146 11.053 0.243 1.00 67.69 228 ALA B C 1
ATOM 5240 O O . ALA B 1 251 ? -39.500 10.986 1.433 1.00 67.30 228 ALA B O 1
ATOM 5242 N N . TYR B 1 252 ? -37.893 10.904 -0.195 1.00 69.12 229 TYR B N 1
ATOM 5243 C CA . TYR B 1 252 ? -36.691 10.698 0.662 1.00 68.54 229 TYR B CA 1
ATOM 5244 C C . TYR B 1 252 ? -36.393 11.969 1.472 1.00 64.62 229 TYR B C 1
ATOM 5245 O O . TYR B 1 252 ? -35.975 11.836 2.636 1.00 60.83 229 TYR B O 1
ATOM 5254 N N . LEU B 1 253 ? -36.568 13.151 0.872 1.00 64.70 230 LEU B N 1
ATOM 5255 C CA . LEU B 1 253 ? -36.326 14.455 1.550 1.00 67.29 230 LEU B CA 1
ATOM 5256 C C . LEU B 1 253 ? -37.350 14.635 2.673 1.00 70.93 230 LEU B C 1
ATOM 5257 O O . LEU B 1 253 ? -36.933 14.751 3.846 1.00 69.74 230 LEU B O 1
ATOM 5262 N N . ASP B 1 254 ? -38.637 14.620 2.319 1.00 73.08 231 ASP B N 1
ATOM 5263 C CA . ASP B 1 254 ? -39.771 14.761 3.273 1.00 76.70 231 ASP B CA 1
ATOM 5264 C C . ASP B 1 254 ? -39.580 13.784 4.444 1.00 75.45 231 ASP B C 1
ATOM 5265 O O . ASP B 1 254 ? -39.998 14.130 5.568 1.00 73.12 231 ASP B O 1
ATOM 5270 N N . GLU B 1 255 ? -38.955 12.626 4.195 1.00 72.21 232 GLU B N 1
ATOM 5271 C CA . GLU B 1 255 ? -38.661 11.598 5.232 1.00 68.99 232 GLU B CA 1
ATOM 5272 C C . GLU B 1 255 ? -37.596 12.133 6.195 1.00 64.38 232 GLU B C 1
ATOM 5273 O O . GLU B 1 255 ? -37.830 12.085 7.415 1.00 61.78 232 GLU B O 1
ATOM 5279 N N . ALA B 1 256 ? -36.470 12.614 5.664 1.00 60.23 233 ALA B N 1
ATOM 5280 C CA . ALA B 1 256 ? -35.308 13.054 6.467 1.00 60.15 233 ALA B CA 1
ATOM 5281 C C . ALA B 1 256 ? -35.665 14.339 7.217 1.00 61.76 233 ALA B C 1
ATOM 5282 O O . ALA B 1 256 ? -35.363 14.416 8.422 1.00 64.30 233 ALA B O 1
ATOM 5284 N N . GLN B 1 257 ? -36.306 15.299 6.541 1.00 65.13 234 GLN B N 1
ATOM 5285 C CA . GLN B 1 257 ? -36.629 16.629 7.134 1.00 65.49 234 GLN B CA 1
ATOM 5286 C C . GLN B 1 257 ? -37.784 16.489 8.129 1.00 61.80 234 GLN B C 1
ATOM 5287 O O . GLN B 1 257 ? -38.189 17.525 8.685 1.00 62.66 234 GLN B O 1
ATOM 5293 N N . SER B 1 258 ? -38.297 15.272 8.336 1.00 61.43 235 SER B N 1
ATOM 5294 C CA . SER B 1 258 ? -39.380 14.993 9.315 1.00 63.09 235 SER B CA 1
ATOM 5295 C C . SER B 1 258 ? -38.983 13.913 10.334 1.00 59.56 235 SER B C 1
ATOM 5296 O O . SER B 1 258 ? -39.427 14.039 11.484 1.00 57.86 235 SER B O 1
ATOM 5299 N N . ARG B 1 259 ? -38.200 12.899 9.950 1.00 57.81 236 ARG B N 1
ATOM 5300 C CA . ARG B 1 259 ? -37.881 11.726 10.817 1.00 56.33 236 ARG B CA 1
ATOM 5301 C C . ARG B 1 259 ? -37.543 12.189 12.245 1.00 54.44 236 ARG B C 1
ATOM 5302 O O . ARG B 1 259 ? -38.213 11.710 13.182 1.00 52.00 236 ARG B O 1
ATOM 5310 N N . TYR B 1 260 ? -36.514 13.027 12.384 1.00 54.10 237 TYR B N 1
ATOM 5311 C CA . TYR B 1 260 ? -36.052 13.468 13.723 1.00 56.38 237 TYR B CA 1
ATOM 5312 C C . TYR B 1 260 ? -36.607 14.847 14.071 1.00 60.95 237 TYR B C 1
ATOM 5313 O O . TYR B 1 260 ? -36.033 15.528 14.935 1.00 66.95 237 TYR B O 1
ATOM 5322 N N . GLY B 1 261 ? -37.699 15.245 13.433 1.00 65.33 238 GLY B N 1
ATOM 5323 C CA . GLY B 1 261 ? -38.317 16.531 13.795 1.00 68.49 238 GLY B CA 1
ATOM 5324 C C . GLY B 1 261 ? -37.477 17.692 13.320 1.00 70.72 238 GLY B C 1
ATOM 5325 O O . GLY B 1 261 ? -37.166 18.567 14.145 1.00 76.79 238 GLY B O 1
ATOM 5326 N N . GLY B 1 262 ? -37.121 17.692 12.035 1.00 69.67 239 GLY B N 1
ATOM 5327 C CA . GLY B 1 262 ? -36.351 18.804 11.455 1.00 66.09 239 GLY B CA 1
ATOM 5328 C C . GLY B 1 262 ? -34.887 18.470 11.406 1.00 64.34 239 GLY B C 1
ATOM 5329 O O . GLY B 1 262 ? -34.306 18.604 10.333 1.00 65.57 239 GLY B O 1
ATOM 5330 N N . ALA B 1 263 ? -34.321 18.061 12.536 1.00 62.17 240 ALA B N 1
ATOM 5331 C CA . ALA B 1 263 ? -32.908 17.652 12.605 1.00 56.20 240 ALA B CA 1
ATOM 5332 C C . ALA B 1 263 ? -32.595 16.734 11.427 1.00 53.14 240 ALA B C 1
ATOM 5333 O O . ALA B 1 263 ? -33.256 15.703 11.300 1.00 53.78 240 ALA B O 1
ATOM 5335 N N . ILE B 1 264 ? -31.593 17.080 10.624 1.00 51.87 241 ILE B N 1
ATOM 5336 C CA . ILE B 1 264 ? -31.308 16.318 9.372 1.00 51.50 241 ILE B CA 1
ATOM 5337 C C . ILE B 1 264 ? -30.287 15.220 9.660 1.00 52.34 241 ILE B C 1
ATOM 5338 O O . ILE B 1 264 ? -29.196 15.503 10.156 1.00 52.82 241 ILE B O 1
ATOM 5343 N N . PRO B 1 265 ? -30.619 13.933 9.378 1.00 54.25 242 PRO B N 1
ATOM 5344 C CA . PRO B 1 265 ? -29.686 12.824 9.580 1.00 53.38 242 PRO B CA 1
ATOM 5345 C C . PRO B 1 265 ? -28.364 13.047 8.839 1.00 54.92 242 PRO B C 1
ATOM 5346 O O . PRO B 1 265 ? -28.410 13.481 7.706 1.00 61.47 242 PRO B O 1
ATOM 5350 N N . MET B 1 266 ? -27.239 12.748 9.490 1.00 55.44 243 MET B N 1
ATOM 5351 C CA . MET B 1 266 ? -25.892 12.999 8.920 1.00 59.81 243 MET B CA 1
ATOM 5352 C C . MET B 1 266 ? -25.820 12.390 7.513 1.00 61.25 243 MET B C 1
ATOM 5353 O O . MET B 1 266 ? -25.549 13.146 6.560 1.00 63.27 243 MET B O 1
ATOM 5358 N N . GLY B 1 267 ? -26.105 11.096 7.371 1.00 60.32 244 GLY B N 1
ATOM 5359 C CA . GLY B 1 267 ? -26.197 10.463 6.042 1.00 59.18 244 GLY B CA 1
ATOM 5360 C C . GLY B 1 267 ? -27.384 9.532 5.938 1.00 58.95 244 GLY B C 1
ATOM 5361 O O . GLY B 1 267 ? -28.222 9.518 6.863 1.00 61.75 244 GLY B O 1
ATOM 5362 N N . SER B 1 268 ? -27.443 8.788 4.834 1.00 57.20 245 SER B N 1
ATOM 5363 C CA . SER B 1 268 ? -28.431 7.711 4.577 1.00 53.79 245 SER B CA 1
ATOM 5364 C C . SER B 1 268 ? -27.895 6.755 3.506 1.00 51.34 245 SER B C 1
ATOM 5365 O O . SER B 1 268 ? -26.747 6.928 3.059 1.00 48.15 245 SER B O 1
ATOM 5368 N N . SER B 1 269 ? -28.715 5.791 3.104 1.00 53.77 246 SER B N 1
ATOM 5369 C CA . SER B 1 269 ? -28.516 4.979 1.877 1.00 56.43 246 SER B CA 1
ATOM 5370 C C . SER B 1 269 ? -27.275 4.092 2.034 1.00 57.12 246 SER B C 1
ATOM 5371 O O . SER B 1 269 ? -26.577 3.838 1.021 1.00 58.87 246 SER B O 1
ATOM 5374 N N . MET B 1 270 ? -27.010 3.623 3.254 1.00 53.81 247 MET B N 1
ATOM 5375 C CA . MET B 1 270 ? -25.898 2.675 3.517 1.00 51.49 247 MET B CA 1
ATOM 5376 C C . MET B 1 270 ? -26.431 1.433 4.225 1.00 48.50 247 MET B C 1
ATOM 5377 O O . MET B 1 270 ? -25.917 1.035 5.268 1.00 44.01 247 MET B O 1
ATOM 5382 N N . PRO B 1 271 ? -27.472 0.766 3.670 1.00 47.82 248 PRO B N 1
ATOM 5383 C CA . PRO B 1 271 ? -28.045 -0.415 4.308 1.00 48.48 248 PRO B CA 1
ATOM 5384 C C . PRO B 1 271 ? -27.015 -1.524 4.559 1.00 47.26 248 PRO B C 1
ATOM 5385 O O . PRO B 1 271 ? -27.196 -2.253 5.514 1.00 45.78 248 PRO B O 1
ATOM 5389 N N . TYR B 1 272 ? -25.963 -1.601 3.742 1.00 48.34 249 TYR B N 1
ATOM 5390 C CA . TYR B 1 272 ? -25.025 -2.754 3.729 1.00 47.94 249 TYR B CA 1
ATOM 5391 C C . TYR B 1 272 ? -24.055 -2.661 4.899 1.00 44.64 249 TYR B C 1
ATOM 5392 O O . TYR B 1 272 ? -23.963 -3.639 5.655 1.00 41.79 249 TYR B O 1
ATOM 5401 N N . PHE B 1 273 ? -23.356 -1.531 5.017 1.00 42.17 250 PHE B N 1
ATOM 5402 C CA . PHE B 1 273 ? -22.549 -1.179 6.212 1.00 40.06 250 PHE B CA 1
ATOM 5403 C C . PHE B 1 273 ? -23.413 -1.433 7.453 1.00 42.63 250 PHE B C 1
ATOM 5404 O O . PHE B 1 273 ? -22.990 -2.197 8.343 1.00 44.86 250 PHE B O 1
ATOM 5412 N N . GLU B 1 274 ? -24.624 -0.869 7.471 1.00 42.50 251 GLU B N 1
ATOM 5413 C CA . GLU B 1 274 ? -25.537 -0.946 8.640 1.00 42.36 251 GLU B CA 1
ATOM 5414 C C . GLU B 1 274 ? -25.804 -2.412 8.972 1.00 40.69 251 GLU B C 1
ATOM 5415 O O . GLU B 1 274 ? -25.545 -2.811 10.111 1.00 44.21 251 GLU B O 1
ATOM 5421 N N . VAL B 1 275 ? -26.300 -3.172 7.998 1.00 42.25 252 VAL B N 1
ATOM 5422 C CA . VAL B 1 275 ? -26.699 -4.600 8.170 1.00 42.61 252 VAL B CA 1
ATOM 5423 C C . VAL B 1 275 ? -25.458 -5.438 8.490 1.00 41.42 252 VAL B C 1
ATOM 5424 O O . VAL B 1 275 ? -25.541 -6.325 9.372 1.00 40.83 252 VAL B O 1
ATOM 5428 N N . LEU B 1 276 ? -24.366 -5.220 7.763 1.00 36.82 253 LEU B N 1
ATOM 5429 C CA . LEU B 1 276 ? -23.199 -6.132 7.841 1.00 38.01 253 LEU B CA 1
ATOM 5430 C C . LEU B 1 276 ? -22.542 -6.038 9.223 1.00 36.04 253 LEU B C 1
ATOM 5431 O O . LEU B 1 276 ? -22.113 -7.073 9.756 1.00 33.23 253 LEU B O 1
ATOM 5436 N N . TRP B 1 277 ? -22.488 -4.838 9.784 1.00 34.50 254 TRP B N 1
ATOM 5437 C CA . TRP B 1 277 ? -21.892 -4.597 11.117 1.00 36.21 254 TRP B CA 1
ATOM 5438 C C . TRP B 1 277 ? -22.778 -5.231 12.193 1.00 38.53 254 TRP B C 1
ATOM 5439 O O . TRP B 1 277 ? -22.235 -5.654 13.221 1.00 41.15 254 TRP B O 1
ATOM 5450 N N . VAL B 1 278 ? -24.090 -5.309 11.966 1.00 40.81 255 VAL B N 1
ATOM 5451 C CA . VAL B 1 278 ? -25.051 -5.818 12.990 1.00 40.86 255 VAL B CA 1
ATOM 5452 C C . VAL B 1 278 ? -25.002 -7.343 12.998 1.00 38.75 255 VAL B C 1
ATOM 5453 O O . VAL B 1 278 ? -24.945 -7.923 14.092 1.00 38.34 255 VAL B O 1
ATOM 5457 N N . LEU B 1 279 ? -25.038 -7.942 11.810 1.00 39.58 256 LEU B N 1
ATOM 5458 C CA . LEU B 1 279 ? -24.961 -9.412 11.610 1.00 39.77 256 LEU B CA 1
ATOM 5459 C C . LEU B 1 279 ? -23.651 -9.935 12.197 1.00 35.19 256 LEU B C 1
ATOM 5460 O O . LEU B 1 279 ? -23.680 -10.912 12.957 1.00 32.56 256 LEU B O 1
ATOM 5465 N N . ASN B 1 280 ? -22.540 -9.293 11.849 1.00 35.06 257 ASN B N 1
ATOM 5466 C CA . ASN B 1 280 ? -21.189 -9.772 12.240 1.00 36.66 257 ASN B CA 1
ATOM 5467 C C . ASN B 1 280 ? -21.049 -9.722 13.762 1.00 34.45 257 ASN B C 1
ATOM 5468 O O . ASN B 1 280 ? -20.489 -10.686 14.326 1.00 35.39 257 ASN B O 1
ATOM 5473 N N . LEU B 1 281 ? -21.589 -8.689 14.405 1.00 31.72 258 LEU B N 1
ATOM 5474 C CA . LEU B 1 281 ? -21.632 -8.631 15.890 1.00 31.43 258 LEU B CA 1
ATOM 5475 C C . LEU B 1 281 ? -22.612 -9.668 16.442 1.00 31.22 258 LEU B C 1
ATOM 5476 O O . LEU B 1 281 ? -22.219 -10.355 17.400 1.00 31.92 258 LEU B O 1
ATOM 5481 N N . VAL B 1 282 ? -23.812 -9.791 15.861 1.00 30.32 259 VAL B N 1
ATOM 5482 C CA . VAL B 1 282 ? -24.849 -10.749 16.343 1.00 31.06 259 VAL B CA 1
ATOM 5483 C C . VAL B 1 282 ? -24.245 -12.156 16.316 1.00 32.67 259 VAL B C 1
ATOM 5484 O O . VAL B 1 282 ? -24.326 -12.849 17.340 1.00 32.56 259 VAL B O 1
ATOM 5488 N N . LEU B 1 283 ? -23.594 -12.545 15.221 1.00 35.82 260 LEU B N 1
ATOM 5489 C CA . LEU B 1 283 ? -23.061 -13.929 15.063 1.00 36.08 260 LEU B CA 1
ATOM 5490 C C . LEU B 1 283 ? -21.970 -14.221 16.101 1.00 37.92 260 LEU B C 1
ATOM 5491 O O . LEU B 1 283 ? -21.875 -15.384 16.530 1.00 42.36 260 LEU B O 1
ATOM 5496 N N . LYS B 1 284 ? -21.172 -13.232 16.501 1.00 41.10 261 LYS B N 1
ATOM 5497 C CA . LYS B 1 284 ? -20.075 -13.471 17.480 1.00 41.46 261 LYS B CA 1
ATOM 5498 C C . LYS B 1 284 ? -20.676 -13.578 18.887 1.00 43.03 261 LYS B C 1
ATOM 5499 O O . LYS B 1 284 ? -20.346 -14.548 19.578 1.00 44.52 261 LYS B O 1
ATOM 5505 N N . TYR B 1 285 ? -21.548 -12.637 19.272 1.00 45.17 262 TYR B N 1
ATOM 5506 C CA . TYR B 1 285 ? -21.988 -12.417 20.679 1.00 48.19 262 TYR B CA 1
ATOM 5507 C C . TYR B 1 285 ? -23.447 -12.827 20.914 1.00 51.17 262 TYR B C 1
ATOM 5508 O O . TYR B 1 285 ? -23.850 -12.881 22.094 1.00 56.02 262 TYR B O 1
ATOM 5517 N N . PHE B 1 286 ? -24.208 -13.116 19.856 1.00 52.23 263 PHE B N 1
ATOM 5518 C CA . PHE B 1 286 ? -25.642 -13.506 19.945 1.00 50.87 263 PHE B CA 1
ATOM 5519 C C . PHE B 1 286 ? -25.919 -14.670 18.998 1.00 52.90 263 PHE B C 1
ATOM 5520 O O . PHE B 1 286 ? -26.627 -14.516 18.002 1.00 53.33 263 PHE B O 1
ATOM 5528 N N . PRO B 1 287 ? -25.357 -15.869 19.266 1.00 55.30 264 PRO B N 1
ATOM 5529 C CA . PRO B 1 287 ? -25.749 -17.076 18.549 1.00 58.32 264 PRO B CA 1
ATOM 5530 C C . PRO B 1 287 ? -27.017 -17.627 19.213 1.00 65.10 264 PRO B C 1
ATOM 5531 O O . PRO B 1 287 ? -27.381 -17.131 20.266 1.00 74.17 264 PRO B O 1
ATOM 5535 N N . ASP B 1 288 ? -27.660 -18.616 18.589 1.00 69.45 265 ASP B N 1
ATOM 5536 C CA . ASP B 1 288 ? -28.948 -19.199 19.061 1.00 68.92 265 ASP B CA 1
ATOM 5537 C C . ASP B 1 288 ? -30.075 -18.165 18.930 1.00 64.72 265 ASP B C 1
ATOM 5538 O O . ASP B 1 288 ? -31.225 -18.502 19.297 1.00 64.66 265 ASP B O 1
ATOM 5543 N N . VAL B 1 289 ? -29.748 -16.951 18.466 1.00 61.22 266 VAL B N 1
ATOM 5544 C CA . VAL B 1 289 ? -30.716 -15.906 18.012 1.00 57.54 266 VAL B CA 1
ATOM 5545 C C . VAL B 1 289 ? -30.726 -15.941 16.490 1.00 55.80 266 VAL B C 1
ATOM 5546 O O . VAL B 1 289 ? -29.798 -15.450 15.851 1.00 52.99 266 VAL B O 1
ATOM 5550 N N . PRO B 1 290 ? -31.752 -16.545 15.852 1.00 58.63 267 PRO B N 1
ATOM 5551 C CA . PRO B 1 290 ? -31.762 -16.672 14.397 1.00 58.49 267 PRO B CA 1
ATOM 5552 C C . PRO B 1 290 ? -31.724 -15.317 13.686 1.00 56.40 267 PRO B C 1
ATOM 5553 O O . PRO B 1 290 ? -32.084 -14.318 14.287 1.00 60.94 267 PRO B O 1
ATOM 5557 N N . ILE B 1 291 ? -31.313 -15.330 12.419 1.00 53.82 268 ILE B N 1
ATOM 5558 C CA . ILE B 1 291 ? -31.283 -14.118 11.552 1.00 53.94 268 ILE B CA 1
ATOM 5559 C C . ILE B 1 291 ? -32.420 -14.237 10.551 1.00 53.86 268 ILE B C 1
ATOM 5560 O O . ILE B 1 291 ? -32.551 -15.270 9.901 1.00 59.20 268 ILE B O 1
ATOM 5565 N N . PRO B 1 292 ? -33.265 -13.194 10.392 1.00 55.89 269 PRO B N 1
ATOM 5566 C CA . PRO B 1 292 ? -34.251 -13.177 9.313 1.00 57.06 269 PRO B CA 1
ATOM 5567 C C . PRO B 1 292 ? -33.555 -13.402 7.963 1.00 61.79 269 PRO B C 1
ATOM 5568 O O . PRO B 1 292 ? -32.474 -12.871 7.758 1.00 62.17 269 PRO B O 1
ATOM 5572 N N . ARG B 1 293 ? -34.175 -14.199 7.094 1.00 61.09 270 ARG B N 1
ATOM 5573 C CA . ARG B 1 293 ? -33.586 -14.595 5.789 1.00 64.02 270 ARG B CA 1
ATOM 5574 C C . ARG B 1 293 ? -33.734 -13.455 4.768 1.00 64.21 270 ARG B C 1
ATOM 5575 O O . ARG B 1 293 ? -32.978 -13.465 3.778 1.00 72.89 270 ARG B O 1
ATOM 5583 N N . GLU B 1 294 ? -34.650 -12.505 4.980 1.00 59.78 271 GLU B N 1
ATOM 5584 C CA . GLU B 1 294 ? -34.829 -11.351 4.051 1.00 60.77 271 GLU B CA 1
ATOM 5585 C C . GLU B 1 294 ? -33.595 -10.445 4.113 1.00 57.88 271 GLU B C 1
ATOM 5586 O O . GLU B 1 294 ? -33.387 -9.682 3.147 1.00 58.82 271 GLU B O 1
ATOM 5592 N N . ILE B 1 295 ? -32.818 -10.527 5.200 1.00 54.78 272 ILE B N 1
ATOM 5593 C CA . ILE B 1 295 ? -31.585 -9.709 5.428 1.00 51.36 272 ILE B CA 1
ATOM 5594 C C . ILE B 1 295 ? -30.432 -10.379 4.686 1.00 52.72 272 ILE B C 1
ATOM 5595 O O . ILE B 1 295 ? -29.645 -9.656 4.045 1.00 51.64 272 ILE B O 1
ATOM 5600 N N . ILE B 1 296 ? -30.367 -11.712 4.762 1.00 54.50 273 ILE B N 1
ATOM 5601 C CA . ILE B 1 296 ? -29.418 -12.562 3.982 1.00 53.87 273 ILE B CA 1
ATOM 5602 C C . ILE B 1 296 ? -29.695 -12.374 2.485 1.00 54.73 273 ILE B C 1
ATOM 5603 O O . ILE B 1 296 ? -28.713 -12.252 1.715 1.00 56.64 273 ILE B O 1
ATOM 5608 N N . GLU B 1 297 ? -30.967 -12.348 2.077 1.00 55.47 274 GLU B N 1
ATOM 5609 C CA . GLU B 1 297 ? -31.343 -12.203 0.642 1.00 55.62 274 GLU B CA 1
ATOM 5610 C C . GLU B 1 297 ? -30.991 -10.792 0.157 1.00 54.98 274 GLU B C 1
ATOM 5611 O O . GLU B 1 297 ? -30.632 -10.658 -1.030 1.00 55.61 274 GLU B O 1
ATOM 5617 N N . GLU B 1 298 ? -31.054 -9.800 1.054 1.00 54.16 275 GLU B N 1
ATOM 5618 C CA . GLU B 1 298 ? -30.655 -8.392 0.786 1.00 48.38 275 GLU B CA 1
ATOM 5619 C C . GLU B 1 298 ? -29.146 -8.297 0.548 1.00 45.54 275 GLU B C 1
ATOM 5620 O O . GLU B 1 298 ? -28.756 -7.551 -0.358 1.00 46.30 275 GLU B O 1
ATOM 5626 N N . ILE B 1 299 ? -28.323 -8.975 1.354 1.00 45.31 276 ILE B N 1
ATOM 5627 C CA . ILE B 1 299 ? -26.836 -8.895 1.227 1.00 45.83 276 ILE B CA 1
ATOM 5628 C C . ILE B 1 299 ? -26.408 -9.628 -0.046 1.00 45.49 276 ILE B C 1
ATOM 5629 O O . ILE B 1 299 ? -25.526 -9.104 -0.757 1.00 45.70 276 ILE B O 1
ATOM 5634 N N . ALA B 1 300 ? -26.982 -10.807 -0.297 1.00 47.32 277 ALA B N 1
ATOM 5635 C CA . ALA B 1 300 ? -26.766 -11.593 -1.536 1.00 49.51 277 ALA B CA 1
ATOM 5636 C C . ALA B 1 300 ? -27.100 -10.718 -2.750 1.00 49.30 277 ALA B C 1
ATOM 5637 O O . ALA B 1 300 ? -26.291 -10.703 -3.695 1.00 51.28 277 ALA B O 1
ATOM 5639 N N . ALA B 1 301 ? -28.219 -9.983 -2.700 1.00 47.71 278 ALA B N 1
ATOM 5640 C CA . ALA B 1 301 ? -28.655 -9.045 -3.766 1.00 49.05 278 ALA B CA 1
ATOM 5641 C C . ALA B 1 301 ? -27.558 -8.004 -4.003 1.00 48.66 278 ALA B C 1
ATOM 5642 O O . ALA B 1 301 ? -27.195 -7.782 -5.174 1.00 53.73 278 ALA B O 1
ATOM 5644 N N . GLY B 1 302 ? -27.057 -7.398 -2.925 1.00 50.07 279 GLY B N 1
ATOM 5645 C CA . GLY B 1 302 ? -25.982 -6.390 -2.973 1.00 51.33 279 GLY B CA 1
ATOM 5646 C C . GLY B 1 302 ? -24.676 -6.975 -3.478 1.00 50.42 279 GLY B C 1
ATOM 5647 O O . GLY B 1 302 ? -23.975 -6.268 -4.213 1.00 56.93 279 GLY B O 1
ATOM 5648 N N . PHE B 1 303 ? -24.347 -8.212 -3.102 1.00 49.93 280 PHE B N 1
ATOM 5649 C CA . PHE B 1 303 ? -23.035 -8.836 -3.422 1.00 54.41 280 PHE B CA 1
ATOM 5650 C C . PHE B 1 303 ? -23.002 -9.229 -4.901 1.00 53.82 280 PHE B C 1
ATOM 5651 O O . PHE B 1 303 ? -23.804 -10.074 -5.337 1.00 55.16 280 PHE B O 1
ATOM 5659 N N . SER B 1 304 ? -22.020 -8.675 -5.600 1.00 54.26 281 SER B N 1
ATOM 5660 C CA . SER B 1 304 ? -21.840 -8.972 -7.037 1.00 57.76 281 SER B CA 1
ATOM 5661 C C . SER B 1 304 ? -20.545 -9.762 -7.223 1.00 59.45 281 SER B C 1
ATOM 5662 O O . SER B 1 304 ? -20.257 -10.628 -6.389 1.00 64.01 281 SER B O 1
ATOM 5665 N N . GLU B 1 305 ? -19.808 -9.478 -8.289 1.00 58.96 282 GLU B N 1
ATOM 5666 C CA . GLU B 1 305 ? -18.501 -10.132 -8.548 1.00 57.22 282 GLU B CA 1
ATOM 5667 C C . GLU B 1 305 ? -17.381 -9.143 -8.213 1.00 54.07 282 GLU B C 1
ATOM 5668 O O . GLU B 1 305 ? -16.243 -9.596 -8.033 1.00 50.40 282 GLU B O 1
ATOM 5674 N N . SER B 1 306 ? -17.691 -7.843 -8.152 1.00 52.57 283 SER B N 1
ATOM 5675 C CA . SER B 1 306 ? -16.729 -6.762 -7.806 1.00 54.05 283 SER B CA 1
ATOM 5676 C C . SER B 1 306 ? -16.715 -6.540 -6.291 1.00 52.35 283 SER B C 1
ATOM 5677 O O . SER B 1 306 ? -15.881 -5.734 -5.821 1.00 49.37 283 SER B O 1
ATOM 5680 N N . GLY B 1 307 ? -17.629 -7.205 -5.576 1.00 51.45 284 GLY B N 1
ATOM 5681 C CA . GLY B 1 307 ? -17.783 -7.120 -4.110 1.00 50.62 284 GLY B CA 1
ATOM 5682 C C . GLY B 1 307 ? -19.117 -6.515 -3.711 1.00 47.27 284 GLY B C 1
ATOM 5683 O O . GLY B 1 307 ? -20.109 -6.715 -4.436 1.00 41.58 284 GLY B O 1
ATOM 5684 N N . ILE B 1 308 ? -19.131 -5.814 -2.575 1.00 48.83 285 ILE B N 1
ATOM 5685 C CA . ILE B 1 308 ? -20.287 -5.011 -2.081 1.00 45.36 285 ILE B CA 1
ATOM 5686 C C . ILE B 1 308 ? -19.719 -3.720 -1.497 1.00 45.26 285 ILE B C 1
ATOM 5687 O O . ILE B 1 308 ? -18.523 -3.722 -1.148 1.00 44.73 285 ILE B O 1
ATOM 5692 N N . GLY B 1 309 ? -20.541 -2.670 -1.429 1.00 45.41 286 GLY B N 1
ATOM 5693 C CA . GLY B 1 309 ? -20.151 -1.338 -0.932 1.00 45.54 286 GLY B CA 1
ATOM 5694 C C . GLY B 1 309 ? -20.913 -0.968 0.328 1.00 45.83 286 GLY B C 1
ATOM 5695 O O . GLY B 1 309 ? -21.487 -1.865 0.961 1.00 42.86 286 GLY B O 1
ATOM 5696 N N . GLY B 1 310 ? -20.909 0.318 0.680 1.00 50.04 287 GLY B N 1
ATOM 5697 C CA . GLY B 1 310 ? -21.641 0.851 1.844 1.00 53.39 287 GLY B CA 1
ATOM 5698 C C . GLY B 1 310 ? -23.136 0.829 1.592 1.00 56.03 287 GLY B C 1
ATOM 5699 O O . GLY B 1 310 ? -23.910 0.835 2.573 1.00 51.30 287 GLY B O 1
ATOM 5700 N N . GLY B 1 311 ? -23.523 0.779 0.316 1.00 55.78 288 GLY B N 1
ATOM 5701 C CA . GLY B 1 311 ? -24.933 0.705 -0.098 1.00 56.48 288 GLY B CA 1
ATOM 5702 C C . GLY B 1 311 ? -25.049 0.500 -1.603 1.00 56.73 288 GLY B C 1
ATOM 5703 O O . GLY B 1 311 ? -24.041 0.429 -2.304 1.00 59.47 288 GLY B O 1
ATOM 5704 N N . PRO B 1 312 ? -26.281 0.385 -2.142 1.00 55.41 289 PRO B N 1
ATOM 5705 C CA . PRO B 1 312 ? -26.482 0.451 -3.585 1.00 55.91 289 PRO B CA 1
ATOM 5706 C C . PRO B 1 312 ? -26.301 1.925 -3.959 1.00 58.39 289 PRO B C 1
ATOM 5707 O O . PRO B 1 312 ? -26.693 2.771 -3.163 1.00 61.95 289 PRO B O 1
ATOM 5711 N N . GLY B 1 313 ? -25.683 2.216 -5.102 1.00 59.39 290 GLY B N 1
ATOM 5712 C CA . GLY B 1 313 ? -25.356 3.614 -5.451 1.00 59.57 290 GLY B CA 1
ATOM 5713 C C . GLY B 1 313 ? -24.098 4.079 -4.734 1.00 54.70 290 GLY B C 1
ATOM 5714 O O . GLY B 1 313 ? -23.862 5.303 -4.670 1.00 51.04 290 GLY B O 1
ATOM 5715 N N . LEU B 1 314 ? -23.349 3.136 -4.165 1.00 52.35 291 LEU B N 1
ATOM 5716 C CA . LEU B 1 314 ? -21.966 3.356 -3.681 1.00 52.80 291 LEU B CA 1
ATOM 5717 C C . LEU B 1 314 ? -21.087 2.315 -4.364 1.00 51.68 291 LEU B C 1
ATOM 5718 O O . LEU B 1 314 ? -21.526 1.190 -4.598 1.00 47.51 291 LEU B O 1
ATOM 5723 N N . PRO B 1 315 ? -19.842 2.665 -4.756 1.00 51.02 292 PRO B N 1
ATOM 5724 C CA . PRO B 1 315 ? -18.923 1.680 -5.331 1.00 48.79 292 PRO B CA 1
ATOM 5725 C C . PRO B 1 315 ? -18.546 0.585 -4.333 1.00 47.04 292 PRO B C 1
ATOM 5726 O O . PRO B 1 315 ? -18.608 0.813 -3.127 1.00 44.35 292 PRO B O 1
ATOM 5730 N N . PRO B 1 316 ? -18.166 -0.637 -4.790 1.00 49.20 293 PRO B N 1
ATOM 5731 C CA . PRO B 1 316 ? -17.637 -1.662 -3.893 1.00 46.92 293 PRO B CA 1
ATOM 5732 C C . PRO B 1 316 ? -16.475 -1.130 -3.051 1.00 44.87 293 PRO B C 1
ATOM 5733 O O . PRO B 1 316 ? -15.797 -0.231 -3.496 1.00 47.74 293 PRO B O 1
ATOM 5737 N N . ASP B 1 317 ? -16.314 -1.709 -1.870 1.00 43.17 294 ASP B N 1
ATOM 5738 C CA . ASP B 1 317 ? -15.204 -1.327 -0.969 1.00 41.32 294 ASP B CA 1
ATOM 5739 C C . ASP B 1 317 ? -14.734 -2.588 -0.233 1.00 40.63 294 ASP B C 1
ATOM 5740 O O . ASP B 1 317 ? -15.498 -3.553 -0.188 1.00 37.26 294 ASP B O 1
ATOM 5745 N N . GLY B 1 318 ? -13.523 -2.570 0.320 1.00 39.72 295 GLY B N 1
ATOM 5746 C CA . GLY B 1 318 ? -12.961 -3.769 0.971 1.00 39.69 295 GLY B CA 1
ATOM 5747 C C . GLY B 1 318 ? -13.405 -4.001 2.401 1.00 36.76 295 GLY B C 1
ATOM 5748 O O . GLY B 1 318 ? -13.055 -5.043 2.935 1.00 34.36 295 GLY B O 1
ATOM 5749 N N . ASP B 1 319 ? -14.136 -3.062 2.999 1.00 37.45 296 ASP B N 1
ATOM 5750 C CA . ASP B 1 319 ? -14.666 -3.252 4.375 1.00 38.59 296 ASP B CA 1
ATOM 5751 C C . ASP B 1 319 ? -15.949 -4.079 4.304 1.00 37.94 296 ASP B C 1
ATOM 5752 O O . ASP B 1 319 ? -16.002 -5.125 4.960 1.00 39.00 296 ASP B O 1
ATOM 5757 N N . ASP B 1 320 ? -16.924 -3.624 3.524 1.00 35.43 297 ASP B N 1
ATOM 5758 C CA . ASP B 1 320 ? -18.216 -4.345 3.387 1.00 34.85 297 ASP B CA 1
ATOM 5759 C C . ASP B 1 320 ? -17.968 -5.685 2.683 1.00 33.27 297 ASP B C 1
ATOM 5760 O O . ASP B 1 320 ? -18.657 -6.666 3.026 1.00 32.68 297 ASP B O 1
ATOM 5765 N N . THR B 1 321 ? -17.002 -5.738 1.777 1.00 31.67 298 THR B N 1
ATOM 5766 C CA . THR B 1 321 ? -16.716 -6.980 1.030 1.00 32.08 298 THR B CA 1
ATOM 5767 C C . THR B 1 321 ? -16.133 -7.997 2.003 1.00 32.12 298 THR B C 1
ATOM 5768 O O . THR B 1 321 ? -16.569 -9.149 1.975 1.00 32.08 298 THR B O 1
ATOM 5772 N N . ALA B 1 322 ? -15.191 -7.566 2.829 1.00 32.40 299 ALA B N 1
ATOM 5773 C CA . ALA B 1 322 ? -14.552 -8.454 3.825 1.00 34.28 299 ALA B CA 1
ATOM 5774 C C . ALA B 1 322 ? -15.612 -8.971 4.805 1.00 33.61 299 ALA B C 1
ATOM 5775 O O . ALA B 1 322 ? -15.528 -10.150 5.199 1.00 31.35 299 ALA B O 1
ATOM 5777 N N . TYR B 1 323 ? -16.583 -8.122 5.154 1.00 33.85 300 TYR B N 1
ATOM 5778 C CA . TYR B 1 323 ? -17.593 -8.391 6.211 1.00 33.67 300 TYR B CA 1
ATOM 5779 C C . TYR B 1 323 ? -18.819 -9.096 5.625 1.00 32.97 300 TYR B C 1
ATOM 5780 O O . TYR B 1 323 ? -19.386 -9.946 6.361 1.00 31.23 300 TYR B O 1
ATOM 5789 N N . ALA B 1 324 ? -19.198 -8.785 4.382 1.00 31.21 301 ALA B N 1
ATOM 5790 C CA . ALA B 1 324 ? -20.085 -9.638 3.548 1.00 35.28 301 ALA B CA 1
ATOM 5791 C C . ALA B 1 324 ? -19.533 -11.068 3.503 1.00 37.20 301 ALA B C 1
ATOM 5792 O O . ALA B 1 324 ? -20.329 -12.026 3.647 1.00 41.53 301 ALA B O 1
ATOM 5794 N N . ASN B 1 325 ? -18.222 -11.212 3.299 1.00 38.58 302 ASN B N 1
ATOM 5795 C CA . ASN B 1 325 ? -17.566 -12.536 3.133 1.00 38.55 302 ASN B CA 1
ATOM 5796 C C . ASN B 1 325 ? -17.469 -13.251 4.483 1.00 36.80 302 ASN B C 1
ATOM 5797 O O . ASN B 1 325 ? -17.653 -14.479 4.510 1.00 39.13 302 ASN B O 1
ATOM 5802 N N . LEU B 1 326 ? -17.161 -12.524 5.553 1.00 33.21 303 LEU B N 1
ATOM 5803 C CA . LEU B 1 326 ? -17.027 -13.107 6.914 1.00 34.40 303 LEU B CA 1
ATOM 5804 C C . LEU B 1 326 ? -18.374 -13.698 7.325 1.00 34.66 303 LEU B C 1
ATOM 5805 O O . LEU B 1 326 ? -18.414 -14.897 7.668 1.00 34.00 303 LEU B O 1
ATOM 5810 N N . ALA B 1 327 ? -19.424 -12.873 7.257 1.00 36.91 304 ALA B N 1
ATOM 5811 C CA . ALA B 1 327 ? -20.812 -13.204 7.658 1.00 38.50 304 ALA B CA 1
ATOM 5812 C C . ALA B 1 327 ? -21.363 -14.370 6.824 1.00 40.25 304 ALA B C 1
ATOM 5813 O O . ALA B 1 327 ? -21.974 -15.263 7.418 1.00 40.96 304 ALA B O 1
ATOM 5815 N N . GLY B 1 328 ? -21.179 -14.357 5.504 1.00 42.75 305 GLY B N 1
ATOM 5816 C CA . GLY B 1 328 ? -21.682 -15.432 4.624 1.00 46.70 305 GLY B CA 1
ATOM 5817 C C . GLY B 1 328 ? -21.086 -16.783 4.982 1.00 47.32 305 GLY B C 1
ATOM 5818 O O . GLY B 1 328 ? -21.831 -17.784 4.962 1.00 48.32 305 GLY B O 1
ATOM 5819 N N . ASP B 1 329 ? -19.796 -16.814 5.316 1.00 46.34 306 ASP B N 1
ATOM 5820 C CA . ASP B 1 329 ? -19.054 -18.080 5.547 1.00 48.88 306 ASP B CA 1
ATOM 5821 C C . ASP B 1 329 ? -19.443 -18.663 6.907 1.00 47.97 306 ASP B C 1
ATOM 5822 O O . ASP B 1 329 ? -19.646 -19.893 6.991 1.00 47.30 306 ASP B O 1
ATOM 5827 N N . LYS B 1 330 ? -19.530 -17.803 7.917 1.00 47.45 307 LYS B N 1
ATOM 5828 C CA . LYS B 1 330 ? -19.951 -18.254 9.263 1.00 46.89 307 LYS B CA 1
ATOM 5829 C C . LYS B 1 330 ? -21.345 -18.877 9.134 1.00 49.15 307 LYS B C 1
ATOM 5830 O O . LYS B 1 330 ? -21.698 -19.680 10.005 1.00 49.07 307 LYS B O 1
ATOM 5836 N N . LEU B 1 331 ? -22.076 -18.553 8.064 1.00 49.47 308 LEU B N 1
ATOM 5837 C CA . LEU B 1 331 ? -23.420 -19.127 7.809 1.00 51.90 308 LEU B CA 1
ATOM 5838 C C . LEU B 1 331 ? -23.295 -20.301 6.837 1.00 55.78 308 LEU B C 1
ATOM 5839 O O . LEU B 1 331 ? -24.171 -20.428 5.976 1.00 58.14 308 LEU B O 1
ATOM 5844 N N . GLY B 1 332 ? -22.235 -21.103 6.954 1.00 61.37 309 GLY B N 1
ATOM 5845 C CA . GLY B 1 332 ? -22.044 -22.338 6.163 1.00 61.27 309 GLY B CA 1
ATOM 5846 C C . GLY B 1 332 ? -22.191 -22.205 4.664 1.00 63.12 309 GLY B C 1
ATOM 5847 O O . GLY B 1 332 ? -22.613 -23.182 4.041 1.00 65.14 309 GLY B O 1
ATOM 5848 N N . ALA B 1 333 ? -21.826 -21.063 4.097 1.00 63.88 310 ALA B N 1
ATOM 5849 C CA . ALA B 1 333 ? -22.046 -20.856 2.656 1.00 62.59 310 ALA B CA 1
ATOM 5850 C C . ALA B 1 333 ? -20.714 -20.639 1.942 1.00 64.93 310 ALA B C 1
ATOM 5851 O O . ALA B 1 333 ? -19.793 -20.088 2.564 1.00 69.98 310 ALA B O 1
ATOM 5853 N N . PRO B 1 334 ? -20.573 -21.064 0.669 1.00 62.14 311 PRO B N 1
ATOM 5854 C CA . PRO B 1 334 ? -19.347 -20.817 -0.104 1.00 60.46 311 PRO B CA 1
ATOM 5855 C C . PRO B 1 334 ? -19.010 -19.331 -0.299 1.00 52.89 311 PRO B C 1
ATOM 5856 O O . PRO B 1 334 ? -19.824 -18.613 -0.822 1.00 54.58 311 PRO B O 1
ATOM 5860 N N . THR B 1 335 ? -17.816 -18.921 0.129 1.00 48.17 312 THR B N 1
ATOM 5861 C CA . THR B 1 335 ? -17.386 -17.507 -0.046 1.00 50.78 312 THR B CA 1
ATOM 5862 C C . THR B 1 335 ? -16.206 -17.418 -1.013 1.00 50.91 312 THR B C 1
ATOM 5863 O O . THR B 1 335 ? -15.564 -18.447 -1.246 1.00 55.80 312 THR B O 1
ATOM 5867 N N . HIS B 1 336 ? -15.916 -16.222 -1.517 1.00 51.87 313 HIS B N 1
ATOM 5868 C CA . HIS B 1 336 ? -14.890 -16.035 -2.577 1.00 54.51 313 HIS B CA 1
ATOM 5869 C C . HIS B 1 336 ? -13.804 -15.067 -2.113 1.00 51.25 313 HIS B C 1
ATOM 5870 O O . HIS B 1 336 ? -13.900 -13.868 -2.371 1.00 47.20 313 HIS B O 1
ATOM 5877 N N . PRO B 1 337 ? -12.712 -15.544 -1.464 1.00 49.83 314 PRO B N 1
ATOM 5878 C CA . PRO B 1 337 ? -11.620 -14.661 -1.054 1.00 47.68 314 PRO B CA 1
ATOM 5879 C C . PRO B 1 337 ? -11.035 -13.914 -2.256 1.00 46.97 314 PRO B C 1
ATOM 5880 O O . PRO B 1 337 ? -10.592 -12.795 -2.075 1.00 43.17 314 PRO B O 1
ATOM 5884 N N . GLU B 1 338 ? -11.047 -14.561 -3.430 1.00 47.80 315 GLU B N 1
ATOM 5885 C CA . GLU B 1 338 ? -10.590 -13.968 -4.718 1.00 49.06 315 GLU B CA 1
ATOM 5886 C C . GLU B 1 338 ? -11.314 -12.638 -4.965 1.00 48.02 315 GLU B C 1
ATOM 5887 O O . GLU B 1 338 ? -10.731 -11.778 -5.654 1.00 39.58 315 GLU B O 1
ATOM 5893 N N . ILE B 1 339 ? -12.528 -12.461 -4.426 1.00 51.09 316 ILE B N 1
ATOM 5894 C CA . ILE B 1 339 ? -13.290 -11.188 -4.602 1.00 52.22 316 ILE B CA 1
ATOM 5895 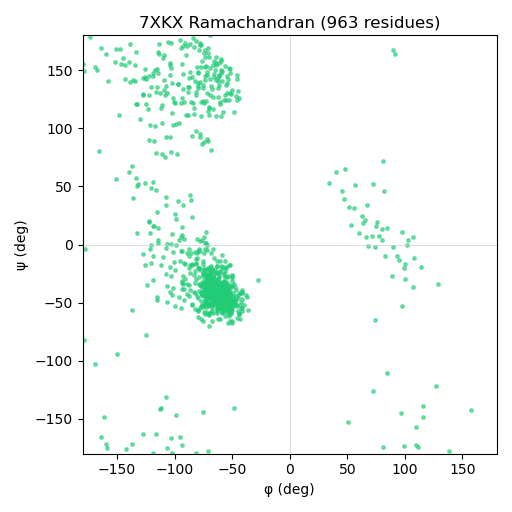C C . ILE B 1 339 ? -12.642 -10.090 -3.749 1.00 48.78 316 ILE B C 1
ATOM 5896 O O . ILE B 1 339 ? -12.545 -8.953 -4.249 1.00 48.96 316 ILE B O 1
ATOM 5901 N N . LEU B 1 340 ? -12.217 -10.418 -2.523 1.00 44.94 317 LEU B N 1
ATOM 5902 C CA . LEU B 1 340 ? -11.583 -9.456 -1.579 1.00 40.80 317 LEU B CA 1
ATOM 5903 C C . LEU B 1 340 ? -10.218 -9.048 -2.147 1.00 40.26 317 LEU B C 1
ATOM 5904 O O . LEU B 1 340 ? -9.818 -7.886 -1.966 1.00 37.33 317 LEU B O 1
ATOM 5909 N N . MET B 1 341 ? -9.554 -9.957 -2.865 1.00 42.01 318 MET B N 1
ATOM 5910 C CA . MET B 1 341 ? -8.210 -9.711 -3.447 1.00 42.71 318 MET B CA 1
ATOM 5911 C C . MET B 1 341 ? -8.293 -8.577 -4.481 1.00 43.62 318 MET B C 1
ATOM 5912 O O . MET B 1 341 ? -7.230 -7.984 -4.768 1.00 37.65 318 MET B O 1
ATOM 5917 N N . LYS B 1 342 ? -9.500 -8.257 -4.978 1.00 45.26 319 LYS B N 1
ATOM 5918 C CA . LYS B 1 342 ? -9.774 -7.064 -5.834 1.00 46.11 319 LYS B CA 1
ATOM 5919 C C . LYS B 1 342 ? -9.582 -5.770 -5.035 1.00 44.59 319 LYS B C 1
ATOM 5920 O O . LYS B 1 342 ? -9.735 -4.694 -5.646 1.00 49.03 319 LYS B O 1
ATOM 5926 N N . PHE B 1 343 ? -9.294 -5.862 -3.732 1.00 40.07 320 PHE B N 1
ATOM 5927 C CA . PHE B 1 343 ? -8.968 -4.699 -2.865 1.00 38.98 320 PHE B CA 1
ATOM 5928 C C . PHE B 1 343 ? -7.590 -4.900 -2.228 1.00 39.45 320 PHE B C 1
ATOM 5929 O O . PHE B 1 343 ? -7.269 -4.230 -1.214 1.00 38.38 320 PHE B O 1
ATOM 5937 N N . TRP B 1 344 ? -6.779 -5.773 -2.824 1.00 37.42 321 TRP B N 1
ATOM 5938 C CA . TRP B 1 344 ? -5.373 -5.973 -2.402 1.00 38.76 321 TRP B CA 1
ATOM 5939 C C . TRP B 1 344 ? -4.468 -5.061 -3.238 1.00 38.82 321 TRP B C 1
ATOM 5940 O O . TRP B 1 344 ? -4.664 -4.971 -4.463 1.00 38.49 321 TRP B O 1
ATOM 5951 N N . ALA B 1 345 ? -3.551 -4.369 -2.570 1.00 40.79 322 ALA B N 1
ATOM 5952 C CA . ALA B 1 345 ? -2.672 -3.342 -3.161 1.00 43.54 322 ALA B CA 1
ATOM 5953 C C . ALA B 1 345 ? -1.239 -3.618 -2.711 1.00 47.26 322 ALA B C 1
ATOM 5954 O O . ALA B 1 345 ? -0.610 -2.708 -2.145 1.00 54.66 322 ALA B O 1
ATOM 5956 N N . GLU B 1 346 ? -0.782 -4.857 -2.920 1.00 52.36 323 GLU B N 1
ATOM 5957 C CA . GLU B 1 346 ? 0.612 -5.330 -2.693 1.00 50.33 323 GLU B CA 1
ATOM 5958 C C . GLU B 1 346 ? 0.875 -5.472 -1.191 1.00 48.30 323 GLU B C 1
ATOM 5959 O O . GLU B 1 346 ? 1.098 -6.609 -0.751 1.00 47.79 323 GLU B O 1
ATOM 5965 N N . ASP B 1 347 ? 0.860 -4.365 -0.444 1.00 46.51 324 ASP B N 1
ATOM 5966 C CA . ASP B 1 347 ? 1.229 -4.324 0.998 1.00 47.90 324 ASP B CA 1
ATOM 5967 C C . ASP B 1 347 ? 0.002 -4.589 1.880 1.00 47.29 324 ASP B C 1
ATOM 5968 O O . ASP B 1 347 ? 0.148 -5.303 2.891 1.00 47.59 324 ASP B O 1
ATOM 5973 N N . HIS B 1 348 ? -1.139 -3.990 1.534 1.00 43.99 325 HIS B N 1
ATOM 5974 C CA . HIS B 1 348 ? -2.344 -3.916 2.398 1.00 42.28 325 HIS B CA 1
ATOM 5975 C C . HIS B 1 348 ? -3.612 -3.942 1.546 1.00 42.95 325 HIS B C 1
ATOM 5976 O O . HIS B 1 348 ? -3.516 -3.766 0.304 1.00 39.09 325 HIS B O 1
ATOM 5983 N N . PHE B 1 349 ? -4.754 -4.134 2.211 1.00 41.70 326 PHE B N 1
ATOM 5984 C CA . PHE B 1 349 ? -6.111 -3.990 1.624 1.00 40.36 326 PHE B CA 1
ATOM 5985 C C . PHE B 1 349 ? -6.531 -2.517 1.613 1.00 39.04 326 PHE B C 1
ATOM 5986 O O . PHE B 1 349 ? -6.274 -1.812 2.587 1.00 42.36 326 PHE B O 1
ATOM 5994 N N . VAL B 1 350 ? -7.188 -2.088 0.538 1.00 38.39 327 VAL B N 1
ATOM 5995 C CA . VAL B 1 350 ? -7.745 -0.710 0.395 1.00 37.00 327 VAL B CA 1
ATOM 5996 C C . VAL B 1 350 ? -9.257 -0.790 0.602 1.00 36.98 327 VAL B C 1
ATOM 5997 O O . VAL B 1 350 ? -9.833 -1.872 0.388 1.00 43.22 327 VAL B O 1
ATOM 6001 N N . SER B 1 351 ? -9.857 0.316 1.027 1.00 36.74 328 SER B N 1
ATOM 6002 C CA . SER B 1 351 ? -11.324 0.527 1.074 1.00 40.89 328 SER B CA 1
ATOM 6003 C C . SER B 1 351 ? -11.826 0.638 -0.364 1.00 41.70 328 SER B C 1
ATOM 6004 O O . SER B 1 351 ? -12.479 -0.297 -0.837 1.00 44.55 328 SER B O 1
ATOM 6007 N N . TYR B 1 352 ? -11.488 1.742 -1.026 1.00 46.02 329 TYR B N 1
ATOM 6008 C CA . TYR B 1 352 ? -11.820 2.018 -2.444 1.00 50.97 329 TYR B CA 1
ATOM 6009 C C . TYR B 1 352 ? -10.524 2.030 -3.247 1.00 53.01 329 TYR B C 1
ATOM 6010 O O . TYR B 1 352 ? -9.566 2.688 -2.848 1.00 55.42 329 TYR B O 1
ATOM 6019 N N . PRO B 1 353 ? -10.435 1.298 -4.384 1.00 54.56 330 PRO B N 1
ATOM 6020 C CA . PRO B 1 353 ? -9.280 1.421 -5.275 1.00 56.72 330 PRO B CA 1
ATOM 6021 C C . PRO B 1 353 ? -9.034 2.896 -5.633 1.00 58.35 330 PRO B C 1
ATOM 6022 O O . PRO B 1 353 ? -9.967 3.578 -6.019 1.00 60.93 330 PRO B O 1
ATOM 6026 N N . GLY B 1 354 ? -7.789 3.351 -5.496 1.00 60.70 331 GLY B N 1
ATOM 6027 C CA . GLY B 1 354 ? -7.452 4.785 -5.475 1.00 61.53 331 GLY B CA 1
ATOM 6028 C C . GLY B 1 354 ? -7.722 5.340 -4.095 1.00 63.29 331 GLY B C 1
ATOM 6029 O O . GLY B 1 354 ? -8.736 6.039 -3.918 1.00 71.92 331 GLY B O 1
ATOM 6030 N N . GLU B 1 355 ? -6.878 4.961 -3.140 1.00 59.84 332 GLU B N 1
ATOM 6031 C CA . GLU B 1 355 ? -7.021 5.323 -1.712 1.00 57.30 332 GLU B CA 1
ATOM 6032 C C . GLU B 1 355 ? -6.032 6.442 -1.422 1.00 54.89 332 GLU B C 1
ATOM 6033 O O . GLU B 1 355 ? -4.813 6.187 -1.519 1.00 50.85 332 GLU B O 1
ATOM 6039 N N . GLN B 1 356 ? -6.560 7.627 -1.119 1.00 53.31 333 GLN B N 1
ATOM 6040 C CA . GLN B 1 356 ? -5.764 8.778 -0.626 1.00 55.85 333 GLN B CA 1
ATOM 6041 C C . GLN B 1 356 ? -5.070 8.326 0.664 1.00 53.30 333 GLN B C 1
ATOM 6042 O O . GLN B 1 356 ? -3.821 8.329 0.715 1.00 53.69 333 GLN B O 1
ATOM 6048 N N . THR B 1 357 ? -5.862 7.896 1.645 1.00 48.96 334 THR B N 1
ATOM 6049 C CA . THR B 1 357 ? -5.367 7.453 2.973 1.00 50.45 334 THR B CA 1
ATOM 6050 C C . THR B 1 357 ? -5.812 6.017 3.233 1.00 48.83 334 THR B C 1
ATOM 6051 O O . THR B 1 357 ? -6.994 5.700 3.090 1.00 49.30 334 THR B O 1
ATOM 6055 N N . PRO B 1 358 ? -4.877 5.110 3.613 1.00 43.63 335 PRO B N 1
ATOM 6056 C CA . PRO B 1 358 ? -5.214 3.712 3.890 1.00 43.96 335 PRO B CA 1
ATOM 6057 C C . PRO B 1 358 ? -6.028 3.541 5.181 1.00 44.05 335 PRO B C 1
ATOM 6058 O O . PRO B 1 358 ? -6.059 4.456 5.981 1.00 47.22 335 PRO B O 1
ATOM 6062 N N . SER B 1 359 ? -6.694 2.394 5.326 1.00 42.96 336 SER B N 1
ATOM 6063 C CA . SER B 1 359 ? -7.632 2.104 6.442 1.00 40.91 336 SER B CA 1
ATOM 6064 C C . SER B 1 359 ? -7.205 0.844 7.192 1.00 40.09 336 SER B C 1
ATOM 6065 O O . SER B 1 359 ? -7.307 -0.266 6.639 1.00 42.16 336 SER B O 1
ATOM 6068 N N . GLU B 1 360 ? -6.864 1.043 8.454 1.00 40.29 337 GLU B N 1
ATOM 6069 C CA . GLU B 1 360 ? -6.333 0.028 9.399 1.00 39.85 337 GLU B CA 1
ATOM 6070 C C . GLU B 1 360 ? -7.444 -0.966 9.781 1.00 39.36 337 GLU B C 1
ATOM 6071 O O . GLU B 1 360 ? -7.098 -2.143 10.073 1.00 40.77 337 GLU B O 1
ATOM 6077 N N . THR B 1 361 ? -8.719 -0.555 9.751 1.00 34.67 338 THR B N 1
ATOM 6078 C CA . THR B 1 361 ? -9.869 -1.430 10.121 1.00 34.09 338 THR B CA 1
ATOM 6079 C C . THR B 1 361 ? -10.283 -2.320 8.944 1.00 33.40 338 THR B C 1
ATOM 6080 O O . THR B 1 361 ? -10.713 -3.479 9.217 1.00 32.20 338 THR B O 1
ATOM 6084 N N . VAL B 1 362 ? -10.159 -1.832 7.704 1.00 33.21 339 VAL B N 1
ATOM 6085 C CA . VAL B 1 362 ? -10.355 -2.665 6.473 1.00 33.15 339 VAL B CA 1
ATOM 6086 C C . VAL B 1 362 ? -9.378 -3.842 6.531 1.00 32.21 339 VAL B C 1
ATOM 6087 O O . VAL B 1 362 ? -9.768 -4.972 6.191 1.00 29.40 339 VAL B O 1
ATOM 6091 N N . ASN B 1 363 ? -8.136 -3.565 6.925 1.00 33.13 340 ASN B N 1
ATOM 6092 C CA . ASN B 1 363 ? -7.052 -4.579 6.936 1.00 33.81 340 ASN B CA 1
ATOM 6093 C C . ASN B 1 363 ? -7.302 -5.540 8.088 1.00 32.70 340 ASN B C 1
ATOM 6094 O O . ASN B 1 363 ? -7.151 -6.741 7.873 1.00 33.50 340 ASN B O 1
ATOM 6099 N N . ALA B 1 364 ? -7.726 -5.035 9.246 1.00 34.14 341 ALA B N 1
ATOM 6100 C CA . ALA B 1 364 ? -8.133 -5.882 10.395 1.00 34.43 341 ALA B CA 1
ATOM 6101 C C . ALA B 1 364 ? -9.292 -6.799 9.965 1.00 33.97 341 ALA B C 1
ATOM 6102 O O . ALA B 1 364 ? -9.279 -8.016 10.285 1.00 29.95 341 ALA B O 1
ATOM 6104 N N . HIS B 1 365 ? -10.266 -6.245 9.241 1.00 33.83 342 HIS B N 1
ATOM 6105 C CA . HIS B 1 365 ? -11.497 -6.985 8.863 1.00 33.47 342 HIS B CA 1
ATOM 6106 C C . HIS B 1 365 ? -11.147 -8.008 7.786 1.00 34.57 342 HIS B C 1
ATOM 6107 O O . HIS B 1 365 ? -11.476 -9.207 7.977 1.00 37.02 342 HIS B O 1
ATOM 6114 N N . ALA B 1 366 ? -10.462 -7.575 6.727 1.00 34.33 343 ALA B N 1
ATOM 6115 C CA . ALA B 1 366 ? -9.937 -8.488 5.680 1.00 34.77 343 ALA B CA 1
ATOM 6116 C C . ALA B 1 366 ? -9.153 -9.622 6.349 1.00 34.49 343 ALA B C 1
ATOM 6117 O O . ALA B 1 366 ? -9.396 -10.805 6.023 1.00 36.34 343 ALA B O 1
ATOM 6119 N N . LEU B 1 367 ? -8.240 -9.289 7.258 1.00 34.72 344 LEU B N 1
ATOM 6120 C CA . LEU B 1 367 ? -7.357 -10.309 7.884 1.00 34.81 344 LEU B CA 1
ATOM 6121 C C . LEU B 1 367 ? -8.203 -11.246 8.749 1.00 35.85 344 LEU B C 1
ATOM 6122 O O . LEU B 1 367 ? -7.962 -12.473 8.714 1.00 33.92 344 LEU B O 1
ATOM 6127 N N . GLU B 1 368 ? -9.140 -10.684 9.519 1.00 37.00 345 GLU B N 1
ATOM 6128 C CA . GLU B 1 368 ? -10.082 -11.475 10.351 1.00 37.15 345 GLU B CA 1
ATOM 6129 C C . GLU B 1 368 ? -10.758 -12.541 9.480 1.00 38.38 345 GLU B C 1
ATOM 6130 O O . GLU B 1 368 ? -10.945 -13.671 9.958 1.00 39.67 345 GLU B O 1
ATOM 6136 N N . TYR B 1 369 ? -11.131 -12.194 8.248 1.00 40.92 346 TYR B N 1
ATOM 6137 C CA . TYR B 1 369 ? -11.858 -13.107 7.327 1.00 42.45 346 TYR B CA 1
ATOM 6138 C C . TYR B 1 369 ? -10.930 -14.203 6.782 1.00 41.16 346 TYR B C 1
ATOM 6139 O O . TYR B 1 369 ? -11.365 -15.374 6.670 1.00 42.13 346 TYR B O 1
ATOM 6148 N N . LEU B 1 370 ? -9.702 -13.827 6.422 1.00 36.62 347 LEU B N 1
ATOM 6149 C CA . LEU B 1 370 ? -8.640 -14.782 6.013 1.00 36.69 347 LEU B CA 1
ATOM 6150 C C . LEU B 1 370 ? -8.349 -15.770 7.153 1.00 37.80 347 LEU B C 1
ATOM 6151 O O . LEU B 1 370 ? -8.119 -16.965 6.850 1.00 35.45 347 LEU B O 1
ATOM 6156 N N . ASN B 1 371 ? -8.389 -15.304 8.406 1.00 39.38 348 ASN B N 1
ATOM 6157 C CA . ASN B 1 371 ? -8.246 -16.169 9.605 1.00 39.87 348 ASN B CA 1
ATOM 6158 C C . ASN B 1 371 ? -9.407 -17.164 9.656 1.00 41.23 348 ASN B C 1
ATOM 6159 O O . ASN B 1 371 ? -9.136 -18.394 9.801 1.00 37.58 348 ASN B O 1
ATOM 6164 N N . HIS B 1 372 ? -10.646 -16.672 9.564 1.00 39.02 349 HIS B N 1
ATOM 6165 C CA . HIS B 1 372 ? -11.825 -17.568 9.512 1.00 40.97 349 HIS B CA 1
ATOM 6166 C C . HIS B 1 372 ? -11.584 -18.566 8.380 1.00 42.25 349 HIS B C 1
ATOM 6167 O O . HIS B 1 372 ? -11.677 -19.776 8.638 1.00 43.63 349 HIS B O 1
ATOM 6174 N N . LEU B 1 373 ? -11.234 -18.075 7.188 1.00 41.07 350 LEU B N 1
ATOM 6175 C CA . LEU B 1 373 ? -10.985 -18.952 6.012 1.00 43.56 350 LEU B CA 1
ATOM 6176 C C . LEU B 1 373 ? -9.934 -20.016 6.341 1.00 44.57 350 LEU B C 1
ATOM 6177 O O . LEU B 1 373 ? -10.106 -21.148 5.872 1.00 46.25 350 LEU B O 1
ATOM 6182 N N . ARG B 1 374 ? -8.887 -19.671 7.096 1.00 46.09 351 ARG B N 1
ATOM 6183 C CA . ARG B 1 374 ? -7.747 -20.589 7.376 1.00 45.50 351 ARG B CA 1
ATOM 6184 C C . ARG B 1 374 ? -8.132 -21.638 8.429 1.00 44.30 351 ARG B C 1
ATOM 6185 O O . ARG B 1 374 ? -7.634 -22.764 8.305 1.00 42.00 351 ARG B O 1
ATOM 6193 N N . LEU B 1 375 ? -8.941 -21.289 9.438 1.00 44.87 352 LEU B N 1
ATOM 6194 C CA . LEU B 1 375 ? -9.204 -22.173 10.613 1.00 43.72 352 LEU B CA 1
ATOM 6195 C C . LEU B 1 375 ? -10.557 -22.895 10.476 1.00 48.47 352 LEU B C 1
ATOM 6196 O O . LEU B 1 375 ? -10.770 -23.850 11.252 1.00 52.25 352 LEU B O 1
ATOM 6201 N N . ARG B 1 376 ? -11.452 -22.470 9.574 1.00 52.59 353 ARG B N 1
ATOM 6202 C CA . ARG B 1 376 ? -12.835 -23.034 9.471 1.00 55.06 353 ARG B CA 1
ATOM 6203 C C . ARG B 1 376 ? -13.147 -23.523 8.045 1.00 55.98 353 ARG B C 1
ATOM 6204 O O . ARG B 1 376 ? -14.113 -24.302 7.910 1.00 56.15 353 ARG B O 1
ATOM 6212 N N . ARG B 1 377 ? -12.390 -23.096 7.024 1.00 53.18 354 ARG B N 1
ATOM 6213 C CA . ARG B 1 377 ? -12.539 -23.586 5.622 1.00 49.64 354 ARG B CA 1
ATOM 6214 C C . ARG B 1 377 ? -11.284 -24.349 5.190 1.00 48.75 354 ARG B C 1
ATOM 6215 O O . ARG B 1 377 ? -11.134 -24.595 3.986 1.00 47.10 354 ARG B O 1
ATOM 6223 N N . GLY B 1 378 ? -10.415 -24.717 6.129 1.00 51.28 355 GLY B N 1
ATOM 6224 C CA . GLY B 1 378 ? -9.256 -25.581 5.838 1.00 55.03 355 GLY B CA 1
ATOM 6225 C C . GLY B 1 378 ? -8.057 -24.809 5.309 1.00 57.67 355 GLY B C 1
ATOM 6226 O O . GLY B 1 378 ? -7.440 -24.054 6.089 1.00 64.74 355 GLY B O 1
ATO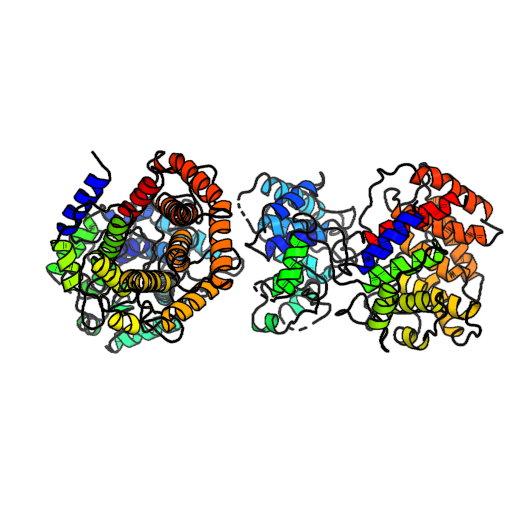M 6227 N N . ILE B 1 379 ? -7.734 -24.996 4.029 1.00 56.44 356 ILE B N 1
ATOM 6228 C CA . ILE B 1 379 ? -6.361 -24.778 3.481 1.00 59.20 356 ILE B CA 1
ATOM 6229 C C . ILE B 1 379 ? -5.994 -23.282 3.542 1.00 59.36 356 ILE B C 1
ATOM 6230 O O . ILE B 1 379 ? -6.917 -22.431 3.614 1.00 55.74 356 ILE B O 1
ATOM 6235 N N . ALA B 1 380 ? -4.682 -23.004 3.602 1.00 54.55 357 ALA B N 1
ATOM 6236 C CA . ALA B 1 380 ? -4.060 -21.662 3.668 1.00 54.89 357 ALA B CA 1
ATOM 6237 C C . ALA B 1 380 ? -3.369 -21.340 2.339 1.00 50.90 357 ALA B C 1
ATOM 6238 O O . ALA B 1 380 ? -2.135 -21.368 2.285 1.00 45.89 357 ALA B O 1
ATOM 6240 N N . GLU B 1 381 ? -4.160 -21.009 1.323 1.00 52.73 358 GLU B N 1
ATOM 6241 C CA . GLU B 1 381 ? -3.683 -20.596 -0.025 1.00 53.92 358 GLU B CA 1
ATOM 6242 C C . GLU B 1 381 ? -3.170 -19.153 0.070 1.00 50.31 358 GLU B C 1
ATOM 6243 O O . GLU B 1 381 ? -2.222 -18.795 -0.646 1.00 48.77 358 GLU B O 1
ATOM 6249 N N . TYR B 1 382 ? -3.776 -18.355 0.945 1.00 48.69 359 TYR B N 1
ATOM 6250 C CA . TYR B 1 382 ? -3.573 -16.886 1.020 1.00 46.59 359 TYR B CA 1
ATOM 6251 C C . TYR B 1 382 ? -2.594 -16.527 2.146 1.00 47.01 359 TYR B C 1
ATOM 6252 O O . TYR B 1 382 ? -2.658 -15.383 2.637 1.00 51.25 359 TYR B O 1
ATOM 6261 N N . GLY B 1 383 ? -1.693 -17.448 2.505 1.00 45.92 360 GLY B N 1
ATOM 6262 C CA . GLY B 1 383 ? -0.785 -17.324 3.666 1.00 45.22 360 GLY B CA 1
ATOM 6263 C C . GLY B 1 383 ? 0.127 -16.107 3.588 1.00 45.36 360 GLY B C 1
ATOM 6264 O O . GLY B 1 383 ? 0.307 -15.425 4.620 1.00 44.64 360 GLY B O 1
ATOM 6265 N N . ALA B 1 384 ? 0.720 -15.841 2.423 1.00 45.27 361 ALA B N 1
ATOM 6266 C CA . ALA B 1 384 ? 1.725 -14.766 2.250 1.00 42.38 361 ALA B CA 1
ATOM 6267 C C . ALA B 1 384 ? 1.041 -13.388 2.283 1.00 42.61 361 ALA B C 1
ATOM 6268 O O . ALA B 1 384 ? 1.664 -12.417 2.760 1.00 41.87 361 ALA B O 1
ATOM 6270 N N . VAL B 1 385 ? -0.208 -13.308 1.825 1.00 42.30 362 VAL B N 1
ATOM 6271 C CA . VAL B 1 385 ? -1.031 -12.067 1.894 1.00 42.27 362 VAL B CA 1
ATOM 6272 C C . VAL B 1 385 ? -1.511 -11.874 3.337 1.00 44.26 362 VAL B C 1
ATOM 6273 O O . VAL B 1 385 ? -1.644 -10.691 3.755 1.00 46.92 362 VAL B O 1
ATOM 6277 N N . GLU B 1 386 ? -1.770 -12.978 4.051 1.00 39.90 363 GLU B N 1
ATOM 6278 C CA . GLU B 1 386 ? -2.052 -12.977 5.513 1.00 41.47 363 GLU B CA 1
ATOM 6279 C C . GLU B 1 386 ? -0.920 -12.228 6.228 1.00 41.68 363 GLU B C 1
ATOM 6280 O O . GLU B 1 386 ? -1.195 -11.181 6.873 1.00 37.65 363 GLU B O 1
ATOM 6286 N N . ASP B 1 387 ? 0.301 -12.760 6.100 1.00 41.99 364 ASP B N 1
ATOM 6287 C CA . ASP B 1 387 ? 1.546 -12.206 6.696 1.00 44.06 364 ASP B CA 1
ATOM 6288 C C . ASP B 1 387 ? 1.686 -10.727 6.335 1.00 44.40 364 ASP B C 1
ATOM 6289 O O . ASP B 1 387 ? 1.787 -9.911 7.269 1.00 46.84 364 ASP B O 1
ATOM 6294 N N . ALA B 1 388 ? 1.704 -10.412 5.036 1.00 43.73 365 ALA B N 1
ATOM 6295 C CA . ALA B 1 388 ? 1.902 -9.040 4.506 1.00 41.97 365 ALA B CA 1
ATOM 6296 C C . ALA B 1 388 ? 0.900 -8.094 5.168 1.00 40.88 365 ALA B C 1
ATOM 6297 O O . ALA B 1 388 ? 1.293 -6.983 5.555 1.00 43.37 365 ALA B O 1
ATOM 6299 N N . CYS B 1 389 ? -0.354 -8.530 5.284 1.00 40.47 366 CYS B N 1
ATOM 6300 C CA . CYS B 1 389 ? -1.451 -7.725 5.874 1.00 37.93 366 CYS B CA 1
ATOM 6301 C C . CYS B 1 389 ? -1.218 -7.593 7.384 1.00 37.95 366 CYS B C 1
ATOM 6302 O O . CYS B 1 389 ? -1.343 -6.477 7.913 1.00 37.27 366 CYS B O 1
ATOM 6305 N N . ALA B 1 390 ? -0.877 -8.682 8.068 1.00 36.78 367 ALA B N 1
ATOM 6306 C CA . ALA B 1 390 ? -0.558 -8.607 9.510 1.00 38.14 367 ALA B CA 1
ATOM 6307 C C . ALA B 1 390 ? 0.628 -7.657 9.676 1.00 38.00 367 ALA B C 1
ATOM 6308 O O . ALA B 1 390 ? 0.550 -6.741 10.521 1.00 35.80 367 ALA B O 1
ATOM 6310 N N . GLU B 1 391 ? 1.666 -7.834 8.856 1.00 40.20 368 GLU B N 1
ATOM 6311 C CA . GLU B 1 391 ? 2.895 -7.014 8.968 1.00 43.67 368 GLU B CA 1
ATOM 6312 C C . GLU B 1 391 ? 2.487 -5.544 8.860 1.00 40.99 368 GLU B C 1
ATOM 6313 O O . GLU B 1 391 ? 2.968 -4.743 9.674 1.00 41.31 368 GLU B O 1
ATOM 6319 N N . TRP B 1 392 ? 1.584 -5.228 7.932 1.00 38.31 369 TRP B N 1
ATOM 6320 C CA . TRP B 1 392 ? 1.144 -3.838 7.652 1.00 36.90 369 TRP B CA 1
ATOM 6321 C C . TRP B 1 392 ? 0.394 -3.258 8.851 1.00 37.59 369 TRP B C 1
ATOM 6322 O O . TRP B 1 392 ? 0.573 -2.066 9.128 1.00 39.94 369 TRP B O 1
ATOM 6333 N N . VAL B 1 393 ? -0.442 -4.055 9.511 1.00 37.93 370 VAL B N 1
ATOM 6334 C CA . VAL B 1 393 ? -1.324 -3.567 10.612 1.00 37.73 370 VAL B CA 1
ATOM 6335 C C . VAL B 1 393 ? -0.430 -3.193 11.798 1.00 38.21 370 VAL B C 1
ATOM 6336 O O . VAL B 1 393 ? -0.604 -2.093 12.341 1.00 38.27 370 VAL B O 1
ATOM 6340 N N . ILE B 1 394 ? 0.525 -4.055 12.142 1.00 38.61 371 ILE B N 1
ATOM 6341 C CA . ILE B 1 394 ? 1.523 -3.796 13.224 1.00 39.47 371 ILE B CA 1
ATOM 6342 C C . ILE B 1 394 ? 2.234 -2.467 12.940 1.00 43.25 371 ILE B C 1
ATOM 6343 O O . ILE B 1 394 ? 2.449 -1.696 13.900 1.00 47.62 371 ILE B O 1
ATOM 6348 N N . SER B 1 395 ? 2.566 -2.216 11.666 1.00 42.41 372 SER B N 1
ATOM 6349 C CA . SER B 1 395 ? 3.355 -1.047 11.191 1.00 40.72 372 SER B CA 1
ATOM 6350 C C . SER B 1 395 ? 2.530 0.251 11.266 1.00 40.47 372 SER B C 1
ATOM 6351 O O . SER B 1 395 ? 3.079 1.304 10.895 1.00 42.35 372 SER B O 1
ATOM 6354 N N . GLN B 1 396 ? 1.269 0.198 11.711 1.00 39.61 373 GLN B N 1
ATOM 6355 C CA . GLN B 1 396 ? 0.421 1.407 11.910 1.00 39.56 373 GLN B CA 1
ATOM 6356 C C . GLN B 1 396 ? 0.098 1.606 13.396 1.00 40.61 373 GLN B C 1
ATOM 6357 O O . GLN B 1 396 ? -0.660 2.560 13.704 1.00 40.45 373 GLN B O 1
ATOM 6363 N N . GLN B 1 397 ? 0.653 0.772 14.284 1.00 39.94 374 GLN B N 1
ATOM 6364 C CA . GLN B 1 397 ? 0.401 0.864 15.748 1.00 42.50 374 GLN B CA 1
ATOM 6365 C C . GLN B 1 397 ? 1.121 2.090 16.310 1.00 42.37 374 GLN B C 1
ATOM 6366 O O . GLN B 1 397 ? 2.324 2.229 16.037 1.00 45.16 374 GLN B O 1
ATOM 6372 N N . THR B 1 398 ? 0.415 2.918 17.087 1.00 44.37 375 THR B N 1
ATOM 6373 C CA . THR B 1 398 ? 0.955 4.175 17.682 1.00 46.50 375 THR B CA 1
ATOM 6374 C C . THR B 1 398 ? 1.897 3.815 18.832 1.00 49.17 375 THR B C 1
ATOM 6375 O O . THR B 1 398 ? 1.810 2.684 19.339 1.00 55.04 375 THR B O 1
ATOM 6379 N N . GLU B 1 399 ? 2.750 4.755 19.229 1.00 51.50 376 GLU B N 1
ATOM 6380 C CA . GLU B 1 399 ? 3.764 4.564 20.304 1.00 55.75 376 GLU B CA 1
ATOM 6381 C C . GLU B 1 399 ? 3.106 4.133 21.626 1.00 57.11 376 GLU B C 1
ATOM 6382 O O . GLU B 1 399 ? 3.800 3.466 22.414 1.00 61.25 376 GLU B O 1
ATOM 6388 N N . ASP B 1 400 ? 1.834 4.479 21.864 1.00 60.21 377 ASP B N 1
ATOM 6389 C CA . ASP B 1 400 ? 1.114 4.193 23.139 1.00 60.45 377 ASP B CA 1
ATOM 6390 C C . ASP B 1 400 ? 0.589 2.753 23.151 1.00 56.29 377 ASP B C 1
ATOM 6391 O O . ASP B 1 400 ? 0.200 2.285 24.242 1.00 60.45 377 ASP B O 1
ATOM 6396 N N . GLY B 1 401 ? 0.544 2.094 21.989 1.00 52.03 378 GLY B N 1
ATOM 6397 C CA . GLY B 1 401 ? 0.103 0.690 21.855 1.00 48.03 378 GLY B CA 1
ATOM 6398 C C . GLY B 1 401 ? -1.271 0.563 21.219 1.00 43.74 378 GLY B C 1
ATOM 6399 O O . GLY B 1 401 ? -1.769 -0.563 21.124 1.00 40.82 378 GLY B O 1
ATOM 6400 N N . CYS B 1 402 ? -1.851 1.660 20.737 1.00 43.10 379 CYS B N 1
ATOM 6401 C CA . CYS B 1 402 ? -3.204 1.651 20.127 1.00 40.80 379 CYS B CA 1
ATOM 6402 C C . CYS B 1 402 ? -3.132 1.992 18.636 1.00 39.55 379 CYS B C 1
ATOM 6403 O O . CYS B 1 402 ? -2.076 2.435 18.150 1.00 44.53 379 CYS B O 1
ATOM 6406 N N . TRP B 1 403 ? -4.233 1.730 17.946 1.00 38.41 380 TRP B N 1
ATOM 6407 C CA . TRP B 1 403 ? -4.437 2.078 16.523 1.00 37.96 380 TRP B CA 1
ATOM 6408 C C . TRP B 1 403 ? -5.548 3.101 16.427 1.00 36.75 380 TRP B C 1
ATOM 6409 O O . TRP B 1 403 ? -6.510 2.998 17.207 1.00 37.64 380 TRP B O 1
ATOM 6420 N N . TYR B 1 404 ? -5.439 3.987 15.449 1.00 35.11 381 TYR B N 1
ATOM 6421 C CA . TYR B 1 404 ? -6.601 4.748 14.947 1.00 36.65 381 TYR B CA 1
ATOM 6422 C C . TYR B 1 404 ? -7.039 4.138 13.622 1.00 36.63 381 TYR B C 1
ATOM 6423 O O . TYR B 1 404 ? -6.610 3.021 13.288 1.00 37.37 381 TYR B O 1
ATOM 6432 N N . ASP B 1 405 ? -7.891 4.875 12.921 1.00 39.20 382 ASP B N 1
ATOM 6433 C CA . ASP B 1 405 ? -8.566 4.453 11.675 1.00 40.37 382 ASP B CA 1
ATOM 6434 C C . ASP B 1 405 ? -9.237 5.687 11.081 1.00 39.14 382 ASP B C 1
ATOM 6435 O O . ASP B 1 405 ? -9.573 6.594 11.856 1.00 34.66 382 ASP B O 1
ATOM 6440 N N . LYS B 1 406 ? -9.414 5.718 9.762 1.00 42.70 383 LYS B N 1
ATOM 6441 C CA . LYS B 1 406 ? -9.970 6.911 9.067 1.00 44.91 383 LYS B CA 1
ATOM 6442 C C . LYS B 1 406 ? -11.497 6.970 9.204 1.00 45.39 383 LYS B C 1
ATOM 6443 O O . LYS B 1 406 ? -12.017 8.077 9.030 1.00 48.95 383 LYS B O 1
ATOM 6449 N N . TRP B 1 407 ? -12.185 5.860 9.511 1.00 43.69 384 TRP B N 1
ATOM 6450 C CA . TRP B 1 407 ? -13.671 5.770 9.413 1.00 46.87 384 TRP B CA 1
ATOM 6451 C C . TRP B 1 407 ? -14.365 5.951 10.777 1.00 47.63 384 TRP B C 1
ATOM 6452 O O . TRP B 1 407 ? -15.555 6.310 10.766 1.00 49.15 384 TRP B O 1
ATOM 6463 N N . ASN B 1 408 ? -13.671 5.728 11.901 1.00 47.26 385 ASN B N 1
ATOM 6464 C CA . ASN B 1 408 ? -14.190 5.981 13.278 1.00 44.84 385 ASN B CA 1
ATOM 6465 C C . ASN B 1 408 ? -13.127 6.710 14.107 1.00 43.01 385 ASN B C 1
ATOM 6466 O O . ASN B 1 408 ? -11.954 6.323 13.997 1.00 50.34 385 ASN B O 1
ATOM 6471 N N . VAL B 1 409 ? -13.513 7.676 14.953 1.00 40.99 386 VAL B N 1
ATOM 6472 C CA . VAL B 1 409 ? -12.537 8.566 15.662 1.00 39.89 386 VAL B CA 1
ATOM 6473 C C . VAL B 1 409 ? -11.957 7.906 16.912 1.00 39.42 386 VAL B C 1
ATOM 6474 O O . VAL B 1 409 ? -10.914 8.423 17.380 1.00 39.89 386 VAL B O 1
ATOM 6478 N N . SER B 1 410 ? -12.625 6.913 17.506 1.00 35.82 387 SER B N 1
ATOM 6479 C CA . SER B 1 410 ? -12.163 6.320 18.783 1.00 33.48 387 SER B CA 1
ATOM 6480 C C . SER B 1 410 ? -11.079 5.301 18.475 1.00 32.37 387 SER B C 1
ATOM 6481 O O . SER B 1 410 ? -11.291 4.407 17.664 1.00 36.01 387 SER B O 1
ATOM 6484 N N . PRO B 1 411 ? -9.906 5.371 19.138 1.00 32.04 388 PRO B N 1
ATOM 6485 C CA . PRO B 1 411 ? -8.896 4.338 18.974 1.00 32.47 388 PRO B CA 1
ATOM 6486 C C . PRO B 1 411 ? -9.476 2.997 19.425 1.00 33.39 388 PRO B C 1
ATOM 6487 O O . PRO B 1 411 ? -8.973 1.972 18.988 1.00 32.95 388 PRO B O 1
ATOM 6491 N N . TYR B 1 412 ? -10.511 3.041 20.274 1.00 34.83 389 TYR B N 1
ATOM 6492 C CA . TYR B 1 412 ? -11.113 1.829 20.890 1.00 33.96 389 TYR B CA 1
ATOM 6493 C C . TYR B 1 412 ? -11.819 0.995 19.820 1.00 32.76 389 TYR B C 1
ATOM 6494 O O . TYR B 1 412 ? -11.804 -0.216 19.991 1.00 30.50 389 TYR B O 1
ATOM 6503 N N . TYR B 1 413 ? -12.357 1.598 18.748 1.00 35.00 390 TYR B N 1
ATOM 6504 C CA . TYR B 1 413 ? -13.008 0.837 17.643 1.00 38.03 390 TYR B CA 1
ATOM 6505 C C . TYR B 1 413 ? -11.931 0.100 16.839 1.00 37.61 390 TYR B C 1
ATOM 6506 O O . TYR B 1 413 ? -12.079 -1.121 16.634 1.00 35.70 390 TYR B O 1
ATOM 6515 N N . SER B 1 414 ? -10.900 0.823 16.386 1.00 37.83 391 SER B N 1
ATOM 6516 C CA . SER B 1 414 ? -9.796 0.267 15.558 1.00 37.19 391 SER B CA 1
ATOM 6517 C C . SER B 1 414 ? -8.974 -0.722 16.390 1.00 33.57 391 SER B C 1
ATOM 6518 O O . SER B 1 414 ? -8.551 -1.757 15.831 1.00 27.10 391 SER B O 1
ATOM 6521 N N . THR B 1 415 ? -8.742 -0.417 17.671 1.00 33.56 392 THR B N 1
ATOM 6522 C CA . THR B 1 415 ? -7.862 -1.249 18.534 1.00 33.84 392 THR B CA 1
ATOM 6523 C C . THR B 1 415 ? -8.495 -2.628 18.665 1.00 32.56 392 THR B C 1
ATOM 6524 O O . THR B 1 415 ? -7.781 -3.610 18.459 1.00 35.53 392 THR B O 1
ATOM 6528 N N . ALA B 1 416 ? -9.794 -2.694 18.954 1.00 32.42 393 ALA B N 1
ATOM 6529 C CA . ALA B 1 416 ? -10.506 -3.981 19.121 1.00 31.70 393 ALA B CA 1
ATOM 6530 C C . ALA B 1 416 ? -10.404 -4.821 17.832 1.00 30.91 393 ALA B C 1
ATOM 6531 O O . ALA B 1 416 ? -10.159 -6.048 17.931 1.00 32.11 393 ALA B O 1
ATOM 6533 N N . ALA B 1 417 ? -10.549 -4.210 16.656 1.00 28.98 394 ALA B N 1
ATOM 6534 C CA . ALA B 1 417 ? -10.585 -4.947 15.370 1.00 29.45 394 ALA B CA 1
ATOM 6535 C C . ALA B 1 417 ? -9.196 -5.515 15.032 1.00 29.14 394 ALA B C 1
ATOM 6536 O O . ALA B 1 417 ? -9.125 -6.711 14.637 1.00 28.07 394 ALA B O 1
ATOM 6538 N N . CYS B 1 418 ? -8.129 -4.721 15.191 1.00 29.43 395 CYS B N 1
ATOM 6539 C CA . CYS B 1 418 ? -6.723 -5.173 14.980 1.00 31.50 395 CYS B CA 1
ATOM 6540 C C . CYS B 1 418 ? -6.401 -6.302 15.961 1.00 30.52 395 CYS B C 1
ATOM 6541 O O . CYS B 1 418 ? -5.912 -7.363 15.519 1.00 31.29 395 CYS B O 1
ATOM 6544 N N . VAL B 1 419 ? -6.694 -6.101 17.242 1.00 32.44 396 VAL B N 1
ATOM 6545 C CA . VAL B 1 419 ? -6.510 -7.158 18.284 1.00 33.88 396 VAL B CA 1
ATOM 6546 C C . VAL B 1 419 ? -7.208 -8.440 17.809 1.00 35.28 396 VAL B C 1
ATOM 6547 O O . VAL B 1 419 ? -6.526 -9.477 17.766 1.00 36.86 396 VAL B O 1
ATOM 6551 N N . GLU B 1 420 ? -8.507 -8.368 17.474 1.00 36.44 397 GLU B N 1
ATOM 6552 C CA . GLU B 1 420 ? -9.280 -9.519 16.926 1.00 38.04 397 GLU B CA 1
ATOM 6553 C C . GLU B 1 420 ? -8.473 -10.144 15.791 1.00 35.06 397 GLU B C 1
ATOM 6554 O O . GLU B 1 420 ? -8.253 -11.367 15.803 1.00 30.01 397 GLU B O 1
ATOM 6560 N N . ALA B 1 421 ? -8.075 -9.308 14.835 1.00 35.39 398 ALA B N 1
ATOM 6561 C CA . ALA B 1 421 ? -7.337 -9.732 13.627 1.00 36.74 398 ALA B CA 1
ATOM 6562 C C . ALA B 1 421 ? -6.061 -10.466 14.058 1.00 34.70 398 ALA B C 1
ATOM 6563 O O . ALA B 1 421 ? -5.887 -11.646 13.673 1.00 30.87 398 ALA B O 1
ATOM 6565 N N . LEU B 1 422 ? -5.235 -9.819 14.883 1.00 33.96 399 LEU B N 1
ATOM 6566 C CA . LEU B 1 422 ? -3.844 -10.280 15.161 1.00 33.73 399 LEU B CA 1
ATOM 6567 C C . LEU B 1 422 ? -3.815 -11.546 16.029 1.00 34.55 399 LEU B C 1
ATOM 6568 O O . LEU B 1 422 ? -2.836 -12.305 15.901 1.00 32.99 399 LEU B O 1
ATOM 6573 N N . LEU B 1 423 ? -4.811 -11.778 16.891 1.00 36.47 400 LEU B N 1
ATOM 6574 C CA . LEU B 1 423 ? -4.762 -12.903 17.868 1.00 35.83 400 LEU B CA 1
ATOM 6575 C C . LEU B 1 423 ? -4.768 -14.244 17.128 1.00 37.56 400 LEU B C 1
ATOM 6576 O O . LEU B 1 423 ? -4.360 -15.251 17.739 1.00 37.85 400 LEU B O 1
ATOM 6581 N N . ASP B 1 424 ? -5.239 -14.267 15.879 1.00 40.54 401 ASP B N 1
ATOM 6582 C CA . ASP B 1 424 ? -5.472 -15.521 15.110 1.00 40.46 401 ASP B CA 1
ATOM 6583 C C . ASP B 1 424 ? -4.654 -15.529 13.813 1.00 37.71 401 ASP B C 1
ATOM 6584 O O . ASP B 1 424 ? -4.894 -16.433 12.999 1.00 35.67 401 ASP B O 1
ATOM 6589 N N . ALA B 1 425 ? -3.737 -14.572 13.645 1.00 36.62 402 ALA B N 1
ATOM 6590 C CA . ALA B 1 425 ? -2.801 -14.453 12.501 1.00 38.72 402 ALA B CA 1
ATOM 6591 C C . ALA B 1 425 ? -1.780 -15.582 12.576 1.00 41.79 402 ALA B C 1
ATOM 6592 O O . ALA B 1 425 ? -1.143 -15.719 13.638 1.00 49.59 402 ALA B O 1
ATOM 6594 N N . ARG B 1 426 ? -1.607 -16.322 11.478 1.00 46.04 403 ARG B N 1
ATOM 6595 C CA . ARG B 1 426 ? -0.945 -17.654 11.471 1.00 48.10 403 ARG B CA 1
ATOM 6596 C C . ARG B 1 426 ? 0.450 -17.546 12.101 1.00 49.78 403 ARG B C 1
ATOM 6597 O O . ARG B 1 426 ? 0.721 -18.341 13.009 1.00 51.89 403 ARG B O 1
ATOM 6605 N N . LYS B 1 427 ? 1.277 -16.582 11.684 1.00 53.66 404 LYS B N 1
ATOM 6606 C CA . LYS B 1 427 ? 2.703 -16.491 12.108 1.00 53.96 404 LYS B CA 1
ATOM 6607 C C . LYS B 1 427 ? 2.899 -16.502 13.626 1.00 55.39 404 LYS B C 1
ATOM 6608 O O . LYS B 1 427 ? 3.856 -17.163 14.055 1.00 62.88 404 LYS B O 1
ATOM 6614 N N . GLN B 1 428 ? 2.069 -15.801 14.397 1.00 52.22 405 GLN B N 1
ATOM 6615 C CA . GLN B 1 428 ? 2.254 -15.698 15.875 1.00 51.92 405 GLN B CA 1
ATOM 6616 C C . GLN B 1 428 ? 3.732 -15.405 16.162 1.00 51.51 405 GLN B C 1
ATOM 6617 O O . GLN B 1 428 ? 4.298 -16.029 17.068 1.00 47.58 405 GLN B O 1
ATOM 6623 N N . ASP B 1 429 ? 4.304 -14.453 15.431 1.00 51.40 406 ASP B N 1
ATOM 6624 C CA . ASP B 1 429 ? 5.729 -14.079 15.559 1.00 54.95 406 ASP B CA 1
ATOM 6625 C C . ASP B 1 429 ? 5.956 -13.207 16.793 1.00 54.70 406 ASP B C 1
ATOM 6626 O O . ASP B 1 429 ? 4.982 -12.763 17.388 1.00 53.03 406 ASP B O 1
ATOM 6631 N N . GLU B 1 430 ? 7.216 -12.934 17.122 1.00 51.63 407 GLU B N 1
ATOM 6632 C CA . GLU B 1 430 ? 7.532 -12.038 18.268 1.00 54.54 407 GLU B CA 1
ATOM 6633 C C . GLU B 1 430 ? 7.011 -10.625 17.987 1.00 51.48 407 GLU B C 1
ATOM 6634 O O . GLU B 1 430 ? 6.467 -10.058 18.922 1.00 44.34 407 GLU B O 1
ATOM 6640 N N . PRO B 1 431 ? 7.183 -10.007 16.791 1.00 49.39 408 PRO B N 1
ATOM 6641 C CA . PRO B 1 431 ? 6.525 -8.731 16.505 1.00 50.30 408 PRO B CA 1
ATOM 6642 C C . PRO B 1 431 ? 5.003 -8.754 16.710 1.00 50.58 408 PRO B C 1
ATOM 6643 O O . PRO B 1 431 ? 4.472 -7.814 17.272 1.00 53.47 408 PRO B O 1
ATOM 6647 N N . GLN B 1 432 ? 4.343 -9.818 16.251 1.00 49.53 409 GLN B N 1
ATOM 6648 C CA . GLN B 1 432 ? 2.872 -9.991 16.390 1.00 46.13 409 GLN B CA 1
ATOM 6649 C C . GLN B 1 432 ? 2.505 -10.048 17.876 1.00 43.47 409 GLN B C 1
ATOM 6650 O O . GLN B 1 432 ? 1.587 -9.322 18.288 1.00 45.05 409 GLN B O 1
ATOM 6656 N N . LEU B 1 433 ? 3.197 -10.882 18.650 1.00 42.66 410 LEU B N 1
ATOM 6657 C CA . LEU B 1 433 ? 2.933 -11.047 20.104 1.00 43.39 410 LEU B CA 1
ATOM 6658 C C . LEU B 1 433 ? 3.277 -9.741 20.825 1.00 41.30 410 LEU B C 1
ATOM 6659 O O . LEU B 1 433 ? 2.509 -9.341 21.724 1.00 38.72 410 LEU B O 1
ATOM 6664 N N . ASP B 1 434 ? 4.376 -9.095 20.432 1.00 42.16 411 ASP B N 1
ATOM 6665 C CA . ASP B 1 434 ? 4.787 -7.779 20.991 1.00 45.90 411 ASP B CA 1
ATOM 6666 C C . ASP B 1 434 ? 3.670 -6.755 20.774 1.00 45.24 411 ASP B C 1
ATOM 6667 O O . ASP B 1 434 ? 3.296 -6.067 21.741 1.00 45.12 411 ASP B O 1
ATOM 6672 N N . SER B 1 435 ? 3.185 -6.648 19.536 1.00 43.67 412 SER B N 1
ATOM 6673 C CA . SER B 1 435 ? 2.088 -5.732 19.131 1.00 40.75 412 SER B CA 1
ATOM 6674 C C . SER B 1 435 ? 0.882 -5.940 20.057 1.00 40.37 412 SER B C 1
ATOM 6675 O O . SER B 1 435 ? 0.292 -4.936 20.525 1.00 36.39 412 SER B O 1
ATOM 6678 N N . LEU B 1 436 ? 0.559 -7.201 20.347 1.00 39.18 413 LEU B N 1
ATOM 6679 C CA . LEU B 1 436 ? -0.670 -7.579 21.093 1.00 38.76 413 LEU B CA 1
ATOM 6680 C C . LEU B 1 436 ? -0.509 -7.301 22.584 1.00 39.10 413 LEU B C 1
ATOM 6681 O O . LEU B 1 436 ? -1.466 -6.780 23.183 1.00 39.99 413 LEU B O 1
ATOM 6686 N N . ARG B 1 437 ? 0.652 -7.641 23.145 1.00 42.73 414 ARG B N 1
ATOM 6687 C CA . ARG B 1 437 ? 1.066 -7.195 24.497 1.00 42.44 414 ARG B CA 1
ATOM 6688 C C . ARG B 1 437 ? 0.888 -5.681 24.591 1.00 43.32 414 ARG B C 1
ATOM 6689 O O . ARG B 1 437 ? 0.258 -5.232 25.556 1.00 45.45 414 ARG B O 1
ATOM 6697 N N . ARG B 1 438 ? 1.416 -4.936 23.615 1.00 45.86 415 ARG B N 1
ATOM 6698 C CA . ARG B 1 438 ? 1.395 -3.446 23.612 1.00 46.77 415 ARG B CA 1
ATOM 6699 C C . ARG B 1 438 ? -0.046 -2.933 23.544 1.00 46.16 415 ARG B C 1
ATOM 6700 O O . ARG B 1 438 ? -0.312 -1.889 24.170 1.00 48.48 415 ARG B O 1
ATOM 6708 N N . ALA B 1 439 ? -0.930 -3.623 22.814 1.00 44.98 416 ALA B N 1
ATOM 6709 C CA . ALA B 1 439 ? -2.372 -3.286 22.731 1.00 43.90 416 ALA B CA 1
ATOM 6710 C C . ALA B 1 439 ? -3.042 -3.658 24.052 1.00 44.86 416 ALA B C 1
ATOM 6711 O O . ALA B 1 439 ? -3.722 -2.791 24.641 1.00 40.86 416 ALA B O 1
ATOM 6713 N N . ARG B 1 440 ? -2.873 -4.915 24.470 1.00 45.02 417 ARG B N 1
ATOM 6714 C CA . ARG B 1 440 ? -3.514 -5.467 25.691 1.00 47.99 417 ARG B CA 1
ATOM 6715 C C . ARG B 1 440 ? -3.215 -4.513 26.844 1.00 46.60 417 ARG B C 1
ATOM 6716 O O . ARG B 1 440 ? -4.148 -4.100 27.546 1.00 47.25 417 ARG B O 1
ATOM 6724 N N . GLU B 1 441 ? -1.934 -4.181 26.978 1.00 47.93 418 GLU B N 1
ATOM 6725 C CA . GLU B 1 441 ? -1.366 -3.285 28.014 1.00 47.08 418 GLU B CA 1
ATOM 6726 C C . GLU B 1 441 ? -2.034 -1.908 27.935 1.00 42.47 418 GLU B C 1
ATOM 6727 O O . GLU B 1 441 ? -2.309 -1.333 28.998 1.00 39.96 418 GLU B O 1
ATOM 6733 N N . TRP B 1 442 ? -2.304 -1.407 26.728 1.00 42.82 419 TRP B N 1
ATOM 6734 C CA . TRP B 1 442 ? -2.894 -0.054 26.517 1.00 42.61 419 TRP B CA 1
ATOM 6735 C C . TRP B 1 442 ? -4.356 -0.019 26.980 1.00 42.77 419 TRP B C 1
ATOM 6736 O O . TRP B 1 442 ? -4.803 1.074 27.390 1.00 49.56 419 TRP B O 1
ATOM 6747 N N . LEU B 1 443 ? -5.068 -1.149 26.916 1.00 38.64 420 LEU B N 1
ATOM 6748 C CA . LEU B 1 443 ? -6.484 -1.256 27.358 1.00 41.70 420 LEU B CA 1
ATOM 6749 C C . LEU B 1 443 ? -6.550 -1.132 28.887 1.00 44.79 420 LEU B C 1
ATOM 6750 O O . LEU B 1 443 ? -7.310 -0.271 29.381 1.00 45.59 420 LEU B O 1
ATOM 6755 N N . LEU B 1 444 ? -5.764 -1.937 29.607 1.00 43.63 421 LEU B N 1
ATOM 6756 C CA . LEU B 1 444 ? -5.775 -1.977 31.096 1.00 45.46 421 LEU B CA 1
ATOM 6757 C C . LEU B 1 444 ? -5.433 -0.583 31.646 1.00 45.49 421 LEU B C 1
ATOM 6758 O O . LEU B 1 444 ? -5.991 -0.190 32.696 1.00 43.62 421 LEU B O 1
ATOM 6763 N N . ARG B 1 445 ? -4.562 0.150 30.956 1.00 47.57 422 ARG B N 1
ATOM 6764 C CA . ARG B 1 445 ? -3.998 1.424 31.471 1.00 50.06 422 ARG B CA 1
ATOM 6765 C C . ARG B 1 445 ? -5.080 2.492 31.573 1.00 49.11 422 ARG B C 1
ATOM 6766 O O . ARG B 1 445 ? -5.023 3.295 32.525 1.00 48.95 422 ARG B O 1
ATOM 6774 N N . HIS B 1 446 ? -5.983 2.522 30.590 1.00 48.37 423 HIS B N 1
ATOM 6775 C CA . HIS B 1 446 ? -6.935 3.642 30.379 1.00 45.19 423 HIS B CA 1
ATOM 6776 C C . HIS B 1 446 ? -8.277 3.359 31.059 1.00 42.30 423 HIS B C 1
ATOM 6777 O O . HIS B 1 446 ? -9.101 4.288 31.076 1.00 42.13 423 HIS B O 1
ATOM 6784 N N . GLN B 1 447 ? -8.484 2.166 31.627 1.00 41.10 424 GLN B N 1
ATOM 6785 C CA . GLN B 1 447 ? -9.737 1.887 32.379 1.00 42.11 424 GLN B CA 1
ATOM 6786 C C . GLN B 1 447 ? -9.852 2.933 33.491 1.00 45.22 424 GLN B C 1
ATOM 6787 O O . GLN B 1 447 ? -8.889 3.099 34.276 1.00 47.67 424 GLN B O 1
ATOM 6793 N N . THR B 1 448 ? -10.979 3.642 33.495 1.00 46.42 425 THR B N 1
ATOM 6794 C CA . THR B 1 448 ? -11.344 4.702 34.464 1.00 45.16 425 THR B CA 1
ATOM 6795 C C . THR B 1 448 ? -11.794 4.051 35.775 1.00 47.01 425 THR B C 1
ATOM 6796 O O . THR B 1 448 ? -11.974 2.807 35.801 1.00 40.57 425 THR B O 1
ATOM 6800 N N . ASP B 1 449 ? -11.988 4.869 36.811 1.00 49.81 426 ASP B N 1
ATOM 6801 C CA . ASP B 1 449 ? -12.434 4.406 38.150 1.00 53.46 426 ASP B CA 1
ATOM 6802 C C . ASP B 1 449 ? -13.904 3.964 38.080 1.00 53.59 426 ASP B C 1
ATOM 6803 O O . ASP B 1 449 ? -14.321 3.200 38.972 1.00 51.43 426 ASP B O 1
ATOM 6808 N N . SER B 1 450 ? -14.658 4.411 37.065 1.00 51.91 427 SER B N 1
ATOM 6809 C CA . SER B 1 450 ? -16.041 3.937 36.783 1.00 49.90 427 SER B CA 1
ATOM 6810 C C . SER B 1 450 ? -16.012 2.529 36.169 1.00 45.16 427 SER B C 1
ATOM 6811 O O . SER B 1 450 ? -17.024 1.818 36.283 1.00 45.19 427 SER B O 1
ATOM 6814 N N . GLY B 1 451 ? -14.891 2.126 35.567 1.00 46.90 428 GLY B N 1
ATOM 6815 C CA . GLY B 1 451 ? -14.699 0.784 34.973 1.00 48.15 428 GLY B CA 1
ATOM 6816 C C . GLY B 1 451 ? -14.942 0.794 33.476 1.00 46.31 428 GLY B C 1
ATOM 6817 O O . GLY B 1 451 ? -15.025 -0.298 32.876 1.00 45.93 428 GLY B O 1
ATOM 6818 N N . GLY B 1 452 ? -15.051 1.991 32.901 1.00 47.87 429 GLY B N 1
ATOM 6819 C CA . GLY B 1 452 ? -15.335 2.193 31.472 1.00 49.48 429 GLY B CA 1
ATOM 6820 C C . GLY B 1 452 ? -14.102 2.667 30.735 1.00 51.13 429 GLY B C 1
ATOM 6821 O O . GLY B 1 452 ? -13.018 2.757 31.369 1.00 47.87 429 GLY B O 1
ATOM 6822 N N . TRP B 1 453 ? -14.285 2.976 29.436 1.00 49.76 430 TRP B N 1
ATOM 6823 C CA . TRP B 1 453 ? -13.189 3.421 28.536 1.00 46.14 430 TRP B CA 1
ATOM 6824 C C . TRP B 1 453 ? -13.703 4.479 27.562 1.00 45.97 430 TRP B C 1
ATOM 6825 O O . TRP B 1 453 ? -14.895 4.437 27.242 1.00 45.08 430 TRP B O 1
ATOM 6836 N N . GLY B 1 454 ? -12.819 5.348 27.065 1.00 44.34 431 GLY B N 1
ATOM 6837 C CA . GLY B 1 454 ? -13.203 6.450 26.161 1.00 41.50 431 GLY B CA 1
ATOM 6838 C C . GLY B 1 454 ? -12.018 7.300 25.733 1.00 41.90 431 GLY B C 1
ATOM 6839 O O . GLY B 1 454 ? -11.028 7.336 26.472 1.00 38.96 431 GLY B O 1
ATOM 6840 N N . MET B 1 455 ? -12.120 7.971 24.583 1.00 41.07 432 MET B N 1
ATOM 6841 C CA . MET B 1 455 ? -11.019 8.819 24.056 1.00 40.59 432 MET B CA 1
ATOM 6842 C C . MET B 1 455 ? -10.929 10.103 24.881 1.00 42.29 432 MET B C 1
ATOM 6843 O O . MET B 1 455 ? -9.822 10.637 25.003 1.00 42.71 432 MET B O 1
ATOM 6848 N N . ALA B 1 456 ? -12.094 10.518 25.353 1.00 43.33 433 ALA B N 1
ATOM 6849 C CA . ALA B 1 456 ? -12.184 11.671 26.245 1.00 43.19 433 ALA B CA 1
ATOM 6850 C C . ALA B 1 456 ? -12.908 11.140 27.466 1.00 42.58 433 ALA B C 1
ATOM 6851 O O . ALA B 1 456 ? -12.262 10.725 28.430 1.00 43.20 433 ALA B O 1
ATOM 6853 N N . GLU B 1 457 ? -14.204 11.014 27.331 1.00 43.11 434 GLU B N 1
ATOM 6854 C CA . GLU B 1 457 ? -15.021 10.637 28.506 1.00 47.04 434 GLU B CA 1
ATOM 6855 C C . GLU B 1 457 ? -15.518 9.211 28.309 1.00 46.21 434 GLU B C 1
ATOM 6856 O O . GLU B 1 457 ? -16.004 8.912 27.212 1.00 51.37 434 GLU B O 1
ATOM 6862 N N . PRO B 1 458 ? -15.401 8.328 29.320 1.00 46.23 435 PRO B N 1
ATOM 6863 C CA . PRO B 1 458 ? -15.813 6.929 29.194 1.00 42.49 435 PRO B CA 1
ATOM 6864 C C . PRO B 1 458 ? -17.200 6.771 28.546 1.00 43.81 435 PRO B C 1
ATOM 6865 O O . PRO B 1 458 ? -18.136 7.368 29.026 1.00 43.58 435 PRO B O 1
ATOM 6869 N N . SER B 1 459 ? -17.301 5.951 27.497 1.00 42.19 436 SER B N 1
ATOM 6870 C CA . SER B 1 459 ? -18.568 5.805 26.731 1.00 40.99 436 SER B CA 1
ATOM 6871 C C . SER B 1 459 ? -18.971 4.335 26.622 1.00 38.85 436 SER B C 1
ATOM 6872 O O . SER B 1 459 ? -18.127 3.462 26.460 1.00 37.33 436 SER B O 1
ATOM 6875 N N . PRO B 1 460 ? -20.285 4.018 26.685 1.00 39.39 437 PRO B N 1
ATOM 6876 C CA . PRO B 1 460 ? -20.760 2.647 26.493 1.00 37.54 437 PRO B CA 1
ATOM 6877 C C . PRO B 1 460 ? -20.291 2.005 25.177 1.00 37.63 437 PRO B C 1
ATOM 6878 O O . PRO B 1 460 ? -19.935 0.837 25.199 1.00 40.72 437 PRO B O 1
ATOM 6882 N N . GLU B 1 461 ? -20.272 2.761 24.074 1.00 36.11 438 GLU B N 1
ATOM 6883 C CA . GLU B 1 461 ? -19.758 2.251 22.775 1.00 32.36 438 GLU B CA 1
ATOM 6884 C C . GLU B 1 461 ? -18.271 1.881 22.918 1.00 32.54 438 GLU B C 1
ATOM 6885 O O . GLU B 1 461 ? -17.882 0.805 22.444 1.00 28.25 438 GLU B O 1
ATOM 6891 N N . GLU B 1 462 ? -17.451 2.753 23.514 1.00 33.15 439 GLU B N 1
ATOM 6892 C CA . GLU B 1 462 ? -15.985 2.515 23.595 1.00 33.77 439 GLU B CA 1
ATOM 6893 C C . GLU B 1 462 ? -15.734 1.400 24.615 1.00 32.77 439 GLU B C 1
ATOM 6894 O O . GLU B 1 462 ? -14.997 0.450 24.284 1.00 29.68 439 GLU B O 1
ATOM 6900 N N . THR B 1 463 ? -16.403 1.473 25.770 1.00 35.91 440 THR B N 1
ATOM 6901 C CA . THR B 1 463 ? -16.325 0.453 26.849 1.00 35.48 440 THR B CA 1
ATOM 6902 C C . THR B 1 463 ? -16.627 -0.928 26.254 1.00 36.82 440 THR B C 1
ATOM 6903 O O . THR B 1 463 ? -15.915 -1.882 26.594 1.00 34.29 440 THR B O 1
ATOM 6907 N N . ALA B 1 464 ? -17.637 -1.033 25.387 1.00 39.21 441 ALA B N 1
ATOM 6908 C CA . ALA B 1 464 ? -17.983 -2.300 24.705 1.00 38.71 441 ALA B CA 1
ATOM 6909 C C . ALA B 1 464 ? -16.760 -2.788 23.919 1.00 38.04 441 ALA B C 1
ATOM 6910 O O . ALA B 1 464 ? -16.381 -3.957 24.092 1.00 37.52 441 ALA B O 1
ATOM 6912 N N . TYR B 1 465 ? -16.126 -1.928 23.114 1.00 37.51 442 TYR B N 1
ATOM 6913 C CA . TYR B 1 465 ? -14.958 -2.347 22.291 1.00 37.93 442 TYR B CA 1
ATOM 6914 C C . TYR B 1 465 ? -13.845 -2.876 23.201 1.00 38.85 442 TYR B C 1
ATOM 6915 O O . TYR B 1 465 ? -13.334 -3.983 22.932 1.00 38.83 442 TYR B O 1
ATOM 6924 N N . ALA B 1 466 ? -13.481 -2.116 24.239 1.00 40.63 443 ALA B N 1
ATOM 6925 C CA . ALA B 1 466 ? -12.444 -2.512 25.224 1.00 41.84 443 ALA B CA 1
ATOM 6926 C C . ALA B 1 466 ? -12.795 -3.888 25.800 1.00 42.34 443 ALA B C 1
ATOM 6927 O O . ALA B 1 466 ? -11.932 -4.787 25.757 1.00 47.79 443 ALA B O 1
ATOM 6929 N N . VAL B 1 467 ? -14.030 -4.040 26.283 1.00 40.26 444 VAL B N 1
ATOM 6930 C CA . VAL B 1 467 ? -14.579 -5.304 26.865 1.00 39.59 444 VAL B CA 1
ATOM 6931 C C . VAL B 1 467 ? -14.400 -6.451 25.865 1.00 42.97 444 VAL B C 1
ATOM 6932 O O . VAL B 1 467 ? -13.978 -7.546 26.291 1.00 44.47 444 VAL B O 1
ATOM 6936 N N . MET B 1 468 ? -14.738 -6.226 24.593 1.00 44.96 445 MET B N 1
ATOM 6937 C CA . MET B 1 468 ? -14.712 -7.295 23.558 1.00 46.94 445 MET B CA 1
ATOM 6938 C C . MET B 1 468 ? -13.269 -7.755 23.332 1.00 44.16 445 MET B C 1
ATOM 6939 O O . MET B 1 468 ? -13.056 -8.974 23.207 1.00 42.09 445 MET B O 1
ATOM 6944 N N . ALA B 1 469 ? -12.323 -6.815 23.284 1.00 42.84 446 ALA B N 1
ATOM 6945 C CA . ALA B 1 469 ? -10.893 -7.100 23.013 1.00 42.72 446 ALA B CA 1
ATOM 6946 C C . ALA B 1 469 ? -10.242 -7.778 24.223 1.00 39.44 446 ALA B C 1
ATOM 6947 O O . ALA B 1 469 ? -9.399 -8.663 23.998 1.00 38.88 446 ALA B O 1
ATOM 6949 N N . LEU B 1 470 ? -10.624 -7.399 25.446 1.00 37.95 447 LEU B N 1
ATOM 6950 C CA . LEU B 1 470 ? -10.068 -7.996 26.692 1.00 40.68 447 LEU B CA 1
ATOM 6951 C C . LEU B 1 470 ? -10.625 -9.408 26.865 1.00 42.50 447 LEU B C 1
ATOM 6952 O O . LEU B 1 470 ? -9.864 -10.295 27.304 1.00 44.60 447 LEU B O 1
ATOM 6957 N N . ASP B 1 471 ? -11.898 -9.589 26.514 1.00 43.79 448 ASP B N 1
ATOM 6958 C CA . ASP B 1 471 ? -12.591 -10.902 26.475 1.00 44.38 448 ASP B CA 1
ATOM 6959 C C . ASP B 1 471 ? -11.775 -11.876 25.610 1.00 44.92 448 ASP B C 1
ATOM 6960 O O . ASP B 1 471 ? -11.684 -13.059 25.978 1.00 47.05 448 ASP B O 1
ATOM 6965 N N . LEU B 1 472 ? -11.172 -11.393 24.520 1.00 47.16 449 LEU B N 1
ATOM 6966 C CA . LEU B 1 472 ? -10.444 -12.237 23.532 1.00 47.01 449 LEU B CA 1
ATOM 6967 C C . LEU B 1 472 ? -9.072 -12.647 24.080 1.00 46.46 449 LEU B C 1
ATOM 6968 O O . LEU B 1 472 ? -8.687 -13.815 23.864 1.00 46.63 449 LEU B O 1
ATOM 6973 N N . PHE B 1 473 ? -8.359 -11.727 24.739 1.00 45.13 450 PHE B N 1
ATOM 6974 C CA . PHE B 1 473 ? -7.084 -12.013 25.456 1.00 44.61 450 PHE B CA 1
ATOM 6975 C C . PHE B 1 473 ? -7.342 -13.055 26.554 1.00 45.77 450 PHE B C 1
ATOM 6976 O O . PHE B 1 473 ? -6.605 -14.055 26.616 1.00 50.19 450 PHE B O 1
ATOM 6984 N N . ALA B 1 474 ? -8.369 -12.847 27.382 1.00 46.49 451 ALA B N 1
ATOM 6985 C CA . ALA B 1 474 ? -8.672 -13.698 28.559 1.00 48.62 451 ALA B CA 1
ATOM 6986 C C . ALA B 1 474 ? -9.033 -15.115 28.110 1.00 51.32 451 ALA B C 1
ATOM 6987 O O . ALA B 1 474 ? -8.581 -16.066 28.773 1.00 52.87 451 ALA B O 1
ATOM 6989 N N . SER B 1 475 ? -9.807 -15.238 27.023 1.00 54.88 452 SER B N 1
ATOM 6990 C CA . SER B 1 475 ? -10.253 -16.529 26.427 1.00 54.48 452 SER B CA 1
ATOM 6991 C C . SER B 1 475 ? -9.064 -17.328 25.874 1.00 55.02 452 SER B C 1
ATOM 6992 O O . SER B 1 475 ? -9.279 -18.501 25.530 1.00 55.03 452 SER B O 1
ATOM 6995 N N . ARG B 1 476 ? -7.873 -16.723 25.773 1.00 58.45 453 ARG B N 1
ATOM 6996 C CA . ARG B 1 476 ? -6.641 -17.386 25.262 1.00 59.34 453 ARG B CA 1
ATOM 6997 C C . ARG B 1 476 ? -5.809 -17.999 26.396 1.00 60.55 453 ARG B C 1
ATOM 6998 O O . ARG B 1 476 ? -5.151 -19.021 26.130 1.00 62.23 453 ARG B O 1
ATOM 7006 N N . GLY B 1 477 ? -5.783 -17.378 27.581 1.00 66.47 454 GLY B N 1
ATOM 7007 C CA . GLY B 1 477 ? -4.974 -17.831 28.736 1.00 70.43 454 GLY B CA 1
ATOM 7008 C C . GLY B 1 477 ? -3.583 -17.201 28.782 1.00 74.38 454 GLY B C 1
ATOM 7009 O O . GLY B 1 477 ? -3.141 -16.620 27.762 1.00 71.18 454 GLY B O 1
ATOM 7010 N N . GLY B 1 478 ? -2.924 -17.286 29.943 1.00 77.12 455 GLY B N 1
ATOM 7011 C CA . GLY B 1 478 ? -1.488 -16.983 30.107 1.00 80.67 455 GLY B CA 1
ATOM 7012 C C . GLY B 1 478 ? -1.239 -15.567 30.600 1.00 80.25 455 GLY B C 1
ATOM 7013 O O . GLY B 1 478 ? -2.048 -15.080 31.418 1.00 80.43 455 GLY B O 1
ATOM 7014 N N . LYS B 1 479 ? -0.144 -14.948 30.136 1.00 77.01 456 LYS B N 1
ATOM 7015 C CA . LYS B 1 479 ? 0.275 -13.563 30.496 1.00 78.11 456 LYS B CA 1
ATOM 7016 C C . LYS B 1 479 ? -0.852 -12.590 30.126 1.00 77.61 456 LYS B C 1
ATOM 7017 O O . LYS B 1 479 ? -1.155 -12.447 28.918 1.00 72.54 456 LYS B O 1
ATOM 7023 N N . GLY B 1 480 ? -1.454 -11.971 31.147 1.00 75.54 457 GLY B N 1
ATOM 7024 C CA . GLY B 1 480 ? -2.561 -11.007 31.018 1.00 72.03 457 GLY B CA 1
ATOM 7025 C C . GLY B 1 480 ? -3.914 -11.631 31.302 1.00 68.80 457 GLY B C 1
ATOM 7026 O O . GLY B 1 480 ? -4.791 -10.893 31.788 1.00 69.34 457 GLY B O 1
ATOM 7027 N N . ALA B 1 481 ? -4.081 -12.934 31.035 1.00 67.82 458 ALA B N 1
ATOM 7028 C CA . ALA B 1 481 ? -5.396 -13.625 30.958 1.00 66.64 458 ALA B CA 1
ATOM 7029 C C . ALA B 1 481 ? -6.263 -13.324 32.186 1.00 63.04 458 ALA B C 1
ATOM 7030 O O . ALA B 1 481 ? -7.501 -13.362 32.050 1.00 64.38 458 ALA B O 1
ATOM 7032 N N . GLU B 1 482 ? -5.643 -13.025 33.330 1.00 61.65 459 GLU B N 1
ATOM 7033 C CA . GLU B 1 482 ? -6.346 -12.839 34.627 1.00 61.30 459 GLU B CA 1
ATOM 7034 C C . GLU B 1 482 ? -6.658 -11.361 34.877 1.00 56.35 459 GLU B C 1
ATOM 7035 O O . GLU B 1 482 ? -7.823 -11.041 35.160 1.00 51.56 459 GLU B O 1
ATOM 7041 N N . GLU B 1 483 ? -5.647 -10.500 34.832 1.00 54.27 460 GLU B N 1
ATOM 7042 C CA . GLU B 1 483 ? -5.853 -9.029 34.933 1.00 57.47 460 GLU B CA 1
ATOM 7043 C C . GLU B 1 483 ? -6.901 -8.622 33.891 1.00 55.66 460 GLU B C 1
ATOM 7044 O O . GLU B 1 483 ? -7.761 -7.771 34.219 1.00 59.03 460 GLU B O 1
ATOM 7050 N N . CYS B 1 484 ? -6.832 -9.218 32.695 1.00 51.14 461 CYS B N 1
ATOM 7051 C CA . CYS B 1 484 ? -7.801 -9.010 31.585 1.00 49.68 461 CYS B CA 1
ATOM 7052 C C . CYS B 1 484 ? -9.226 -9.237 32.100 1.00 46.82 461 CYS B C 1
ATOM 7053 O O . CYS B 1 484 ? -10.042 -8.296 32.011 1.00 47.16 461 CYS B O 1
ATOM 7056 N N . ALA B 1 485 ? -9.504 -10.422 32.649 1.00 46.47 462 ALA B N 1
ATOM 7057 C CA . ALA B 1 485 ? -10.851 -10.807 33.139 1.00 46.72 462 ALA B CA 1
ATOM 7058 C C . ALA B 1 485 ? -11.305 -9.847 34.239 1.00 48.06 462 ALA B C 1
ATOM 7059 O O . ALA B 1 485 ? -12.515 -9.581 34.323 1.00 50.08 462 ALA B O 1
ATOM 7061 N N . ALA B 1 486 ? -10.365 -9.353 35.048 1.00 50.46 463 ALA B N 1
ATOM 7062 C CA . ALA B 1 486 ? -10.647 -8.466 36.198 1.00 48.44 463 ALA B CA 1
ATOM 7063 C C . ALA B 1 486 ? -11.051 -7.082 35.684 1.00 48.05 463 ALA B C 1
ATOM 7064 O O . ALA B 1 486 ? -12.036 -6.548 36.217 1.00 56.28 463 ALA B O 1
ATOM 7066 N N . ALA B 1 487 ? -10.362 -6.534 34.677 1.00 45.52 464 ALA B N 1
ATOM 7067 C CA . ALA B 1 487 ? -10.749 -5.242 34.052 1.00 45.13 464 ALA B CA 1
ATOM 7068 C C . ALA B 1 487 ? -12.192 -5.339 33.546 1.00 45.02 464 ALA B C 1
ATOM 7069 O O . ALA B 1 487 ? -12.944 -4.365 33.724 1.00 45.58 464 ALA B O 1
ATOM 7071 N N . ILE B 1 488 ? -12.557 -6.488 32.968 1.00 44.50 465 ILE B N 1
ATOM 7072 C CA . ILE B 1 488 ? -13.917 -6.766 32.412 1.00 44.77 465 ILE B CA 1
ATOM 7073 C C . ILE B 1 488 ? -14.944 -6.769 33.553 1.00 42.83 465 ILE B C 1
ATOM 7074 O O . ILE B 1 488 ? -16.030 -6.172 33.371 1.00 41.11 465 ILE B O 1
ATOM 7079 N N . SER B 1 489 ? -14.635 -7.393 34.693 1.00 43.71 466 SER B N 1
ATOM 7080 C CA . SER B 1 489 ? -15.583 -7.481 35.841 1.00 45.55 466 SER B CA 1
ATOM 7081 C C . SER B 1 489 ? -15.872 -6.080 36.380 1.00 46.72 466 SER B C 1
ATOM 7082 O O . SER B 1 489 ? -17.038 -5.800 36.721 1.00 47.05 466 SER B O 1
ATOM 7085 N N . ARG B 1 490 ? -14.848 -5.226 36.416 1.00 49.21 467 ARG B N 1
ATOM 7086 C CA . ARG B 1 490 ? -14.980 -3.800 36.816 1.00 51.65 467 ARG B CA 1
ATOM 7087 C C . ARG B 1 490 ? -15.906 -3.081 35.823 1.00 51.14 467 ARG B C 1
ATOM 7088 O O . ARG B 1 490 ? -16.609 -2.140 36.251 1.00 51.11 467 ARG B O 1
ATOM 7096 N N . ALA B 1 491 ? -15.913 -3.511 34.554 1.00 47.91 468 ALA B N 1
ATOM 7097 C CA . ALA B 1 491 ? -16.736 -2.912 33.476 1.00 47.23 468 ALA B CA 1
ATOM 7098 C C . ALA B 1 491 ? -18.222 -3.155 33.754 1.00 49.02 468 ALA B C 1
ATOM 7099 O O . ALA B 1 491 ? -19.039 -2.338 33.300 1.00 49.30 468 ALA B O 1
ATOM 7101 N N . LYS B 1 492 ? -18.558 -4.225 34.476 1.00 51.84 469 LYS B N 1
ATOM 7102 C CA . LYS B 1 492 ? -19.966 -4.595 34.773 1.00 54.31 469 LYS B CA 1
ATOM 7103 C C . LYS B 1 492 ? -20.697 -3.440 35.461 1.00 57.68 469 LYS B C 1
ATOM 7104 O O . LYS B 1 492 ? -21.847 -3.150 35.068 1.00 61.65 469 LYS B O 1
ATOM 7110 N N . GLU B 1 493 ? -20.058 -2.812 36.446 1.00 61.33 470 GLU B N 1
ATOM 7111 C CA . GLU B 1 493 ? -20.635 -1.657 37.182 1.00 63.39 470 GLU B CA 1
ATOM 7112 C C . GLU B 1 493 ? -20.924 -0.533 36.183 1.00 61.59 470 GLU B C 1
ATOM 7113 O O . GLU B 1 493 ? -21.994 0.094 36.307 1.00 61.82 470 GLU B O 1
ATOM 7119 N N . PHE B 1 494 ? -20.032 -0.315 35.209 1.00 58.58 471 PHE B N 1
ATOM 7120 C CA . PHE B 1 494 ? -20.134 0.810 34.238 1.00 51.93 471 PHE B CA 1
ATOM 7121 C C . PHE B 1 494 ? -21.465 0.712 33.481 1.00 45.06 471 PHE B C 1
ATOM 7122 O O . PHE B 1 494 ? -22.133 1.747 33.344 1.00 42.63 471 PHE B O 1
ATOM 7130 N N . PHE B 1 495 ? -21.840 -0.488 33.041 1.00 43.75 472 PHE B N 1
ATOM 7131 C CA . PHE B 1 495 ? -23.012 -0.678 32.144 1.00 46.64 472 PHE B CA 1
ATOM 7132 C C . PHE B 1 495 ? -24.377 -0.693 32.855 1.00 48.16 472 PHE B C 1
ATOM 7133 O O . PHE B 1 495 ? -25.398 -0.601 32.155 1.00 43.62 472 PHE B O 1
ATOM 7141 N N . LYS B 1 496 ? -24.394 -0.778 34.186 1.00 54.47 473 LYS B N 1
ATOM 7142 C CA . LYS B 1 496 ? -25.660 -0.766 34.962 1.00 56.16 473 LYS B CA 1
ATOM 7143 C C . LYS B 1 496 ? -26.214 0.662 35.000 1.00 56.57 473 LYS B C 1
ATOM 7144 O O . LYS B 1 496 ? -27.430 0.782 35.156 1.00 52.49 473 LYS B O 1
ATOM 7150 N N . ASP B 1 497 ? -25.377 1.695 34.868 1.00 60.37 474 ASP B N 1
ATOM 7151 C CA . ASP B 1 497 ? -25.913 3.078 34.711 1.00 69.14 474 ASP B CA 1
ATOM 7152 C C . ASP B 1 497 ? -26.388 3.217 33.264 1.00 71.63 474 ASP B C 1
ATOM 7153 O O . ASP B 1 497 ? -25.529 3.255 32.375 1.00 77.82 474 ASP B O 1
ATOM 7158 N N . GLU B 1 498 ? -27.698 3.311 33.038 1.00 78.79 475 GLU B N 1
ATOM 7159 C CA . GLU B 1 498 ? -28.230 3.299 31.647 1.00 73.85 475 GLU B CA 1
ATOM 7160 C C . GLU B 1 498 ? -28.595 4.708 31.177 1.00 72.22 475 GLU B C 1
ATOM 7161 O O . GLU B 1 498 ? -29.199 4.820 30.097 1.00 65.17 475 GLU B O 1
ATOM 7167 N N . SER B 1 499 ? -28.229 5.733 31.943 1.00 69.51 476 SER B N 1
ATOM 7168 C CA . SER B 1 499 ? -28.446 7.130 31.482 1.00 65.70 476 SER B CA 1
ATOM 7169 C C . SER B 1 499 ? -27.248 7.556 30.654 1.00 62.07 476 SER B C 1
ATOM 7170 O O . SER B 1 499 ? -27.287 8.677 30.133 1.00 56.22 476 SER B O 1
ATOM 7173 N N . ARG B 1 500 ? -26.228 6.702 30.559 1.00 57.48 477 ARG B N 1
ATOM 7174 C CA . ARG B 1 500 ? -24.967 7.095 29.887 1.00 54.63 477 ARG B CA 1
ATOM 7175 C C . ARG B 1 500 ? -25.242 7.447 28.428 1.00 50.44 477 ARG B C 1
ATOM 7176 O O . ARG B 1 500 ? -25.738 6.583 27.692 1.00 51.72 477 ARG B O 1
ATOM 7184 N N . GLU B 1 501 ? -24.908 8.676 28.052 1.00 45.47 478 GLU B N 1
ATOM 7185 C CA . GLU B 1 501 ? -25.161 9.180 26.688 1.00 47.19 478 GLU B CA 1
ATOM 7186 C C . GLU B 1 501 ? -24.163 8.611 25.675 1.00 45.53 478 GLU B C 1
ATOM 7187 O O . GLU B 1 501 ? -23.075 8.184 26.073 1.00 44.45 478 GLU B O 1
ATOM 7193 N N . ASN B 1 502 ? -24.544 8.621 24.400 1.00 41.22 479 ASN B N 1
ATOM 7194 C CA . ASN B 1 502 ? -23.643 8.137 23.327 1.00 40.32 479 ASN B CA 1
ATOM 7195 C C . ASN B 1 502 ? -23.036 9.350 22.636 1.00 39.87 479 ASN B C 1
ATOM 7196 O O . ASN B 1 502 ? -23.766 10.240 22.218 1.00 41.66 479 ASN B O 1
ATOM 7201 N N . PRO B 1 503 ? -21.692 9.448 22.524 1.00 40.18 480 PRO B N 1
ATOM 7202 C CA . PRO B 1 503 ? -21.073 10.447 21.659 1.00 39.70 480 PRO B CA 1
ATOM 7203 C C . PRO B 1 503 ? -20.977 9.963 20.215 1.00 39.01 480 PRO B C 1
ATOM 7204 O O . PRO B 1 503 ? -20.740 8.784 19.971 1.00 39.97 480 PRO B O 1
ATOM 7208 N N . PRO B 1 504 ? -21.142 10.859 19.215 1.00 38.59 481 PRO B N 1
ATOM 7209 C CA . PRO B 1 504 ? -20.963 10.492 17.810 1.00 40.42 481 PRO B CA 1
ATOM 7210 C C . PRO B 1 504 ? -19.485 10.220 17.487 1.00 40.41 481 PRO B C 1
ATOM 7211 O O . PRO B 1 504 ? -18.681 11.115 17.606 1.00 41.39 481 PRO B O 1
ATOM 7215 N N . LEU B 1 505 ? -19.162 8.992 17.089 1.00 42.22 482 LEU B N 1
ATOM 7216 C CA . LEU B 1 505 ? -17.757 8.529 16.952 1.00 42.31 482 LEU B CA 1
ATOM 7217 C C . LEU B 1 505 ? -17.415 8.084 15.526 1.00 42.28 482 LEU B C 1
ATOM 7218 O O . LEU B 1 505 ? -16.215 7.962 15.239 1.00 41.80 482 LEU B O 1
ATOM 7223 N N . TRP B 1 506 ? -18.397 7.843 14.661 1.00 39.64 483 TRP B N 1
ATOM 7224 C CA . TRP B 1 506 ? -18.095 7.444 13.264 1.00 41.04 483 TRP B CA 1
ATOM 7225 C C . TRP B 1 506 ? -17.928 8.694 12.399 1.00 43.41 483 TRP B C 1
ATOM 7226 O O . TRP B 1 506 ? -18.666 9.674 12.606 1.00 38.87 483 TRP B O 1
ATOM 7237 N N . MET B 1 507 ? -16.990 8.624 11.453 1.00 48.26 484 MET B N 1
ATOM 7238 C CA . MET B 1 507 ? -16.401 9.792 10.755 1.00 50.33 484 MET B CA 1
ATOM 7239 C C . MET B 1 507 ? -17.080 9.986 9.399 1.00 50.53 484 MET B C 1
ATOM 7240 O O . MET B 1 507 ? -16.797 9.203 8.471 1.00 54.39 484 MET B O 1
ATOM 7245 N N . GLY B 1 508 ? -17.970 10.977 9.316 1.00 47.27 485 GLY B N 1
ATOM 7246 C CA . GLY B 1 508 ? -18.659 11.366 8.072 1.00 47.80 485 GLY B CA 1
ATOM 7247 C C . GLY B 1 508 ? -18.202 12.733 7.604 1.00 47.71 485 GLY B C 1
ATOM 7248 O O . GLY B 1 508 ? -16.989 13.025 7.697 1.00 47.65 485 GLY B O 1
ATOM 7249 N N . LYS B 1 509 ? -19.126 13.550 7.104 1.00 48.72 486 LYS B N 1
ATOM 7250 C CA . LYS B 1 509 ? -18.829 14.970 6.784 1.00 52.58 486 LYS B CA 1
ATOM 7251 C C . LYS B 1 509 ? -18.736 15.732 8.111 1.00 55.45 486 LYS B C 1
ATOM 7252 O O . LYS B 1 509 ? -17.847 16.598 8.227 1.00 51.71 486 LYS B O 1
ATOM 7258 N N . ASP B 1 510 ? -19.641 15.407 9.045 1.00 56.60 487 ASP B N 1
ATOM 7259 C CA . ASP B 1 510 ? -19.528 15.633 10.515 1.00 56.11 487 ASP B CA 1
ATOM 7260 C C . ASP B 1 510 ? -19.454 14.247 11.170 1.00 52.28 487 ASP B C 1
ATOM 7261 O O . ASP B 1 510 ? -19.638 13.257 10.431 1.00 49.04 487 ASP B O 1
ATOM 7266 N N . LEU B 1 511 ? -19.205 14.155 12.482 1.00 51.58 488 LEU B N 1
ATOM 7267 C CA . LEU B 1 511 ? -19.262 12.849 13.203 1.00 53.34 488 LEU B CA 1
ATOM 7268 C C . LEU B 1 511 ? -20.720 12.457 13.454 1.00 51.23 488 LEU B C 1
ATOM 7269 O O . LEU B 1 511 ? -21.561 13.361 13.590 1.00 56.21 488 LEU B O 1
ATOM 7274 N N . TYR B 1 512 ? -20.992 11.157 13.556 1.00 47.69 489 TYR B N 1
ATOM 7275 C CA . TYR B 1 512 ? -22.363 10.628 13.765 1.00 44.70 489 TYR B CA 1
ATOM 7276 C C . TYR B 1 512 ? -22.356 9.299 14.533 1.00 44.98 489 TYR B C 1
ATOM 7277 O O . TYR B 1 512 ? -21.287 8.658 14.754 1.00 39.91 489 TYR B O 1
ATOM 7286 N N . THR B 1 513 ? -23.566 8.922 14.955 1.00 44.53 490 THR B N 1
ATOM 7287 C CA . THR B 1 513 ? -23.901 7.624 15.591 1.00 41.58 490 THR B CA 1
ATOM 7288 C C . THR B 1 513 ? -24.765 6.828 14.620 1.00 40.89 490 THR B C 1
ATOM 7289 O O . THR B 1 513 ? -25.848 7.259 14.225 1.00 37.22 490 THR B O 1
ATOM 7293 N N . PRO B 1 514 ? -24.299 5.636 14.198 1.00 42.02 491 PRO B N 1
ATOM 7294 C CA . PRO B 1 514 ? -25.174 4.649 13.576 1.00 39.89 491 PRO B CA 1
ATOM 7295 C C . PRO B 1 514 ? -25.974 3.941 14.679 1.00 39.32 491 PRO B C 1
ATOM 7296 O O . PRO B 1 514 ? -25.503 2.964 15.248 1.00 30.83 491 PRO B O 1
ATOM 7300 N N . PHE B 1 515 ? -27.159 4.481 14.963 1.00 41.65 492 PHE B N 1
ATOM 7301 C CA . PHE B 1 515 ? -28.075 4.033 16.040 1.00 40.65 492 PHE B CA 1
ATOM 7302 C C . PHE B 1 515 ? -28.133 2.503 16.089 1.00 42.74 492 PHE B C 1
ATOM 7303 O O . PHE B 1 515 ? -27.952 1.933 17.172 1.00 42.15 492 PHE B O 1
ATOM 7311 N N . ARG B 1 516 ? -28.345 1.859 14.941 1.00 43.71 493 ARG B N 1
ATOM 7312 C CA . ARG B 1 516 ? -28.531 0.384 14.852 1.00 41.77 493 ARG B CA 1
ATOM 7313 C C . ARG B 1 516 ? -27.225 -0.364 15.144 1.00 39.18 493 ARG B C 1
ATOM 7314 O O . ARG B 1 516 ? -27.298 -1.467 15.741 1.00 36.77 493 ARG B O 1
ATOM 7322 N N . ILE B 1 517 ? -26.080 0.165 14.712 1.00 34.88 494 ILE B N 1
ATOM 7323 C CA . ILE B 1 517 ? -24.767 -0.501 14.953 1.00 34.70 494 ILE B CA 1
ATOM 7324 C C . ILE B 1 517 ? -24.398 -0.344 16.431 1.00 33.61 494 ILE B C 1
ATOM 7325 O O . ILE B 1 517 ? -24.021 -1.356 17.040 1.00 33.56 494 ILE B O 1
ATOM 7330 N N . VAL B 1 518 ? -24.516 0.871 16.971 1.00 35.69 495 VAL B N 1
ATOM 7331 C CA . VAL B 1 518 ? -24.131 1.218 18.374 1.00 37.95 495 VAL B CA 1
ATOM 7332 C C . VAL B 1 518 ? -25.022 0.421 19.332 1.00 39.22 495 VAL B C 1
ATOM 7333 O O . VAL B 1 518 ? -24.486 -0.284 20.211 1.00 38.61 495 VAL B O 1
ATOM 7337 N N . GLU B 1 519 ? -26.337 0.514 19.147 1.00 40.74 496 GLU B N 1
ATOM 7338 C CA . GLU B 1 519 ? -27.325 -0.274 19.924 1.00 42.16 496 GLU B CA 1
ATOM 7339 C C . GLU B 1 519 ? -26.815 -1.715 20.040 1.00 42.89 496 GLU B C 1
ATOM 7340 O O . GLU B 1 519 ? -26.736 -2.224 21.182 1.00 44.07 496 GLU B O 1
ATOM 7346 N N . VAL B 1 520 ? -26.463 -2.345 18.914 1.00 39.75 497 VAL B N 1
ATOM 7347 C CA . VAL B 1 520 ? -26.022 -3.768 18.916 1.00 37.75 497 VAL B CA 1
ATOM 7348 C C . VAL B 1 520 ? -24.685 -3.871 19.660 1.00 35.99 497 VAL B C 1
ATOM 7349 O O . VAL B 1 520 ? -24.560 -4.786 20.472 1.00 33.38 497 VAL B O 1
ATOM 7353 N N . THR B 1 521 ? -23.729 -2.966 19.435 1.00 38.48 498 THR B N 1
ATOM 7354 C CA . THR B 1 521 ? -22.346 -3.152 19.958 1.00 39.49 498 THR B CA 1
ATOM 7355 C C . THR B 1 521 ? -22.364 -2.938 21.472 1.00 38.41 498 THR B C 1
ATOM 7356 O O . THR B 1 521 ? -21.630 -3.663 22.157 1.00 38.68 498 THR B O 1
ATOM 7360 N N . VAL B 1 522 ? -23.191 -2.008 21.965 1.00 37.67 499 VAL B N 1
ATOM 7361 C CA . VAL B 1 522 ? -23.367 -1.764 23.429 1.00 36.80 499 VAL B CA 1
ATOM 7362 C C . VAL B 1 522 ? -23.940 -3.037 24.065 1.00 40.45 499 VAL B C 1
ATOM 7363 O O . VAL B 1 522 ? -23.471 -3.426 25.164 1.00 40.26 499 VAL B O 1
ATOM 7367 N N . MET B 1 523 ? -24.928 -3.658 23.418 1.00 42.45 500 MET B N 1
ATOM 7368 C CA . MET B 1 523 ? -25.545 -4.909 23.931 1.00 42.59 500 MET B CA 1
ATOM 7369 C C . MET B 1 523 ? -24.496 -6.023 23.889 1.00 42.41 500 MET B C 1
ATOM 7370 O O . MET B 1 523 ? -24.401 -6.758 24.892 1.00 42.67 500 MET B O 1
ATOM 7375 N N . CYS B 1 524 ? -23.707 -6.123 22.808 1.00 40.03 501 CYS B N 1
ATOM 7376 C CA . CYS B 1 524 ? -22.590 -7.104 22.717 1.00 39.60 501 CYS B CA 1
ATOM 7377 C C . CYS B 1 524 ? -21.637 -6.874 23.894 1.00 37.78 501 CYS B C 1
ATOM 7378 O O . CYS B 1 524 ? -21.198 -7.856 24.495 1.00 38.42 501 CYS B O 1
ATOM 7381 N N . GLY B 1 525 ? -21.380 -5.614 24.239 1.00 39.46 502 GLY B N 1
ATOM 7382 C CA . GLY B 1 525 ? -20.504 -5.229 25.365 1.00 42.40 502 GLY B CA 1
ATOM 7383 C C . GLY B 1 525 ? -21.123 -5.521 26.725 1.00 43.57 502 GLY B C 1
ATOM 7384 O O . GLY B 1 525 ? -20.353 -5.712 27.681 1.00 45.87 502 GLY B O 1
ATOM 7385 N N . ARG B 1 526 ? -22.445 -5.582 26.830 1.00 44.06 503 ARG B N 1
ATOM 7386 C CA . ARG B 1 526 ? -23.081 -5.975 28.114 1.00 46.19 503 ARG B CA 1
ATOM 7387 C C . ARG B 1 526 ? -23.194 -7.498 28.163 1.00 46.88 503 ARG B C 1
ATOM 7388 O O . ARG B 1 526 ? -23.266 -8.034 29.270 1.00 50.61 503 ARG B O 1
ATOM 7396 N N . ALA B 1 527 ? -23.225 -8.154 27.007 1.00 44.30 504 ALA B N 1
ATOM 7397 C CA . ALA B 1 527 ? -23.260 -9.632 26.937 1.00 44.48 504 ALA B CA 1
ATOM 7398 C C . ALA B 1 527 ? -21.948 -10.215 27.469 1.00 46.20 504 ALA B C 1
ATOM 7399 O O . ALA B 1 527 ? -21.996 -11.228 28.186 1.00 55.92 504 ALA B O 1
ATOM 7401 N N . VAL B 1 528 ? -20.811 -9.621 27.121 1.00 45.54 505 VAL B N 1
ATOM 7402 C CA . VAL B 1 528 ? -19.485 -10.153 27.541 1.00 44.67 505 VAL B CA 1
ATOM 7403 C C . VAL B 1 528 ? -19.306 -9.902 29.036 1.00 43.32 505 VAL B C 1
ATOM 7404 O O . VAL B 1 528 ? -18.873 -10.817 29.731 1.00 44.19 505 VAL B O 1
ATOM 7408 N N . VAL B 1 529 ? -19.590 -8.679 29.482 1.00 46.65 506 VAL B N 1
ATOM 7409 C CA . VAL B 1 529 ? -19.492 -8.245 30.908 1.00 48.77 506 VAL B CA 1
ATOM 7410 C C . VAL B 1 529 ? -20.229 -9.250 31.801 1.00 49.97 506 VAL B C 1
ATOM 7411 O O . VAL B 1 529 ? -19.763 -9.474 32.934 1.00 53.35 506 VAL B O 1
ATOM 7415 N N . SER B 1 530 ? -21.339 -9.811 31.306 1.00 49.57 507 SER B N 1
ATOM 7416 C CA . SER B 1 530 ? -22.205 -10.789 32.019 1.00 48.84 507 SER B CA 1
ATOM 7417 C C . SER B 1 530 ? -21.513 -12.155 32.085 1.00 55.74 507 SER B C 1
ATOM 7418 O O . SER B 1 530 ? -21.860 -12.972 32.974 1.00 56.39 507 SER B O 1
ATOM 7421 N N . ARG B 1 531 ? -20.602 -12.409 31.145 1.00 56.65 508 ARG B N 1
ATOM 7422 C CA . ARG B 1 531 ? -19.769 -13.640 31.107 1.00 55.93 508 ARG B CA 1
ATOM 7423 C C . ARG B 1 531 ? -18.689 -13.584 32.204 1.00 56.97 508 ARG B C 1
ATOM 7424 O O . ARG B 1 531 ? -17.945 -14.575 32.331 1.00 54.93 508 ARG B O 1
ATOM 7432 N N . TYR B 1 532 ? -18.582 -12.481 32.961 1.00 56.43 509 TYR B N 1
ATOM 7433 C CA . TYR B 1 532 ? -17.452 -12.226 33.899 1.00 56.18 509 TYR B CA 1
ATOM 7434 C C . TYR B 1 532 ? -17.991 -11.846 35.285 1.00 59.33 509 TYR B C 1
ATOM 7435 O O . TYR B 1 532 ? -18.648 -10.827 35.488 1.00 63.15 509 TYR B O 1
#

Solvent-accessible surface area: 41109 Å² total; per-residue (Å²): 238,50,74,34,93,125,0,28,52,37,4,157,95,6,28,77,76,66,61,5,69,2,13,33,0,16,0,0,0,0,0,3,18,43,13,18,95,200,53,95,52,16,54,42,0,22,90,46,0,50,91,57,18,59,134,46,0,4,0,28,31,127,46,28,33,23,7,0,0,10,0,0,2,3,1,6,31,28,173,107,152,90,38,2,85,85,1,10,23,91,0,7,100,53,28,27,104,58,19,115,49,129,86,26,14,95,162,7,34,100,8,47,14,4,67,13,0,0,9,0,0,26,69,52,10,13,139,70,28,67,198,70,107,148,154,38,97,14,71,19,14,88,48,96,45,20,129,112,20,28,90,86,3,69,159,20,76,74,9,72,110,96,8,25,20,4,0,0,0,12,29,117,14,49,134,116,1,9,88,53,9,101,32,29,114,65,0,0,0,11,2,0,0,0,0,0,1,2,51,79,54,41,96,85,68,7,82,59,22,3,65,62,2,27,76,63,71,58,1,3,0,1,3,4,6,13,34,16,22,21,0,2,0,12,10,3,2,24,0,34,61,27,22,89,154,17,106,29,18,187,104,2,69,109,37,19,68,82,23,40,46,149,53,0,1,7,5,2,70,44,37,66,42,6,1,12,6,0,0,14,6,5,0,1,16,8,75,69,70,42,135,20,60,11,109,2,2,53,145,9,51,44,147,73,30,1,11,1,59,106,64,43,143,61,58,0,27,0,0,0,0,5,0,0,20,0,6,2,43,4,32,106,124,103,64,88,42,103,47,13,85,13,5,25,35,0,4,101,25,0,36,84,66,34,46,108,16,1,4,0,103,12,28,59,0,22,0,4,3,13,0,0,6,10,0,0,28,0,0,15,52,5,93,80,94,57,106,74,6,72,42,3,6,99,125,0,40,85,11,0,46,107,70,36,54,164,46,4,0,0,16,73,83,143,33,2,14,1,1,0,0,14,0,0,6,0,0,28,42,8,24,90,139,37,63,200,12,10,127,85,0,24,40,0,0,49,135,0,82,126,1,15,170,89,124,113,85,154,58,48,40,2,6,11,12,0,9,8,17,2,0,50,34,1,0,63,2,0,28,19,0,0,78,18,0,3,85,150,68,98,29,38,99,122,0,38,56,15,3,153,64,2,28,83,54,64,67,1,68,3,13,34,0,18,0,0,0,0,1,0,0,20,1,18,104,108,25,97,15,1,64,45,1,1,80,36,0,57,92,56,45,55,146,52,0,7,0,22,42,123,47,34,25,28,3,0,0,3,0,0,2,4,0,3,40,60,112,155,106,86,49,8,91,86,10,10,14,116,0,4,87,68,14,6,110,65,10,108,54,192,83,38,24,83,163,10,22,117,4,58,8,7,59,15,1,0,4,2,1,52,85,76,10,30,88,50,17,113,141,66,113,135,144,40,94,11,46,32,24,96,59,124,25,32,154,177,65,52,150,150,104,39,53,31,4,1,0,3,35,34,103,14,84,148,172,82,14,85,79,1,100,46,34,110,55,0,1,1,20,3,0,0,0,0,0,3,0,52,62,68,72,93,49,2,49,65,20,2,70,59,2,14,73,73,63,56,2,7,0,0,5,6,6,14,41,13,19,21,1,2,0,12,4,3,1,23,0,31,54,17,14,79,151,19,98,20,24,148,106,2,64,118,37,16,65,87,19,39,48,138,55,0,4,4,5,3,72,58,38,61,42,5,0,14,6,0,0,13,9,2,1,2,22,3,81,65,65,42,124,30,80,13,105,6,0,47,119,6,4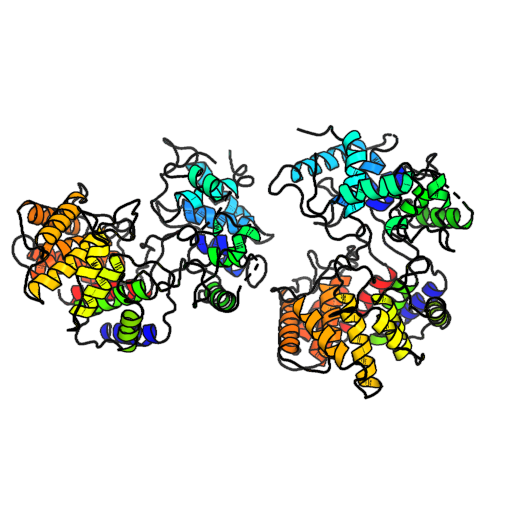6,36,146,93,29,0,14,2,65,92,76,37,149,62,59,0,28,0,0,0,0,6,0,0,16,0,4,5,22,18,42,99,175,139,51,139,43,131,50,4,77,27,5,24,31,0,1,127,28,0,38,79,64,27,44,170,84,0,6,0,104,10,31,60,0,12,0,7,4,14,0,0,9,11,0,0,34,0,0,14,62,3,115,109,58,56,117,81,7,71,56,2,6,65,75,0,24,63,9,2,38,147,81,26,47,162,45,3,0,0,14,86,91,136,27,2,11,0,1,0,0,12,1,0,10,0,0,16,44,14,20,94,128,44,62,150,6,16,150,98,0,30,46,0,0,45,129,0,79,94,1,12,138,63,130,90,82,155,73,45,48,6,6,20,13,0,9,7,17,7,0,73,4,0,2,78,0,1,27,13,0,0,63,19,0,7,86,137,56

Organism: NCBI:txid2020329

Sequence (967 aa):
MSDADRIAALLKDRAADPVTKFSPSPYETGQFLRISERADVGTPQIDYLLATQRPDGLWGSVGFELVPTLGAVAGLSSRDRAGVTDAVARACEKLWELALGEGGLPRLPDTVASEIIVPSLIDLLGEVLQRHRPFPSPPGAKPELWRRLSDRIARGQAIPETAWHTLEAFHPLPEQFAATVTPAADGAVTCSPSSTAAWVSAGASTRAYLDEAQSRYGGAIPMGSSMPYFEVLWVLNLVLKYFPDVPIPREIIEEIAAGFSESGIGGGPGLPPDGDDTAYANLAGDKLGAPTHPEILMKFWAEDHFVSYPGEQTPSETVNAHALEYLNHLRLRRGIAEYGAVEDACAEWVISQQTEDGCWYDKWNVSPYYSTAACVEALLDARKQDEPQLDSLRRAREWLLRHQTDSGGWGMAEPSPEETAYAVMALDLFASRGGKGAEECAAAISRAKEFFKDESRENPPLWMGKDLYTPFRIVEVTVMCGRAVVSRYSDADRIAALLKDRAADPVTKFSPSPYETGQFLRISERADVGTPQIDYLLATQRPDGLWGSVGFELVPTLGAVAGLSSRDRAGVTDAVARACEKLWELALGEGGLPRLPDTVASEIIVPSLIDLLGEVLQRHRPFPSPPGAKPELWRRLSDETAWHTLEAFHPLPEQFAATVTPAADGAVTCSPSSTAAWVSGASTRAYLDEAQSRYGGAIPMGSSMPYFEVLWVLNLVLKYFPDVPIPREIIEEIAAGFSESGIGGGPGLPPDGDDTAYANLAGDKLGAPTHPEILMKFWAEDHFVSYPGEQTPSETVNAHALEYLNHLRLRRGIAEYGAVEDACAEWVISQQTEDGCWYDKWNVSPYYSTAACVEALLDARKQDEPQLDSLRRAREWLLRHQTDSGGWGMAEPSPEETAYAVMALDLFASRGGKGAEECAAAISRAKEFFKDESRENPPLWMGKDLYTPFRIVEVTVMCGRAVVSRY

InterPro domains:
  IPR008930 Terpenoid cyclases/protein prenyltransferase alpha-alpha toroid [SSF48239] (54-483)
  IPR032696 Squalene cyclase, C-terminal [PF13243] (342-450)
  IPR050148 Terpene synthase-like [PTHR31739] (29-343)

Secondary structure (DSSP, 8-state):
--HHHHHHHHHHHHHH-----B-B-HHHHHHHHHHSGGGSS-HHHHHHHHHHS-TTS--SSTT--HHHHHHHHHHHH----TTHHHHHHHHHHHHHHHHSSSSSS------TTHHHHHHHHHHHHHHHSS-S------TT--HHHHHHHHHHHHTT----TTGGGGGGGS-S--HHHHTT----TTS-STT-HHHHHHHHH--HHHHHHHHHHHHTBBTB-BS----HHHHHHHHHHHHHHH-TTSPPPHHHHHHHHHH-BTTB--SSTTSPP-HHHHHHHHHHHHHTT----HHHHGGGB-SSSB-SSSS-SS--HHHHHHHHHHHHHHHHHHSS-TTHHHHHHHHHHHHTT--TTS----SSB-SHHHHHHHHHHHHHT-SS--HHHHHHHHHHHHHHHHT--TTS---SSS--HHHHHHHHHHHHHHHTT-STTHHHHHHHHHHHHHHHHS--------EESSSEE-BHHHHHHHHHHHHHHHTT-/-HHHHHHHHHHHHHH-----BPB-HHHHHHHHHH--SSS-SHHHHHHHHHSB-TTS-BSSTT--HHHHHHHHHHHHH---SSHHHHHHHHHHHHHHHHSSTTSSS-----TTHHHHHHHHHHHSSSTTTSS------TT--HHHHHHHH---SGGGGGGG-S--HHHHTT----TTS-STT-HHHHHHHH---HHHHHHHHHHHHBTTB-BS----HHHHHHHHHHHHHHH-TTS---HHHHHHHHHH--SS-B-SSTTS--BHHHHHHHHHHHHHTT----HHHHGGGEETTEE-SSSS-SS--HHHHHHHHHHHHHHHHHS---TTHHHHHHHHHHHHTT--TTS----SSBS-HHHHHHHHHHHHTT-TT--HHHHHHHHHHHHHHHHH--TTS---SSS--HHHHHHHHHHHHHHHTT-STTHHHHHHHHHHHHHHHH-TTPPPPP-EESSSEE-BHHHHHHHHHHHHHHHTT-

Nearest PDB structures (foldseek):
  7xkx-assembly1_A  TM=1.002E+00  e=5.110E-77  Kitasatospora sp. CB02891
  7xkx-assembly2_B  TM=9.946E-01  e=1.340E-63  Kitasatospora sp. CB02891
  5bp8-assembly1_A  TM=9.023E-01  e=2.635E-26  Streptomyces platensis
  6vpt-assembly1_A  TM=7.949E-01  e=1.724E-19  Mycobacterium tuberculosis
  1w6j-assembly1_A  TM=6.086E-01  e=2.020E-09  Homo sapiens

CATH classification: 1.50.10.160

B-factor: mean 57.64, std 16.81, range [27.1, 123.7]